Protein 7TJ9 (pdb70)

Organism: Homo sapiens (NCBI:txid9606)

Sequence (1273 aa):
CTLSPFNCIRRTTIKVLVHPFFQLFILISVLIDCVFMSLTNLPKWRPVLENTLLGIYTFEILVKLFARGVWAGSFSFLGDPWNWLDFSVTVFEVIIRYSPLDFIPTLQTARTLRILKIIPLNQGLKSLVGVLIHCLKQLIGVIILTLFFLSIFSLIGMGLFMGNLKHKCFRWPQTGNPYYIRETENFYYLEGERYALLCGNRTDAGQCPEGYVCVKAGINPDQGFTNFDSFGWALFALFRLMAQDYPEVLYHQILYASGKVYMIFFVVVSFLFSFYMASLFLGILAMAYEEEKQRVMAPFTDLFLIICIILNVCFLTLEHYPMSKQTNTLLNIGNLVFIGIFTAEMIFKIIAMHPYGYFQVGWNIFDSMIVFHGLIELCLANVAGMALLRLFRMLRIFKLGKYWPTFQILMWSLSNSWVALKDLVLLLFTFIFFSAAFGMKLFGKNYEEFVCHIDKDCQLPRWHMHDFFHSFLNVFRILCGEWVETLWDCMEVAGQSWCIPFYLMVILIGNLLVLYLFLALVSSFSSQNIRKTCCKIVENNWFKCFIGLVTLLSTGTLAFEDIYMDQRKTIKILLEYADMIFTYIFILEMLLKWMAYGFKAYFSNGWYRLDFVVVIVFCLSLIGKTREELKPLISMKFLRPLRVLSQFERMKVVVRALIKTTLPTLNVFLVCLMIWLIFSIMGVDLFAGRFYECIDPTSGERFPSSEVMNKSRCESLLFNESMLWENAKMNFDNVGNGFLSLLQVATFNGWITIMNSAIDSVAVNIQPHFEVNIYMYCYFINFIIFGVFLPLSMLITVIIDNFNKHKIKLGGSNIFITVKQRKQYRRLKKLMYEDSQRPVPRPLNKLQGFIFDVVTSQAFNVIVMVLICFQAIAMMIDTDVQSLQMSIALYWINSIFVMLYTMECILKLIAFRCFYFTIAWNIFDFMVVIFSITGLCLPMTVGSYLVPPSLVQLILLSRIIHMLRLGKGPKVFHNLMLPLMLSLPALLNIILLIFLVMFIYAVFGMYNFAYVKKEAGINDVSNFETFGNSMLCLFQVAIFAGWDGMLDAIFNSKWSDCDPDKINPGTQVRGDCGNPSVGIFYFVSYILISWLIIVNMYIVVVMEFLNIASKVCVEVPSETEAVQGNPMKLRCISCMKREEVEATTVVEWFYRPEGGKDFLIYEYRNGHQEVESPFQGRLQWNGSKDLQDVSITVLNVTLNDSGLYTCNVSREFEFEAHRPFVKTTRLIPLRVTEEAGEDFTSVVSEIMMYILLVFLTLWLLIEMIYCYRKVSK

Secondary structure (DSSP, 8-state):
----SS-HHHHHHHHHHTSHHHHHHHHHHHHHHHIIIII----S-HHHHHHHHHHHHHHHHHHHHHHH-S-SSSSSTTTSHHHHHHHHHHHHHHHHHTSS---HHHHHHHHHGGGGGGTTTSHHHHHHHHHHHHHHHHTHHHHHHHHHHHHHHHHHHHHHHTTGGGEEEEES-----TTS---TTTB---SS-SSPPP--SSTTS----TTEEEEE-SPPSGGGTS--SBTTHHHHHHHHHHTT-SHHHHHHHHHHHS-GGGHHHHHHHIIIIIIIIHHHHHHHHHHHHHHHHHH---TT-HHHHHHHHHHHHHHHHT--SS--SHHHHHHHHHHHHHHHHHHHHHHHHHHHS-HHHHTTSHHHHHHHHHHHHHHHHHTTSSTT---TTGGGGGGGGGGGGGG-HHHHHHHHHHHHHHHHHHHHHHHHHHHHHHHHHHHHHHHHHHHHHTGGGS-TTS---SS--SSHHHHHHHHHHHHTS--SHHHHHHHHHT-HHHHHHHHHHHHHHHHHHHHHHHHHHHHHHH--HHHHHHHHHHHSHHHHHHHHHHHHHHHHGGGG-STTTTT-HHHHHHHHHHHHHHHHHHHHHHHHHHHHH-HHHHHTSHHHHHHHHHHHHHHHHHHTTS-TTTGGGGGGGGGGGGHHHHH-HHHHHHHHHHHHHHSTTHHHHHHHHHHHHHHHHHHHHHHTT---EEE-TTT-PBPPTTT--BHHHHH--SS----EEE--SS--SSHHHHHHHHHHHHTTSSHHHHHHHHTT--SSSBPP-TTSSGGGHHHHHHHIIIIIIHHHHHHHHHHHHHHHHHHHHHT-S-SSS-HHHHHHHHHHHHHTTS------PPP-SS-SS--HHHHHSHHHHHHHHHHHHHHHHHHTT-BSS--HHHHHHHHHHHHHHHHHHHHHHHHHHHHSTTTTTTSHHHHHHHHHHHHHHHHHHHHHHT--S---TTHHHHHHHGGGGGGGSSSSS-HHHHHHHHHHHHHHHHHHHHHHHHHHHHHHHHHHHHHHHTTPPP-TT--SSSSSSSHHHHHHHHHHHHTTSSHHHHHHHHGGGTTT---TT-B-TTSS-B-----HHHHHHHHHHHHHHHHHHHHHHHHHHHHHHHHHHT-/-----PPP---BTTS-EEE--B---S-SS--EEEEEEEEEE-TT---EEEEEESSSB----STTTTSEEE---TTSSB--EEESS--SS--EEEEEEEEEEE--SS---EEEEEEEEEE--BS---S-HHHHHHHHHHHHHHHHHHHHHHHHHHHHHHHHH-

Structure (mmCIF, N/CA/C/O backbone):
data_7TJ9
#
_entry.id   7TJ9
#
_cell.length_a   1.00
_cell.length_b   1.00
_cell.length_c   1.00
_cell.angle_alpha   90.00
_cell.angle_beta   90.00
_cell.angle_gamma   90.00
#
_symmetry.space_group_name_H-M   'P 1'
#
loop_
_entity.id
_entity.type
_entity.pdbx_description
1 polymer 'Sodium channel protein type 7 subunit alpha'
2 polymer 'Sodium channel subunit beta-3'
3 branched 2-acetamido-2-deoxy-beta-D-glucopyranose-(1-4)-2-acetamido-2-deoxy-beta-D-glucopyranose
4 non-polymer '(1S)-2-{[(2-AMINOETHOXY)(HYDROXY)PHOSPHORYL]OXY}-1-[(PALMITOYLOXY)METHYL]ETHYL STEARATE'
5 non-polymer '(2S)-3-(hexadecanoyloxy)-2-[(9Z)-octadec-9-enoyloxy]propyl 2-(trimethylammonio)ethyl phosphate'
6 non-polymer 'PALMITIC ACID'
7 non-polymer 2-acetamido-2-deoxy-beta-D-glucopyranose
8 non-polymer CHOLESTEROL
9 non-polymer '2-{[(4-O-alpha-D-glucopyranosyl-alpha-D-glucopyranosyl)oxy]methyl}-4-{[(3beta,9beta,14beta,17beta,25R)-spirost-5-en-3-yl]oxy}butyl 4-O-alpha-D-glucopyranosyl-alpha-D-glucopyranoside'
#
loop_
_atom_site.group_PDB
_atom_site.id
_atom_site.type_symbol
_atom_site.label_atom_id
_atom_site.label_alt_id
_atom_site.label_comp_id
_atom_site.label_asym_id
_atom_site.label_entity_id
_atom_site.label_seq_id
_atom_site.pdbx_PDB_ins_code
_atom_site.Cartn_x
_atom_site.Cartn_y
_atom_site.Cartn_z
_atom_site.occupancy
_atom_site.B_iso_or_equiv
_atom_site.auth_seq_id
_atom_site.auth_comp_id
_atom_site.auth_asym_id
_atom_site.auth_atom_id
_atom_site.pdbx_PDB_model_num
ATOM 1 N N . CYS A 1 154 ? 126.860 146.592 200.414 1.00 68.84 99 CYS A N 1
ATOM 2 C CA . CYS A 1 154 ? 125.643 146.886 201.162 1.00 68.84 99 CYS A CA 1
ATOM 3 C C . CYS A 1 154 ? 124.537 147.375 200.231 1.00 68.84 99 CYS A C 1
ATOM 4 O O . CYS A 1 154 ? 124.804 148.026 199.224 1.00 68.84 99 CYS A O 1
ATOM 7 N N . THR A 1 155 ? 123.292 147.054 200.569 1.00 69.95 100 THR A N 1
ATOM 8 C CA . THR A 1 155 ? 122.146 147.453 199.765 1.00 69.95 100 THR A CA 1
ATOM 9 C C . THR A 1 155 ? 120.957 147.659 200.695 1.00 69.95 100 THR A C 1
ATOM 10 O O . THR A 1 155 ? 121.091 147.636 201.922 1.00 69.95 100 THR A O 1
ATOM 14 N N . LEU A 1 156 ? 119.787 147.862 200.098 1.00 72.28 101 LEU A N 1
ATOM 15 C CA . LEU A 1 156 ? 118.524 147.908 200.813 1.00 72.28 101 LEU A CA 1
ATOM 16 C C . LEU A 1 156 ? 117.654 146.750 200.346 1.00 72.28 101 LEU A C 1
ATOM 17 O O . LEU A 1 156 ? 117.876 146.174 199.278 1.00 72.28 101 LEU A O 1
ATOM 22 N N . SER A 1 157 ? 116.663 146.411 201.160 1.00 74.66 102 SER A N 1
ATOM 23 C CA . SER A 1 157 ? 115.912 145.183 200.941 1.00 74.66 102 SER A CA 1
ATOM 24 C C . SER A 1 157 ? 115.206 145.217 199.588 1.00 74.66 102 SER A C 1
ATOM 25 O O . SER A 1 157 ? 114.583 146.231 199.245 1.00 74.66 102 SER A O 1
ATOM 28 N N . PRO A 1 158 ? 115.267 144.140 198.800 1.00 73.59 103 PRO A N 1
ATOM 29 C CA . PRO A 1 158 ? 114.425 144.072 197.596 1.00 73.59 103 PRO A CA 1
ATOM 30 C C . PRO A 1 158 ? 112.950 144.215 197.901 1.00 73.59 103 PRO A C 1
ATOM 31 O O . PRO A 1 158 ? 112.157 144.443 196.979 1.00 73.59 103 PRO A O 1
ATOM 35 N N . PHE A 1 159 ? 112.558 144.064 199.161 1.00 75.77 104 PHE A N 1
ATOM 36 C CA . PHE A 1 159 ? 111.221 144.388 199.640 1.00 75.77 104 PHE A CA 1
ATOM 37 C C . PHE A 1 159 ? 111.372 145.603 200.550 1.00 75.77 104 PHE A C 1
ATOM 38 O O . PHE A 1 159 ? 111.551 145.474 201.762 1.00 75.77 104 PHE A O 1
ATOM 46 N N . ASN A 1 160 ? 111.327 146.787 199.948 1.00 74.03 105 ASN A N 1
ATOM 47 C CA . ASN A 1 160 ? 111.300 148.035 200.694 1.00 74.03 105 ASN A CA 1
ATOM 48 C C . ASN A 1 160 ? 110.654 149.088 199.812 1.00 74.03 105 ASN A C 1
ATOM 49 O O . ASN A 1 160 ? 110.845 149.082 198.595 1.00 74.03 105 ASN A O 1
ATOM 54 N N . CYS A 1 161 ? 109.894 149.990 200.432 1.00 74.97 106 CYS A N 1
ATOM 55 C CA . CYS A 1 161 ? 109.172 150.988 199.654 1.00 74.97 106 CYS A CA 1
ATOM 56 C C . CYS A 1 161 ? 110.134 151.856 198.855 1.00 74.97 106 CYS A C 1
ATOM 57 O O . CYS A 1 161 ? 109.891 152.145 197.677 1.00 74.97 106 CYS A O 1
ATOM 60 N N . ILE A 1 162 ? 111.238 152.272 199.473 1.00 71.55 107 ILE A N 1
ATOM 61 C CA . ILE A 1 162 ? 112.188 153.141 198.787 1.00 71.55 107 ILE A CA 1
ATOM 62 C C . ILE A 1 162 ? 112.856 152.403 197.630 1.00 71.55 107 ILE A C 1
ATOM 63 O O . ILE A 1 162 ? 112.910 152.905 196.501 1.00 71.55 107 ILE A O 1
ATOM 68 N N . ARG A 1 163 ? 113.362 151.196 197.884 1.00 70.24 108 ARG A N 1
ATOM 69 C CA . ARG A 1 163 ? 114.031 150.455 196.822 1.00 70.24 108 ARG A CA 1
ATOM 70 C C . ARG A 1 163 ? 113.052 150.080 195.719 1.00 70.24 108 ARG A C 1
ATOM 71 O O . ARG A 1 163 ? 113.393 150.137 194.534 1.00 70.24 108 ARG A O 1
ATOM 79 N N . ARG A 1 164 ? 111.830 149.697 196.088 1.00 71.21 109 ARG A N 1
ATOM 80 C CA . ARG A 1 164 ? 110.839 149.332 195.083 1.00 71.21 109 ARG A CA 1
ATOM 81 C C . ARG A 1 164 ? 110.540 150.505 194.156 1.00 71.21 109 ARG A C 1
ATOM 82 O O . ARG A 1 164 ? 110.522 150.351 192.931 1.00 71.21 109 ARG A O 1
ATOM 90 N N . THR A 1 165 ? 110.315 151.693 194.722 1.00 68.22 110 THR A N 1
ATOM 91 C CA . THR A 1 165 ? 109.999 152.847 193.885 1.00 68.22 110 THR A CA 1
ATOM 92 C C . THR A 1 165 ? 111.201 153.280 193.056 1.00 68.22 110 THR A C 1
ATOM 93 O O . THR A 1 165 ? 111.049 153.693 191.899 1.00 68.22 110 THR A O 1
ATOM 97 N N . THR A 1 166 ? 112.405 153.201 193.624 1.00 64.85 111 THR A N 1
ATOM 98 C CA . THR A 1 166 ? 113.587 153.541 192.842 1.00 64.85 111 THR A CA 1
ATOM 99 C C . THR A 1 166 ? 113.742 152.593 191.661 1.00 64.85 111 THR A C 1
ATOM 100 O O . THR A 1 166 ? 114.025 153.028 190.539 1.00 64.85 111 THR A O 1
ATOM 104 N N . ILE A 1 167 ? 113.535 151.295 191.886 1.00 65.42 112 ILE A N 1
ATOM 105 C CA . ILE A 1 167 ? 113.593 150.336 190.787 1.00 65.42 112 ILE A CA 1
ATOM 106 C C . ILE A 1 167 ? 112.500 150.633 189.773 1.00 65.42 112 ILE A C 1
ATOM 107 O O . ILE A 1 167 ? 112.700 150.490 188.562 1.00 65.42 112 ILE A O 1
ATOM 112 N N . LYS A 1 168 ? 111.323 151.036 190.249 1.00 64.49 113 LYS A N 1
ATOM 113 C CA . LYS A 1 168 ? 110.240 151.380 189.337 1.00 64.49 113 LYS A CA 1
ATOM 114 C C . LYS A 1 168 ? 110.656 152.513 188.412 1.00 64.49 113 LYS A C 1
ATOM 115 O O . LYS A 1 168 ? 110.446 152.449 187.196 1.00 64.49 113 LYS A O 1
ATOM 121 N N . VAL A 1 169 ? 111.257 153.560 188.973 1.00 61.11 114 VAL A N 1
ATOM 122 C CA . VAL A 1 169 ? 111.680 154.689 188.150 1.00 61.11 114 VAL A CA 1
ATOM 123 C C . VAL A 1 169 ? 112.810 154.281 187.214 1.00 61.11 114 VAL A C 1
ATOM 124 O O . VAL A 1 169 ? 112.884 154.747 186.073 1.00 61.11 114 VAL A O 1
ATOM 128 N N . LEU A 1 170 ? 113.711 153.414 187.674 1.00 59.14 115 LEU A N 1
ATOM 129 C CA . LEU A 1 170 ? 114.873 153.069 186.864 1.00 59.14 115 LEU A CA 1
ATOM 130 C C . LEU A 1 170 ? 114.471 152.372 185.569 1.00 59.14 115 LEU A C 1
ATOM 131 O O . LEU A 1 170 ? 115.043 152.646 184.509 1.00 59.14 115 LEU A O 1
ATOM 136 N N . VAL A 1 171 ? 113.497 151.467 185.628 1.00 60.63 116 VAL A N 1
ATOM 137 C CA . VAL A 1 171 ? 113.181 150.615 184.485 1.00 60.63 116 VAL A CA 1
ATOM 138 C C . VAL A 1 171 ? 112.070 151.212 183.630 1.00 60.63 116 VAL A C 1
ATOM 139 O O . VAL A 1 171 ? 111.542 150.546 182.733 1.00 60.63 116 VAL A O 1
ATOM 143 N N . HIS A 1 172 ? 111.710 152.449 183.890 1.00 57.04 117 HIS A N 1
ATOM 144 C CA . HIS A 1 172 ? 110.691 153.121 183.089 1.00 57.04 117 HIS A CA 1
ATOM 145 C C . HIS A 1 172 ? 111.355 153.820 181.907 1.00 57.04 117 HIS A C 1
ATOM 146 O O . HIS A 1 172 ? 112.210 154.687 182.117 1.00 57.04 117 HIS A O 1
ATOM 153 N N . PRO A 1 173 ? 111.003 153.492 180.661 1.00 54.62 118 PRO A N 1
ATOM 154 C CA . PRO A 1 173 ? 111.774 154.032 179.529 1.00 54.62 118 PRO A CA 1
ATOM 155 C C . PRO A 1 173 ? 111.808 155.547 179.431 1.00 54.62 118 PRO A C 1
ATOM 156 O O . PRO A 1 173 ? 112.702 156.083 178.766 1.00 54.62 118 PRO A O 1
ATOM 160 N N . PHE A 1 174 ? 110.874 156.265 180.051 1.00 55.67 119 PHE A N 1
ATOM 161 C CA . PHE A 1 174 ? 110.987 157.719 180.059 1.00 55.67 119 PHE A CA 1
ATOM 162 C C . PHE A 1 174 ? 112.248 158.174 180.780 1.00 55.67 119 PHE A C 1
ATOM 163 O O . PHE A 1 174 ? 112.798 159.229 180.455 1.00 55.67 119 PHE A O 1
ATOM 171 N N . PHE A 1 175 ? 112.725 157.395 181.751 1.00 53.42 120 PHE A N 1
ATOM 172 C CA . PHE A 1 175 ? 113.933 157.765 182.484 1.00 53.42 120 PHE A CA 1
ATOM 173 C C . PHE A 1 175 ? 115.164 157.689 181.591 1.00 53.42 120 PHE A C 1
ATOM 174 O O . PHE A 1 175 ? 115.978 158.621 181.547 1.00 53.42 120 PHE A O 1
ATOM 182 N N . GLN A 1 176 ? 115.298 156.596 180.860 1.00 50.48 121 GLN A N 1
ATOM 183 C CA . GLN A 1 176 ? 116.439 156.400 179.985 1.00 50.48 121 GLN A CA 1
ATOM 184 C C . GLN A 1 176 ? 116.459 157.414 178.861 1.00 50.48 121 GLN A C 1
ATOM 185 O O . GLN A 1 176 ? 117.519 157.791 178.420 1.00 50.48 121 GLN A O 1
ATOM 191 N N . LEU A 1 177 ? 115.299 157.787 178.335 1.00 49.65 122 LEU A N 1
ATOM 192 C CA . LEU A 1 177 ? 115.200 158.815 177.306 1.00 49.65 122 LEU A CA 1
ATOM 193 C C . LEU A 1 177 ? 115.493 160.197 177.873 1.00 49.65 122 LEU A C 1
ATOM 194 O O . LEU A 1 177 ? 116.149 161.015 177.220 1.00 49.65 122 LEU A O 1
ATOM 199 N N . PHE A 1 178 ? 115.005 160.482 179.079 1.00 48.75 123 PHE A N 1
ATOM 200 C CA . PHE A 1 178 ? 115.275 161.772 179.703 1.00 48.75 123 PHE A CA 1
ATOM 201 C C . PHE A 1 178 ? 116.769 161.973 179.904 1.00 48.75 123 PHE A C 1
ATOM 202 O O . PHE A 1 178 ? 117.320 163.030 179.570 1.00 48.75 123 PHE A O 1
ATOM 210 N N . ILE A 1 179 ? 117.445 160.954 180.438 1.00 48.07 124 ILE A N 1
ATOM 211 C CA . ILE A 1 179 ? 118.884 161.059 180.653 1.00 48.07 124 ILE A CA 1
ATOM 212 C C . ILE A 1 179 ? 119.608 161.226 179.326 1.00 48.07 124 ILE A C 1
ATOM 213 O O . ILE A 1 179 ? 120.552 162.015 179.213 1.00 48.07 124 ILE A O 1
ATOM 218 N N . LEU A 1 180 ? 119.179 160.490 178.299 1.00 44.96 125 LEU A N 1
ATOM 219 C CA . LEU A 1 180 ? 119.814 160.603 176.990 1.00 44.96 125 LEU A CA 1
ATOM 220 C C . LEU A 1 180 ? 119.686 162.015 176.440 1.00 44.96 125 LEU A C 1
ATOM 221 O O . LEU A 1 180 ? 120.655 162.592 175.936 1.00 44.96 125 LEU A O 1
ATOM 226 N N . ILE A 1 181 ? 118.483 162.582 176.511 1.00 46.10 126 ILE A N 1
ATOM 227 C CA . ILE A 1 181 ? 118.266 163.919 175.972 1.00 46.10 126 ILE A CA 1
ATOM 228 C C . ILE A 1 181 ? 119.111 164.932 176.725 1.00 46.10 126 ILE A C 1
ATOM 229 O O . ILE A 1 181 ? 119.721 165.822 176.124 1.00 46.10 126 ILE A O 1
ATOM 234 N N . SER A 1 182 ? 119.159 164.815 178.052 1.00 46.84 127 SER A N 1
ATOM 235 C CA . SER A 1 182 ? 119.987 165.725 178.833 1.00 46.84 127 SER A CA 1
ATOM 236 C C . SER A 1 182 ? 121.454 165.600 178.443 1.00 46.84 127 SER A C 1
ATOM 237 O O . SER A 1 182 ? 122.168 166.606 178.338 1.00 46.84 127 SER A O 1
ATOM 240 N N . VAL A 1 183 ? 121.922 164.374 178.215 1.00 43.93 128 VAL A N 1
ATOM 241 C CA . VAL A 1 183 ? 123.307 164.183 177.798 1.00 43.93 128 VAL A CA 1
ATOM 242 C C . VAL A 1 183 ? 123.566 164.874 176.468 1.00 43.93 128 VAL A C 1
ATOM 243 O O . VAL A 1 183 ? 124.596 165.526 176.289 1.00 43.93 128 VAL A O 1
ATOM 247 N N . LEU A 1 184 ? 122.656 164.727 175.507 1.00 43.26 129 LEU A N 1
ATOM 248 C CA . LEU A 1 184 ? 122.887 165.342 174.201 1.00 43.26 129 LEU A CA 1
ATOM 249 C C . LEU A 1 184 ? 122.853 166.867 174.290 1.00 43.26 129 LEU A C 1
ATOM 250 O O . LEU A 1 184 ? 123.603 167.555 173.583 1.00 43.26 129 LEU A O 1
ATOM 255 N N . ILE A 1 185 ? 121.987 167.415 175.145 1.00 45.69 130 ILE A N 1
ATOM 256 C CA . ILE A 1 185 ? 122.016 168.855 175.393 1.00 45.69 130 ILE A CA 1
ATOM 257 C C . ILE A 1 185 ? 123.372 169.268 175.942 1.00 45.69 130 ILE A C 1
ATOM 258 O O . ILE A 1 185 ? 123.948 170.281 175.524 1.00 45.69 130 ILE A O 1
ATOM 263 N N . ASP A 1 186 ? 123.898 168.502 176.898 1.00 45.08 131 ASP A N 1
ATOM 264 C CA . ASP A 1 186 ? 125.214 168.821 177.437 1.00 45.08 131 ASP A CA 1
ATOM 265 C C . ASP A 1 186 ? 126.269 168.770 176.348 1.00 45.08 131 ASP A C 1
ATOM 266 O O . ASP A 1 186 ? 127.126 169.652 176.267 1.00 45.08 131 ASP A O 1
ATOM 271 N N . CYS A 1 187 ? 126.222 167.743 175.501 1.00 41.76 132 CYS A N 1
ATOM 272 C CA . CYS A 1 187 ? 127.185 167.630 174.411 1.00 41.76 132 CYS A CA 1
ATOM 273 C C . CYS A 1 187 ? 127.167 168.879 173.548 1.00 41.76 132 CYS A C 1
ATOM 274 O O . CYS A 1 187 ? 128.208 169.509 173.322 1.00 41.76 132 CYS A O 1
ATOM 277 N N . VAL A 1 188 ? 125.984 169.267 173.072 1.00 44.12 133 VAL A N 1
ATOM 278 C CA . VAL A 1 188 ? 125.896 170.414 172.173 1.00 44.12 133 VAL A CA 1
ATOM 279 C C . VAL A 1 188 ? 126.406 171.668 172.866 1.00 44.12 133 VAL A C 1
ATOM 280 O O . VAL A 1 188 ? 127.284 172.369 172.349 1.00 44.12 133 VAL A O 1
ATOM 284 N N . PHE A 1 189 ? 125.891 171.951 174.066 1.00 48.41 134 PHE A N 1
ATOM 285 C CA . PHE A 1 189 ? 126.179 173.214 174.731 1.00 48.41 134 PHE A CA 1
ATOM 286 C C . PHE A 1 189 ? 127.561 173.266 175.353 1.00 48.41 134 PHE A C 1
ATOM 287 O O . PHE A 1 189 ? 127.974 174.339 175.803 1.00 48.41 134 PHE A O 1
ATOM 295 N N . MET A 1 190 ? 128.275 172.148 175.404 1.00 41.19 135 MET A N 1
ATOM 296 C CA . MET A 1 190 ? 129.651 172.152 175.865 1.00 41.19 135 MET A CA 1
ATOM 297 C C . MET A 1 190 ? 130.643 172.190 174.725 1.00 41.19 135 MET A C 1
ATOM 298 O O . MET A 1 190 ? 131.719 172.774 174.878 1.00 41.19 135 MET A O 1
ATOM 303 N N . SER A 1 191 ? 130.311 171.593 173.585 1.00 38.79 136 SER A N 1
ATOM 304 C CA . SER A 1 191 ? 131.266 171.470 172.500 1.00 38.79 136 SER A CA 1
ATOM 305 C C . SER A 1 191 ? 130.900 172.326 171.296 1.00 38.79 136 SER A C 1
ATOM 306 O O . SER A 1 191 ? 131.662 173.220 170.924 1.00 38.79 136 SER A O 1
ATOM 309 N N . LEU A 1 192 ? 129.735 172.114 170.702 1.00 43.20 137 LEU A N 1
ATOM 310 C CA . LEU A 1 192 ? 129.447 172.700 169.401 1.00 43.20 137 LEU A CA 1
ATOM 311 C C . LEU A 1 192 ? 128.906 174.121 169.502 1.00 43.20 137 LEU A C 1
ATOM 312 O O . LEU A 1 192 ? 128.646 174.745 168.469 1.00 43.20 137 LEU A O 1
ATOM 317 N N . THR A 1 193 ? 128.749 174.648 170.713 1.00 50.80 138 THR A N 1
ATOM 318 C CA . THR A 1 193 ? 128.235 175.988 170.936 1.00 50.80 138 THR A CA 1
ATOM 319 C C . THR A 1 193 ? 129.289 176.822 171.647 1.00 50.80 138 THR A C 1
ATOM 320 O O . THR A 1 193 ? 130.096 176.300 172.422 1.00 50.80 138 THR A O 1
ATOM 324 N N . ASN A 1 194 ? 129.285 178.125 171.371 1.00 58.51 139 ASN A N 1
ATOM 325 C CA . ASN A 1 194 ? 130.257 179.030 171.963 1.00 58.51 139 ASN A CA 1
ATOM 326 C C . ASN A 1 194 ? 129.600 180.346 172.359 1.00 58.51 139 ASN A C 1
ATOM 327 O O . ASN A 1 194 ? 128.645 180.805 171.728 1.00 58.51 139 ASN A O 1
ATOM 332 N N . LEU A 1 195 ? 130.124 180.934 173.437 1.00 61.33 140 LEU A N 1
ATOM 333 C CA . LEU A 1 195 ? 129.767 182.260 173.928 1.00 61.33 140 LEU A CA 1
ATOM 334 C C . LEU A 1 195 ? 128.314 182.399 174.388 1.00 61.33 140 LEU A C 1
ATOM 335 O O . LEU A 1 195 ? 127.627 183.335 173.958 1.00 61.33 140 LEU A O 1
ATOM 340 N N . PRO A 1 196 ? 127.797 181.527 175.252 1.00 59.66 141 PRO A N 1
ATOM 341 C CA . PRO A 1 196 ? 126.579 181.870 175.988 1.00 59.66 141 PRO A CA 1
ATOM 342 C C . PRO A 1 196 ? 126.896 182.666 177.249 1.00 59.66 141 PRO A C 1
ATOM 343 O O . PRO A 1 196 ? 128.050 182.806 177.661 1.00 59.66 141 PRO A O 1
ATOM 347 N N . LYS A 1 197 ? 125.828 183.190 177.858 1.00 61.29 142 LYS A N 1
ATOM 348 C CA . LYS A 1 197 ? 125.892 183.835 179.162 1.00 61.29 142 LYS A CA 1
ATOM 349 C C . LYS A 1 197 ? 125.226 183.022 180.258 1.00 61.29 142 LYS A C 1
ATOM 350 O O . LYS A 1 197 ? 125.464 183.294 181.438 1.00 61.29 142 LYS A O 1
ATOM 356 N N . TRP A 1 198 ? 124.420 182.030 179.896 1.00 59.72 143 TRP A N 1
ATOM 357 C CA . TRP A 1 198 ? 123.651 181.238 180.844 1.00 59.72 143 TRP A CA 1
ATOM 358 C C . TRP A 1 198 ? 124.433 180.065 181.421 1.00 59.72 143 TRP A C 1
ATOM 359 O O . TRP A 1 198 ? 123.855 179.270 182.170 1.00 59.72 143 TRP A O 1
ATOM 370 N N . ARG A 1 199 ? 125.722 179.937 181.099 1.00 55.06 144 ARG A N 1
ATOM 371 C CA . ARG A 1 199 ? 126.487 178.730 181.422 1.00 55.06 144 ARG A CA 1
ATOM 372 C C . ARG A 1 199 ? 126.268 178.214 182.838 1.00 55.06 144 ARG A C 1
ATOM 373 O O . ARG A 1 199 ? 126.009 177.014 182.991 1.00 55.06 144 ARG A O 1
ATOM 381 N N . PRO A 1 200 ? 126.354 179.026 183.892 1.00 54.98 145 PRO A N 1
ATOM 382 C CA . PRO A 1 200 ? 126.223 178.457 185.244 1.00 54.98 145 PRO A CA 1
ATOM 383 C C . PRO A 1 200 ? 124.894 177.761 185.490 1.00 54.98 145 PRO A C 1
ATOM 384 O O . PRO A 1 200 ? 124.866 176.687 186.106 1.00 54.98 145 PRO A O 1
ATOM 388 N N . VAL A 1 201 ? 123.788 178.333 185.018 1.00 53.04 146 VAL A N 1
ATOM 389 C CA . VAL A 1 201 ? 122.482 177.740 185.285 1.00 53.04 146 VAL A CA 1
ATOM 390 C C . VAL A 1 201 ? 122.350 176.398 184.577 1.00 53.04 146 VAL A C 1
ATOM 391 O O . VAL A 1 201 ? 121.938 175.400 185.177 1.00 53.04 146 VAL A O 1
ATOM 395 N N . LEU A 1 202 ? 122.696 176.357 183.289 1.00 51.65 147 LEU A N 1
ATOM 396 C CA . LEU A 1 202 ? 122.634 175.105 182.544 1.00 51.65 147 LEU A CA 1
ATOM 397 C C . LEU A 1 202 ? 123.559 174.062 183.152 1.00 51.65 147 LEU A C 1
ATOM 398 O O . LEU A 1 202 ? 123.174 172.899 183.327 1.00 51.65 147 LEU A O 1
ATOM 403 N N . GLU A 1 203 ? 124.780 174.467 183.494 1.00 52.83 148 GLU A N 1
ATOM 404 C CA . GLU A 1 203 ? 125.738 173.531 184.064 1.00 52.83 148 GLU A CA 1
ATOM 405 C C . GLU A 1 203 ? 125.224 172.943 185.370 1.00 52.83 148 GLU A C 1
ATOM 406 O O . GLU A 1 203 ? 125.334 171.734 185.599 1.00 52.83 148 GLU A O 1
ATOM 412 N N . ASN A 1 204 ? 124.646 173.778 186.239 1.00 53.14 149 ASN A N 1
ATOM 413 C CA . ASN A 1 204 ? 124.190 173.279 187.533 1.00 53.14 149 ASN A CA 1
ATOM 414 C C . ASN A 1 204 ? 122.922 172.445 187.400 1.00 53.14 149 ASN A C 1
ATOM 415 O O . ASN A 1 204 ? 122.745 171.460 188.124 1.00 53.14 149 ASN A O 1
ATOM 420 N N . THR A 1 205 ? 122.031 172.807 186.478 1.00 51.68 150 THR A N 1
ATOM 421 C CA . THR A 1 205 ? 120.877 171.957 186.219 1.00 51.68 150 THR A CA 1
ATOM 422 C C . THR A 1 205 ? 121.316 170.578 185.748 1.00 51.68 150 THR A C 1
ATOM 423 O O . THR A 1 205 ? 120.789 169.554 186.203 1.00 51.68 150 THR A O 1
ATOM 427 N N . LEU A 1 206 ? 122.289 170.532 184.834 1.00 49.64 151 LEU A N 1
ATOM 428 C CA . LEU A 1 206 ? 122.803 169.249 184.370 1.00 49.64 151 LEU A CA 1
ATOM 429 C C . LEU A 1 206 ? 123.469 168.480 185.504 1.00 49.64 151 LEU A C 1
ATOM 430 O O . LEU A 1 206 ? 123.342 167.254 185.590 1.00 49.64 151 LEU A O 1
ATOM 435 N N . LEU A 1 207 ? 124.203 169.180 186.370 1.00 50.21 152 LEU A N 1
ATOM 436 C CA . LEU A 1 207 ? 124.821 168.521 187.514 1.00 50.21 152 LEU A CA 1
ATOM 437 C C . LEU A 1 207 ? 123.765 167.900 188.416 1.00 50.21 152 LEU A C 1
ATOM 438 O O . LEU A 1 207 ? 123.938 166.782 188.915 1.00 50.21 152 LEU A O 1
ATOM 443 N N . GLY A 1 208 ? 122.659 168.607 188.628 1.00 50.10 153 GLY A N 1
ATOM 444 C CA . GLY A 1 208 ? 121.567 168.035 189.395 1.00 50.10 153 GLY A CA 1
ATOM 445 C C . GLY A 1 208 ? 120.976 166.803 188.740 1.00 50.10 153 GLY A C 1
ATOM 446 O O . GLY A 1 208 ? 120.702 165.806 189.410 1.00 50.10 153 GLY A O 1
ATOM 447 N N . ILE A 1 209 ? 120.764 166.854 187.424 1.00 49.39 154 ILE A N 1
ATOM 448 C CA . ILE A 1 209 ? 120.206 165.695 186.729 1.00 49.39 154 ILE A CA 1
ATOM 449 C C . ILE A 1 209 ? 121.139 164.496 186.856 1.00 49.39 154 ILE A C 1
ATOM 450 O O . ILE A 1 209 ? 120.701 163.370 187.129 1.00 49.39 154 ILE A O 1
ATOM 455 N N . TYR A 1 210 ? 122.436 164.716 186.657 1.00 47.81 155 TYR A N 1
ATOM 456 C CA . TYR A 1 210 ? 123.394 163.625 186.777 1.00 47.81 155 TYR A CA 1
ATOM 457 C C . TYR A 1 210 ? 123.421 163.065 188.192 1.00 47.81 155 TYR A C 1
ATOM 458 O O . TYR A 1 210 ? 123.475 161.845 188.383 1.00 47.81 155 TYR A O 1
ATOM 467 N N . THR A 1 211 ? 123.383 163.939 189.200 1.00 51.91 156 THR A N 1
ATOM 468 C CA . THR A 1 211 ? 123.375 163.467 190.580 1.00 51.91 156 THR A CA 1
ATOM 469 C C . THR A 1 211 ? 122.126 162.648 190.869 1.00 51.91 156 THR A C 1
ATOM 470 O O . THR A 1 211 ? 122.189 161.628 191.564 1.00 51.91 156 THR A O 1
ATOM 474 N N . PHE A 1 212 ? 120.979 163.084 190.350 1.00 53.32 157 PHE A N 1
ATOM 475 C CA . PHE A 1 212 ? 119.757 162.309 190.520 1.00 53.32 157 PHE A CA 1
ATOM 476 C C . PHE A 1 212 ? 119.895 160.933 189.889 1.00 53.32 157 PHE A C 1
ATOM 477 O O . PHE A 1 212 ? 119.471 159.928 190.472 1.00 53.32 157 PHE A O 1
ATOM 485 N N . GLU A 1 213 ? 120.478 160.868 188.690 1.00 52.83 158 GLU A N 1
ATOM 486 C CA . GLU A 1 213 ? 120.689 159.572 188.053 1.00 52.83 158 GLU A CA 1
ATOM 487 C C . GLU A 1 213 ? 121.572 158.683 188.915 1.00 52.83 158 GLU A C 1
ATOM 488 O O . GLU A 1 213 ? 121.292 157.489 189.088 1.00 52.83 158 GLU A O 1
ATOM 494 N N . ILE A 1 214 ? 122.644 159.250 189.469 1.00 53.28 159 ILE A N 1
ATOM 495 C CA . ILE A 1 214 ? 123.537 158.466 190.316 1.00 53.28 159 ILE A CA 1
ATOM 496 C C . ILE A 1 214 ? 122.782 157.932 191.523 1.00 53.28 159 ILE A C 1
ATOM 497 O O . ILE A 1 214 ? 122.877 156.750 191.858 1.00 53.28 159 ILE A O 1
ATOM 502 N N . LEU A 1 215 ? 122.019 158.794 192.195 1.00 55.23 160 LEU A N 1
ATOM 503 C CA . LEU A 1 215 ? 121.314 158.362 193.399 1.00 55.23 160 LEU A CA 1
ATOM 504 C C . LEU A 1 215 ? 120.313 157.261 193.081 1.00 55.23 160 LEU A C 1
ATOM 505 O O . LEU A 1 215 ? 120.235 156.248 193.788 1.00 55.23 160 LEU A O 1
ATOM 510 N N . VAL A 1 216 ? 119.532 157.446 192.018 1.00 57.00 161 VAL A N 1
ATOM 511 C CA . VAL A 1 216 ? 118.519 156.461 191.661 1.00 57.00 161 VAL A CA 1
ATOM 512 C C . VAL A 1 216 ? 119.172 155.123 191.356 1.00 57.00 161 VAL A C 1
ATOM 513 O O . VAL A 1 216 ? 118.790 154.082 191.904 1.00 57.00 161 VAL A O 1
ATOM 517 N N . LYS A 1 217 ? 120.182 155.132 190.486 1.00 56.59 162 LYS A N 1
ATOM 518 C CA . LYS A 1 217 ? 120.813 153.879 190.101 1.00 56.59 162 LYS A CA 1
ATOM 519 C C . LYS A 1 217 ? 121.521 153.234 191.281 1.00 56.59 162 LYS A C 1
ATOM 520 O O . LYS A 1 217 ? 121.577 152.005 191.372 1.00 56.59 162 LYS A O 1
ATOM 526 N N . LEU A 1 218 ? 122.056 154.041 192.196 1.00 58.56 163 LEU A N 1
ATOM 527 C CA . LEU A 1 218 ? 122.704 153.502 193.383 1.00 58.56 163 LEU A CA 1
ATOM 528 C C . LEU A 1 218 ? 121.704 152.771 194.265 1.00 58.56 163 LEU A C 1
ATOM 529 O O . LEU A 1 218 ? 121.916 151.612 194.637 1.00 58.56 163 LEU A O 1
ATOM 534 N N . PHE A 1 219 ? 120.595 153.431 194.604 1.00 61.48 164 PHE A N 1
ATOM 535 C CA . PHE A 1 219 ? 119.622 152.804 195.493 1.00 61.48 164 PHE A CA 1
ATOM 536 C C . PHE A 1 219 ? 118.994 151.575 194.852 1.00 61.48 164 PHE A C 1
ATOM 537 O O . PHE A 1 219 ? 118.810 150.549 195.514 1.00 61.48 164 PHE A O 1
ATOM 545 N N . ALA A 1 220 ? 118.661 151.652 193.565 1.00 62.51 165 ALA A N 1
ATOM 546 C CA . ALA A 1 220 ? 118.011 150.519 192.918 1.00 62.51 165 ALA A CA 1
ATOM 547 C C . ALA A 1 220 ? 118.900 149.283 192.946 1.00 62.51 165 ALA A C 1
ATOM 548 O O . ALA A 1 220 ? 118.480 148.211 193.391 1.00 62.51 165 ALA A O 1
ATOM 550 N N . ARG A 1 221 ? 120.138 149.418 192.481 1.00 59.83 166 ARG A N 1
ATOM 551 C CA . ARG A 1 221 ? 121.021 148.273 192.317 1.00 59.83 166 ARG A CA 1
ATOM 552 C C . ARG A 1 221 ? 121.748 147.883 193.594 1.00 59.83 166 ARG A C 1
ATOM 553 O O . ARG A 1 221 ? 122.304 146.782 193.653 1.00 59.83 166 ARG A O 1
ATOM 561 N N . GLY A 1 222 ? 121.760 148.740 194.609 1.00 62.13 167 GLY A N 1
ATOM 562 C CA . GLY A 1 222 ? 122.585 148.501 195.776 1.00 62.13 167 GLY A CA 1
ATOM 563 C C . GLY A 1 222 ? 123.944 149.150 195.625 1.00 62.13 167 GLY A C 1
ATOM 564 O O . GLY A 1 222 ? 124.052 150.200 194.988 1.00 62.13 167 GLY A O 1
ATOM 565 N N . VAL A 1 223 ? 124.987 148.557 196.206 1.00 62.47 168 VAL A N 1
ATOM 566 C CA . VAL A 1 223 ? 126.332 149.103 196.067 1.00 62.47 168 VAL A CA 1
ATOM 567 C C . VAL A 1 223 ? 127.291 148.050 195.530 1.00 62.47 168 VAL A C 1
ATOM 568 O O . VAL A 1 223 ? 127.863 148.216 194.449 1.00 62.47 168 VAL A O 1
ATOM 572 N N . TRP A 1 224 ? 127.483 146.966 196.275 1.00 63.78 169 TRP A N 1
ATOM 573 C CA . TRP A 1 224 ? 128.494 145.966 195.936 1.00 63.78 169 TRP A CA 1
ATOM 574 C C . TRP A 1 224 ? 127.933 144.559 196.096 1.00 63.78 169 TRP A C 1
ATOM 575 O O . TRP A 1 224 ? 128.518 143.701 196.756 1.00 63.78 169 TRP A O 1
ATOM 586 N N . ALA A 1 225 ? 126.771 144.306 195.494 1.00 64.76 170 ALA A N 1
ATOM 587 C CA . ALA A 1 225 ? 126.233 142.952 195.500 1.00 64.76 170 ALA A CA 1
ATOM 588 C C . ALA A 1 225 ? 127.144 141.980 194.766 1.00 64.76 170 ALA A C 1
ATOM 589 O O . ALA A 1 225 ? 126.981 140.765 194.913 1.00 64.76 170 ALA A O 1
ATOM 591 N N . GLY A 1 226 ? 128.093 142.484 193.974 1.00 64.89 171 GLY A N 1
ATOM 592 C CA . GLY A 1 226 ? 129.068 141.672 193.279 1.00 64.89 171 GLY A CA 1
ATOM 593 C C . GLY A 1 226 ? 128.829 141.582 191.785 1.00 64.89 171 GLY A C 1
ATOM 594 O O . GLY A 1 226 ? 129.779 141.352 191.028 1.00 64.89 171 GLY A O 1
ATOM 595 N N . SER A 1 227 ? 127.586 141.758 191.350 1.00 65.36 172 SER A N 1
ATOM 596 C CA . SER A 1 227 ? 127.259 141.790 189.933 1.00 65.36 172 SER A CA 1
ATOM 597 C C . SER A 1 227 ? 125.821 142.256 189.795 1.00 65.36 172 SER A C 1
ATOM 598 O O . SER A 1 227 ? 124.976 141.950 190.640 1.00 65.36 172 SER A O 1
ATOM 601 N N . PHE A 1 228 ? 125.557 142.999 188.725 1.00 65.18 173 PHE A N 1
ATOM 602 C CA . PHE A 1 228 ? 124.281 143.677 188.534 1.00 65.18 173 PHE A CA 1
ATOM 603 C C . PHE A 1 228 ? 124.012 144.685 189.642 1.00 65.18 173 PHE A C 1
ATOM 604 O O . PHE A 1 228 ? 122.860 145.045 189.895 1.00 65.18 173 PHE A O 1
ATOM 612 N N . SER A 1 229 ? 125.066 145.145 190.304 1.00 62.28 174 SER A N 1
ATOM 613 C CA . SER A 1 229 ? 125.001 146.196 191.304 1.00 62.28 174 SER A CA 1
ATOM 614 C C . SER A 1 229 ? 125.639 147.464 190.746 1.00 62.28 174 SER A C 1
ATOM 615 O O . SER A 1 229 ? 126.168 147.484 189.633 1.00 62.28 174 SER A O 1
ATOM 618 N N . PHE A 1 230 ? 125.595 148.533 191.539 1.00 56.52 175 PHE A N 1
ATOM 619 C CA . PHE A 1 230 ? 126.080 149.819 191.053 1.00 56.52 175 PHE A CA 1
ATOM 620 C C . PHE A 1 230 ? 127.539 149.736 190.636 1.00 56.52 175 PHE A C 1
ATOM 621 O O . PHE A 1 230 ? 127.919 150.255 189.581 1.00 56.52 175 PHE A O 1
ATOM 629 N N . LEU A 1 231 ? 128.372 149.094 191.447 1.00 57.03 176 LEU A N 1
ATOM 630 C CA . LEU A 1 231 ? 129.777 148.938 191.110 1.00 57.03 176 LEU A CA 1
ATOM 631 C C . LEU A 1 231 ? 130.032 147.744 190.206 1.00 57.03 176 LEU A C 1
ATOM 632 O O . LEU A 1 231 ? 131.180 147.526 189.810 1.00 57.03 176 LEU A O 1
ATOM 637 N N . GLY A 1 232 ? 129.003 146.961 189.883 1.00 56.83 177 GLY A N 1
ATOM 638 C CA . GLY A 1 232 ? 129.186 145.881 188.929 1.00 56.83 177 GLY A CA 1
ATOM 639 C C . GLY A 1 232 ? 129.467 146.389 187.528 1.00 56.83 177 GLY A C 1
ATOM 640 O O . GLY A 1 232 ? 130.269 145.805 186.795 1.00 56.83 177 GLY A O 1
ATOM 641 N N . ASP A 1 233 ? 128.818 147.482 187.140 1.00 50.85 178 ASP A N 1
ATOM 642 C CA . ASP A 1 233 ? 128.983 148.041 185.807 1.00 50.85 178 ASP A CA 1
ATOM 643 C C . ASP A 1 233 ? 130.161 149.004 185.794 1.00 50.85 178 ASP A C 1
ATOM 644 O O . ASP A 1 233 ? 130.151 149.980 186.554 1.00 50.85 178 ASP A O 1
ATOM 649 N N . PRO A 1 234 ? 131.185 148.784 184.967 1.00 47.01 179 PRO A N 1
ATOM 650 C CA . PRO A 1 234 ? 132.315 149.725 184.951 1.00 47.01 179 PRO A CA 1
ATOM 651 C C . PRO A 1 234 ? 131.943 151.127 184.505 1.00 47.01 179 PRO A C 1
ATOM 652 O O . PRO A 1 234 ? 132.647 152.081 184.853 1.00 47.01 179 PRO A O 1
ATOM 656 N N . TRP A 1 235 ? 130.875 151.287 183.724 1.00 43.65 180 TRP A N 1
ATOM 657 C CA . TRP A 1 235 ? 130.481 152.626 183.302 1.00 43.65 180 TRP A CA 1
ATOM 658 C C . TRP A 1 235 ? 130.055 153.467 184.496 1.00 43.65 180 TRP A C 1
ATOM 659 O O . TRP A 1 235 ? 130.353 154.668 184.567 1.00 43.65 180 TRP A O 1
ATOM 670 N N . ASN A 1 236 ? 129.351 152.851 185.445 1.00 50.97 181 ASN A N 1
ATOM 671 C CA . ASN A 1 236 ? 128.942 153.569 186.641 1.00 50.97 181 ASN A CA 1
ATOM 672 C C . ASN A 1 236 ? 130.141 154.123 187.391 1.00 50.97 181 ASN A C 1
ATOM 673 O O . ASN A 1 236 ? 130.038 155.177 188.021 1.00 50.97 181 ASN A O 1
ATOM 678 N N . TRP A 1 237 ? 131.284 153.438 187.335 1.00 51.59 182 TRP A N 1
ATOM 679 C CA . TRP A 1 237 ? 132.497 153.989 187.928 1.00 51.59 182 TRP A CA 1
ATOM 680 C C . TRP A 1 237 ? 132.837 155.331 187.300 1.00 51.59 182 TRP A C 1
ATOM 681 O O . TRP A 1 237 ? 133.144 156.301 187.999 1.00 51.59 182 TRP A O 1
ATOM 692 N N . LEU A 1 238 ? 132.787 155.401 185.971 1.00 46.41 183 LEU A N 1
ATOM 693 C CA . LEU A 1 238 ? 133.092 156.646 185.278 1.00 46.41 183 LEU A CA 1
ATOM 694 C C . LEU A 1 238 ? 132.105 157.736 185.664 1.00 46.41 183 LEU A C 1
ATOM 695 O O . LEU A 1 238 ? 132.496 158.864 185.997 1.00 46.41 183 LEU A O 1
ATOM 700 N N . ASP A 1 239 ? 130.813 157.413 185.628 1.00 48.92 184 ASP A N 1
ATOM 701 C CA . ASP A 1 239 ? 129.805 158.412 185.962 1.00 48.92 184 ASP A CA 1
ATOM 702 C C . ASP A 1 239 ? 130.001 158.927 187.381 1.00 48.92 184 ASP A C 1
ATOM 703 O O . ASP A 1 239 ? 129.993 160.140 187.622 1.00 48.92 184 ASP A O 1
ATOM 708 N N . PHE A 1 240 ? 130.186 158.015 188.336 1.00 49.88 185 PHE A N 1
ATOM 709 C CA . PHE A 1 240 ? 130.364 158.411 189.725 1.00 49.88 185 PHE A CA 1
ATOM 710 C C . PHE A 1 240 ? 131.603 159.275 189.893 1.00 49.88 185 PHE A C 1
ATOM 711 O O . PHE A 1 240 ? 131.566 160.308 190.567 1.00 49.88 185 PHE A O 1
ATOM 719 N N . SER A 1 241 ? 132.719 158.862 189.294 1.00 49.00 186 SER A N 1
ATOM 720 C CA . SER A 1 241 ? 133.956 159.612 189.451 1.00 49.00 186 SER A CA 1
ATOM 721 C C . SER A 1 241 ? 133.791 161.036 188.944 1.00 49.00 186 SER A C 1
ATOM 722 O O . SER A 1 241 ? 134.136 162.001 189.637 1.00 49.00 186 SER A O 1
ATOM 725 N N . VAL A 1 242 ? 133.247 161.191 187.737 1.00 46.51 187 VAL A N 1
ATOM 726 C CA . VAL A 1 242 ? 133.122 162.531 187.178 1.00 46.51 187 VAL A CA 1
ATOM 727 C C . VAL A 1 242 ? 132.140 163.358 187.994 1.00 46.51 187 VAL A C 1
ATOM 728 O O . VAL A 1 242 ? 132.376 164.545 188.256 1.00 46.51 187 VAL A O 1
ATOM 732 N N . THR A 1 243 ? 131.025 162.757 188.410 1.00 48.87 188 THR A N 1
ATOM 733 C CA . THR A 1 243 ? 130.033 163.504 189.172 1.00 48.87 188 THR A CA 1
ATOM 734 C C . THR A 1 243 ? 130.619 164.003 190.481 1.00 48.87 188 THR A C 1
ATOM 735 O O . THR A 1 243 ? 130.444 165.169 190.846 1.00 48.87 188 THR A O 1
ATOM 739 N N . VAL A 1 244 ? 131.314 163.129 191.210 1.00 49.61 189 VAL A N 1
ATOM 740 C CA . VAL A 1 244 ? 131.887 163.532 192.488 1.00 49.61 189 VAL A CA 1
ATOM 741 C C . VAL A 1 244 ? 132.945 164.602 192.279 1.00 49.61 189 VAL A C 1
ATOM 742 O O . VAL A 1 244 ? 133.023 165.571 193.041 1.00 49.61 189 VAL A O 1
ATOM 746 N N . PHE A 1 245 ? 133.781 164.448 191.253 1.00 48.71 190 PHE A N 1
ATOM 747 C CA . PHE A 1 245 ? 134.787 165.468 190.985 1.00 48.71 190 PHE A CA 1
ATOM 748 C C . PHE A 1 245 ? 134.133 166.823 190.746 1.00 48.71 190 PHE A C 1
ATOM 749 O O . PHE A 1 245 ? 134.588 167.846 191.274 1.00 48.71 190 PHE A O 1
ATOM 757 N N . GLU A 1 246 ? 133.057 166.852 189.960 1.00 49.84 191 GLU A N 1
ATOM 758 C CA . GLU A 1 246 ? 132.407 168.124 189.670 1.00 49.84 191 GLU A CA 1
ATOM 759 C C . GLU A 1 246 ? 131.736 168.700 190.910 1.00 49.84 191 GLU A C 1
ATOM 760 O O . GLU A 1 246 ? 131.809 169.911 191.154 1.00 49.84 191 GLU A O 1
ATOM 766 N N . VAL A 1 247 ? 131.076 167.855 191.704 1.00 51.17 192 VAL A N 1
ATOM 767 C CA . VAL A 1 247 ? 130.450 168.340 192.931 1.00 51.17 192 VAL A CA 1
ATOM 768 C C . VAL A 1 247 ? 131.497 168.956 193.843 1.00 51.17 192 VAL A C 1
ATOM 769 O O . VAL A 1 247 ? 131.292 170.036 194.409 1.00 51.17 192 VAL A O 1
ATOM 773 N N . ILE A 1 248 ? 132.636 168.283 194.000 1.00 51.27 193 ILE A N 1
ATOM 774 C CA . ILE A 1 248 ? 133.728 168.845 194.786 1.00 51.27 193 ILE A CA 1
ATOM 775 C C . ILE A 1 248 ? 134.106 170.217 194.249 1.00 51.27 193 ILE A C 1
ATOM 776 O O . ILE A 1 248 ? 133.952 171.238 194.927 1.00 51.27 193 ILE A O 1
ATOM 781 N N . ILE A 1 249 ? 134.574 170.264 193.003 1.00 50.80 194 ILE A N 1
ATOM 782 C CA . ILE A 1 249 ? 135.198 171.485 192.500 1.00 50.80 194 ILE A CA 1
ATOM 783 C C . ILE A 1 249 ? 134.217 172.650 192.550 1.00 50.80 194 ILE A C 1
ATOM 784 O O . ILE A 1 249 ? 134.568 173.760 192.961 1.00 50.80 194 ILE A O 1
ATOM 789 N N . ARG A 1 250 ? 132.972 172.420 192.129 1.00 51.95 195 ARG A N 1
ATOM 790 C CA . ARG A 1 250 ? 132.043 173.534 191.966 1.00 51.95 195 ARG A CA 1
ATOM 791 C C . ARG A 1 250 ? 131.731 174.213 193.296 1.00 51.95 195 ARG A C 1
ATOM 792 O O . ARG A 1 250 ? 131.621 175.442 193.361 1.00 51.95 195 ARG A O 1
ATOM 800 N N . TYR A 1 251 ? 131.586 173.437 194.366 1.00 54.65 196 TYR A N 1
ATOM 801 C CA . TYR A 1 251 ? 131.136 173.945 195.659 1.00 54.65 196 TYR A CA 1
ATOM 802 C C . TYR A 1 251 ? 132.206 173.793 196.736 1.00 54.65 196 TYR A C 1
ATOM 803 O O . TYR A 1 251 ? 131.926 173.379 197.861 1.00 54.65 196 TYR A O 1
ATOM 812 N N . SER A 1 252 ? 133.443 174.130 196.398 1.00 57.35 197 SER A N 1
ATOM 813 C CA . SER A 1 252 ? 134.565 174.005 197.314 1.00 57.35 197 SER A CA 1
ATOM 814 C C . SER A 1 252 ? 135.508 175.169 197.062 1.00 57.35 197 SER A C 1
ATOM 815 O O . SER A 1 252 ? 135.415 175.832 196.023 1.00 57.35 197 SER A O 1
ATOM 818 N N . PRO A 1 253 ? 136.412 175.463 197.999 1.00 59.28 198 PRO A N 1
ATOM 819 C CA . PRO A 1 253 ? 137.342 176.581 197.774 1.00 59.28 198 PRO A CA 1
ATOM 820 C C . PRO A 1 253 ? 138.202 176.421 196.533 1.00 59.28 198 PRO A C 1
ATOM 821 O O . PRO A 1 253 ? 138.572 177.429 195.917 1.00 59.28 198 PRO A O 1
ATOM 825 N N . LEU A 1 254 ? 138.535 175.193 196.145 1.00 56.76 199 LEU A N 1
ATOM 826 C CA . LEU A 1 254 ? 139.431 174.984 195.019 1.00 56.76 199 LEU A CA 1
ATOM 827 C C . LEU A 1 254 ? 138.812 175.522 193.733 1.00 56.76 199 LEU A C 1
ATOM 828 O O . LEU A 1 254 ? 137.592 175.652 193.603 1.00 56.76 199 LEU A O 1
ATOM 833 N N . ASP A 1 255 ? 139.678 175.855 192.778 1.00 55.84 200 ASP A N 1
ATOM 834 C CA . ASP A 1 255 ? 139.279 176.383 191.477 1.00 55.84 200 ASP A CA 1
ATOM 835 C C . ASP A 1 255 ? 140.064 175.714 190.360 1.00 55.84 200 ASP A C 1
ATOM 836 O O . ASP A 1 255 ? 140.697 176.367 189.528 1.00 55.84 200 ASP A O 1
ATOM 841 N N . PHE A 1 256 ? 140.045 174.385 190.334 1.00 51.13 201 PHE A N 1
ATOM 842 C CA . PHE A 1 256 ? 140.605 173.654 189.206 1.00 51.13 201 PHE A CA 1
ATOM 843 C C . PHE A 1 256 ? 139.660 173.790 188.019 1.00 51.13 201 PHE A C 1
ATOM 844 O O . PHE A 1 256 ? 139.047 172.808 187.590 1.00 51.13 201 PHE A O 1
ATOM 852 N N . ILE A 1 257 ? 139.532 175.000 187.488 1.00 49.22 202 ILE A N 1
ATOM 853 C CA . ILE A 1 257 ? 138.483 175.309 186.520 1.00 49.22 202 ILE A CA 1
ATOM 854 C C . ILE A 1 257 ? 138.812 174.707 185.158 1.00 49.22 202 ILE A C 1
ATOM 855 O O . ILE A 1 257 ? 138.009 173.920 184.638 1.00 49.22 202 ILE A O 1
ATOM 860 N N . PRO A 1 258 ? 139.949 175.034 184.534 1.00 45.44 203 PRO A N 1
ATOM 861 C CA . PRO A 1 258 ? 140.255 174.400 183.242 1.00 45.44 203 PRO A CA 1
ATOM 862 C C . PRO A 1 258 ? 140.232 172.890 183.317 1.00 45.44 203 PRO A C 1
ATOM 863 O O . PRO A 1 258 ? 139.772 172.233 182.381 1.00 45.44 203 PRO A O 1
ATOM 867 N N . THR A 1 259 ? 140.720 172.317 184.415 1.00 43.44 204 THR A N 1
ATOM 868 C CA . THR A 1 259 ? 140.683 170.869 184.568 1.00 43.44 204 THR A CA 1
ATOM 869 C C . THR A 1 259 ? 139.251 170.362 184.604 1.00 43.44 204 THR A C 1
ATOM 870 O O . THR A 1 259 ? 138.949 169.290 184.069 1.00 43.44 204 THR A O 1
ATOM 874 N N . LEU A 1 260 ? 138.355 171.118 185.239 1.00 46.31 205 LEU A N 1
ATOM 875 C CA . LEU A 1 260 ? 136.989 170.647 185.426 1.00 46.31 205 LEU A CA 1
ATOM 876 C C . LEU A 1 260 ? 136.307 170.403 184.090 1.00 46.31 205 LEU A C 1
ATOM 877 O O . LEU A 1 260 ? 135.778 169.315 183.837 1.00 46.31 205 LEU A O 1
ATOM 882 N N . GLN A 1 261 ? 136.334 171.401 183.209 1.00 41.26 206 GLN A N 1
ATOM 883 C CA . GLN A 1 261 ? 135.628 171.283 181.942 1.00 41.26 206 GLN A CA 1
ATOM 884 C C . GLN A 1 261 ? 136.140 170.100 181.140 1.00 41.26 206 GLN A C 1
ATOM 885 O O . GLN A 1 261 ? 135.351 169.338 180.573 1.00 41.26 206 GLN A O 1
ATOM 891 N N . THR A 1 262 ? 137.457 169.911 181.105 1.00 37.19 207 THR A N 1
ATOM 892 C CA . THR A 1 262 ? 138.009 168.733 180.454 1.00 37.19 207 THR A CA 1
ATOM 893 C C . THR A 1 262 ? 137.328 167.474 180.966 1.00 37.19 207 THR A C 1
ATOM 894 O O . THR A 1 262 ? 136.817 166.664 180.186 1.00 37.19 207 THR A O 1
ATOM 898 N N . ALA A 1 263 ? 137.259 167.322 182.287 1.00 41.32 208 ALA A N 1
ATOM 899 C CA . ALA A 1 263 ? 136.631 166.135 182.850 1.00 41.32 208 ALA A CA 1
ATOM 900 C C . ALA A 1 263 ? 135.203 165.990 182.357 1.00 41.32 208 ALA A C 1
ATOM 901 O O . ALA A 1 263 ? 134.753 164.883 182.045 1.00 41.32 208 ALA A O 1
ATOM 903 N N . ARG A 1 264 ? 134.477 167.103 182.262 1.00 42.91 209 ARG A N 1
ATOM 904 C CA . ARG A 1 264 ? 133.080 167.026 181.863 1.00 42.91 209 ARG A CA 1
ATOM 905 C C . ARG A 1 264 ? 132.927 166.393 180.492 1.00 42.91 209 ARG A C 1
ATOM 906 O O . ARG A 1 264 ? 131.923 165.725 180.230 1.00 42.91 209 ARG A O 1
ATOM 914 N N . THR A 1 265 ? 133.912 166.574 179.608 1.00 36.24 210 THR A N 1
ATOM 915 C CA . THR A 1 265 ? 133.799 166.004 178.270 1.00 36.24 210 THR A CA 1
ATOM 916 C C . THR A 1 265 ? 133.605 164.500 178.328 1.00 36.24 210 THR A C 1
ATOM 917 O O . THR A 1 265 ? 132.999 163.918 177.424 1.00 36.24 210 THR A O 1
ATOM 921 N N . LEU A 1 266 ? 134.078 163.855 179.393 1.00 39.30 211 LEU A N 1
ATOM 922 C CA . LEU A 1 266 ? 133.943 162.408 179.489 1.00 39.30 211 LEU A CA 1
ATOM 923 C C . LEU A 1 266 ? 132.486 161.981 179.453 1.00 39.30 211 LEU A C 1
ATOM 924 O O . LEU A 1 266 ? 132.180 160.853 179.054 1.00 39.30 211 LEU A O 1
ATOM 929 N N . ARG A 1 267 ? 131.572 162.863 179.856 1.00 43.10 212 ARG A N 1
ATOM 930 C CA . ARG A 1 267 ? 130.163 162.501 179.864 1.00 43.10 212 ARG A CA 1
ATOM 931 C C . ARG A 1 267 ? 129.643 162.211 178.469 1.00 43.10 212 ARG A C 1
ATOM 932 O O . ARG A 1 267 ? 128.579 161.604 178.334 1.00 43.10 212 ARG A O 1
ATOM 940 N N . ILE A 1 268 ? 130.362 162.628 177.427 1.00 35.76 213 ILE A N 1
ATOM 941 C CA . ILE A 1 268 ? 129.947 162.277 176.074 1.00 35.76 213 ILE A CA 1
ATOM 942 C C . ILE A 1 268 ? 129.909 160.767 175.925 1.00 35.76 213 ILE A C 1
ATOM 943 O O . ILE A 1 268 ? 129.007 160.212 175.289 1.00 35.76 213 ILE A O 1
ATOM 948 N N . LEU A 1 269 ? 130.852 160.072 176.555 1.00 37.54 214 LEU A N 1
ATOM 949 C CA . LEU A 1 269 ? 130.873 158.621 176.469 1.00 37.54 214 LEU A CA 1
ATOM 950 C C . LEU A 1 269 ? 129.650 157.991 177.112 1.00 37.54 214 LEU A C 1
ATOM 951 O O . LEU A 1 269 ? 129.416 156.795 176.915 1.00 37.54 214 LEU A O 1
ATOM 956 N N . LYS A 1 270 ? 128.868 158.756 177.877 1.00 42.01 215 LYS A N 1
ATOM 957 C CA . LYS A 1 270 ? 127.609 158.237 178.391 1.00 42.01 215 LYS A CA 1
ATOM 958 C C . LYS A 1 270 ? 126.669 157.819 177.277 1.00 42.01 215 LYS A C 1
ATOM 959 O O . LYS A 1 270 ? 125.764 157.019 177.521 1.00 42.01 215 LYS A O 1
ATOM 965 N N . ILE A 1 271 ? 126.861 158.329 176.060 1.00 38.07 216 ILE A N 1
ATOM 966 C CA . ILE A 1 271 ? 125.996 157.929 174.955 1.00 38.07 216 ILE A CA 1
ATOM 967 C C . ILE A 1 271 ? 126.067 156.427 174.728 1.00 38.07 216 ILE A C 1
ATOM 968 O O . ILE A 1 271 ? 125.146 155.834 174.159 1.00 38.07 216 ILE A O 1
ATOM 973 N N . ILE A 1 272 ? 127.143 155.785 175.166 1.00 38.38 217 ILE A N 1
ATOM 974 C CA . ILE A 1 272 ? 127.363 154.366 174.904 1.00 38.38 217 ILE A CA 1
ATOM 975 C C . ILE A 1 272 ? 126.512 153.510 175.838 1.00 38.38 217 ILE A C 1
ATOM 976 O O . ILE A 1 272 ? 125.761 152.659 175.349 1.00 38.38 217 ILE A O 1
ATOM 981 N N . PRO A 1 273 ? 126.590 153.663 177.165 1.00 40.26 218 PRO A N 1
ATOM 982 C CA . PRO A 1 273 ? 125.780 152.794 178.034 1.00 40.26 218 PRO A CA 1
ATOM 983 C C . PRO A 1 273 ? 124.283 153.051 177.955 1.00 40.26 218 PRO A C 1
ATOM 984 O O . PRO A 1 273 ? 123.508 152.186 178.375 1.00 40.26 218 PRO A O 1
ATOM 988 N N . LEU A 1 274 ? 123.846 154.196 177.434 1.00 42.33 219 LEU A N 1
ATOM 989 C CA . LEU A 1 274 ? 122.421 154.452 177.279 1.00 42.33 219 LEU A CA 1
ATOM 990 C C . LEU A 1 274 ? 121.836 153.796 176.038 1.00 42.33 219 LEU A C 1
ATOM 991 O O . LEU A 1 274 ? 120.612 153.753 175.902 1.00 42.33 219 LEU A O 1
ATOM 996 N N . ASN A 1 275 ? 122.673 153.303 175.131 1.00 39.50 220 ASN A N 1
ATOM 997 C CA . ASN A 1 275 ? 122.244 152.543 173.964 1.00 39.50 220 ASN A CA 1
ATOM 998 C C . ASN A 1 275 ? 122.730 151.111 174.126 1.00 39.50 220 ASN A C 1
ATOM 999 O O . ASN A 1 275 ? 123.939 150.869 174.222 1.00 39.50 220 ASN A O 1
ATOM 1004 N N . GLN A 1 276 ? 121.794 150.166 174.156 1.00 40.55 221 GLN A N 1
ATOM 1005 C CA . GLN A 1 276 ? 122.165 148.771 174.359 1.00 40.55 221 GLN A CA 1
ATOM 1006 C C . GLN A 1 276 ? 123.001 148.248 173.201 1.00 40.55 221 GLN A C 1
ATOM 1007 O O . GLN A 1 276 ? 123.912 147.436 173.399 1.00 40.55 221 GLN A O 1
ATOM 1013 N N . GLY A 1 277 ? 122.703 148.694 171.981 1.00 38.21 222 GLY A N 1
ATOM 1014 C CA . GLY A 1 277 ? 123.499 148.269 170.844 1.00 38.21 222 GLY A CA 1
ATOM 1015 C C . GLY A 1 277 ? 124.950 148.684 170.973 1.00 38.21 222 GLY A C 1
ATOM 1016 O O . GLY A 1 277 ? 125.862 147.880 170.769 1.00 38.21 222 GLY A O 1
ATOM 1017 N N . LEU A 1 278 ? 125.183 149.945 171.329 1.00 36.97 223 LEU A N 1
ATOM 1018 C CA . LEU A 1 278 ? 126.550 150.410 171.522 1.00 36.97 223 LEU A CA 1
ATOM 1019 C C . LEU A 1 278 ? 127.218 149.686 172.681 1.00 36.97 223 LEU A C 1
ATOM 1020 O O . LEU A 1 278 ? 128.412 149.375 172.619 1.00 36.97 223 LEU A O 1
ATOM 1025 N N . LYS A 1 279 ? 126.476 149.428 173.757 1.00 39.32 224 LYS A N 1
ATOM 1026 C CA . LYS A 1 279 ? 127.055 148.716 174.892 1.00 39.32 224 LYS A CA 1
ATOM 1027 C C . LYS A 1 279 ? 127.550 147.336 174.471 1.00 39.32 224 LYS A C 1
ATOM 1028 O O . LYS A 1 279 ? 128.693 146.947 174.756 1.00 39.32 224 LYS A O 1
ATOM 1034 N N . SER A 1 280 ? 126.703 146.587 173.769 1.00 38.00 225 SER A N 1
ATOM 1035 C CA . SER A 1 280 ? 127.107 145.264 173.313 1.00 38.00 225 SER A CA 1
ATOM 1036 C C . SER A 1 280 ? 128.285 145.357 172.352 1.00 38.00 225 SER A C 1
ATOM 1037 O O . SER A 1 280 ? 129.207 144.529 172.395 1.00 38.00 225 SER A O 1
ATOM 1040 N N . LEU A 1 281 ? 128.270 146.356 171.472 1.00 36.61 226 LEU A N 1
ATOM 1041 C CA . LEU A 1 281 ? 129.357 146.500 170.515 1.00 36.61 226 LEU A CA 1
ATOM 1042 C C . LEU A 1 281 ? 130.676 146.762 171.225 1.00 36.61 226 LEU A C 1
ATOM 1043 O O . LEU A 1 281 ? 131.714 146.212 170.846 1.00 36.61 226 LEU A O 1
ATOM 1048 N N . VAL A 1 282 ? 130.661 147.598 172.260 1.00 37.04 227 VAL A N 1
ATOM 1049 C CA . VAL A 1 282 ? 131.894 147.861 172.994 1.00 37.04 227 VAL A CA 1
ATOM 1050 C C . VAL A 1 282 ? 132.375 146.595 173.686 1.00 37.04 227 VAL A C 1
ATOM 1051 O O . VAL A 1 282 ? 133.580 146.330 173.761 1.00 37.04 227 VAL A O 1
ATOM 1055 N N . GLY A 1 283 ? 131.447 145.790 174.202 1.00 37.99 228 GLY A N 1
ATOM 1056 C CA . GLY A 1 283 ? 131.854 144.535 174.819 1.00 37.99 228 GLY A CA 1
ATOM 1057 C C . GLY A 1 283 ? 132.565 143.609 173.848 1.00 37.99 228 GLY A C 1
ATOM 1058 O O . GLY A 1 283 ? 133.633 143.056 174.150 1.00 37.99 228 GLY A O 1
ATOM 1059 N N . VAL A 1 284 ? 131.989 143.431 172.658 1.00 37.71 229 VAL A N 1
ATOM 1060 C CA . VAL A 1 284 ? 132.630 142.553 171.681 1.00 37.71 229 VAL A CA 1
ATOM 1061 C C . VAL A 1 284 ? 133.959 143.146 171.226 1.00 37.71 229 VAL A C 1
ATOM 1062 O O . VAL A 1 284 ? 134.920 142.414 170.959 1.00 37.71 229 VAL A O 1
ATOM 1066 N N . LEU A 1 285 ? 134.041 144.471 171.120 1.00 34.90 230 LEU A N 1
ATOM 1067 C CA . LEU A 1 285 ? 135.306 145.084 170.740 1.00 34.90 230 LEU A CA 1
ATOM 1068 C C . LEU A 1 285 ? 136.382 144.798 171.777 1.00 34.90 230 LEU A C 1
ATOM 1069 O O . LEU A 1 285 ? 137.539 144.539 171.429 1.00 34.90 230 LEU A O 1
ATOM 1074 N N . ILE A 1 286 ? 136.023 144.845 173.060 1.00 36.49 231 ILE A N 1
ATOM 1075 C CA . ILE A 1 286 ? 136.983 144.500 174.105 1.00 36.49 231 ILE A CA 1
ATOM 1076 C C . ILE A 1 286 ? 137.437 143.056 173.945 1.00 36.49 231 ILE A C 1
ATOM 1077 O O . ILE A 1 286 ? 138.621 142.740 174.110 1.00 36.49 231 ILE A O 1
ATOM 1082 N N . HIS A 1 287 ? 136.504 142.154 173.644 1.00 38.13 232 HIS A N 1
ATOM 1083 C CA . HIS A 1 287 ? 136.882 140.753 173.459 1.00 38.13 232 HIS A CA 1
ATOM 1084 C C . HIS A 1 287 ? 137.886 140.598 172.316 1.00 38.13 232 HIS A C 1
ATOM 1085 O O . HIS A 1 287 ? 138.899 139.894 172.439 1.00 38.13 232 HIS A O 1
ATOM 1092 N N . CYS A 1 288 ? 137.626 141.265 171.193 1.00 37.64 233 CYS A N 1
ATOM 1093 C CA . CYS A 1 288 ? 138.562 141.221 170.072 1.00 37.64 233 CYS A CA 1
ATOM 1094 C C . CYS A 1 288 ? 139.919 141.796 170.463 1.00 37.64 233 CYS A C 1
ATOM 1095 O O . CYS A 1 288 ? 140.972 141.280 170.061 1.00 37.64 233 CYS A O 1
ATOM 1098 N N . LEU A 1 289 ? 139.916 142.869 171.248 1.00 34.94 234 LEU A N 1
ATOM 1099 C CA . LEU A 1 289 ? 141.173 143.459 171.688 1.00 34.94 234 LEU A CA 1
ATOM 1100 C C . LEU A 1 289 ? 141.968 142.489 172.554 1.00 34.94 234 LEU A C 1
ATOM 1101 O O . LEU A 1 289 ? 143.196 142.419 172.449 1.00 34.94 234 LEU A O 1
ATOM 1106 N N . LYS A 1 290 ? 141.288 141.738 173.421 1.00 36.78 235 LYS A N 1
ATOM 1107 C CA . LYS A 1 290 ? 141.977 140.693 174.173 1.00 36.78 235 LYS A CA 1
ATOM 1108 C C . LYS A 1 290 ? 142.495 139.600 173.256 1.00 36.78 235 LYS A C 1
ATOM 1109 O O . LYS A 1 290 ? 143.471 138.922 173.589 1.00 36.78 235 LYS A O 1
ATOM 1115 N N . GLN A 1 291 ? 141.849 139.392 172.111 1.00 37.64 236 GLN A N 1
ATOM 1116 C CA . GLN A 1 291 ? 142.407 138.454 171.139 1.00 37.64 236 GLN A CA 1
ATOM 1117 C C . GLN A 1 291 ? 143.645 139.005 170.437 1.00 37.64 236 GLN A C 1
ATOM 1118 O O . GLN A 1 291 ? 144.446 138.223 169.922 1.00 37.64 236 GLN A O 1
ATOM 1124 N N . LEU A 1 292 ? 143.810 140.323 170.388 1.00 34.05 237 LEU A N 1
ATOM 1125 C CA . LEU A 1 292 ? 144.938 140.929 169.675 1.00 34.05 237 LEU A CA 1
ATOM 1126 C C . LEU A 1 292 ? 146.230 141.026 170.503 1.00 34.05 237 LEU A C 1
ATOM 1127 O O . LEU A 1 292 ? 147.181 141.692 170.061 1.00 34.05 237 LEU A O 1
ATOM 1132 N N . ILE A 1 293 ? 146.298 140.390 171.675 1.00 35.98 238 ILE A N 1
ATOM 1133 C CA . ILE A 1 293 ? 147.370 140.683 172.628 1.00 35.98 238 ILE A CA 1
ATOM 1134 C C . ILE A 1 293 ? 148.723 140.246 172.083 1.00 35.98 238 ILE A C 1
ATOM 1135 O O . ILE A 1 293 ? 149.703 141.001 172.130 1.00 35.98 238 ILE A O 1
ATOM 1140 N N . GLY A 1 294 ? 148.810 139.011 171.593 1.00 35.48 239 GLY A N 1
ATOM 1141 C CA . GLY A 1 294 ? 150.087 138.511 171.119 1.00 35.48 239 GLY A CA 1
ATOM 1142 C C . GLY A 1 294 ? 150.612 139.296 169.935 1.00 35.48 239 GLY A C 1
ATOM 1143 O O . GLY A 1 294 ? 151.811 139.551 169.832 1.00 35.48 239 GLY A O 1
ATOM 1144 N N . VAL A 1 295 ? 149.721 139.688 169.024 1.00 34.00 240 VAL A N 1
ATOM 1145 C CA . VAL A 1 295 ? 150.154 140.460 167.868 1.00 34.00 240 VAL A CA 1
ATOM 1146 C C . VAL A 1 295 ? 150.657 141.823 168.307 1.00 34.00 240 VAL A C 1
ATOM 1147 O O . VAL A 1 295 ? 151.637 142.338 167.757 1.00 34.00 240 VAL A O 1
ATOM 1151 N N . ILE A 1 296 ? 150.011 142.432 169.300 1.00 33.47 241 ILE A N 1
ATOM 1152 C CA . ILE A 1 296 ? 150.515 143.704 169.808 1.00 33.47 241 ILE A CA 1
ATOM 1153 C C . ILE A 1 296 ? 151.905 143.521 170.401 1.00 33.47 241 ILE A C 1
ATOM 1154 O O . ILE A 1 296 ? 152.814 144.327 170.158 1.00 33.47 241 ILE A O 1
ATOM 1159 N N . ILE A 1 297 ? 152.098 142.456 171.181 1.00 35.66 242 ILE A N 1
ATOM 1160 C CA . ILE A 1 297 ? 153.406 142.220 171.789 1.00 35.66 242 ILE A CA 1
ATOM 1161 C C . ILE A 1 297 ? 154.467 142.021 170.717 1.00 35.66 242 ILE A C 1
ATOM 1162 O O . ILE A 1 297 ? 155.587 142.525 170.833 1.00 35.66 242 ILE A O 1
ATOM 1167 N N . LEU A 1 298 ? 154.147 141.258 169.672 1.00 34.24 243 LEU A N 1
ATOM 1168 C CA . LEU A 1 298 ? 155.130 140.989 168.627 1.00 34.24 243 LEU A CA 1
ATOM 1169 C C . LEU A 1 298 ? 155.478 142.252 167.854 1.00 34.24 243 LEU A C 1
ATOM 1170 O O . LEU A 1 298 ? 156.638 142.463 167.484 1.00 34.24 243 LEU A O 1
ATOM 1175 N N . THR A 1 299 ? 154.488 143.102 167.588 1.00 31.86 244 THR A N 1
ATOM 1176 C CA . THR A 1 299 ? 154.783 144.384 166.960 1.00 31.86 244 THR A CA 1
ATOM 1177 C C . THR A 1 299 ? 155.695 145.225 167.841 1.00 31.86 244 THR A C 1
ATOM 1178 O O . THR A 1 299 ? 156.608 145.886 167.341 1.00 31.86 244 THR A O 1
ATOM 1182 N N . LEU A 1 300 ? 155.454 145.228 169.154 1.00 32.40 245 LEU A N 1
ATOM 1183 C CA . LEU A 1 300 ? 156.332 145.966 170.059 1.00 32.40 245 LEU A CA 1
ATOM 1184 C C . LEU A 1 300 ? 157.751 145.412 170.023 1.00 32.40 245 LEU A C 1
ATOM 1185 O O . LEU A 1 300 ? 158.728 146.170 169.993 1.00 32.40 245 LEU A O 1
ATOM 1190 N N . PHE A 1 301 ? 157.874 144.088 170.029 1.00 34.77 246 PHE A N 1
ATOM 1191 C CA . PHE A 1 301 ? 159.170 143.428 169.923 1.00 34.77 246 PHE A CA 1
ATOM 1192 C C . PHE A 1 301 ? 159.926 143.886 168.680 1.00 34.77 246 PHE A C 1
ATOM 1193 O O . PHE A 1 301 ? 161.075 144.340 168.763 1.00 34.77 246 PHE A O 1
ATOM 1201 N N . PHE A 1 302 ? 159.282 143.802 167.516 1.00 32.81 247 PHE A N 1
ATOM 1202 C CA . PHE A 1 302 ? 159.956 144.153 166.269 1.00 32.81 247 PHE A CA 1
ATOM 1203 C C . PHE A 1 302 ? 160.250 145.645 166.183 1.00 32.81 247 PHE A C 1
ATOM 1204 O O . PHE A 1 302 ? 161.287 146.047 165.646 1.00 32.81 247 PHE A O 1
ATOM 1212 N N . LEU A 1 303 ? 159.343 146.488 166.671 1.00 30.43 248 LEU A N 1
ATOM 1213 C CA . LEU A 1 303 ? 159.599 147.920 166.649 1.00 30.43 248 LEU A CA 1
ATOM 1214 C C . LEU A 1 303 ? 160.800 148.269 167.513 1.00 30.43 248 LEU A C 1
ATOM 1215 O O . LEU A 1 303 ? 161.622 149.105 167.131 1.00 30.43 248 LEU A O 1
ATOM 1220 N N . SER A 1 304 ? 160.925 147.636 168.681 1.00 32.26 249 SER A N 1
ATOM 1221 C CA . SER A 1 304 ? 162.097 147.865 169.522 1.00 32.26 249 SER A CA 1
ATOM 1222 C C . SER A 1 304 ? 163.371 147.387 168.840 1.00 32.26 249 SER A C 1
ATOM 1223 O O . SER A 1 304 ? 164.397 148.082 168.853 1.00 32.26 249 SER A O 1
ATOM 1226 N N . ILE A 1 305 ? 163.326 146.206 168.228 1.00 33.34 250 ILE A N 1
ATOM 1227 C CA . ILE A 1 305 ? 164.514 145.679 167.564 1.00 33.34 250 ILE A CA 1
ATOM 1228 C C . ILE A 1 305 ? 164.964 146.622 166.459 1.00 33.34 250 ILE A C 1
ATOM 1229 O O . ILE A 1 305 ? 166.149 146.953 166.343 1.00 33.34 250 ILE A O 1
ATOM 1234 N N . PHE A 1 306 ? 164.030 147.074 165.629 1.00 30.30 251 PHE A N 1
ATOM 1235 C CA . PHE A 1 306 ? 164.410 147.934 164.521 1.00 30.30 251 PHE A CA 1
ATOM 1236 C C . PHE A 1 306 ? 164.717 149.356 164.955 1.00 30.30 251 PHE A C 1
ATOM 1237 O O . PHE A 1 306 ? 165.422 150.060 164.237 1.00 30.30 251 PHE A O 1
ATOM 1245 N N . SER A 1 307 ? 164.244 149.789 166.122 1.00 30.22 252 SER A N 1
ATOM 1246 C CA . SER A 1 307 ? 164.756 151.028 166.694 1.00 30.22 252 SER A CA 1
ATOM 1247 C C . SER A 1 307 ? 166.221 150.884 167.072 1.00 30.22 252 SER A C 1
ATOM 1248 O O . SER A 1 307 ? 167.016 151.806 166.865 1.00 30.22 252 SER A O 1
ATOM 1251 N N . LEU A 1 308 ? 166.596 149.735 167.637 1.00 32.97 253 LEU A N 1
ATOM 1252 C CA . LEU A 1 308 ? 168.010 149.488 167.901 1.00 32.97 253 LEU A CA 1
ATOM 1253 C C . LEU A 1 308 ? 168.813 149.501 166.606 1.00 32.97 253 LEU A C 1
ATOM 1254 O O . LEU A 1 308 ? 169.869 150.139 166.523 1.00 32.97 253 LEU A O 1
ATOM 1259 N N . ILE A 1 309 ? 168.310 148.815 165.579 1.00 32.48 254 ILE A N 1
ATOM 1260 C CA . ILE A 1 309 ? 168.986 148.794 164.282 1.00 32.48 254 ILE A CA 1
ATOM 1261 C C . ILE A 1 309 ? 169.121 150.205 163.730 1.00 32.48 254 ILE A C 1
ATOM 1262 O O . ILE A 1 309 ? 170.137 150.554 163.123 1.00 32.48 254 ILE A O 1
ATOM 1267 N N . GLY A 1 310 ? 168.087 151.028 163.900 1.00 31.02 255 GLY A N 1
ATOM 1268 C CA . GLY A 1 310 ? 168.143 152.386 163.395 1.00 31.02 255 GLY A CA 1
ATOM 1269 C C . GLY A 1 310 ? 169.138 153.255 164.135 1.00 31.02 255 GLY A C 1
ATOM 1270 O O . GLY A 1 310 ? 169.847 154.052 163.520 1.00 31.02 255 GLY A O 1
ATOM 1271 N N . MET A 1 311 ? 169.203 153.126 165.465 1.00 30.55 256 MET A N 1
ATOM 1272 C CA . MET A 1 311 ? 170.230 153.857 166.202 1.00 30.55 256 MET A CA 1
ATOM 1273 C C . MET A 1 311 ? 171.619 153.418 165.774 1.00 30.55 256 MET A C 1
ATOM 1274 O O . MET A 1 311 ? 172.520 154.247 165.613 1.00 30.55 256 MET A O 1
ATOM 1279 N N . GLY A 1 312 ? 171.815 152.116 165.591 1.00 34.06 257 GLY A N 1
ATOM 1280 C CA . GLY A 1 312 ? 173.103 151.637 165.135 1.00 34.06 257 GLY A CA 1
ATOM 1281 C C . GLY A 1 312 ? 173.501 152.210 163.794 1.00 34.06 257 GLY A C 1
ATOM 1282 O O . GLY A 1 312 ? 174.686 152.428 163.538 1.00 34.06 257 GLY A O 1
ATOM 1283 N N . LEU A 1 313 ? 172.528 152.471 162.924 1.00 32.01 258 LEU A N 1
ATOM 1284 C CA . LEU A 1 313 ? 172.833 152.927 161.576 1.00 32.01 258 LEU A CA 1
ATOM 1285 C C . LEU A 1 313 ? 172.788 154.438 161.420 1.00 32.01 258 LEU A C 1
ATOM 1286 O O . LEU A 1 313 ? 173.562 154.982 160.629 1.00 32.01 258 LEU A O 1
ATOM 1291 N N . PHE A 1 314 ? 171.909 155.137 162.138 1.00 30.04 259 PHE A N 1
ATOM 1292 C CA . PHE A 1 314 ? 171.649 156.543 161.861 1.00 30.04 259 PHE A CA 1
ATOM 1293 C C . PHE A 1 314 ? 171.875 157.480 163.035 1.00 30.04 259 PHE A C 1
ATOM 1294 O O . PHE A 1 314 ? 171.632 158.681 162.890 1.00 30.04 259 PHE A O 1
ATOM 1302 N N . MET A 1 315 ? 172.333 156.992 164.182 1.00 30.32 260 MET A N 1
ATOM 1303 C CA . MET A 1 315 ? 172.438 157.853 165.350 1.00 30.32 260 MET A CA 1
ATOM 1304 C C . MET A 1 315 ? 173.323 159.053 165.048 1.00 30.32 260 MET A C 1
ATOM 1305 O O . MET A 1 315 ? 174.440 158.907 164.552 1.00 30.32 260 MET A O 1
ATOM 1310 N N . GLY A 1 316 ? 172.812 160.244 165.337 1.00 28.47 261 GLY A N 1
ATOM 1311 C CA . GLY A 1 316 ? 173.555 161.463 165.145 1.00 28.47 261 GLY A CA 1
ATOM 1312 C C . GLY A 1 316 ? 173.555 162.006 163.737 1.00 28.47 261 GLY A C 1
ATOM 1313 O O . GLY A 1 316 ? 173.945 163.160 163.541 1.00 28.47 261 GLY A O 1
ATOM 1314 N N . ASN A 1 317 ? 173.113 161.228 162.749 1.00 29.09 262 ASN A N 1
ATOM 1315 C CA . ASN A 1 317 ? 173.230 161.659 161.360 1.00 29.09 262 ASN A CA 1
ATOM 1316 C C . ASN A 1 317 ? 172.417 162.913 161.083 1.00 29.09 262 ASN A C 1
ATOM 1317 O O . ASN A 1 317 ? 172.875 163.810 160.370 1.00 29.09 262 ASN A O 1
ATOM 1322 N N . LEU A 1 318 ? 171.212 163.000 161.629 1.00 28.84 263 LEU A N 1
ATOM 1323 C CA . LEU A 1 318 ? 170.381 164.150 161.316 1.00 28.84 263 LEU A CA 1
ATOM 1324 C C . LEU A 1 318 ? 170.917 165.436 161.908 1.00 28.84 263 LEU A C 1
ATOM 1325 O O . LEU A 1 318 ? 170.280 166.479 161.744 1.00 28.84 263 LEU A O 1
ATOM 1330 N N . LYS A 1 319 ? 172.062 165.391 162.586 1.00 30.90 264 LYS A N 1
ATOM 1331 C CA . LYS A 1 319 ? 172.784 166.590 162.983 1.00 30.90 264 LYS A CA 1
ATOM 1332 C C . LYS A 1 319 ? 173.791 167.047 161.941 1.00 30.90 264 LYS A C 1
ATOM 1333 O O . LYS A 1 319 ? 174.380 168.116 162.103 1.00 30.90 264 LYS A O 1
ATOM 1339 N N . HIS A 1 320 ? 174.006 166.272 160.882 1.00 31.21 265 HIS A N 1
ATOM 1340 C CA . HIS A 1 320 ? 174.905 166.701 159.823 1.00 31.21 265 HIS A CA 1
ATOM 1341 C C . HIS A 1 320 ? 174.409 167.997 159.203 1.00 31.21 265 HIS A C 1
ATOM 1342 O O . HIS A 1 320 ? 173.221 168.156 158.920 1.00 31.21 265 HIS A O 1
ATOM 1349 N N . LYS A 1 321 ? 175.330 168.928 158.992 1.00 33.76 266 LYS A N 1
ATOM 1350 C CA . LYS A 1 321 ? 175.036 170.182 158.323 1.00 33.76 266 LYS A CA 1
ATOM 1351 C C . LYS A 1 321 ? 176.188 170.489 157.386 1.00 33.76 266 LYS A C 1
ATOM 1352 O O . LYS A 1 321 ? 177.134 169.712 157.266 1.00 33.76 266 LYS A O 1
ATOM 1358 N N . CYS A 1 322 ? 176.111 171.622 156.710 1.00 38.53 267 CYS A N 1
ATOM 1359 C CA . CYS A 1 322 ? 177.169 172.060 155.811 1.00 38.53 267 CYS A CA 1
ATOM 1360 C C . CYS A 1 322 ? 177.710 173.375 156.369 1.00 38.53 267 CYS A C 1
ATOM 1361 O O . CYS A 1 322 ? 177.193 174.453 156.084 1.00 38.53 267 CYS A O 1
ATOM 1364 N N . PHE A 1 323 ? 178.763 173.263 157.175 1.00 40.30 268 PHE A N 1
ATOM 1365 C CA . PHE A 1 323 ? 179.343 174.384 157.901 1.00 40.30 268 PHE A CA 1
ATOM 1366 C C . PHE A 1 323 ? 180.141 175.278 156.964 1.00 40.30 268 PHE A C 1
ATOM 1367 O O . PHE A 1 323 ? 180.740 174.805 155.997 1.00 40.30 268 PHE A O 1
ATOM 1375 N N . ARG A 1 324 ? 180.149 176.577 157.252 1.00 45.74 269 ARG A N 1
ATOM 1376 C CA . ARG A 1 324 ? 180.890 177.541 156.444 1.00 45.74 269 ARG A CA 1
ATOM 1377 C C . ARG A 1 324 ? 182.362 177.491 156.833 1.00 45.74 269 ARG A C 1
ATOM 1378 O O . ARG A 1 324 ? 182.730 177.868 157.950 1.00 45.74 269 ARG A O 1
ATOM 1386 N N . TRP A 1 325 ? 183.209 177.042 155.906 1.00 46.00 270 TRP A N 1
ATOM 1387 C CA . TRP A 1 325 ? 184.628 176.857 156.150 1.00 46.00 270 TRP A CA 1
ATOM 1388 C C . TRP A 1 325 ? 185.420 177.350 154.948 1.00 46.00 270 TRP A C 1
ATOM 1389 O O . TRP A 1 325 ? 185.046 177.056 153.804 1.00 46.00 270 TRP A O 1
ATOM 1400 N N . PRO A 1 326 ? 186.527 178.083 155.162 1.00 48.32 271 PRO A N 1
ATOM 1401 C CA . PRO A 1 326 ? 187.116 178.494 156.442 1.00 48.32 271 PRO A CA 1
ATOM 1402 C C . PRO A 1 326 ? 186.351 179.622 157.117 1.00 48.32 271 PRO A C 1
ATOM 1403 O O . PRO A 1 326 ? 185.711 180.425 156.440 1.00 48.32 271 PRO A O 1
ATOM 1407 N N . GLN A 1 327 ? 186.428 179.676 158.442 1.00 48.39 272 GLN A N 1
ATOM 1408 C CA . GLN A 1 327 ? 185.709 180.677 159.221 1.00 48.39 272 GLN A CA 1
ATOM 1409 C C . GLN A 1 327 ? 186.012 182.096 158.759 1.00 48.39 272 GLN A C 1
ATOM 1410 O O . GLN A 1 327 ? 185.460 183.059 159.291 1.00 48.39 272 GLN A O 1
ATOM 1416 N N . THR A 1 338 ? 166.136 190.488 163.616 1.00 55.10 283 THR A N 1
ATOM 1417 C CA . THR A 1 338 ? 164.809 190.561 164.217 1.00 55.10 283 THR A CA 1
ATOM 1418 C C . THR A 1 338 ? 163.806 189.710 163.446 1.00 55.10 283 THR A C 1
ATOM 1419 O O . THR A 1 338 ? 164.140 189.099 162.433 1.00 55.10 283 THR A O 1
ATOM 1423 N N . GLY A 1 339 ? 162.570 189.686 163.938 1.00 50.33 284 GLY A N 1
ATOM 1424 C CA . GLY A 1 339 ? 161.529 188.856 163.370 1.00 50.33 284 GLY A CA 1
ATOM 1425 C C . GLY A 1 339 ? 160.869 188.013 164.439 1.00 50.33 284 GLY A C 1
ATOM 1426 O O . GLY A 1 339 ? 160.743 188.448 165.587 1.00 50.33 284 GLY A O 1
ATOM 1427 N N . ASN A 1 340 ? 160.440 186.813 164.080 1.00 43.66 285 ASN A N 1
ATOM 1428 C CA . ASN A 1 340 ? 159.900 185.889 165.063 1.00 43.66 285 ASN A CA 1
ATOM 1429 C C . ASN A 1 340 ? 161.046 185.137 165.727 1.00 43.66 285 ASN A C 1
ATOM 1430 O O . ASN A 1 340 ? 161.845 184.510 165.027 1.00 43.66 285 ASN A O 1
ATOM 1435 N N . PRO A 1 341 ? 161.165 185.163 167.055 1.00 43.30 286 PRO A N 1
ATOM 1436 C CA . PRO A 1 341 ? 162.303 184.487 167.693 1.00 43.30 286 PRO A CA 1
ATOM 1437 C C . PRO A 1 341 ? 162.308 182.981 167.512 1.00 43.30 286 PRO A C 1
ATOM 1438 O O . PRO A 1 341 ? 163.351 182.356 167.731 1.00 43.30 286 PRO A O 1
ATOM 1442 N N . TYR A 1 342 ? 161.186 182.374 167.131 1.00 41.01 287 TYR A N 1
ATOM 1443 C CA . TYR A 1 342 ? 161.091 180.929 166.980 1.00 41.01 287 TYR A CA 1
ATOM 1444 C C . TYR A 1 342 ? 161.229 180.475 165.536 1.00 41.01 287 TYR A C 1
ATOM 1445 O O . TYR A 1 342 ? 160.995 179.300 165.245 1.00 41.01 287 TYR A O 1
ATOM 1454 N N . TYR A 1 343 ? 161.605 181.375 164.626 1.00 41.65 288 TYR A N 1
ATOM 1455 C CA . TYR A 1 343 ? 161.684 181.047 163.210 1.00 41.65 288 TYR A CA 1
ATOM 1456 C C . TYR A 1 343 ? 162.937 181.633 162.570 1.00 41.65 288 TYR A C 1
ATOM 1457 O O . TYR A 1 343 ? 162.927 181.985 161.386 1.00 41.65 288 TYR A O 1
ATOM 1466 N N . ILE A 1 344 ? 164.025 181.741 163.328 1.00 41.49 289 ILE A N 1
ATOM 1467 C CA . ILE A 1 344 ? 165.262 182.268 162.772 1.00 41.49 289 ILE A CA 1
ATOM 1468 C C . ILE A 1 344 ? 166.015 181.160 162.047 1.00 41.49 289 ILE A C 1
ATOM 1469 O O . ILE A 1 344 ? 165.815 179.969 162.286 1.00 41.49 289 ILE A O 1
ATOM 1474 N N . ARG A 1 345 ? 166.897 181.571 161.141 1.00 40.81 290 ARG A N 1
ATOM 1475 C CA . ARG A 1 345 ? 167.757 180.662 160.400 1.00 40.81 290 ARG A CA 1
ATOM 1476 C C . ARG A 1 345 ? 169.179 181.191 160.472 1.00 40.81 290 ARG A C 1
ATOM 1477 O O . ARG A 1 345 ? 169.426 182.348 160.127 1.00 40.81 290 ARG A O 1
ATOM 1485 N N . GLU A 1 346 ? 170.111 180.347 160.913 1.00 42.26 291 GLU A N 1
ATOM 1486 C CA . GLU A 1 346 ? 171.507 180.752 161.066 1.00 42.26 291 GLU A CA 1
ATOM 1487 C C . GLU A 1 346 ? 172.232 180.701 159.721 1.00 42.26 291 GLU A C 1
ATOM 1488 O O . GLU A 1 346 ? 173.238 180.017 159.545 1.00 42.26 291 GLU A O 1
ATOM 1494 N N . THR A 1 347 ? 171.710 181.469 158.766 1.00 42.79 292 THR A N 1
ATOM 1495 C CA . THR A 1 347 ? 172.272 181.444 157.422 1.00 42.79 292 THR A CA 1
ATOM 1496 C C . THR A 1 347 ? 173.737 181.848 157.409 1.00 42.79 292 THR A C 1
ATOM 1497 O O . THR A 1 347 ? 174.465 181.462 156.489 1.00 42.79 292 THR A O 1
ATOM 1501 N N . GLU A 1 348 ? 174.190 182.609 158.405 1.00 44.59 293 GLU A N 1
ATOM 1502 C CA . GLU A 1 348 ? 175.571 183.069 158.415 1.00 44.59 293 GLU A CA 1
ATOM 1503 C C . GLU A 1 348 ? 176.562 181.942 158.655 1.00 44.59 293 GLU A C 1
ATOM 1504 O O . GLU A 1 348 ? 177.751 182.123 158.388 1.00 44.59 293 GLU A O 1
ATOM 1510 N N . ASN A 1 349 ? 176.113 180.798 159.160 1.00 43.54 294 ASN A N 1
ATOM 1511 C CA . ASN A 1 349 ? 177.014 179.700 159.485 1.00 43.54 294 ASN A CA 1
ATOM 1512 C C . ASN A 1 349 ? 176.731 178.421 158.722 1.00 43.54 294 ASN A C 1
ATOM 1513 O O . ASN A 1 349 ? 177.674 177.695 158.413 1.00 43.54 294 ASN A O 1
ATOM 1518 N N . PHE A 1 350 ? 175.476 178.124 158.413 1.00 39.11 295 PHE A N 1
ATOM 1519 C CA . PHE A 1 350 ? 175.116 176.927 157.675 1.00 39.11 295 PHE A CA 1
ATOM 1520 C C . PHE A 1 350 ? 174.333 177.308 156.427 1.00 39.11 295 PHE A C 1
ATOM 1521 O O . PHE A 1 350 ? 173.729 178.378 156.349 1.00 39.11 295 PHE A O 1
ATOM 1529 N N . TYR A 1 351 ? 174.355 176.416 155.445 1.00 39.46 296 TYR A N 1
ATOM 1530 C CA . TYR A 1 351 ? 173.681 176.665 154.181 1.00 39.46 296 TYR A CA 1
ATOM 1531 C C . TYR A 1 351 ? 172.206 176.309 154.290 1.00 39.46 296 TYR A C 1
ATOM 1532 O O . TYR A 1 351 ? 171.848 175.260 154.830 1.00 39.46 296 TYR A O 1
ATOM 1541 N N . TYR A 1 352 ? 171.354 177.189 153.775 1.00 39.03 297 TYR A N 1
ATOM 1542 C CA . TYR A 1 352 ? 169.915 176.985 153.756 1.00 39.03 297 TYR A CA 1
ATOM 1543 C C . TYR A 1 352 ? 169.421 177.155 152.330 1.00 39.03 297 TYR A C 1
ATOM 1544 O O . TYR A 1 352 ? 169.749 178.149 151.678 1.00 39.03 297 TYR A O 1
ATOM 1553 N N . LEU A 1 353 ? 168.629 176.202 151.850 1.00 41.01 298 LEU A N 1
ATOM 1554 C CA . LEU A 1 353 ? 167.956 176.392 150.577 1.00 41.01 298 LEU A CA 1
ATOM 1555 C C . LEU A 1 353 ? 167.037 177.608 150.661 1.00 41.01 298 LEU A C 1
ATOM 1556 O O . LEU A 1 353 ? 166.709 178.095 151.743 1.00 41.01 298 LEU A O 1
ATOM 1561 N N . GLU A 1 354 ? 166.619 178.101 149.495 1.00 45.15 299 GLU A N 1
ATOM 1562 C CA . GLU A 1 354 ? 165.911 179.377 149.441 1.00 45.15 299 GLU A CA 1
ATOM 1563 C C . GLU A 1 354 ? 164.712 179.403 150.379 1.00 45.15 299 GLU A C 1
ATOM 1564 O O . GLU A 1 354 ? 164.550 180.338 151.170 1.00 45.15 299 GLU A O 1
ATOM 1570 N N . GLY A 1 355 ? 163.856 178.390 150.305 1.00 41.88 300 GLY A N 1
ATOM 1571 C CA . GLY A 1 355 ? 162.603 178.433 151.035 1.00 41.88 300 GLY A CA 1
ATOM 1572 C C . GLY A 1 355 ? 162.585 177.630 152.317 1.00 41.88 300 GLY A C 1
ATOM 1573 O O . GLY A 1 355 ? 161.823 177.936 153.237 1.00 41.88 300 GLY A O 1
ATOM 1574 N N . GLU A 1 356 ? 163.435 176.613 152.398 1.00 42.40 301 GLU A N 1
ATOM 1575 C CA . GLU A 1 356 ? 163.361 175.651 153.482 1.00 42.40 301 GLU A CA 1
ATOM 1576 C C . GLU A 1 356 ? 163.674 176.304 154.825 1.00 42.40 301 GLU A C 1
ATOM 1577 O O . GLU A 1 356 ? 164.343 177.336 154.912 1.00 42.40 301 GLU A O 1
ATOM 1583 N N . ARG A 1 357 ? 163.168 175.678 155.885 1.00 37.69 302 ARG A N 1
ATOM 1584 C CA . ARG A 1 357 ? 163.289 176.197 157.240 1.00 37.69 302 ARG A CA 1
ATOM 1585 C C . ARG A 1 357 ? 164.525 175.681 157.958 1.00 37.69 302 ARG A C 1
ATOM 1586 O O . ARG A 1 357 ? 165.129 176.412 158.746 1.00 37.69 302 ARG A O 1
ATOM 1594 N N . TYR A 1 358 ? 164.911 174.436 157.706 1.00 34.91 303 TYR A N 1
ATOM 1595 C CA . TYR A 1 358 ? 166.001 173.786 158.413 1.00 34.91 303 TYR A CA 1
ATOM 1596 C C . TYR A 1 358 ? 167.239 173.707 157.534 1.00 34.91 303 TYR A C 1
ATOM 1597 O O . TYR A 1 358 ? 167.161 173.740 156.307 1.00 34.91 303 TYR A O 1
ATOM 1606 N N . ALA A 1 359 ? 168.392 173.600 158.182 1.00 35.94 304 ALA A N 1
ATOM 1607 C CA . ALA A 1 359 ? 169.644 173.555 157.448 1.00 35.94 304 ALA A CA 1
ATOM 1608 C C . ALA A 1 359 ? 169.687 172.323 156.558 1.00 35.94 304 ALA A C 1
ATOM 1609 O O . ALA A 1 359 ? 169.157 171.263 156.898 1.00 35.94 304 ALA A O 1
ATOM 1611 N N . LEU A 1 360 ? 170.316 172.478 155.398 1.00 35.47 305 LEU A N 1
ATOM 1612 C CA . LEU A 1 360 ? 170.402 171.396 154.429 1.00 35.47 305 LEU A CA 1
ATOM 1613 C C . LEU A 1 360 ? 171.272 170.273 154.966 1.00 35.47 305 LEU A C 1
ATOM 1614 O O . LEU A 1 360 ? 172.393 170.510 155.420 1.00 35.47 305 LEU A O 1
ATOM 1619 N N . LEU A 1 361 ? 170.760 169.050 154.919 1.00 30.57 306 LEU A N 1
ATOM 1620 C CA . LEU A 1 361 ? 171.521 167.899 155.380 1.00 30.57 306 LEU A CA 1
ATOM 1621 C C . LEU A 1 361 ? 172.534 167.497 154.320 1.00 30.57 306 LEU A C 1
ATOM 1622 O O . LEU A 1 361 ? 172.272 167.610 153.122 1.00 30.57 306 LEU A O 1
ATOM 1627 N N . CYS A 1 362 ? 173.700 167.035 154.762 1.00 33.09 307 CYS A N 1
ATOM 1628 C CA . CYS A 1 362 ? 174.747 166.645 153.831 1.00 33.09 307 CYS A CA 1
ATOM 1629 C C . CYS A 1 362 ? 175.675 165.637 154.490 1.00 33.09 307 CYS A C 1
ATOM 1630 O O . CYS A 1 362 ? 175.826 165.609 155.711 1.00 33.09 307 CYS A O 1
ATOM 1633 N N . GLY A 1 363 ? 176.284 164.786 153.654 1.00 33.34 308 GLY A N 1
ATOM 1634 C CA . GLY A 1 363 ? 177.103 163.694 154.137 1.00 33.34 308 GLY A CA 1
ATOM 1635 C C . GLY A 1 363 ? 178.410 163.602 153.375 1.00 33.34 308 GLY A C 1
ATOM 1636 O O . GLY A 1 363 ? 178.603 164.258 152.352 1.00 33.34 308 GLY A O 1
ATOM 1637 N N . ASN A 1 364 ? 179.329 162.794 153.905 1.00 34.32 309 ASN A N 1
ATOM 1638 C CA . ASN A 1 364 ? 180.681 162.629 153.312 1.00 34.32 309 ASN A CA 1
ATOM 1639 C C . ASN A 1 364 ? 180.710 161.545 152.220 1.00 34.32 309 ASN A C 1
ATOM 1640 O O . ASN A 1 364 ? 181.594 161.650 151.357 1.00 34.32 309 ASN A O 1
ATOM 1645 N N . ARG A 1 365 ? 179.805 160.557 152.223 1.00 34.97 310 ARG A N 1
ATOM 1646 C CA . ARG A 1 365 ? 179.742 159.577 151.153 1.00 34.97 310 ARG A CA 1
ATOM 1647 C C . ARG A 1 365 ? 179.393 160.253 149.833 1.00 34.97 310 ARG A C 1
ATOM 1648 O O . ARG A 1 365 ? 178.867 161.365 149.792 1.00 34.97 310 ARG A O 1
ATOM 1656 N N . THR A 1 366 ? 179.717 159.569 148.738 1.00 35.45 311 THR A N 1
ATOM 1657 C CA . THR A 1 366 ? 179.429 160.114 147.418 1.00 35.45 311 THR A CA 1
ATOM 1658 C C . THR A 1 366 ? 177.957 159.992 147.068 1.00 35.45 311 THR A C 1
ATOM 1659 O O . THR A 1 366 ? 177.447 160.789 146.274 1.00 35.45 311 THR A O 1
ATOM 1663 N N . ASP A 1 367 ? 177.259 159.014 147.646 1.00 33.64 312 ASP A N 1
ATOM 1664 C CA . ASP A 1 367 ? 175.820 158.874 147.466 1.00 33.64 312 ASP A CA 1
ATOM 1665 C C . ASP A 1 367 ? 175.033 159.587 148.553 1.00 33.64 312 ASP A C 1
ATOM 1666 O O . ASP A 1 367 ? 173.925 159.162 148.894 1.00 33.64 312 ASP A O 1
ATOM 1671 N N . ALA A 1 368 ? 175.586 160.654 149.114 1.00 33.02 313 ALA A N 1
ATOM 1672 C CA . ALA A 1 368 ? 174.942 161.448 150.143 1.00 33.02 313 ALA A CA 1
ATOM 1673 C C . ALA A 1 368 ? 174.918 162.903 149.705 1.00 33.02 313 ALA A C 1
ATOM 1674 O O . ALA A 1 368 ? 175.588 163.300 148.750 1.00 33.02 313 ALA A O 1
ATOM 1676 N N . GLY A 1 369 ? 174.138 163.704 150.416 1.00 33.70 314 GLY A N 1
ATOM 1677 C CA . GLY A 1 369 ? 174.001 165.103 150.080 1.00 33.70 314 GLY A CA 1
ATOM 1678 C C . GLY A 1 369 ? 175.336 165.798 149.974 1.00 33.70 314 GLY A C 1
ATOM 1679 O O . GLY A 1 369 ? 176.231 165.562 150.785 1.00 33.70 314 GLY A O 1
ATOM 1680 N N . GLN A 1 370 ? 175.482 166.655 148.974 1.00 37.72 315 GLN A N 1
ATOM 1681 C CA . GLN A 1 370 ? 176.727 167.355 148.711 1.00 37.72 315 GLN A CA 1
ATOM 1682 C C . GLN A 1 370 ? 176.614 168.801 149.166 1.00 37.72 315 GLN A C 1
ATOM 1683 O O . GLN A 1 370 ? 175.554 169.416 149.053 1.00 37.72 315 GLN A O 1
ATOM 1689 N N . CYS A 1 371 ? 177.702 169.330 149.694 1.00 41.37 316 CYS A N 1
ATOM 1690 C CA . CYS A 1 371 ? 177.716 170.703 150.156 1.00 41.37 316 CYS A CA 1
ATOM 1691 C C . CYS A 1 371 ? 177.922 171.656 148.990 1.00 41.37 316 CYS A C 1
ATOM 1692 O O . CYS A 1 371 ? 178.453 171.271 147.950 1.00 41.37 316 CYS A O 1
ATOM 1695 N N . PRO A 1 372 ? 177.509 172.907 149.132 1.00 42.17 317 PRO A N 1
ATOM 1696 C CA . PRO A 1 372 ? 177.948 173.921 148.172 1.00 42.17 317 PRO A CA 1
ATOM 1697 C C . PRO A 1 372 ? 179.442 174.151 148.286 1.00 42.17 317 PRO A C 1
ATOM 1698 O O . PRO A 1 372 ? 180.111 173.505 149.095 1.00 42.17 317 PRO A O 1
ATOM 1702 N N . GLU A 1 373 ? 179.982 175.057 147.485 1.00 47.29 318 GLU A N 1
ATOM 1703 C CA . GLU A 1 373 ? 181.398 175.363 147.561 1.00 47.29 318 GLU A CA 1
ATOM 1704 C C . GLU A 1 373 ? 181.659 176.389 148.654 1.00 47.29 318 GLU A C 1
ATOM 1705 O O . GLU A 1 373 ? 180.861 177.297 148.887 1.00 47.29 318 GLU A O 1
ATOM 1711 N N . GLY A 1 374 ? 182.797 176.246 149.319 1.00 45.36 319 GLY A N 1
ATOM 1712 C CA . GLY A 1 374 ? 183.059 177.055 150.486 1.00 45.36 319 GLY A CA 1
ATOM 1713 C C . GLY A 1 374 ? 182.288 176.619 151.702 1.00 45.36 319 GLY A C 1
ATOM 1714 O O . GLY A 1 374 ? 182.101 177.414 152.625 1.00 45.36 319 GLY A O 1
ATOM 1715 N N . TYR A 1 375 ? 181.818 175.378 151.717 1.00 43.06 320 TYR A N 1
ATOM 1716 C CA . TYR A 1 375 ? 181.120 174.792 152.845 1.00 43.06 320 TYR A CA 1
ATOM 1717 C C . TYR A 1 375 ? 181.678 173.397 153.065 1.00 43.06 320 TYR A C 1
ATOM 1718 O O . TYR A 1 375 ? 182.076 172.725 152.113 1.00 43.06 320 TYR A O 1
ATOM 1727 N N . VAL A 1 376 ? 181.709 172.961 154.321 1.00 40.18 321 VAL A N 1
ATOM 1728 C CA . VAL A 1 376 ? 182.160 171.617 154.657 1.00 40.18 321 VAL A CA 1
ATOM 1729 C C . VAL A 1 376 ? 181.116 170.957 155.541 1.00 40.18 321 VAL A C 1
ATOM 1730 O O . VAL A 1 376 ? 180.388 171.623 156.280 1.00 40.18 321 VAL A O 1
ATOM 1734 N N . CYS A 1 377 ? 181.051 169.635 155.464 1.00 36.82 322 CYS A N 1
ATOM 1735 C CA . CYS A 1 377 ? 180.052 168.862 156.185 1.00 36.82 322 CYS A CA 1
ATOM 1736 C C . CYS A 1 377 ? 180.595 168.462 157.549 1.00 36.82 322 CYS A C 1
ATOM 1737 O O . CYS A 1 377 ? 181.578 167.723 157.635 1.00 36.82 322 CYS A O 1
ATOM 1740 N N . VAL A 1 378 ? 179.954 168.945 158.611 1.00 35.64 323 VAL A N 1
ATOM 1741 C CA . VAL A 1 378 ? 180.351 168.630 159.978 1.00 35.64 323 VAL A CA 1
ATOM 1742 C C . VAL A 1 378 ? 179.098 168.400 160.804 1.00 35.64 323 VAL A C 1
ATOM 1743 O O . VAL A 1 378 ? 178.158 169.196 160.743 1.00 35.64 323 VAL A O 1
ATOM 1747 N N . LYS A 1 379 ? 179.092 167.333 161.591 1.00 31.57 324 LYS A N 1
ATOM 1748 C CA . LYS A 1 379 ? 177.996 167.091 162.516 1.00 31.57 324 LYS A CA 1
ATOM 1749 C C . LYS A 1 379 ? 177.964 168.189 163.568 1.00 31.57 324 LYS A C 1
ATOM 1750 O O . LYS A 1 379 ? 178.927 168.364 164.319 1.00 31.57 324 LYS A O 1
ATOM 1756 N N . ALA A 1 380 ? 176.859 168.922 163.632 1.00 32.91 325 ALA A N 1
ATOM 1757 C CA . ALA A 1 380 ? 176.739 170.033 164.563 1.00 32.91 325 ALA A CA 1
ATOM 1758 C C . ALA A 1 380 ? 175.319 170.569 164.511 1.00 32.91 325 ALA A C 1
ATOM 1759 O O . ALA A 1 380 ? 174.621 170.421 163.507 1.00 32.91 325 ALA A O 1
ATOM 1761 N N . GLY A 1 381 ? 174.903 171.194 165.608 1.00 33.11 326 GLY A N 1
ATOM 1762 C CA . GLY A 1 381 ? 173.617 171.859 165.659 1.00 33.11 326 GLY A CA 1
ATOM 1763 C C . GLY A 1 381 ? 172.480 170.989 166.148 1.00 33.11 326 GLY A C 1
ATOM 1764 O O . GLY A 1 381 ? 172.690 170.015 166.871 1.00 33.11 326 GLY A O 1
ATOM 1765 N N . ILE A 1 382 ? 171.267 171.337 165.738 1.00 32.65 327 ILE A N 1
ATOM 1766 C CA . ILE A 1 382 ? 170.053 170.670 166.177 1.00 32.65 327 ILE A CA 1
ATOM 1767 C C . ILE A 1 382 ? 169.546 169.745 165.079 1.00 32.65 327 ILE A C 1
ATOM 1768 O O . ILE A 1 382 ? 169.908 169.865 163.908 1.00 32.65 327 ILE A O 1
ATOM 1773 N N . ASN A 1 383 ? 168.691 168.806 165.468 1.00 30.42 328 ASN A N 1
ATOM 1774 C CA . ASN A 1 383 ? 168.015 167.959 164.509 1.00 30.42 328 ASN A CA 1
ATOM 1775 C C . ASN A 1 383 ? 166.918 168.748 163.799 1.00 30.42 328 ASN A C 1
ATOM 1776 O O . ASN A 1 383 ? 166.540 169.834 164.237 1.00 30.42 328 ASN A O 1
ATOM 1781 N N . PRO A 1 384 ? 166.400 168.230 162.690 1.00 30.27 329 PRO A N 1
ATOM 1782 C CA . PRO A 1 384 ? 165.275 168.885 162.021 1.00 30.27 329 PRO A CA 1
ATOM 1783 C C . PRO A 1 384 ? 163.964 168.614 162.745 1.00 30.27 329 PRO A C 1
ATOM 1784 O O . PRO A 1 384 ? 163.887 167.811 163.671 1.00 30.27 329 PRO A O 1
ATOM 1788 N N . ASP A 1 385 ? 162.917 169.296 162.282 1.00 30.97 330 ASP A N 1
ATOM 1789 C CA . ASP A 1 385 ? 161.557 169.124 162.801 1.00 30.97 330 ASP A CA 1
ATOM 1790 C C . ASP A 1 385 ? 161.485 169.391 164.301 1.00 30.97 330 ASP A C 1
ATOM 1791 O O . ASP A 1 385 ? 160.831 168.663 165.048 1.00 30.97 330 ASP A O 1
ATOM 1796 N N . GLN A 1 386 ? 162.153 170.454 164.740 1.00 32.33 331 GLN A N 1
ATOM 1797 C CA . GLN A 1 386 ? 162.127 170.903 166.128 1.00 32.33 331 GLN A CA 1
ATOM 1798 C C . GLN A 1 386 ? 162.746 169.889 167.077 1.00 32.33 331 GLN A C 1
ATOM 1799 O O . GLN A 1 386 ? 162.476 169.919 168.278 1.00 32.33 331 GLN A O 1
ATOM 1805 N N . GLY A 1 387 ? 163.583 168.993 166.567 1.00 29.62 332 GLY A N 1
ATOM 1806 C CA . GLY A 1 387 ? 164.202 167.976 167.383 1.00 29.62 332 GLY A CA 1
ATOM 1807 C C . GLY A 1 387 ? 163.436 166.679 167.479 1.00 29.62 332 GLY A C 1
ATOM 1808 O O . GLY A 1 387 ? 163.925 165.739 168.114 1.00 29.62 332 GLY A O 1
ATOM 1809 N N . PHE A 1 388 ? 162.261 166.588 166.864 1.00 28.65 333 PHE A N 1
ATOM 1810 C CA . PHE A 1 388 ? 161.440 165.395 166.995 1.00 28.65 333 PHE A CA 1
ATOM 1811 C C . PHE A 1 388 ? 161.851 164.280 166.047 1.00 28.65 333 PHE A C 1
ATOM 1812 O O . PHE A 1 388 ? 161.553 163.115 166.322 1.00 28.65 333 PHE A O 1
ATOM 1820 N N . THR A 1 389 ? 162.522 164.598 164.949 1.00 29.82 334 THR A N 1
ATOM 1821 C CA . THR A 1 389 ? 162.971 163.599 163.988 1.00 29.82 334 THR A CA 1
ATOM 1822 C C . THR A 1 389 ? 164.449 163.337 164.225 1.00 29.82 334 THR A C 1
ATOM 1823 O O . THR A 1 389 ? 165.288 164.202 163.962 1.00 29.82 334 THR A O 1
ATOM 1827 N N . ASN A 1 390 ? 164.767 162.147 164.721 1.00 29.28 335 ASN A N 1
ATOM 1828 C CA . ASN A 1 390 ? 166.147 161.777 164.978 1.00 29.28 335 ASN A CA 1
ATOM 1829 C C . ASN A 1 390 ? 166.171 160.338 165.462 1.00 29.28 335 ASN A C 1
ATOM 1830 O O . ASN A 1 390 ? 165.144 159.778 165.848 1.00 29.28 335 ASN A O 1
ATOM 1835 N N . PHE A 1 391 ? 167.358 159.740 165.412 1.00 28.29 336 PHE A N 1
ATOM 1836 C CA . PHE A 1 391 ? 167.590 158.399 165.934 1.00 28.29 336 PHE A CA 1
ATOM 1837 C C . PHE A 1 391 ? 168.594 158.416 167.081 1.00 28.29 336 PHE A C 1
ATOM 1838 O O . PHE A 1 391 ? 169.216 157.395 167.370 1.00 28.29 336 PHE A O 1
ATOM 1846 N N . ASP A 1 392 ? 168.750 159.561 167.750 1.00 30.81 337 ASP A N 1
ATOM 1847 C CA . ASP A 1 392 ? 169.781 159.736 168.762 1.00 30.81 337 ASP A CA 1
ATOM 1848 C C . ASP A 1 392 ? 169.510 158.964 170.041 1.00 30.81 337 ASP A C 1
ATOM 1849 O O . ASP A 1 392 ? 170.400 158.892 170.891 1.00 30.81 337 ASP A O 1
ATOM 1854 N N . SER A 1 393 ? 168.318 158.412 170.224 1.00 29.52 338 SER A N 1
ATOM 1855 C CA . SER A 1 393 ? 168.037 157.704 171.460 1.00 29.52 338 SER A CA 1
ATOM 1856 C C . SER A 1 393 ? 166.840 156.799 171.264 1.00 29.52 338 SER A C 1
ATOM 1857 O O . SER A 1 393 ? 165.998 157.046 170.404 1.00 29.52 338 SER A O 1
ATOM 1860 N N . PHE A 1 394 ? 166.775 155.747 172.069 1.00 30.00 339 PHE A N 1
ATOM 1861 C CA . PHE A 1 394 ? 165.541 154.993 172.160 1.00 30.00 339 PHE A CA 1
ATOM 1862 C C . PHE A 1 394 ? 164.436 155.944 172.576 1.00 30.00 339 PHE A C 1
ATOM 1863 O O . PHE A 1 394 ? 164.681 156.971 173.210 1.00 30.00 339 PHE A O 1
ATOM 1871 N N . GLY A 1 395 ? 163.214 155.605 172.214 1.00 29.27 340 GLY A N 1
ATOM 1872 C CA . GLY A 1 395 ? 162.130 156.534 172.419 1.00 29.27 340 GLY A CA 1
ATOM 1873 C C . GLY A 1 395 ? 161.898 157.373 171.188 1.00 29.27 340 GLY A C 1
ATOM 1874 O O . GLY A 1 395 ? 160.848 157.248 170.564 1.00 29.27 340 GLY A O 1
ATOM 1875 N N . TRP A 1 396 ? 162.849 158.220 170.802 1.00 28.06 341 TRP A N 1
ATOM 1876 C CA . TRP A 1 396 ? 162.666 158.943 169.551 1.00 28.06 341 TRP A CA 1
ATOM 1877 C C . TRP A 1 396 ? 162.868 158.024 168.354 1.00 28.06 341 TRP A C 1
ATOM 1878 O O . TRP A 1 396 ? 162.198 158.182 167.327 1.00 28.06 341 TRP A O 1
ATOM 1889 N N . ALA A 1 397 ? 163.754 157.040 168.473 1.00 28.11 342 ALA A N 1
ATOM 1890 C CA . ALA A 1 397 ? 163.837 156.011 167.447 1.00 28.11 342 ALA A CA 1
ATOM 1891 C C . ALA A 1 397 ? 162.537 155.225 167.366 1.00 28.11 342 ALA A C 1
ATOM 1892 O O . ALA A 1 397 ? 162.084 154.870 166.274 1.00 28.11 342 ALA A O 1
ATOM 1894 N N . LEU A 1 398 ? 161.924 154.938 168.513 1.00 28.65 343 LEU A N 1
ATOM 1895 C CA . LEU A 1 398 ? 160.634 154.261 168.514 1.00 28.65 343 LEU A CA 1
ATOM 1896 C C . LEU A 1 398 ? 159.566 155.132 167.867 1.00 28.65 343 LEU A C 1
ATOM 1897 O O . LEU A 1 398 ? 158.679 154.629 167.172 1.00 28.65 343 LEU A O 1
ATOM 1902 N N . PHE A 1 399 ? 159.636 156.444 168.090 1.00 27.16 344 PHE A N 1
ATOM 1903 C CA . PHE A 1 399 ? 158.728 157.373 167.429 1.00 27.16 344 PHE A CA 1
ATOM 1904 C C . PHE A 1 399 ? 158.868 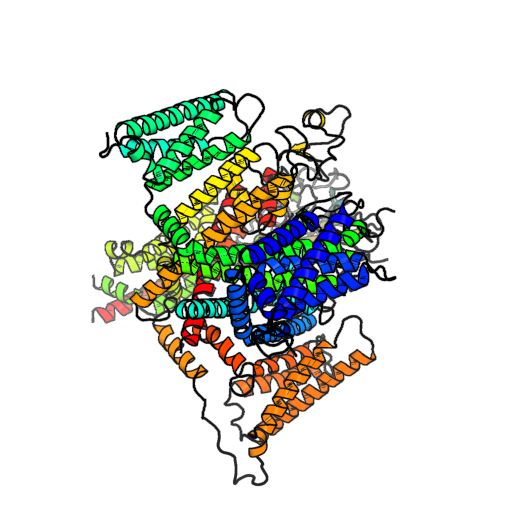157.278 165.919 1.00 27.16 344 PHE A C 1
ATOM 1905 O O . PHE A 1 399 ? 157.874 157.190 165.192 1.00 27.16 344 PHE A O 1
ATOM 1913 N N . ALA A 1 400 ? 160.109 157.294 165.432 1.00 26.68 345 ALA A N 1
ATOM 1914 C CA . ALA A 1 400 ? 160.345 157.224 163.993 1.00 26.68 345 ALA A CA 1
ATOM 1915 C C . ALA A 1 400 ? 159.882 155.896 163.416 1.00 26.68 345 ALA A C 1
ATOM 1916 O O . ALA A 1 400 ? 159.281 155.854 162.341 1.00 26.68 345 ALA A O 1
ATOM 1918 N N . LEU A 1 401 ? 160.149 154.795 164.111 1.00 27.24 346 LEU A N 1
ATOM 1919 C CA . LEU A 1 401 ? 159.738 153.499 163.587 1.00 27.24 346 LEU A CA 1
ATOM 1920 C C . LEU A 1 401 ? 158.229 153.324 163.620 1.00 27.24 346 LEU A C 1
ATOM 1921 O O . LEU A 1 401 ? 157.675 152.629 162.765 1.00 27.24 346 LEU A O 1
ATOM 1926 N N . PHE A 1 402 ? 157.542 153.929 164.589 1.00 27.17 347 PHE A N 1
ATOM 1927 C CA . PHE A 1 402 ? 156.083 153.884 164.580 1.00 27.17 347 PHE A CA 1
ATOM 1928 C C . PHE A 1 402 ? 155.517 154.745 163.461 1.00 27.17 347 PHE A C 1
ATOM 1929 O O . PHE A 1 402 ? 154.543 154.361 162.810 1.00 27.17 347 PHE A O 1
ATOM 1937 N N . ARG A 1 403 ? 156.111 155.912 163.225 1.00 26.50 348 ARG A N 1
ATOM 1938 C CA . ARG A 1 403 ? 155.737 156.703 162.062 1.00 26.50 348 ARG A CA 1
ATOM 1939 C C . ARG A 1 403 ? 155.960 155.930 160.773 1.00 26.50 348 ARG A C 1
ATOM 1940 O O . ARG A 1 403 ? 155.214 156.105 159.808 1.00 26.50 348 ARG A O 1
ATOM 1948 N N . LEU A 1 404 ? 156.977 155.078 160.731 1.00 27.19 349 LEU A N 1
ATOM 1949 C CA . LEU A 1 404 ? 157.228 154.289 159.533 1.00 27.19 349 LEU A CA 1
ATOM 1950 C C . LEU A 1 404 ? 156.266 153.118 159.396 1.00 27.19 349 LEU A C 1
ATOM 1951 O O . LEU A 1 404 ? 155.926 152.740 158.273 1.00 27.19 349 LEU A O 1
ATOM 1956 N N . MET A 1 405 ? 155.842 152.511 160.503 1.00 28.93 350 MET A N 1
ATOM 1957 C CA . MET A 1 405 ? 154.799 151.494 160.418 1.00 28.93 350 MET A CA 1
ATOM 1958 C C . MET A 1 405 ? 153.562 152.045 159.731 1.00 28.93 350 MET A C 1
ATOM 1959 O O . MET A 1 405 ? 152.982 151.403 158.850 1.00 28.93 350 MET A O 1
ATOM 1964 N N . ALA A 1 406 ? 153.136 153.229 160.139 1.00 28.77 351 ALA A N 1
ATOM 1965 C CA . ALA A 1 406 ? 151.960 153.870 159.585 1.00 28.77 351 ALA A CA 1
ATOM 1966 C C . ALA A 1 406 ? 152.225 154.504 158.229 1.00 28.77 351 ALA A C 1
ATOM 1967 O O . ALA A 1 406 ? 151.276 154.918 157.562 1.00 28.77 351 ALA A O 1
ATOM 1969 N N . GLN A 1 407 ? 153.475 154.573 157.792 1.00 28.15 352 GLN A N 1
ATOM 1970 C CA . GLN A 1 407 ? 153.815 155.214 156.531 1.00 28.15 352 GLN A CA 1
ATOM 1971 C C . GLN A 1 407 ? 153.219 156.611 156.484 1.00 28.15 352 GLN A C 1
ATOM 1972 O O . GLN A 1 407 ? 152.528 156.994 155.542 1.00 28.15 352 GLN A O 1
ATOM 1978 N N . ASP A 1 408 ? 153.485 157.375 157.528 1.00 27.11 353 ASP A N 1
ATOM 1979 C CA . ASP A 1 408 ? 152.921 158.705 157.682 1.00 27.11 353 ASP A CA 1
ATOM 1980 C C . ASP A 1 408 ? 153.995 159.715 157.316 1.00 27.11 353 ASP A C 1
ATOM 1981 O O . ASP A 1 408 ? 155.020 159.809 157.992 1.00 27.11 353 ASP A O 1
ATOM 1986 N N . TYR A 1 409 ? 153.764 160.465 156.250 1.00 28.64 354 TYR A N 1
ATOM 1987 C CA . TYR A 1 409 ? 154.671 161.516 155.818 1.00 28.64 354 TYR A CA 1
ATOM 1988 C C . TYR A 1 409 ? 156.102 160.980 155.737 1.00 28.64 354 TYR A C 1
ATOM 1989 O O . TYR A 1 409 ? 157.035 161.611 156.239 1.00 28.64 354 TYR A O 1
ATOM 1998 N N . PRO A 1 410 ? 156.309 159.815 155.103 1.00 28.43 355 PRO A N 1
ATOM 1999 C CA . PRO A 1 410 ? 157.600 159.139 155.226 1.00 28.43 355 PRO A CA 1
ATOM 2000 C C . PRO A 1 410 ? 158.636 159.672 154.264 1.00 28.43 355 PRO A C 1
ATOM 2001 O O . PRO A 1 410 ? 159.834 159.577 154.530 1.00 28.43 355 PRO A O 1
ATOM 2005 N N . GLU A 1 411 ? 158.190 160.242 153.145 1.00 29.30 356 GLU A N 1
ATOM 2006 C CA . GLU A 1 411 ? 159.127 160.645 152.106 1.00 29.30 356 GLU A CA 1
ATOM 2007 C C . GLU A 1 411 ? 160.100 161.697 152.603 1.00 29.30 356 GLU A C 1
ATOM 2008 O O . GLU A 1 411 ? 161.259 161.715 152.180 1.00 29.30 356 GLU A O 1
ATOM 2014 N N . VAL A 1 412 ? 159.663 162.577 153.500 1.00 28.63 357 VAL A N 1
ATOM 2015 C CA . VAL A 1 412 ? 160.577 163.580 154.030 1.00 28.63 357 VAL A CA 1
ATOM 2016 C C . VAL A 1 412 ? 161.626 162.924 154.919 1.00 28.63 357 VAL A C 1
ATOM 2017 O O . VAL A 1 412 ? 162.795 163.317 154.910 1.00 28.63 357 VAL A O 1
ATOM 2021 N N . LEU A 1 413 ? 161.232 161.910 155.691 1.00 27.49 358 LEU A N 1
ATOM 2022 C CA . LEU A 1 413 ? 162.202 161.174 156.492 1.00 27.49 358 LEU A CA 1
ATOM 2023 C C . LEU A 1 413 ? 163.190 160.432 155.604 1.00 27.49 358 LEU A C 1
ATOM 2024 O O . LEU A 1 413 ? 164.390 160.387 155.898 1.00 27.49 358 LEU A O 1
ATOM 2029 N N . TYR A 1 414 ? 162.703 159.836 154.514 1.00 28.29 359 TYR A N 1
ATOM 2030 C CA . TYR A 1 414 ? 163.591 159.192 153.553 1.00 28.29 359 TYR A CA 1
ATOM 2031 C C . TYR A 1 414 ? 164.598 160.184 153.001 1.00 28.29 359 TYR A C 1
ATOM 2032 O O . TYR A 1 414 ? 165.793 159.893 152.924 1.00 28.29 359 TYR A O 1
ATOM 2041 N N . HIS A 1 415 ? 164.129 161.359 152.590 1.00 28.62 360 HIS A N 1
ATOM 2042 C CA . HIS A 1 415 ? 165.033 162.349 152.022 1.00 28.62 360 HIS A CA 1
ATOM 2043 C C . HIS A 1 415 ? 166.056 162.809 153.045 1.00 28.62 360 HIS A C 1
ATOM 2044 O O . HIS A 1 415 ? 167.236 162.962 152.722 1.00 28.62 360 HIS A O 1
ATOM 2051 N N . GLN A 1 416 ? 165.626 163.027 154.288 1.00 28.34 361 GLN A N 1
ATOM 2052 C CA . GLN A 1 416 ? 166.547 163.462 155.333 1.00 28.34 361 GLN A CA 1
ATOM 2053 C C . GLN A 1 416 ? 167.620 162.415 155.602 1.00 28.34 361 GLN A C 1
ATOM 2054 O O . GLN A 1 416 ? 168.808 162.737 155.686 1.00 28.34 361 GLN A O 1
ATOM 2060 N N . ILE A 1 417 ? 167.221 161.153 155.743 1.00 28.94 362 ILE A N 1
ATOM 2061 C CA . ILE A 1 417 ? 168.184 160.103 156.055 1.00 28.94 362 ILE A CA 1
ATOM 2062 C C . ILE A 1 417 ? 169.112 159.830 154.880 1.00 28.94 362 ILE A C 1
ATOM 2063 O O . ILE A 1 417 ? 170.305 159.578 155.071 1.00 28.94 362 ILE A O 1
ATOM 2068 N N . LEU A 1 418 ? 168.598 159.857 153.654 1.00 29.11 363 LEU A N 1
ATOM 2069 C CA . LEU A 1 418 ? 169.450 159.582 152.510 1.00 29.11 363 LEU A CA 1
ATOM 2070 C C . LEU A 1 418 ? 170.280 160.783 152.095 1.00 29.11 363 LEU A C 1
ATOM 2071 O O . LEU A 1 418 ? 171.208 160.623 151.303 1.00 29.11 363 LEU A O 1
ATOM 2076 N N . TYR A 1 419 ? 169.970 161.977 152.589 1.00 30.77 364 TYR A N 1
ATOM 2077 C CA . TYR A 1 419 ? 170.880 163.100 152.412 1.00 30.77 364 TYR A CA 1
ATOM 2078 C C . TYR A 1 419 ? 172.035 163.013 153.394 1.00 30.77 364 TYR A C 1
ATOM 2079 O O . TYR A 1 419 ? 173.201 163.072 153.001 1.00 30.77 364 TYR A O 1
ATOM 2088 N N . ALA A 1 420 ? 171.720 162.874 154.680 1.00 30.42 365 ALA A N 1
ATOM 2089 C CA . ALA A 1 420 ? 172.755 162.807 155.701 1.00 30.42 365 ALA A CA 1
ATOM 2090 C C . ALA A 1 420 ? 173.694 161.640 155.448 1.00 30.42 365 ALA A C 1
ATOM 2091 O O . ALA A 1 420 ? 174.916 161.810 155.408 1.00 30.42 365 ALA A O 1
ATOM 2093 N N . SER A 1 421 ? 173.142 160.450 155.284 1.00 31.52 366 SER A N 1
ATOM 2094 C CA . SER A 1 421 ? 173.889 159.255 154.932 1.00 31.52 366 SER A CA 1
ATOM 2095 C C . SER A 1 421 ? 173.670 158.943 153.455 1.00 31.52 366 SER A C 1
ATOM 2096 O O . SER A 1 421 ? 173.091 159.734 152.712 1.00 31.52 366 SER A O 1
ATOM 2099 N N . GLY A 1 422 ? 174.158 157.793 153.016 1.00 31.65 367 GLY A N 1
ATOM 2100 C CA . GLY A 1 422 ? 174.099 157.471 151.607 1.00 31.65 367 GLY A CA 1
ATOM 2101 C C . GLY A 1 422 ? 172.775 156.868 151.177 1.00 31.65 367 GLY A C 1
ATOM 2102 O O . GLY A 1 422 ? 171.990 156.376 151.980 1.00 31.65 367 GLY A O 1
ATOM 2103 N N . LYS A 1 423 ? 172.548 156.884 149.863 1.00 31.04 368 LYS A N 1
ATOM 2104 C CA . LYS A 1 423 ? 171.351 156.287 149.287 1.00 31.04 368 LYS A CA 1
ATOM 2105 C C . LYS A 1 423 ? 171.324 154.776 149.419 1.00 31.04 368 LYS A C 1
ATOM 2106 O O . LYS A 1 423 ? 170.295 154.166 149.121 1.00 31.04 368 LYS A O 1
ATOM 2112 N N . VAL A 1 424 ? 172.430 154.155 149.827 1.00 32.71 369 VAL A N 1
ATOM 2113 C CA . VAL A 1 424 ? 172.461 152.708 149.996 1.00 32.71 369 VAL A CA 1
ATOM 2114 C C . VAL A 1 424 ? 171.697 152.247 151.224 1.00 32.71 369 VAL A C 1
ATOM 2115 O O . VAL A 1 424 ? 171.538 151.044 151.424 1.00 32.71 369 VAL A O 1
ATOM 2119 N N . TYR A 1 425 ? 171.225 153.167 152.053 1.00 32.22 370 TYR A N 1
ATOM 2120 C CA . TYR A 1 425 ? 170.500 152.816 153.263 1.00 32.22 370 TYR A CA 1
ATOM 2121 C C . TYR A 1 425 ? 169.006 152.648 153.032 1.00 32.22 370 TYR A C 1
ATOM 2122 O O . TYR A 1 425 ? 168.273 152.383 153.987 1.00 32.22 370 TYR A O 1
ATOM 2131 N N . MET A 1 426 ? 168.541 152.799 151.795 1.00 31.19 371 MET A N 1
ATOM 2132 C CA . MET A 1 426 ? 167.141 152.586 151.468 1.00 31.19 371 MET A CA 1
ATOM 2133 C C . MET A 1 426 ? 166.712 151.135 151.648 1.00 31.19 371 MET A C 1
ATOM 2134 O O . MET A 1 426 ? 165.510 150.855 151.653 1.00 31.19 371 MET A O 1
ATOM 2139 N N . ILE A 1 427 ? 167.657 150.207 151.799 1.00 32.11 372 ILE A N 1
ATOM 2140 C CA . ILE A 1 427 ? 167.292 148.834 152.128 1.00 32.11 372 ILE A CA 1
ATOM 2141 C C . ILE A 1 427 ? 166.623 148.783 153.488 1.00 32.11 372 ILE A C 1
ATOM 2142 O O . ILE A 1 427 ? 165.689 148.005 153.705 1.00 32.11 372 ILE A O 1
ATOM 2147 N N . PHE A 1 428 ? 167.098 149.595 154.430 1.00 31.00 373 PHE A N 1
ATOM 2148 C CA . PHE A 1 428 ? 166.473 149.642 155.746 1.00 31.00 373 PHE A CA 1
ATOM 2149 C C . PHE A 1 428 ? 164.993 149.972 155.619 1.00 31.00 373 PHE A C 1
ATOM 2150 O O . PHE A 1 428 ? 164.141 149.297 156.201 1.00 31.00 373 PHE A O 1
ATOM 2158 N N . PHE A 1 429 ? 164.670 150.982 154.814 1.00 29.72 374 PHE A N 1
ATOM 2159 C CA . PHE A 1 429 ? 163.289 151.424 154.682 1.00 29.72 374 PHE A CA 1
ATOM 2160 C C . PHE A 1 429 ? 162.449 150.431 153.890 1.00 29.72 374 PHE A C 1
ATOM 2161 O O . PHE A 1 429 ? 161.273 150.229 154.199 1.00 29.72 374 PHE A O 1
ATOM 2169 N N . VAL A 1 430 ? 163.021 149.802 152.867 1.00 29.39 375 VAL A N 1
ATOM 2170 C CA . VAL A 1 430 ? 162.261 148.792 152.136 1.00 29.39 375 VAL A CA 1
ATOM 2171 C C . VAL A 1 430 ? 161.939 147.609 153.044 1.00 29.39 375 VAL A C 1
ATOM 2172 O O . VAL A 1 430 ? 160.814 147.089 153.045 1.00 29.39 375 VAL A O 1
ATOM 2176 N N . VAL A 1 431 ? 162.917 147.166 153.834 1.00 31.40 376 VAL A N 1
ATOM 2177 C CA . VAL A 1 431 ? 162.691 146.049 154.744 1.00 31.40 376 VAL A CA 1
ATOM 2178 C C . VAL A 1 431 ? 161.664 146.431 155.796 1.00 31.40 376 VAL A C 1
ATOM 2179 O O . VAL A 1 431 ? 160.797 145.628 156.159 1.00 31.40 376 VAL A O 1
ATOM 2183 N N . VAL A 1 432 ? 161.748 147.657 156.310 1.00 29.60 377 VAL A N 1
ATOM 2184 C CA . VAL A 1 432 ? 160.785 148.109 157.307 1.00 29.60 377 VAL A CA 1
ATOM 2185 C C . VAL A 1 432 ? 159.385 148.129 156.718 1.00 29.60 377 VAL A C 1
ATOM 2186 O O . VAL A 1 432 ? 158.424 147.696 157.357 1.00 29.60 377 VAL A O 1
ATOM 2190 N N . SER A 1 433 ? 159.243 148.632 155.494 1.00 28.92 378 SER A N 1
ATOM 2191 C CA . SER A 1 433 ? 157.941 148.615 154.843 1.00 28.92 378 SER A CA 1
ATOM 2192 C C . SER A 1 433 ? 157.398 147.200 154.761 1.00 28.92 378 SER A C 1
ATOM 2193 O O . SER A 1 433 ? 156.304 146.921 155.253 1.00 28.92 378 SER A O 1
ATOM 2196 N N . PHE A 1 434 ? 158.187 146.277 154.214 1.00 31.34 379 PHE A N 1
ATOM 2197 C CA . PHE A 1 434 ? 157.698 144.912 154.048 1.00 31.34 379 PHE A CA 1
ATOM 2198 C C . PHE A 1 434 ? 157.304 144.291 155.381 1.00 31.34 379 PHE A C 1
ATOM 2199 O O . PHE A 1 434 ? 156.272 143.623 155.479 1.00 31.34 379 PHE A O 1
ATOM 2207 N N . LEU A 1 435 ? 158.122 144.474 156.416 1.00 31.20 380 LEU A N 1
ATOM 2208 C CA . LEU A 1 435 ? 157.866 143.780 157.670 1.00 31.20 380 LEU A CA 1
ATOM 2209 C C . LEU A 1 435 ? 156.737 144.413 158.467 1.00 31.20 380 LEU A C 1
ATOM 2210 O O . LEU A 1 435 ? 155.999 143.698 159.148 1.00 31.20 380 LEU A O 1
ATOM 2215 N N . PHE A 1 436 ? 156.584 145.732 158.413 1.00 29.39 381 PHE A N 1
ATOM 2216 C CA . PHE A 1 436 ? 155.661 146.439 159.284 1.00 29.39 381 PHE A CA 1
ATOM 2217 C C . PHE A 1 436 ? 154.403 146.903 158.572 1.00 29.39 381 PHE A C 1
ATOM 2218 O O . PHE A 1 436 ? 153.297 146.615 159.028 1.00 29.39 381 PHE A O 1
ATOM 2226 N N . SER A 1 437 ? 154.539 147.634 157.468 1.00 28.86 382 SER A N 1
ATOM 2227 C CA . SER A 1 437 ? 153.357 148.158 156.807 1.00 28.86 382 SER A CA 1
ATOM 2228 C C . SER A 1 437 ? 152.595 147.055 156.099 1.00 28.86 382 SER A C 1
ATOM 2229 O O . SER A 1 437 ? 151.378 147.161 155.923 1.00 28.86 382 SER A O 1
ATOM 2232 N N . PHE A 1 438 ? 153.284 145.995 155.691 1.00 29.74 383 PHE A N 1
ATOM 2233 C CA . PHE A 1 438 ? 152.644 144.884 155.004 1.00 29.74 383 PHE A CA 1
ATOM 2234 C C . PHE A 1 438 ? 152.287 143.752 155.959 1.00 29.74 383 PHE A C 1
ATOM 2235 O O . PHE A 1 438 ? 151.111 143.429 156.130 1.00 29.74 383 PHE A O 1
ATOM 2243 N N . TYR A 1 439 ? 153.280 143.168 156.619 1.00 32.26 384 TYR A N 1
ATOM 2244 C CA . TYR A 1 439 ? 153.064 141.887 157.277 1.00 32.26 384 TYR A CA 1
ATOM 2245 C C . TYR A 1 439 ? 152.381 142.035 158.634 1.00 32.26 384 TYR A C 1
ATOM 2246 O O . TYR A 1 439 ? 151.452 141.282 158.947 1.00 32.26 384 TYR A O 1
ATOM 2255 N N . MET A 1 440 ? 152.816 142.979 159.462 1.00 31.76 385 MET A N 1
ATOM 2256 C CA . MET A 1 440 ? 152.146 143.166 160.743 1.00 31.76 385 MET A CA 1
ATOM 2257 C C . MET A 1 440 ? 150.720 143.654 160.543 1.00 31.76 385 MET A C 1
ATOM 2258 O O . MET A 1 440 ? 149.802 143.230 161.255 1.00 31.76 385 MET A O 1
ATOM 2263 N N . ALA A 1 441 ? 150.514 144.546 159.577 1.00 29.81 386 ALA A N 1
ATOM 2264 C CA . ALA A 1 441 ? 149.162 144.968 159.238 1.00 29.81 386 ALA A CA 1
ATOM 2265 C C . ALA A 1 441 ? 148.326 143.793 158.759 1.00 29.81 386 ALA A C 1
ATOM 2266 O O . ALA A 1 441 ? 147.148 143.683 159.105 1.00 29.81 386 ALA A O 1
ATOM 2268 N N . SER A 1 442 ? 148.911 142.902 157.963 1.00 30.64 387 SER A N 1
ATOM 2269 C CA . SER A 1 442 ? 148.182 141.716 157.539 1.00 30.64 387 SER A CA 1
ATOM 2270 C C . SER A 1 442 ? 147.781 140.863 158.731 1.00 30.64 387 SER A C 1
ATOM 2271 O O . SER A 1 442 ? 146.687 140.293 158.753 1.00 30.64 387 SER A O 1
ATOM 2274 N N . LEU A 1 443 ? 148.663 140.745 159.723 1.00 32.88 388 LEU A N 1
ATOM 2275 C CA . LEU A 1 443 ? 148.341 139.947 160.905 1.00 32.88 388 LEU A CA 1
ATOM 2276 C C . LEU A 1 443 ? 147.208 140.575 161.707 1.00 32.88 388 LEU A C 1
ATOM 2277 O O . LEU A 1 443 ? 146.303 139.871 162.169 1.00 32.88 388 LEU A O 1
ATOM 2282 N N . PHE A 1 444 ? 147.246 141.894 161.887 1.00 30.98 389 PHE A N 1
ATOM 2283 C CA . PHE A 1 444 ? 146.148 142.580 162.563 1.00 30.98 389 PHE A CA 1
ATOM 2284 C C . PHE A 1 444 ? 144.838 142.364 161.820 1.00 30.98 389 PHE A C 1
ATOM 2285 O O . PHE A 1 444 ? 143.803 142.065 162.427 1.00 30.98 389 PHE A O 1
ATOM 2293 N N . LEU A 1 445 ? 144.868 142.513 160.494 1.00 31.23 390 LEU A N 1
ATOM 2294 C CA . LEU A 1 445 ? 143.666 142.337 159.690 1.00 31.23 390 LEU A CA 1
ATOM 2295 C C . LEU A 1 445 ? 143.126 140.924 159.806 1.00 31.23 390 LEU A C 1
ATOM 2296 O O . LEU A 1 445 ? 141.914 140.725 159.910 1.00 31.23 390 LEU A O 1
ATOM 2301 N N . GLY A 1 446 ? 144.004 139.928 159.769 1.00 33.41 391 GLY A N 1
ATOM 2302 C CA . GLY A 1 446 ? 143.545 138.558 159.896 1.00 33.41 391 GLY A CA 1
ATOM 2303 C C . GLY A 1 446 ? 142.922 138.276 161.247 1.00 33.41 391 GLY A C 1
ATOM 2304 O O . GLY A 1 446 ? 141.849 137.672 161.332 1.00 33.41 391 GLY A O 1
ATOM 2305 N N . ILE A 1 447 ? 143.581 138.708 162.324 1.00 35.44 392 ILE A N 1
ATOM 2306 C CA . ILE A 1 447 ? 143.010 138.512 163.652 1.00 35.44 392 ILE A CA 1
ATOM 2307 C C . ILE A 1 447 ? 141.630 139.145 163.727 1.00 35.44 392 ILE A C 1
ATOM 2308 O O . ILE A 1 447 ? 140.669 138.523 164.196 1.00 35.44 392 ILE A O 1
ATOM 2313 N N . LEU A 1 448 ? 141.507 140.392 163.270 1.00 32.99 393 LEU A N 1
ATOM 2314 C CA . LEU A 1 448 ? 140.237 141.094 163.405 1.00 32.99 393 LEU A CA 1
ATOM 2315 C C . LEU A 1 448 ? 139.152 140.457 162.547 1.00 32.99 393 LEU A C 1
ATOM 2316 O O . LEU A 1 448 ? 137.998 140.353 162.977 1.00 32.99 393 LEU A O 1
ATOM 2321 N N . ALA A 1 449 ? 139.489 140.041 161.327 1.00 34.24 394 ALA A N 1
ATOM 2322 C CA . ALA A 1 449 ? 138.490 139.418 160.471 1.00 34.24 394 ALA A CA 1
ATOM 2323 C C . ALA A 1 449 ? 138.008 138.108 161.067 1.00 34.24 394 ALA A C 1
ATOM 2324 O O . ALA A 1 449 ? 136.812 137.795 161.022 1.00 34.24 394 ALA A O 1
ATOM 2326 N N . MET A 1 450 ? 138.922 137.326 161.636 1.00 38.90 395 MET A N 1
ATOM 2327 C CA . MET A 1 450 ? 138.506 136.078 162.255 1.00 38.90 395 MET A CA 1
ATOM 2328 C C . MET A 1 450 ? 137.633 136.337 163.474 1.00 38.90 395 MET A C 1
ATOM 2329 O O . MET A 1 450 ? 136.659 135.617 163.712 1.00 38.90 395 MET A O 1
ATOM 2334 N N . ALA A 1 451 ? 137.958 137.367 164.256 1.00 37.42 396 ALA A N 1
ATOM 2335 C CA . ALA A 1 451 ? 137.120 137.707 165.400 1.00 37.42 396 ALA A CA 1
ATOM 2336 C C . ALA A 1 451 ? 135.722 138.113 164.958 1.00 37.42 396 ALA A C 1
ATOM 2337 O O . ALA A 1 451 ? 134.727 137.709 165.570 1.00 37.42 396 ALA A O 1
ATOM 2339 N N . TYR A 1 452 ? 135.626 138.923 163.904 1.00 36.52 397 TYR A N 1
ATOM 2340 C CA . TYR A 1 452 ? 134.315 139.315 163.401 1.00 36.52 397 TYR A CA 1
ATOM 2341 C C . TYR A 1 452 ? 133.528 138.100 162.938 1.00 36.52 397 TYR A C 1
ATOM 2342 O O . TYR A 1 452 ? 132.327 137.994 163.201 1.00 36.52 397 TYR A O 1
ATOM 2351 N N . GLU A 1 453 ? 134.183 137.177 162.236 1.00 41.27 398 GLU A N 1
ATOM 2352 C CA . GLU A 1 453 ? 133.493 135.968 161.801 1.00 41.27 398 GLU A CA 1
ATOM 2353 C C . GLU A 1 453 ? 132.985 135.168 162.991 1.00 41.27 398 GLU A C 1
ATOM 2354 O O . GLU A 1 453 ? 131.850 134.680 162.982 1.00 41.27 398 GLU A O 1
ATOM 2360 N N . GLU A 1 454 ? 133.817 135.012 164.021 1.00 42.60 399 GLU A N 1
ATOM 2361 C CA . GLU A 1 454 ? 133.401 134.263 165.202 1.00 42.60 399 GLU A CA 1
ATOM 2362 C C . GLU A 1 454 ? 132.201 134.918 165.869 1.00 42.60 399 GLU A C 1
ATOM 2363 O O . GLU A 1 454 ? 131.255 134.235 166.276 1.00 42.60 399 GLU A O 1
ATOM 2369 N N . GLU A 1 455 ? 132.216 136.243 165.988 1.00 42.97 400 GLU A N 1
ATOM 2370 C CA . GLU A 1 455 ? 131.072 136.933 166.571 1.00 42.97 400 GLU A CA 1
ATOM 2371 C C . GLU A 1 455 ? 129.819 136.730 165.732 1.00 42.97 400 GLU A C 1
ATOM 2372 O O . GLU A 1 455 ? 128.738 136.470 166.269 1.00 42.97 400 GLU A O 1
ATOM 2378 N N . LYS A 1 456 ? 129.944 136.841 164.411 1.00 42.49 401 LYS A N 1
ATOM 2379 C CA . LYS A 1 456 ? 128.781 136.677 163.546 1.00 42.49 401 LYS A CA 1
ATOM 2380 C C . LYS A 1 456 ? 128.208 135.272 163.662 1.00 42.49 401 LYS A C 1
ATOM 2381 O O . LYS A 1 456 ? 126.987 135.088 163.634 1.00 42.49 401 LYS A O 1
ATOM 2387 N N . GLN A 1 457 ? 129.073 134.266 163.778 1.00 44.90 402 GLN A N 1
ATOM 2388 C CA . GLN A 1 457 ? 128.585 132.903 163.953 1.00 44.90 402 GLN A CA 1
ATOM 2389 C C . GLN A 1 457 ? 127.961 132.707 165.328 1.00 44.90 402 GLN A C 1
ATOM 2390 O O . GLN A 1 457 ? 127.034 131.905 165.477 1.00 44.90 402 GLN A O 1
ATOM 2396 N N . ARG A 1 458 ? 128.454 133.417 166.341 1.00 46.42 403 ARG A N 1
ATOM 2397 C CA . ARG A 1 458 ? 127.786 133.405 167.638 1.00 46.42 403 ARG A CA 1
ATOM 2398 C C . ARG A 1 458 ? 126.385 133.994 167.531 1.00 46.42 403 ARG A C 1
ATOM 2399 O O . ARG A 1 458 ? 125.435 133.475 168.127 1.00 46.42 403 ARG A O 1
ATOM 2407 N N . VAL A 1 459 ? 126.240 135.075 166.774 1.00 46.03 404 VAL A N 1
ATOM 2408 C CA . VAL A 1 459 ? 124.941 135.698 166.558 1.00 46.03 404 VAL A CA 1
ATOM 2409 C C . VAL A 1 459 ? 124.287 135.116 165.312 1.00 46.03 404 VAL A C 1
ATOM 2410 O O . VAL A 1 459 ? 123.371 134.300 165.402 1.00 46.03 404 VAL A O 1
ATOM 2414 N N . MET A 1 558 ? 102.567 151.673 126.043 1.00 62.38 503 MET A N 1
ATOM 2415 C CA . MET A 1 558 ? 102.956 152.588 127.106 1.00 62.38 503 MET A CA 1
ATOM 2416 C C . MET A 1 558 ? 103.960 151.945 128.069 1.00 62.38 503 MET A C 1
ATOM 2417 O O . MET A 1 558 ? 104.929 152.580 128.472 1.00 62.38 503 MET A O 1
ATOM 2422 N N . ALA A 1 559 ? 103.706 150.698 128.458 1.00 64.47 504 ALA A N 1
ATOM 2423 C CA . ALA A 1 559 ? 104.603 149.946 129.330 1.00 64.47 504 ALA A CA 1
ATOM 2424 C C . ALA A 1 559 ? 105.736 149.232 128.592 1.00 64.47 504 ALA A C 1
ATOM 2425 O O . ALA A 1 559 ? 106.897 149.333 129.008 1.00 64.47 504 ALA A O 1
ATOM 2427 N N . PRO A 1 560 ? 105.453 148.492 127.506 1.00 65.92 505 PRO A N 1
ATOM 2428 C CA . PRO A 1 560 ? 106.422 147.490 127.030 1.00 65.92 505 PRO A CA 1
ATOM 2429 C C . PRO A 1 560 ? 107.508 148.008 126.100 1.00 65.92 505 PRO A C 1
ATOM 2430 O O . PRO A 1 560 ? 107.219 148.642 125.081 1.00 65.92 505 PRO A O 1
ATOM 2434 N N . PHE A 1 561 ? 108.765 147.722 126.442 1.00 65.57 506 PHE A N 1
ATOM 2435 C CA . PHE A 1 561 ? 109.911 147.927 125.552 1.00 65.57 506 PHE A CA 1
ATOM 2436 C C . PHE A 1 561 ? 110.010 149.361 125.039 1.00 65.57 506 PHE A C 1
ATOM 2437 O O . PHE A 1 561 ? 110.621 149.612 123.996 1.00 65.57 506 PHE A O 1
ATOM 2445 N N . THR A 1 562 ? 109.424 150.315 125.756 1.00 60.25 507 THR A N 1
ATOM 2446 C CA . THR A 1 562 ? 109.622 151.729 125.475 1.00 60.25 507 THR A CA 1
ATOM 2447 C C . THR A 1 562 ? 110.658 152.360 126.386 1.00 60.25 507 THR A C 1
ATOM 2448 O O . THR A 1 562 ? 111.123 153.467 126.099 1.00 60.25 507 THR A O 1
ATOM 2452 N N . ASP A 1 563 ? 111.023 151.683 127.474 1.00 56.90 508 ASP A N 1
ATOM 2453 C CA . ASP A 1 563 ? 111.953 152.225 128.453 1.00 56.90 508 ASP A CA 1
ATOM 2454 C C . ASP A 1 563 ? 113.353 152.416 127.895 1.00 56.90 508 ASP A C 1
ATOM 2455 O O . ASP A 1 563 ? 114.173 153.075 128.542 1.00 56.90 508 ASP A O 1
ATOM 2460 N N . LEU A 1 564 ? 113.658 151.843 126.732 1.00 52.57 509 LEU A N 1
ATOM 2461 C CA . LEU A 1 564 ? 114.915 152.171 126.076 1.00 52.57 509 LEU A CA 1
ATOM 2462 C C . LEU A 1 564 ? 114.992 153.664 125.798 1.00 52.57 509 LEU A C 1
ATOM 2463 O O . LEU A 1 564 ? 116.058 154.277 125.916 1.00 52.57 509 LEU A O 1
ATOM 2468 N N . PHE A 1 565 ? 113.861 154.276 125.452 1.00 52.48 510 PHE A N 1
ATOM 2469 C CA . PHE A 1 565 ? 113.841 155.720 125.255 1.00 52.48 510 PHE A CA 1
ATOM 2470 C C . PHE A 1 565 ? 114.236 156.444 126.535 1.00 52.48 510 PHE A C 1
ATOM 2471 O O . PHE A 1 565 ? 115.061 157.365 126.517 1.00 52.48 510 PHE A O 1
ATOM 2479 N N . LEU A 1 566 ? 113.668 156.026 127.664 1.00 52.03 511 LEU A N 1
ATOM 2480 C CA . LEU A 1 566 ? 113.970 156.691 128.924 1.00 52.03 511 LEU A CA 1
ATOM 2481 C C . LEU A 1 566 ? 115.428 156.500 129.315 1.00 52.03 511 LEU A C 1
ATOM 2482 O O . LEU A 1 566 ? 116.064 157.432 129.813 1.00 52.03 511 LEU A O 1
ATOM 2487 N N . ILE A 1 567 ? 115.973 155.301 129.117 1.00 49.68 512 ILE A N 1
ATOM 2488 C CA . ILE A 1 567 ? 117.357 155.075 129.519 1.00 49.68 512 ILE A CA 1
ATOM 2489 C C . ILE A 1 567 ? 118.303 155.888 128.645 1.00 49.68 512 ILE A C 1
ATOM 2490 O O . ILE A 1 567 ? 119.290 156.450 129.136 1.00 49.68 512 ILE A O 1
ATOM 2495 N N . ILE A 1 568 ? 118.021 155.982 127.343 1.00 50.23 513 ILE A N 1
ATOM 2496 C CA . ILE A 1 568 ? 118.821 156.860 126.492 1.00 50.23 513 ILE A CA 1
ATOM 2497 C C . ILE A 1 568 ? 118.707 158.303 126.959 1.00 50.23 513 ILE A C 1
ATOM 2498 O O . ILE A 1 568 ? 119.692 159.048 126.963 1.00 50.23 513 ILE A O 1
ATOM 2503 N N . CYS A 1 569 ? 117.504 158.728 127.347 1.00 51.39 514 CYS A N 1
ATOM 2504 C CA . CYS A 1 569 ? 117.332 160.100 127.813 1.00 51.39 514 CYS A CA 1
ATOM 2505 C C . CYS A 1 569 ? 118.140 160.355 129.077 1.00 51.39 514 CYS A C 1
ATOM 2506 O O . CYS A 1 569 ? 118.769 161.408 129.220 1.00 51.39 514 CYS A O 1
ATOM 2509 N N . ILE A 1 570 ? 118.140 159.397 130.002 1.00 48.19 515 ILE A N 1
ATOM 2510 C CA . ILE A 1 570 ? 118.921 159.542 131.227 1.00 48.19 515 ILE A CA 1
ATOM 2511 C C . ILE A 1 570 ? 120.406 159.625 130.904 1.00 48.19 515 ILE A C 1
ATOM 2512 O O . ILE A 1 570 ? 121.132 160.457 131.459 1.00 48.19 515 ILE A O 1
ATOM 2517 N N . ILE A 1 571 ? 120.887 158.758 130.013 1.00 47.51 516 ILE A N 1
ATOM 2518 C CA . ILE A 1 571 ? 122.304 158.776 129.669 1.00 47.51 516 ILE A CA 1
ATOM 2519 C C . ILE A 1 571 ? 122.681 160.105 129.028 1.00 47.51 516 ILE A C 1
ATOM 2520 O O . ILE A 1 571 ? 123.735 160.679 129.327 1.00 47.51 516 ILE A O 1
ATOM 2525 N N . LEU A 1 572 ? 121.838 160.614 128.131 1.00 47.96 517 LEU A N 1
ATOM 2526 C CA . LEU A 1 572 ? 122.119 161.907 127.519 1.00 47.96 517 LEU A CA 1
ATOM 2527 C C . LEU A 1 572 ? 122.076 163.033 128.542 1.00 47.96 517 LEU A C 1
ATOM 2528 O O . LEU A 1 572 ? 122.821 164.009 128.416 1.00 47.96 517 LEU A O 1
ATOM 2533 N N . ASN A 1 573 ? 121.203 162.934 129.544 1.00 46.67 518 ASN A N 1
ATOM 2534 C CA . ASN A 1 573 ? 121.197 163.942 130.598 1.00 46.67 518 ASN A CA 1
ATOM 2535 C C . ASN A 1 573 ? 122.489 163.901 131.399 1.00 46.67 518 ASN A C 1
ATOM 2536 O O . ASN A 1 573 ? 123.034 164.948 131.764 1.00 46.67 518 ASN A O 1
ATOM 2541 N N . VAL A 1 574 ? 122.988 162.698 131.688 1.00 43.88 519 VAL A N 1
ATOM 2542 C CA . VAL A 1 574 ? 124.279 162.577 132.358 1.00 43.88 519 VAL A CA 1
ATOM 2543 C C . VAL A 1 574 ? 125.369 163.208 131.505 1.00 43.88 519 VAL A C 1
ATOM 2544 O O . VAL A 1 574 ? 126.260 163.898 132.015 1.00 43.88 519 VAL A O 1
ATOM 2548 N N . CYS A 1 575 ? 125.313 162.986 130.193 1.00 44.85 520 CYS A N 1
ATOM 2549 C CA . CYS A 1 575 ? 126.291 163.589 129.293 1.00 44.85 520 CYS A CA 1
ATOM 2550 C C . CYS A 1 575 ? 126.213 165.109 129.329 1.00 44.85 520 CYS A C 1
ATOM 2551 O O . CYS A 1 575 ? 127.242 165.790 129.293 1.00 44.85 520 CYS A O 1
ATOM 2554 N N . PHE A 1 576 ? 125.001 165.660 129.375 1.00 45.78 521 PHE A N 1
ATOM 2555 C CA . PHE A 1 576 ? 124.850 167.110 129.463 1.00 45.78 521 PHE A CA 1
ATOM 2556 C C . PHE A 1 576 ? 125.403 167.645 130.776 1.00 45.78 521 PHE A C 1
ATOM 2557 O O . PHE A 1 576 ? 126.053 168.694 130.799 1.00 45.78 521 PHE A O 1
ATOM 2565 N N . LEU A 1 577 ? 125.142 166.946 131.881 1.00 41.22 522 LEU A N 1
ATOM 2566 C CA . LEU A 1 577 ? 125.695 167.362 133.168 1.00 41.22 522 LEU A CA 1
ATOM 2567 C C . LEU A 1 577 ? 127.216 167.359 133.136 1.00 41.22 522 LEU A C 1
ATOM 2568 O O . LEU A 1 577 ? 127.858 168.281 133.650 1.00 41.22 522 LEU A O 1
ATOM 2573 N N . THR A 1 578 ? 127.807 166.324 132.538 1.00 37.64 523 THR A N 1
ATOM 2574 C CA . THR A 1 578 ? 129.258 166.216 132.456 1.00 37.64 523 THR A CA 1
ATOM 2575 C C . THR A 1 578 ? 129.879 167.313 131.609 1.00 37.64 523 THR A C 1
ATOM 2576 O O . THR A 1 578 ? 131.094 167.513 131.670 1.00 37.64 523 THR A O 1
ATOM 2580 N N . LEU A 1 579 ? 129.085 168.026 130.822 1.00 42.06 524 LEU A N 1
ATOM 2581 C CA . LEU A 1 579 ? 129.616 168.969 129.850 1.00 42.06 524 LEU A CA 1
ATOM 2582 C C . LEU A 1 579 ? 129.814 170.372 130.409 1.00 42.06 524 LEU A C 1
ATOM 2583 O O . LEU A 1 579 ? 130.459 171.192 129.751 1.00 42.06 524 LEU A O 1
ATOM 2588 N N . GLU A 1 580 ? 129.292 170.670 131.595 1.00 41.21 525 GLU A N 1
ATOM 2589 C CA . GLU A 1 580 ? 129.425 172.001 132.168 1.00 41.21 525 GLU A CA 1
ATOM 2590 C C . GLU A 1 580 ? 130.825 172.186 132.737 1.00 41.21 525 GLU A C 1
ATOM 2591 O O . GLU A 1 580 ? 131.310 171.346 133.498 1.00 41.21 525 GLU A O 1
ATOM 2597 N N . HIS A 1 581 ? 131.468 173.289 132.374 1.00 38.50 526 HIS A N 1
ATOM 2598 C CA . HIS A 1 581 ? 132.878 173.490 132.663 1.00 38.50 526 HIS A CA 1
ATOM 2599 C C . HIS A 1 581 ? 133.138 174.981 132.806 1.00 38.50 526 HIS A C 1
ATOM 2600 O O . HIS A 1 581 ? 132.209 175.781 132.936 1.00 38.50 526 HIS A O 1
ATOM 2607 N N . TYR A 1 582 ? 134.417 175.355 132.788 1.00 36.11 527 TYR A N 1
ATOM 2608 C CA . TYR A 1 582 ? 134.820 176.740 132.899 1.00 36.11 527 TYR A CA 1
ATOM 2609 C C . TYR A 1 582 ? 136.058 176.967 132.042 1.00 36.11 527 TYR A C 1
ATOM 2610 O O . TYR A 1 582 ? 136.974 176.135 132.072 1.00 36.11 527 TYR A O 1
ATOM 2619 N N . PRO A 1 583 ? 136.122 178.064 131.271 1.00 39.44 528 PRO A N 1
ATOM 2620 C CA . PRO A 1 583 ? 135.092 179.090 131.113 1.00 39.44 528 PRO A CA 1
ATOM 2621 C C . PRO A 1 583 ? 133.965 178.596 130.230 1.00 39.44 528 PRO A C 1
ATOM 2622 O O . PRO A 1 583 ? 133.952 177.427 129.859 1.00 39.44 528 PRO A O 1
ATOM 2626 N N . MET A 1 584 ? 133.030 179.474 129.889 1.00 46.25 529 MET A N 1
ATOM 2627 C CA . MET A 1 584 ? 131.877 179.065 129.106 1.00 46.25 529 MET A CA 1
ATOM 2628 C C . MET A 1 584 ? 131.223 180.297 128.500 1.00 46.25 529 MET A C 1
ATOM 2629 O O . MET A 1 584 ? 131.049 181.310 129.179 1.00 46.25 529 MET A O 1
ATOM 2634 N N . SER A 1 585 ? 130.870 180.197 127.223 1.00 53.14 530 SER A N 1
ATOM 2635 C CA . SER A 1 585 ? 130.234 181.293 126.510 1.00 53.14 530 SER A CA 1
ATOM 2636 C C . SER A 1 585 ? 128.733 181.297 126.778 1.00 53.14 530 SER A C 1
ATOM 2637 O O . SER A 1 585 ? 128.207 180.492 127.549 1.00 53.14 530 SER A O 1
ATOM 2640 N N . LYS A 1 586 ? 128.028 182.223 126.129 1.00 54.84 531 LYS A N 1
ATOM 2641 C CA . LYS A 1 586 ? 126.580 182.288 126.282 1.00 54.84 531 LYS A CA 1
ATOM 2642 C C . LYS A 1 586 ? 125.881 181.212 125.463 1.00 54.84 531 LYS A C 1
ATOM 2643 O O . LYS A 1 586 ? 124.871 180.655 125.904 1.00 54.84 531 LYS A O 1
ATOM 2649 N N . GLN A 1 587 ? 126.399 180.908 124.272 1.00 55.12 532 GLN A N 1
ATOM 2650 C CA . GLN A 1 587 ? 125.749 179.917 123.422 1.00 55.12 532 GLN A CA 1
ATOM 2651 C C . GLN A 1 587 ? 125.798 178.537 124.062 1.00 55.12 532 GLN A C 1
ATOM 2652 O O . GLN A 1 587 ? 124.770 177.861 124.188 1.00 55.12 532 GLN A O 1
ATOM 2658 N N . THR A 1 588 ? 126.986 178.108 124.487 1.00 52.13 533 THR A N 1
ATOM 2659 C CA . THR A 1 588 ? 127.117 176.811 125.138 1.00 52.13 533 THR A CA 1
ATOM 2660 C C . THR A 1 588 ? 126.467 176.784 126.514 1.00 52.13 533 THR A C 1
ATOM 2661 O O . THR A 1 588 ? 126.325 175.702 127.089 1.00 52.13 533 THR A O 1
ATOM 2665 N N . ASN A 1 589 ? 126.064 177.938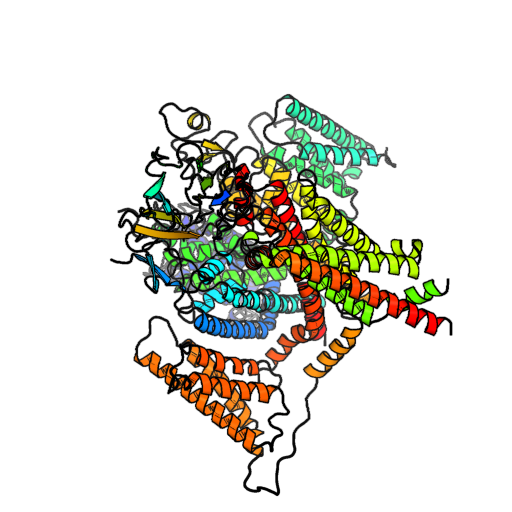 127.045 1.00 53.03 534 ASN A N 1
ATOM 2666 C CA . ASN A 1 589 ? 125.328 177.971 128.303 1.00 53.03 534 ASN A CA 1
ATOM 2667 C C . ASN A 1 589 ? 123.828 177.821 128.067 1.00 53.03 534 ASN A C 1
ATOM 2668 O O . ASN A 1 589 ? 123.157 177.026 128.739 1.00 53.03 534 ASN A O 1
ATOM 2673 N N . THR A 1 590 ? 123.282 178.577 127.111 1.00 53.60 535 THR A N 1
ATOM 2674 C CA . THR A 1 590 ? 121.868 178.431 126.786 1.00 53.60 535 THR A CA 1
ATOM 2675 C C . THR A 1 590 ? 121.580 177.062 126.196 1.00 53.60 535 THR A C 1
ATOM 2676 O O . THR A 1 590 ? 120.476 176.537 126.361 1.00 53.60 535 THR A O 1
ATOM 2680 N N . LEU A 1 591 ? 122.555 176.463 125.513 1.00 50.79 536 LEU A N 1
ATOM 2681 C CA . LEU A 1 591 ? 122.382 175.094 125.045 1.00 50.79 536 LEU A CA 1
ATOM 2682 C C . LEU A 1 591 ? 122.080 174.162 126.212 1.00 50.79 536 LEU A C 1
ATOM 2683 O O . LEU A 1 591 ? 121.132 173.368 126.164 1.00 50.79 536 LEU A O 1
ATOM 2688 N N . LEU A 1 592 ? 122.870 174.261 127.284 1.00 48.88 537 LEU A N 1
ATOM 2689 C CA . LEU A 1 592 ? 122.651 173.412 128.448 1.00 48.88 537 LEU A CA 1
ATOM 2690 C C . LEU A 1 592 ? 121.355 173.766 129.161 1.00 48.88 537 LEU A C 1
ATOM 2691 O O . LEU A 1 592 ? 120.674 172.878 129.687 1.00 48.88 537 LEU A O 1
ATOM 2696 N N . ASN A 1 593 ? 120.997 175.048 129.193 1.00 51.56 538 ASN A N 1
ATOM 2697 C CA . ASN A 1 593 ? 119.711 175.431 129.770 1.00 51.56 538 ASN A CA 1
ATOM 2698 C C . ASN A 1 593 ? 118.561 174.756 129.030 1.00 51.56 538 ASN A C 1
ATOM 2699 O O . ASN A 1 593 ? 117.649 174.186 129.647 1.00 51.56 538 ASN A O 1
ATOM 2704 N N . ILE A 1 594 ? 118.592 174.805 127.699 1.00 51.61 539 ILE A N 1
ATOM 2705 C CA . ILE A 1 594 ? 117.524 174.198 126.913 1.00 51.61 539 ILE A CA 1
ATOM 2706 C C . ILE A 1 594 ? 117.522 172.691 127.100 1.00 51.61 539 ILE A C 1
ATOM 2707 O O . ILE A 1 594 ? 116.460 172.060 127.130 1.00 51.61 539 ILE A O 1
ATOM 2712 N N . GLY A 1 595 ? 118.703 172.085 127.200 1.00 51.05 540 GLY A N 1
ATOM 2713 C CA . GLY A 1 595 ? 118.756 170.662 127.485 1.00 51.05 540 GLY A CA 1
ATOM 2714 C C . GLY A 1 595 ? 118.086 170.319 128.800 1.00 51.05 540 GLY A C 1
ATOM 2715 O O . GLY A 1 595 ? 117.336 169.343 128.895 1.00 51.05 540 GLY A O 1
ATOM 2716 N N . ASN A 1 596 ? 118.346 171.119 129.835 1.00 50.57 541 ASN A N 1
ATOM 2717 C CA . ASN A 1 596 ? 117.680 170.895 131.111 1.00 50.57 541 ASN A CA 1
ATOM 2718 C C . ASN A 1 596 ? 116.173 170.986 130.951 1.00 50.57 541 ASN A C 1
ATOM 2719 O O . ASN A 1 596 ? 115.432 170.150 131.483 1.00 50.57 541 ASN A O 1
ATOM 2724 N N . LEU A 1 597 ? 115.703 171.997 130.221 1.00 51.70 542 LEU A N 1
ATOM 2725 C CA . LEU A 1 597 ? 114.270 172.133 129.978 1.00 51.70 542 LEU A CA 1
ATOM 2726 C C . LEU A 1 597 ? 113.704 170.880 129.322 1.00 51.70 542 LEU A C 1
ATOM 2727 O O . LEU A 1 597 ? 112.687 170.335 129.765 1.00 51.70 542 LEU A O 1
ATOM 2732 N N . VAL A 1 598 ? 114.356 170.406 128.262 1.00 50.78 543 VAL A N 1
ATOM 2733 C CA . VAL A 1 598 ? 113.847 169.248 127.532 1.00 50.78 543 VAL A CA 1
ATOM 2734 C C . VAL A 1 598 ? 113.781 168.028 128.438 1.00 50.78 543 VAL A C 1
ATOM 2735 O O . VAL A 1 598 ? 112.774 167.309 128.471 1.00 50.78 543 VAL A O 1
ATOM 2739 N N . PHE A 1 599 ? 114.855 167.769 129.181 1.00 49.41 544 PHE A N 1
ATOM 2740 C CA . PHE A 1 599 ? 114.894 166.556 129.990 1.00 49.41 544 PHE A CA 1
ATOM 2741 C C . PHE A 1 599 ? 113.885 166.613 131.130 1.00 49.41 544 PHE A C 1
ATOM 2742 O O . PHE A 1 599 ? 113.202 165.618 131.415 1.00 49.41 544 PHE A O 1
ATOM 2750 N N . ILE A 1 600 ? 113.761 167.767 131.787 1.00 51.51 545 ILE A N 1
ATOM 2751 C CA . ILE A 1 600 ? 112.793 167.870 132.870 1.00 51.51 545 ILE A CA 1
ATOM 2752 C C . ILE A 1 600 ? 111.372 167.767 132.337 1.00 51.51 545 ILE A C 1
ATOM 2753 O O . ILE A 1 600 ? 110.500 167.197 132.999 1.00 51.51 545 ILE A O 1
ATOM 2758 N N . GLY A 1 601 ? 111.105 168.292 131.140 1.00 52.10 546 GLY A N 1
ATOM 2759 C CA . GLY A 1 601 ? 109.798 168.077 130.540 1.00 52.10 546 GLY A CA 1
ATOM 2760 C C . GLY A 1 601 ? 109.523 166.612 130.263 1.00 52.10 546 GLY A C 1
ATOM 2761 O O . GLY A 1 601 ? 108.432 166.106 130.548 1.00 52.10 546 GLY A O 1
ATOM 2762 N N . ILE A 1 602 ? 110.509 165.906 129.705 1.00 50.84 547 ILE A N 1
ATOM 2763 C CA . ILE A 1 602 ? 110.326 164.486 129.425 1.00 50.84 547 ILE A CA 1
ATOM 2764 C C . ILE A 1 602 ? 110.001 163.736 130.708 1.00 50.84 547 ILE A C 1
ATOM 2765 O O . ILE A 1 602 ? 109.109 162.881 130.736 1.00 50.84 547 ILE A O 1
ATOM 2770 N N . PHE A 1 603 ? 110.711 164.044 131.792 1.00 51.04 548 PHE A N 1
ATOM 2771 C CA . PHE A 1 603 ? 110.488 163.298 133.027 1.00 51.04 548 PHE A CA 1
ATOM 2772 C C . PHE A 1 603 ? 109.183 163.701 133.705 1.00 51.04 548 PHE A C 1
ATOM 2773 O O . PHE A 1 603 ? 108.539 162.865 134.352 1.00 51.04 548 PHE A O 1
ATOM 2781 N N . THR A 1 604 ? 108.764 164.960 133.560 1.00 53.55 549 THR A N 1
ATOM 2782 C CA . THR A 1 604 ? 107.440 165.346 134.037 1.00 53.55 549 THR A CA 1
ATOM 2783 C C . THR A 1 604 ? 106.364 164.550 133.323 1.00 53.55 549 THR A C 1
ATOM 2784 O O . THR A 1 604 ? 105.420 164.059 133.952 1.00 53.55 549 THR A O 1
ATOM 2788 N N . ALA A 1 605 ? 106.492 164.414 132.004 1.00 54.29 550 ALA A N 1
ATOM 2789 C CA . ALA A 1 605 ? 105.546 163.603 131.252 1.00 54.29 550 ALA A CA 1
ATOM 2790 C C . ALA A 1 605 ? 105.579 162.154 131.720 1.00 54.29 550 ALA A C 1
ATOM 2791 O O . ALA A 1 605 ? 104.534 161.508 131.847 1.00 54.29 550 ALA A O 1
ATOM 2793 N N . GLU A 1 606 ? 106.776 161.623 131.964 1.00 55.36 551 GLU A N 1
ATOM 2794 C CA . GLU A 1 606 ? 106.905 160.272 132.499 1.00 55.36 551 GLU A CA 1
ATOM 2795 C C . GLU A 1 606 ? 106.084 160.114 133.772 1.00 55.36 551 GLU A C 1
ATOM 2796 O O . GLU A 1 606 ? 105.277 159.185 133.901 1.00 55.36 551 GLU A O 1
ATOM 2802 N N . MET A 1 607 ? 106.270 161.034 134.720 1.00 55.15 552 MET A N 1
ATOM 2803 C CA . MET A 1 607 ? 105.555 160.944 135.989 1.00 55.15 552 MET A CA 1
ATOM 2804 C C . MET A 1 607 ? 104.049 161.064 135.787 1.00 55.15 552 MET A C 1
ATOM 2805 O O . MET A 1 607 ? 103.274 160.313 136.391 1.00 55.15 552 MET A O 1
ATOM 2810 N N . ILE A 1 608 ? 103.614 162.000 134.941 1.00 55.41 553 ILE A N 1
ATOM 2811 C CA . ILE A 1 608 ? 102.181 162.205 134.732 1.00 55.41 553 ILE A CA 1
ATOM 2812 C C . ILE A 1 608 ? 101.544 160.955 134.137 1.00 55.41 553 ILE A C 1
ATOM 2813 O O . ILE A 1 608 ? 100.513 160.471 134.618 1.00 55.41 553 ILE A O 1
ATOM 2818 N N . PHE A 1 609 ? 102.146 160.412 133.079 1.00 54.21 554 PHE A N 1
ATOM 2819 C CA . PHE A 1 609 ? 101.570 159.235 132.442 1.00 54.21 554 PHE A CA 1
ATOM 2820 C C . PHE A 1 609 ? 101.564 158.043 133.390 1.00 54.21 554 PHE A C 1
ATOM 2821 O O . PHE A 1 609 ? 100.589 157.285 133.437 1.00 54.21 554 PHE A O 1
ATOM 2829 N N . LYS A 1 610 ? 102.640 157.850 134.153 1.00 55.28 555 LYS A N 1
ATOM 2830 C CA . LYS A 1 610 ? 102.640 156.730 135.083 1.00 55.28 555 LYS A CA 1
ATOM 2831 C C . LYS A 1 610 ? 101.601 156.916 136.175 1.00 55.28 555 LYS A C 1
ATOM 2832 O O . LYS A 1 610 ? 101.034 155.931 136.658 1.00 55.28 555 LYS A O 1
ATOM 2838 N N . ILE A 1 611 ? 101.337 158.156 136.584 1.00 56.08 556 ILE A N 1
ATOM 2839 C CA . ILE A 1 611 ? 100.266 158.391 137.544 1.00 56.08 556 ILE A CA 1
ATOM 2840 C C . ILE A 1 611 ? 98.919 158.040 136.927 1.00 56.08 556 ILE A C 1
ATOM 2841 O O . ILE A 1 611 ? 98.048 157.464 137.588 1.00 56.08 556 ILE A O 1
ATOM 2846 N N . ILE A 1 612 ? 98.718 158.393 135.659 1.00 55.24 557 ILE A N 1
ATOM 2847 C CA . ILE A 1 612 ? 97.455 158.069 135.006 1.00 55.24 557 ILE A CA 1
ATOM 2848 C C . ILE A 1 612 ? 97.268 156.562 134.935 1.00 55.24 557 ILE A C 1
ATOM 2849 O O . ILE A 1 612 ? 96.228 156.030 135.334 1.00 55.24 557 ILE A O 1
ATOM 2854 N N . ALA A 1 613 ? 98.278 155.847 134.438 1.00 57.20 558 ALA A N 1
ATOM 2855 C CA . ALA A 1 613 ? 98.109 154.423 134.153 1.00 57.20 558 ALA A CA 1
ATOM 2856 C C . ALA A 1 613 ? 97.843 153.622 135.423 1.00 57.20 558 ALA A C 1
ATOM 2857 O O . ALA A 1 613 ? 96.876 152.856 135.496 1.00 57.20 558 ALA A O 1
ATOM 2859 N N . MET A 1 614 ? 98.696 153.772 136.426 1.00 56.46 559 MET A N 1
ATOM 2860 C CA . MET A 1 614 ? 98.489 153.167 137.734 1.00 56.46 559 MET A CA 1
ATOM 2861 C C . MET A 1 614 ? 97.868 154.242 138.612 1.00 56.46 559 MET A C 1
ATOM 2862 O O . MET A 1 614 ? 98.515 155.244 138.928 1.00 56.46 559 MET A O 1
ATOM 2867 N N . HIS A 1 615 ? 96.623 154.041 138.998 1.00 58.25 560 HIS A N 1
ATOM 2868 C CA . HIS A 1 615 ? 95.876 155.076 139.697 1.00 58.25 560 HIS A CA 1
ATOM 2869 C C . HIS A 1 615 ? 96.676 155.505 140.922 1.00 58.25 560 HIS A C 1
ATOM 2870 O O . HIS A 1 615 ? 97.623 154.810 141.311 1.00 58.25 560 HIS A O 1
ATOM 2877 N N . PRO A 1 616 ? 96.336 156.623 141.564 1.00 58.75 561 PRO A N 1
ATOM 2878 C CA . PRO A 1 616 ? 97.380 157.367 142.282 1.00 58.75 561 PRO A CA 1
ATOM 2879 C C . PRO A 1 616 ? 98.039 156.597 143.408 1.00 58.75 561 PRO A C 1
ATOM 2880 O O . PRO A 1 616 ? 99.273 156.566 143.482 1.00 58.75 561 PRO A O 1
ATOM 2884 N N . TYR A 1 617 ? 97.266 155.961 144.286 1.00 61.40 562 TYR A N 1
ATOM 2885 C CA . TYR A 1 617 ? 97.878 155.120 145.304 1.00 61.40 562 TYR A CA 1
ATOM 2886 C C . TYR A 1 617 ? 98.814 154.108 144.663 1.00 61.40 562 TYR A C 1
ATOM 2887 O O . TYR A 1 617 ? 99.843 153.752 145.247 1.00 61.40 562 TYR A O 1
ATOM 2896 N N . GLY A 1 618 ? 98.492 153.655 143.453 1.00 58.72 563 GLY A N 1
ATOM 2897 C CA . GLY A 1 618 ? 99.337 152.674 142.796 1.00 58.72 563 GLY A CA 1
ATOM 2898 C C . GLY A 1 618 ? 100.747 153.179 142.566 1.00 58.72 563 GLY A C 1
ATOM 2899 O O . GLY A 1 618 ? 101.720 152.443 142.751 1.00 58.72 563 GLY A O 1
ATOM 2900 N N . TYR A 1 619 ? 100.878 154.440 142.160 1.00 55.81 564 TYR A N 1
ATOM 2901 C CA . TYR A 1 619 ? 102.192 154.991 141.862 1.00 55.81 564 TYR A CA 1
ATOM 2902 C C . TYR A 1 619 ? 103.116 154.880 143.068 1.00 55.81 564 TYR A C 1
ATOM 2903 O O . TYR A 1 619 ? 104.122 154.164 143.035 1.00 55.81 564 TYR A O 1
ATOM 2912 N N . PHE A 1 620 ? 102.774 155.551 144.149 1.00 56.70 565 PHE A N 1
ATOM 2913 C CA . PHE A 1 620 ? 103.667 155.620 145.300 1.00 56.70 565 PHE A CA 1
ATOM 2914 C C . PHE A 1 620 ? 103.755 154.317 146.079 1.00 56.70 565 PHE A C 1
ATOM 2915 O O . PHE A 1 620 ? 104.321 154.341 147.175 1.00 56.70 565 PHE A O 1
ATOM 2923 N N . GLN A 1 621 ? 103.238 153.182 145.614 1.00 58.84 566 GLN A N 1
ATOM 2924 C CA . GLN A 1 621 ? 103.462 151.935 146.332 1.00 58.84 566 GLN A CA 1
ATOM 2925 C C . GLN A 1 621 ? 104.893 151.436 146.175 1.00 58.84 566 GLN A C 1
ATOM 2926 O O . GLN A 1 621 ? 105.368 150.679 147.026 1.00 58.84 566 GLN A O 1
ATOM 2932 N N . VAL A 1 622 ? 105.592 151.846 145.122 1.00 54.51 567 VAL A N 1
ATOM 2933 C CA . VAL A 1 622 ? 106.931 151.359 144.848 1.00 54.51 567 VAL A CA 1
ATOM 2934 C C . VAL A 1 622 ? 107.942 152.439 145.212 1.00 54.51 567 VAL A C 1
ATOM 2935 O O . VAL A 1 622 ? 107.627 153.628 145.292 1.00 54.51 567 VAL A O 1
ATOM 2939 N N . GLY A 1 623 ? 109.185 152.011 145.438 1.00 52.84 568 GLY A N 1
ATOM 2940 C CA . GLY A 1 623 ? 110.200 152.922 145.934 1.00 52.84 568 GLY A CA 1
ATOM 2941 C C . GLY A 1 623 ? 110.873 153.758 144.870 1.00 52.84 568 GLY A C 1
ATOM 2942 O O . GLY A 1 623 ? 111.322 154.871 145.154 1.00 52.84 568 GLY A O 1
ATOM 2943 N N . TRP A 1 624 ? 110.965 153.249 143.643 1.00 48.31 569 TRP A N 1
ATOM 2944 C CA . TRP A 1 624 ? 111.640 154.010 142.598 1.00 48.31 569 TRP A CA 1
ATOM 2945 C C . TRP A 1 624 ? 110.777 155.164 142.106 1.00 48.31 569 TRP A C 1
ATOM 2946 O O . TRP A 1 624 ? 111.304 156.209 141.701 1.00 48.31 569 TRP A O 1
ATOM 2957 N N . ASN A 1 625 ? 109.454 155.003 142.146 1.00 52.87 570 ASN A N 1
ATOM 2958 C CA . ASN A 1 625 ? 108.574 156.084 141.728 1.00 52.87 570 ASN A CA 1
ATOM 2959 C C . ASN A 1 625 ? 108.703 157.283 142.654 1.00 52.87 570 ASN A C 1
ATOM 2960 O O . ASN A 1 625 ? 108.613 158.430 142.206 1.00 52.87 570 ASN A O 1
ATOM 2965 N N . ILE A 1 626 ? 108.916 157.044 143.947 1.00 52.44 571 ILE A N 1
ATOM 2966 C CA . ILE A 1 626 ? 109.126 158.156 144.867 1.00 52.44 571 ILE A CA 1
ATOM 2967 C C . ILE A 1 626 ? 110.380 158.926 144.483 1.00 52.44 571 ILE A C 1
ATOM 2968 O O . ILE A 1 626 ? 110.394 160.161 144.488 1.00 52.44 571 ILE A O 1
ATOM 2973 N N . PHE A 1 627 ? 111.456 158.211 144.155 1.00 49.20 572 PHE A N 1
ATOM 2974 C CA . PHE A 1 627 ? 112.694 158.879 143.770 1.00 49.20 572 PHE A CA 1
ATOM 2975 C C . PHE A 1 627 ? 112.509 159.690 142.497 1.00 49.20 572 PHE A C 1
ATOM 2976 O O . PHE A 1 627 ? 112.982 160.829 142.400 1.00 49.20 572 PHE A O 1
ATOM 2984 N N . ASP A 1 628 ? 111.821 159.125 141.506 1.00 52.11 573 ASP A N 1
ATOM 2985 C CA . ASP A 1 628 ? 111.592 159.860 140.266 1.00 52.11 573 ASP A CA 1
ATOM 2986 C C . ASP A 1 628 ? 110.716 161.086 140.501 1.00 52.11 573 ASP A C 1
ATOM 2987 O O . ASP A 1 628 ? 110.953 162.152 139.917 1.00 52.11 573 ASP A O 1
ATOM 2992 N N . SER A 1 629 ? 109.695 160.955 141.349 1.00 52.83 574 SER A N 1
ATOM 2993 C CA . SER A 1 629 ? 108.861 162.102 141.685 1.00 52.83 574 SER A CA 1
ATOM 2994 C C . SER A 1 629 ? 109.668 163.181 142.386 1.00 52.83 574 SER A C 1
ATOM 2995 O O . SER A 1 629 ? 109.480 164.371 142.126 1.00 52.83 574 SER A O 1
ATOM 2998 N N . MET A 1 630 ? 110.563 162.786 143.293 1.00 52.27 575 MET A N 1
ATOM 2999 C CA . MET A 1 630 ? 111.451 163.753 143.930 1.00 52.27 575 MET A CA 1
ATOM 3000 C C . MET A 1 630 ? 112.314 164.458 142.894 1.00 52.27 575 MET A C 1
ATOM 3001 O O . MET A 1 630 ? 112.549 165.669 142.984 1.00 52.27 575 MET A O 1
ATOM 3006 N N . ILE A 1 631 ? 112.793 163.713 141.899 1.00 49.69 576 ILE A N 1
ATOM 3007 C CA . ILE A 1 631 ? 113.579 164.318 140.829 1.00 49.69 576 ILE A CA 1
ATOM 3008 C C . ILE A 1 631 ? 112.766 165.391 140.114 1.00 49.69 576 ILE A C 1
ATOM 3009 O O . ILE A 1 631 ? 113.229 166.521 139.925 1.00 49.69 576 ILE A O 1
ATOM 3014 N N . VAL A 1 632 ? 111.544 165.052 139.697 1.00 52.54 577 VAL A N 1
ATOM 3015 C CA . VAL A 1 632 ? 110.732 166.024 138.961 1.00 52.54 577 VAL A CA 1
ATOM 3016 C C . VAL A 1 632 ? 110.414 167.223 139.840 1.00 52.54 577 VAL A C 1
ATOM 3017 O O . VAL A 1 632 ? 110.469 168.380 139.398 1.00 52.54 577 VAL A O 1
ATOM 3021 N N . PHE A 1 633 ? 110.049 166.960 141.089 1.00 52.83 578 PHE A N 1
ATOM 3022 C CA . PHE A 1 633 ? 109.674 168.015 142.017 1.00 52.83 578 PHE A CA 1
ATOM 3023 C C . PHE A 1 633 ? 110.822 169.005 142.188 1.00 52.83 578 PHE A C 1
ATOM 3024 O O . PHE A 1 633 ? 110.637 170.224 142.063 1.00 52.83 578 PHE A O 1
ATOM 3032 N N . HIS A 1 634 ? 112.034 168.489 142.428 1.00 50.31 579 HIS A N 1
ATOM 3033 C CA . HIS A 1 634 ? 113.203 169.350 142.568 1.00 50.31 579 HIS A CA 1
ATOM 3034 C C . HIS A 1 634 ? 113.495 170.103 141.280 1.00 50.31 579 HIS A C 1
ATOM 3035 O O . HIS A 1 634 ? 113.808 171.299 141.308 1.00 50.31 579 HIS A O 1
ATOM 3042 N N . GLY A 1 635 ? 113.408 169.421 140.140 1.00 51.59 580 GLY A N 1
ATOM 3043 C CA . GLY A 1 635 ? 113.721 170.078 138.886 1.00 51.59 580 GLY A CA 1
ATOM 3044 C C . GLY A 1 635 ? 112.807 171.253 138.608 1.00 51.59 580 GLY A C 1
ATOM 3045 O O . GLY A 1 635 ? 113.261 172.316 138.183 1.00 51.59 580 GLY A O 1
ATOM 3046 N N . LEU A 1 636 ? 111.507 171.079 138.848 1.00 52.90 581 LEU A N 1
ATOM 3047 C CA . LEU A 1 636 ? 110.565 172.171 138.625 1.00 52.90 581 LEU A CA 1
ATOM 3048 C C . LEU A 1 636 ? 110.776 173.300 139.629 1.00 52.90 581 LEU A C 1
ATOM 3049 O O . LEU A 1 636 ? 110.796 174.482 139.256 1.00 52.90 581 LEU A O 1
ATOM 3054 N N . ILE A 1 637 ? 110.930 172.961 140.913 1.00 53.64 582 ILE A N 1
ATOM 3055 C CA . ILE A 1 637 ? 111.143 173.990 141.925 1.00 53.64 582 ILE A CA 1
ATOM 3056 C C . ILE A 1 637 ? 112.475 174.696 141.761 1.00 53.64 582 ILE A C 1
ATOM 3057 O O . ILE A 1 637 ? 112.707 175.723 142.406 1.00 53.64 582 ILE A O 1
ATOM 3062 N N . GLU A 1 638 ? 113.371 174.158 140.939 1.00 53.59 583 GLU A N 1
ATOM 3063 C CA . GLU A 1 638 ? 114.575 174.889 140.567 1.00 53.59 583 GLU A CA 1
ATOM 3064 C C . GLU A 1 638 ? 114.325 175.761 139.342 1.00 53.59 583 GLU A C 1
ATOM 3065 O O . GLU A 1 638 ? 114.572 176.970 139.383 1.00 53.59 583 GLU A O 1
ATOM 3071 N N . LEU A 1 639 ? 113.824 175.161 138.258 1.00 53.96 584 LEU A N 1
ATOM 3072 C CA . LEU A 1 639 ? 113.471 175.919 137.063 1.00 53.96 584 LEU A CA 1
ATOM 3073 C C . LEU A 1 639 ? 112.798 177.223 137.442 1.00 53.96 584 LEU A C 1
ATOM 3074 O O . LEU A 1 639 ? 113.189 178.300 136.980 1.00 53.96 584 LEU A O 1
ATOM 3079 N N . CYS A 1 640 ? 111.774 177.143 138.283 1.00 57.18 585 CYS A N 1
ATOM 3080 C CA . CYS A 1 640 ? 111.287 178.326 138.970 1.00 57.18 585 CYS A CA 1
ATOM 3081 C C . CYS A 1 640 ? 112.055 178.466 140.273 1.00 57.18 585 CYS A C 1
ATOM 3082 O O . CYS A 1 640 ? 112.550 177.483 140.822 1.00 57.18 585 CYS A O 1
ATOM 3085 N N . LEU A 1 641 ? 112.180 179.697 140.752 1.00 58.76 586 LEU A N 1
ATOM 3086 C CA . LEU A 1 641 ? 112.856 180.055 141.992 1.00 58.76 586 LEU A CA 1
ATOM 3087 C C . LEU A 1 641 ? 114.378 180.041 141.856 1.00 58.76 586 LEU A C 1
ATOM 3088 O O . LEU A 1 641 ? 115.055 180.546 142.747 1.00 58.76 586 LEU A O 1
ATOM 3093 N N . ALA A 1 642 ? 114.946 179.545 140.755 1.00 60.99 587 ALA A N 1
ATOM 3094 C CA . ALA A 1 642 ? 116.400 179.544 140.635 1.00 60.99 587 ALA A CA 1
ATOM 3095 C C . ALA A 1 642 ? 116.946 180.958 140.492 1.00 60.99 587 ALA A C 1
ATOM 3096 O O . ALA A 1 642 ? 117.892 181.341 141.189 1.00 60.99 587 ALA A O 1
ATOM 3098 N N . ASN A 1 643 ? 116.359 181.750 139.592 1.00 63.81 588 ASN A N 1
ATOM 3099 C CA . ASN A 1 643 ? 116.946 183.043 139.254 1.00 63.81 588 ASN A CA 1
ATOM 3100 C C . ASN A 1 643 ? 116.982 183.974 140.459 1.00 63.81 588 ASN A C 1
ATOM 3101 O O . ASN A 1 643 ? 117.990 184.648 140.699 1.00 63.81 588 ASN A O 1
ATOM 3106 N N . VAL A 1 644 ? 115.903 184.018 141.231 1.00 64.00 589 VAL A N 1
ATOM 3107 C CA . VAL A 1 644 ? 115.779 184.999 142.301 1.00 64.00 589 VAL A CA 1
ATOM 3108 C C . VAL A 1 644 ? 116.407 184.464 143.580 1.00 64.00 589 VAL A C 1
ATOM 3109 O O . VAL A 1 644 ? 116.393 183.260 143.858 1.00 64.00 589 VAL A O 1
ATOM 3113 N N . ALA A 1 645 ? 116.974 185.379 144.365 1.00 63.38 590 ALA A N 1
ATOM 3114 C CA . ALA A 1 645 ? 117.491 185.150 145.711 1.00 63.38 590 ALA A CA 1
ATOM 3115 C C . ALA A 1 645 ? 118.790 184.360 145.728 1.00 63.38 590 ALA A C 1
ATOM 3116 O O . ALA A 1 645 ? 119.306 184.071 146.814 1.00 63.38 590 ALA A O 1
ATOM 3118 N N . GLY A 1 646 ? 119.344 184.005 144.574 1.00 61.68 591 GLY A N 1
ATOM 3119 C CA . GLY A 1 646 ? 120.532 183.180 144.548 1.00 61.68 591 GLY A CA 1
ATOM 3120 C C . GLY A 1 646 ? 120.182 181.708 144.569 1.00 61.68 591 GLY A C 1
ATOM 3121 O O . GLY A 1 646 ? 119.862 181.128 143.528 1.00 61.68 591 GLY A O 1
ATOM 3122 N N . MET A 1 647 ? 120.239 181.098 145.750 1.00 58.61 592 MET A N 1
ATOM 3123 C CA . MET A 1 647 ? 119.900 179.689 145.929 1.00 58.61 592 MET A CA 1
ATOM 3124 C C . MET A 1 647 ? 120.608 178.832 144.881 1.00 58.61 592 MET A C 1
ATOM 3125 O O . MET A 1 647 ? 119.990 178.169 144.048 1.00 58.61 592 MET A O 1
ATOM 3130 N N . ALA A 1 648 ? 121.936 178.872 144.931 1.00 49.96 593 ALA A N 1
ATOM 3131 C CA . ALA A 1 648 ? 122.749 178.133 143.979 1.00 49.96 593 ALA A CA 1
ATOM 3132 C C . ALA A 1 648 ? 122.937 176.676 144.366 1.00 49.96 593 ALA A C 1
ATOM 3133 O O . ALA A 1 648 ? 123.413 175.893 143.538 1.00 49.96 593 ALA A O 1
ATOM 3135 N N . LEU A 1 649 ? 122.585 176.291 145.591 1.00 44.30 594 LEU A N 1
ATOM 3136 C CA . LEU A 1 649 ? 122.766 174.909 146.010 1.00 44.30 594 LEU A CA 1
ATOM 3137 C C . LEU A 1 649 ? 121.673 173.989 145.491 1.00 44.30 594 LEU A C 1
ATOM 3138 O O . LEU A 1 649 ? 121.898 172.780 145.397 1.00 44.30 594 LEU A O 1
ATOM 3143 N N . LEU A 1 650 ? 120.505 174.525 145.138 1.00 48.42 595 LEU A N 1
ATOM 3144 C CA . LEU A 1 650 ? 119.498 173.709 144.470 1.00 48.42 595 LEU A CA 1
ATOM 3145 C C . LEU A 1 650 ? 120.076 173.051 143.228 1.00 48.42 595 LEU A C 1
ATOM 3146 O O . LEU A 1 650 ? 119.946 171.837 143.035 1.00 48.42 595 LEU A O 1
ATOM 3151 N N . ARG A 1 651 ? 120.754 173.835 142.388 1.00 44.73 596 ARG A N 1
ATOM 3152 C CA . ARG A 1 651 ? 121.375 173.265 141.199 1.00 44.73 596 ARG A CA 1
ATOM 3153 C C . ARG A 1 651 ? 122.256 172.083 141.568 1.00 44.73 596 ARG A C 1
ATOM 3154 O O . ARG A 1 651 ? 122.299 171.078 140.850 1.00 44.73 596 ARG A O 1
ATOM 3162 N N . LEU A 1 652 ? 122.923 172.160 142.716 1.00 40.46 597 LEU A N 1
ATOM 3163 C CA . LEU A 1 652 ? 123.891 171.138 143.070 1.00 40.46 597 LEU A CA 1
ATOM 3164 C C . LEU A 1 652 ? 123.248 169.771 143.263 1.00 40.46 597 LEU A C 1
ATOM 3165 O O . LEU A 1 652 ? 123.969 168.774 143.327 1.00 40.46 597 LEU A O 1
ATOM 3170 N N . PHE A 1 653 ? 121.923 169.686 143.323 1.00 44.09 598 PHE A N 1
ATOM 3171 C CA . PHE A 1 653 ? 121.251 168.406 143.490 1.00 44.09 598 PHE A CA 1
ATOM 3172 C C . PHE A 1 653 ? 120.815 167.781 142.172 1.00 44.09 598 PHE A C 1
ATOM 3173 O O . PHE A 1 653 ? 120.297 166.662 142.181 1.00 44.09 598 PHE A O 1
ATOM 3181 N N . ARG A 1 654 ? 121.021 168.458 141.040 1.00 45.75 599 ARG A N 1
ATOM 3182 C CA . ARG A 1 654 ? 120.633 167.867 139.763 1.00 45.75 599 ARG A CA 1
ATOM 3183 C C . ARG A 1 654 ? 121.351 166.552 139.514 1.00 45.75 599 ARG A C 1
ATOM 3184 O O . ARG A 1 654 ? 120.810 165.667 138.844 1.00 45.75 599 ARG A O 1
ATOM 3192 N N . MET A 1 655 ? 122.554 166.393 140.061 1.00 40.56 600 MET A N 1
ATOM 3193 C CA . MET A 1 655 ? 123.299 165.155 139.887 1.00 40.56 600 MET A CA 1
ATOM 3194 C C . MET A 1 655 ? 122.573 163.959 140.474 1.00 40.56 600 MET A C 1
ATOM 3195 O O . MET A 1 655 ? 122.893 162.821 140.118 1.00 40.56 600 MET A O 1
ATOM 3200 N N . LEU A 1 656 ? 121.589 164.183 141.344 1.00 44.39 601 LEU A N 1
ATOM 3201 C CA . LEU A 1 656 ? 120.779 163.068 141.811 1.00 44.39 601 LEU A CA 1
ATOM 3202 C C . LEU A 1 656 ? 120.176 162.307 140.643 1.00 44.39 601 LEU A C 1
ATOM 3203 O O . LEU A 1 656 ? 119.949 161.099 140.741 1.00 44.39 601 LEU A O 1
ATOM 3208 N N . ARG A 1 657 ? 119.926 162.988 139.525 1.00 46.02 602 ARG A N 1
ATOM 3209 C CA . ARG A 1 657 ? 119.310 162.315 138.392 1.00 46.02 602 ARG A CA 1
ATOM 3210 C C . ARG A 1 657 ? 120.203 161.234 137.808 1.00 46.02 602 ARG A C 1
ATOM 3211 O O . ARG A 1 657 ? 119.691 160.312 137.168 1.00 46.02 602 ARG A O 1
ATOM 3219 N N . ILE A 1 658 ? 121.518 161.300 138.029 1.00 40.92 603 ILE A N 1
ATOM 3220 C CA . ILE A 1 658 ? 122.380 160.209 137.586 1.00 40.92 603 ILE A CA 1
ATOM 3221 C C . ILE A 1 658 ? 121.970 158.913 138.269 1.00 40.92 603 ILE A C 1
ATOM 3222 O O . ILE A 1 658 ? 122.019 157.833 137.671 1.00 40.92 603 ILE A O 1
ATOM 3227 N N . PHE A 1 659 ? 121.544 159.001 139.528 1.00 42.53 604 PHE A N 1
ATOM 3228 C CA . PHE A 1 659 ? 121.079 157.817 140.236 1.00 42.53 604 PHE A CA 1
ATOM 3229 C C . PHE A 1 659 ? 119.869 157.188 139.567 1.00 42.53 604 PHE A C 1
ATOM 3230 O O . PHE A 1 659 ? 119.616 155.999 139.776 1.00 42.53 604 PHE A O 1
ATOM 3238 N N . LYS A 1 660 ? 119.122 157.878 138.724 1.00 47.09 605 LYS A N 1
ATOM 3239 C CA . LYS A 1 660 ? 118.015 157.246 138.022 1.00 47.09 605 LYS A CA 1
ATOM 3240 C C . LYS A 1 660 ? 118.553 156.131 137.183 1.00 47.09 605 LYS A C 1
ATOM 3241 O O . LYS A 1 660 ? 117.934 155.096 137.096 1.00 47.09 605 LYS A O 1
ATOM 3247 N N . LEU A 1 661 ? 119.733 156.328 136.609 1.00 45.87 606 LEU A N 1
ATOM 3248 C CA . LEU A 1 661 ? 120.325 155.296 135.777 1.00 45.87 606 LEU A CA 1
ATOM 3249 C C . LEU A 1 661 ? 120.452 153.966 136.500 1.00 45.87 606 LEU A C 1
ATOM 3250 O O . LEU A 1 661 ? 120.687 152.948 135.844 1.00 45.87 606 LEU A O 1
ATOM 3255 N N . GLY A 1 662 ? 120.301 153.947 137.826 1.00 43.12 607 GLY A N 1
ATOM 3256 C CA . GLY A 1 662 ? 120.461 152.721 138.582 1.00 43.12 607 GLY A CA 1
ATOM 3257 C C . GLY A 1 662 ? 119.255 151.815 138.583 1.00 43.12 607 GLY A C 1
ATOM 3258 O O . GLY A 1 662 ? 119.378 150.648 138.961 1.00 43.12 607 GLY A O 1
ATOM 3259 N N . LYS A 1 663 ? 118.090 152.315 138.167 1.00 46.28 608 LYS A N 1
ATOM 3260 C CA . LYS A 1 663 ? 116.900 151.471 138.181 1.00 46.28 608 LYS A CA 1
ATOM 3261 C C . LYS A 1 663 ? 117.033 150.302 137.218 1.00 46.28 608 LYS A C 1
ATOM 3262 O O . LYS A 1 663 ? 116.449 149.240 137.449 1.00 46.28 608 LYS A O 1
ATOM 3268 N N . TYR A 1 664 ? 117.788 150.476 136.137 1.00 46.16 609 TYR A N 1
ATOM 3269 C CA . TYR A 1 664 ? 118.001 149.435 135.146 1.00 46.16 609 TYR A CA 1
ATOM 3270 C C . TYR A 1 664 ? 119.324 148.713 135.336 1.00 46.16 609 TYR A C 1
ATOM 3271 O O . TYR A 1 664 ? 119.705 147.907 134.486 1.00 46.16 609 TYR A O 1
ATOM 3280 N N . TRP A 1 665 ? 120.023 148.972 136.439 1.00 40.15 610 TRP A N 1
ATOM 3281 C CA . TRP A 1 665 ? 121.343 148.415 136.684 1.00 40.15 610 TRP A CA 1
ATOM 3282 C C . TRP A 1 665 ? 121.223 147.265 137.668 1.00 40.15 610 TRP A C 1
ATOM 3283 O O . TRP A 1 665 ? 121.000 147.511 138.860 1.00 40.15 610 TRP A O 1
ATOM 3294 N N . PRO A 1 666 ? 121.364 146.011 137.244 1.00 40.25 611 PRO A N 1
ATOM 3295 C CA . PRO A 1 666 ? 121.268 144.915 138.215 1.00 40.25 611 PRO A CA 1
ATOM 3296 C C . PRO A 1 666 ? 122.293 144.999 139.326 1.00 40.25 611 PRO A C 1
ATOM 3297 O O . PRO A 1 666 ? 122.012 144.547 140.441 1.00 40.25 611 PRO A O 1
ATOM 3301 N N . THR A 1 667 ? 123.483 145.541 139.059 1.00 39.27 612 THR A N 1
ATOM 3302 C CA . THR A 1 667 ? 124.534 145.552 140.071 1.00 39.27 612 THR A CA 1
ATOM 3303 C C . THR A 1 667 ? 124.274 146.604 141.144 1.00 39.27 612 THR A C 1
ATOM 3304 O O . THR A 1 667 ? 124.436 146.334 142.340 1.00 39.27 612 THR A O 1
ATOM 3308 N N . PHE A 1 668 ? 123.860 147.802 140.734 1.00 40.27 613 PHE A N 1
ATOM 3309 C CA . PHE A 1 668 ? 123.539 148.848 141.696 1.00 40.27 613 PHE A CA 1
ATOM 3310 C C . PHE A 1 668 ? 122.432 148.397 142.638 1.00 40.27 613 PHE A C 1
ATOM 3311 O O . PHE A 1 668 ? 122.479 148.667 143.845 1.00 40.27 613 PHE A O 1
ATOM 3319 N N . GLN A 1 669 ? 121.434 147.696 142.106 1.00 41.99 614 GLN A N 1
ATOM 3320 C CA . GLN A 1 669 ? 120.334 147.230 142.939 1.00 41.99 614 GLN A CA 1
ATOM 3321 C C . GLN A 1 669 ? 120.822 146.255 143.998 1.00 41.99 614 GLN A C 1
ATOM 3322 O O . GLN A 1 669 ? 120.467 146.375 145.172 1.00 41.99 614 GLN A O 1
ATOM 3328 N N . ILE A 1 670 ? 121.629 145.272 143.604 1.00 40.53 615 ILE A N 1
ATOM 3329 C CA . ILE A 1 670 ? 122.081 144.284 144.577 1.00 40.53 615 ILE A CA 1
ATOM 3330 C C . ILE A 1 670 ? 122.992 144.931 145.609 1.00 40.53 615 ILE A C 1
ATOM 3331 O O . ILE A 1 670 ? 122.985 144.548 146.787 1.00 40.53 615 ILE A O 1
ATOM 3336 N N . LEU A 1 671 ? 123.785 145.916 145.198 1.00 37.99 616 LEU A N 1
ATOM 3337 C CA . LEU A 1 671 ? 124.636 146.618 146.151 1.00 37.99 616 LEU A CA 1
ATOM 3338 C C . LEU A 1 671 ? 123.802 147.351 147.195 1.00 37.99 616 LEU A C 1
ATOM 3339 O O . LEU A 1 671 ? 124.050 147.233 148.404 1.00 37.99 616 LEU A O 1
ATOM 3344 N N . MET A 1 672 ? 122.793 148.102 146.745 1.00 40.21 617 MET A N 1
ATOM 3345 C CA . MET A 1 672 ? 121.915 148.787 147.689 1.00 40.21 617 MET A CA 1
ATOM 3346 C C . MET A 1 672 ? 121.174 147.788 148.566 1.00 40.21 617 MET A C 1
ATOM 3347 O O . MET A 1 672 ? 120.930 148.049 149.747 1.00 40.21 617 MET A O 1
ATOM 3352 N N . TRP A 1 673 ? 120.805 146.641 148.004 1.00 41.13 618 TRP A N 1
ATOM 3353 C CA . TRP A 1 673 ? 120.126 145.623 148.790 1.00 41.13 618 TRP A CA 1
ATOM 3354 C C . TRP A 1 673 ? 121.010 145.123 149.918 1.00 41.13 618 TRP A C 1
ATOM 3355 O O . TRP A 1 673 ? 120.548 144.965 151.051 1.00 41.13 618 TRP A O 1
ATOM 3366 N N . SER A 1 674 ? 122.281 144.855 149.627 1.00 38.55 619 SER A N 1
ATOM 3367 C CA . SER A 1 674 ? 123.200 144.422 150.676 1.00 38.55 619 SER A CA 1
ATOM 3368 C C . SER A 1 674 ? 123.333 145.492 151.750 1.00 38.55 619 SER A C 1
ATOM 3369 O O . SER A 1 674 ? 123.295 145.198 152.955 1.00 38.55 619 SER A O 1
ATOM 3372 N N . LEU A 1 675 ? 123.484 146.748 151.328 1.00 36.58 620 LEU A N 1
ATOM 3373 C CA . LEU A 1 675 ? 123.592 147.834 152.296 1.00 36.58 620 LEU A CA 1
ATOM 3374 C C . LEU A 1 675 ? 122.379 147.865 153.216 1.00 36.58 620 LEU A C 1
ATOM 3375 O O . LEU A 1 675 ? 122.517 147.899 154.442 1.00 36.58 620 LEU A O 1
ATOM 3380 N N . SER A 1 676 ? 121.178 147.849 152.641 1.00 39.81 621 SER A N 1
ATOM 3381 C CA . SER A 1 676 ? 119.975 147.921 153.462 1.00 39.81 621 SER A CA 1
ATOM 3382 C C . SER A 1 676 ? 119.857 146.711 154.374 1.00 39.81 621 SER A C 1
ATOM 3383 O O . SER A 1 676 ? 119.468 146.836 155.539 1.00 39.81 621 SER A O 1
ATOM 3386 N N . ASN A 1 677 ? 120.172 145.525 153.862 1.00 40.64 622 ASN A N 1
ATOM 3387 C CA . ASN A 1 677 ? 120.025 144.325 154.670 1.00 40.64 622 ASN A CA 1
ATOM 3388 C C . ASN A 1 677 ? 120.956 144.347 155.874 1.00 40.64 622 ASN A C 1
ATOM 3389 O O . ASN A 1 677 ? 120.594 143.840 156.939 1.00 40.64 622 ASN A O 1
ATOM 3394 N N . SER A 1 678 ? 122.152 144.920 155.737 1.00 38.69 623 SER A N 1
ATOM 3395 C CA . SER A 1 678 ? 123.073 145.005 156.869 1.00 38.69 623 SER A CA 1
ATOM 3396 C C . SER A 1 678 ? 122.985 146.327 157.623 1.00 38.69 623 SER A C 1
ATOM 3397 O O . SER A 1 678 ? 123.748 146.536 158.575 1.00 38.69 623 SER A O 1
ATOM 3400 N N . TRP A 1 679 ? 122.063 147.208 157.233 1.00 40.46 624 TRP A N 1
ATOM 3401 C CA . TRP A 1 679 ? 121.941 148.510 157.877 1.00 40.46 624 TRP A CA 1
ATOM 3402 C C . TRP A 1 679 ? 121.871 148.398 159.393 1.00 40.46 624 TRP A C 1
ATOM 3403 O O . TRP A 1 679 ? 122.398 149.254 160.108 1.00 40.46 624 TRP A O 1
ATOM 3414 N N . VAL A 1 680 ? 121.205 147.367 159.908 1.00 38.55 625 VAL A N 1
ATOM 3415 C CA . VAL A 1 680 ? 121.003 147.279 161.352 1.00 38.55 625 VAL A CA 1
ATOM 3416 C C . VAL A 1 680 ? 122.342 147.191 162.073 1.00 38.55 625 VAL A C 1
ATOM 3417 O O . VAL A 1 680 ? 122.576 147.882 163.070 1.00 38.55 625 VAL A O 1
ATOM 3421 N N . ALA A 1 681 ? 123.241 146.339 161.579 1.00 36.26 626 ALA A N 1
ATOM 3422 C CA . ALA A 1 681 ? 124.551 146.192 162.202 1.00 36.26 626 ALA A CA 1
ATOM 3423 C C . ALA A 1 681 ? 125.459 147.367 161.875 1.00 36.26 626 ALA A C 1
ATOM 3424 O O . ALA A 1 681 ? 126.255 147.794 162.714 1.00 36.26 626 ALA A O 1
ATOM 3426 N N . LEU A 1 682 ? 125.360 147.901 160.662 1.00 35.18 627 LEU A N 1
ATOM 3427 C CA . LEU A 1 682 ? 126.192 149.042 160.313 1.00 35.18 627 LEU A CA 1
ATOM 3428 C C . LEU A 1 682 ? 125.848 150.261 161.154 1.00 35.18 627 LEU A C 1
ATOM 3429 O O . LEU A 1 682 ? 126.706 151.123 161.374 1.00 35.18 627 LEU A O 1
ATOM 3434 N N . LYS A 1 683 ? 124.604 150.354 161.626 1.00 35.83 628 LYS A N 1
ATOM 3435 C CA . LYS A 1 683 ? 124.181 151.520 162.391 1.00 35.83 628 LYS A CA 1
ATOM 3436 C C . LYS A 1 683 ? 124.933 151.625 163.708 1.00 35.83 628 LYS A C 1
ATOM 3437 O O . LYS A 1 683 ? 125.383 152.710 164.088 1.00 35.83 628 LYS A O 1
ATOM 3443 N N . ASP A 1 684 ? 125.070 150.513 164.427 1.00 36.19 629 ASP A N 1
ATOM 3444 C CA . ASP A 1 684 ? 125.791 150.552 165.691 1.00 36.19 629 ASP A CA 1
ATOM 3445 C C . ASP A 1 684 ? 127.235 150.975 165.484 1.00 36.19 629 ASP A C 1
ATOM 3446 O O . ASP A 1 684 ? 127.762 151.794 166.242 1.00 36.19 629 ASP A O 1
ATOM 3451 N N . LEU A 1 685 ? 127.898 150.420 164.472 1.00 33.23 630 LEU A N 1
ATOM 3452 C CA . LEU A 1 685 ? 129.292 150.764 164.237 1.00 33.23 630 LEU A CA 1
ATOM 3453 C C . LEU A 1 685 ? 129.442 152.228 163.856 1.00 33.23 630 LEU A C 1
ATOM 3454 O O . LEU A 1 685 ? 130.357 152.909 164.331 1.00 33.23 630 LEU A O 1
ATOM 3459 N N . VAL A 1 686 ? 128.560 152.735 162.999 1.00 32.67 631 VAL A N 1
ATOM 3460 C CA . VAL A 1 686 ? 128.651 154.137 162.607 1.00 32.67 631 VAL A CA 1
ATOM 3461 C C . VAL A 1 686 ? 128.399 155.043 163.806 1.00 32.67 631 VAL A C 1
ATOM 3462 O O . VAL A 1 686 ? 129.088 156.053 163.995 1.00 32.67 631 VAL A O 1
ATOM 3466 N N . LEU A 1 687 ? 127.416 154.700 164.638 1.00 34.10 632 LEU A N 1
ATOM 3467 C CA . LEU A 1 687 ? 127.137 155.508 165.819 1.00 34.10 632 LEU A CA 1
ATOM 3468 C C . LEU A 1 687 ? 128.299 155.482 166.798 1.00 34.10 632 LEU A C 1
ATOM 3469 O O . LEU A 1 687 ? 128.630 156.505 167.403 1.00 34.10 632 LEU A O 1
ATOM 3474 N N . LEU A 1 688 ? 128.920 154.320 166.983 1.00 33.52 633 LEU A N 1
ATOM 3475 C CA . LEU A 1 688 ? 130.061 154.225 167.884 1.00 33.52 633 LEU A CA 1
ATOM 3476 C C . LEU A 1 688 ? 131.239 155.043 167.374 1.00 33.52 633 LEU A C 1
ATOM 3477 O O . LEU A 1 688 ? 131.887 155.765 168.141 1.00 33.52 633 LEU A O 1
ATOM 3482 N N . LEU A 1 689 ? 131.529 154.949 166.079 1.00 30.81 634 LEU A N 1
ATOM 3483 C CA . LEU A 1 689 ? 132.616 155.733 165.511 1.00 30.81 634 LEU A CA 1
ATOM 3484 C C . LEU A 1 689 ? 132.338 157.227 165.633 1.00 30.81 634 LEU A C 1
ATOM 3485 O O . LEU A 1 689 ? 133.242 158.008 165.946 1.00 30.81 634 LEU A O 1
ATOM 3490 N N . PHE A 1 690 ? 131.093 157.646 165.396 1.00 32.24 635 PHE A N 1
ATOM 3491 C CA . PHE A 1 690 ? 130.760 159.062 165.519 1.00 32.24 635 PHE A CA 1
ATOM 3492 C C . PHE A 1 690 ? 130.856 159.530 166.964 1.00 32.24 635 PHE A C 1
ATOM 3493 O O . PHE A 1 690 ? 131.327 160.640 167.233 1.00 32.24 635 PHE A O 1
ATOM 3501 N N . THR A 1 691 ? 130.421 158.699 167.910 1.00 33.45 636 THR A N 1
ATOM 3502 C CA . THR A 1 691 ? 130.555 159.050 169.317 1.00 33.45 636 THR A CA 1
ATOM 3503 C C . THR A 1 691 ? 132.017 159.232 169.688 1.00 33.45 636 THR A C 1
ATOM 3504 O O . THR A 1 691 ? 132.383 160.194 170.372 1.00 33.45 636 THR A O 1
ATOM 3508 N N . PHE A 1 692 ? 132.871 158.306 169.249 1.00 30.12 637 PHE A N 1
ATOM 3509 C CA . PHE A 1 692 ? 134.286 158.397 169.575 1.00 30.12 637 PHE A CA 1
ATOM 3510 C C . PHE A 1 692 ? 134.912 159.636 168.956 1.00 30.12 637 PHE A C 1
ATOM 3511 O O . PHE A 1 692 ? 135.697 160.332 169.605 1.00 30.12 637 PHE A O 1
ATOM 3519 N N . ILE A 1 693 ? 134.560 159.946 167.711 1.00 29.91 638 ILE A N 1
ATOM 3520 C CA . ILE A 1 693 ? 135.125 161.122 167.059 1.00 29.91 638 ILE A CA 1
ATOM 3521 C C . ILE A 1 693 ? 134.683 162.398 167.764 1.00 29.91 638 ILE A C 1
ATOM 3522 O O . ILE A 1 693 ? 135.485 163.315 167.970 1.00 29.91 638 ILE A O 1
ATOM 3527 N N . PHE A 1 694 ? 133.406 162.483 168.143 1.00 33.14 639 PHE A N 1
ATOM 3528 C CA . PHE A 1 694 ? 132.902 163.674 168.823 1.00 33.14 639 PHE A CA 1
ATOM 3529 C C . PHE A 1 694 ? 133.551 163.843 170.192 1.00 33.14 639 PHE A C 1
ATOM 3530 O O . PHE A 1 694 ? 134.003 164.941 170.551 1.00 33.14 639 PHE A O 1
ATOM 3538 N N . PHE A 1 695 ? 133.614 162.762 170.970 1.00 32.58 640 PHE A N 1
ATOM 3539 C CA . PHE A 1 695 ? 134.253 162.831 172.275 1.00 32.58 640 PHE A CA 1
ATOM 3540 C C . PHE A 1 695 ? 135.705 163.247 172.145 1.00 32.58 640 PHE A C 1
ATOM 3541 O O . PHE A 1 695 ? 136.190 164.083 172.908 1.00 32.58 640 PHE A O 1
ATOM 3549 N N . SER A 1 696 ? 136.423 162.654 171.189 1.00 29.80 641 SER A N 1
ATOM 3550 C CA . SER A 1 696 ? 137.836 162.957 171.023 1.00 29.80 641 SER A CA 1
ATOM 3551 C C . SER A 1 696 ? 138.045 164.405 170.617 1.00 29.80 641 SER A C 1
ATOM 3552 O O . SER A 1 696 ? 138.955 165.071 171.117 1.00 29.80 641 SER A O 1
ATOM 3555 N N . ALA A 1 697 ? 137.221 164.910 169.704 1.00 28.71 642 ALA A N 1
ATOM 3556 C CA . ALA A 1 697 ? 137.344 166.299 169.289 1.00 28.71 642 ALA A CA 1
ATOM 3557 C C . ALA A 1 697 ? 137.141 167.235 170.467 1.00 28.71 642 ALA A C 1
ATOM 3558 O O . ALA A 1 697 ? 137.921 168.172 170.672 1.00 28.71 642 ALA A O 1
ATOM 3560 N N . ALA A 1 698 ? 136.100 166.989 171.267 1.00 31.47 643 ALA A N 1
ATOM 3561 C CA . ALA A 1 698 ? 135.842 167.850 172.418 1.00 31.47 643 ALA A CA 1
ATOM 3562 C C . ALA A 1 698 ? 136.963 167.752 173.442 1.00 31.47 643 ALA A C 1
ATOM 3563 O O . ALA A 1 698 ? 137.431 168.769 173.967 1.00 31.47 643 ALA A O 1
ATOM 3565 N N . PHE A 1 699 ? 137.398 166.530 173.742 1.00 32.20 644 PHE A N 1
ATOM 3566 C CA . PHE A 1 699 ? 138.454 166.313 174.720 1.00 32.20 644 PHE A CA 1
ATOM 3567 C C . PHE A 1 699 ? 139.729 167.026 174.304 1.00 32.20 644 PHE A C 1
ATOM 3568 O O . PHE A 1 699 ? 140.362 167.717 175.109 1.00 32.20 644 PHE A O 1
ATOM 3576 N N . GLY A 1 700 ? 140.114 166.879 173.039 1.00 29.41 645 GLY A N 1
ATOM 3577 C CA . GLY A 1 700 ? 141.293 167.564 172.550 1.00 29.41 645 GLY A CA 1
ATOM 3578 C C . GLY A 1 700 ? 141.152 169.070 172.596 1.00 29.41 645 GLY A C 1
ATOM 3579 O O . GLY A 1 700 ? 142.112 169.780 172.897 1.00 29.41 645 GLY A O 1
ATOM 3580 N N . MET A 1 701 ? 139.963 169.583 172.288 1.00 31.26 646 MET A N 1
ATOM 3581 C CA . MET A 1 701 ? 139.770 171.024 172.366 1.00 31.26 646 MET A CA 1
ATOM 3582 C C . MET A 1 701 ? 139.982 171.512 173.787 1.00 31.26 646 MET A C 1
ATOM 3583 O O . MET A 1 701 ? 140.764 172.434 174.025 1.00 31.26 646 MET A O 1
ATOM 3588 N N . LYS A 1 702 ? 139.342 170.861 174.754 1.00 33.24 647 LYS A N 1
ATOM 3589 C CA . LYS A 1 702 ? 139.480 171.296 176.138 1.00 33.24 647 LYS A CA 1
ATOM 3590 C C . LYS A 1 702 ? 140.909 171.140 176.641 1.00 33.24 647 LYS A C 1
ATOM 3591 O O . LYS A 1 702 ? 141.357 171.922 177.484 1.00 33.24 647 LYS A O 1
ATOM 3597 N N . LEU A 1 703 ? 141.637 170.140 176.146 1.00 31.25 648 LEU A N 1
ATOM 3598 C CA . LEU A 1 703 ? 143.017 169.939 176.575 1.00 31.25 648 LEU A CA 1
ATOM 3599 C C . LEU A 1 703 ? 143.984 170.941 175.960 1.00 31.25 648 LEU A C 1
ATOM 3600 O O . LEU A 1 703 ? 144.914 171.384 176.637 1.00 31.25 648 LEU A O 1
ATOM 3605 N N . PHE A 1 704 ? 143.809 171.303 174.688 1.00 29.69 649 PHE A N 1
ATOM 3606 C CA . PHE A 1 704 ? 144.866 171.997 173.970 1.00 29.69 649 PHE A CA 1
ATOM 3607 C C . PHE A 1 704 ? 144.474 173.304 173.288 1.00 29.69 649 PHE A C 1
ATOM 3608 O O . PHE A 1 704 ? 145.334 173.908 172.645 1.00 29.69 649 PHE A O 1
ATOM 3616 N N . GLY A 1 705 ? 143.231 173.772 173.396 1.00 30.15 650 GLY A N 1
ATOM 3617 C CA . GLY A 1 705 ? 142.870 174.993 172.693 1.00 30.15 650 GLY A CA 1
ATOM 3618 C C . GLY A 1 705 ? 143.548 176.217 173.275 1.00 30.15 650 GLY A C 1
ATOM 3619 O O . GLY A 1 705 ? 144.105 177.049 172.549 1.00 30.15 650 GLY A O 1
ATOM 3620 N N . LYS A 1 706 ? 143.510 176.341 174.600 1.00 33.39 651 LYS A N 1
ATOM 3621 C CA . LYS A 1 706 ? 144.199 177.441 175.256 1.00 33.39 651 LYS A CA 1
ATOM 3622 C C . LYS A 1 706 ? 145.679 177.417 174.922 1.00 33.39 651 LYS A C 1
ATOM 3623 O O . LYS A 1 706 ? 146.297 178.466 174.720 1.00 33.39 651 LYS A O 1
ATOM 3629 N N . ASN A 1 707 ? 146.266 176.222 174.861 1.00 31.23 652 ASN A N 1
ATOM 3630 C CA . ASN A 1 707 ? 147.675 176.100 174.513 1.00 31.23 652 ASN A CA 1
ATOM 3631 C C . ASN A 1 707 ? 147.934 176.550 173.084 1.00 31.23 652 ASN A C 1
ATOM 3632 O O . ASN A 1 707 ? 148.934 177.220 172.812 1.00 31.23 652 ASN A O 1
ATOM 3637 N N . TYR A 1 708 ? 147.053 176.183 172.151 1.00 29.87 653 TYR A N 1
ATOM 3638 C CA . TYR A 1 708 ? 147.220 176.627 170.771 1.00 29.87 653 TYR A CA 1
ATOM 3639 C C . TYR A 1 708 ? 147.157 178.142 170.663 1.00 29.87 653 TYR A C 1
ATOM 3640 O O . TYR A 1 708 ? 147.938 178.747 169.924 1.00 29.87 653 TYR A O 1
ATOM 3649 N N . GLU A 1 709 ? 146.224 178.775 171.371 1.00 34.45 654 GLU A N 1
ATOM 3650 C CA . GLU A 1 709 ? 146.159 180.231 171.323 1.00 34.45 654 GLU A CA 1
ATOM 3651 C C . GLU A 1 709 ? 147.279 180.886 172.122 1.00 34.45 654 GLU A C 1
ATOM 3652 O O . GLU A 1 709 ? 147.833 181.900 171.686 1.00 34.45 654 GLU A O 1
ATOM 3658 N N . GLU A 1 710 ? 147.612 180.340 173.290 1.00 35.72 655 GLU A N 1
ATOM 3659 C CA . GLU A 1 710 ? 148.619 180.958 174.145 1.00 35.72 655 GLU A CA 1
ATOM 3660 C C . GLU A 1 710 ? 149.974 180.985 173.454 1.00 35.72 655 GLU A C 1
ATOM 3661 O O . GLU A 1 710 ? 150.555 182.052 173.235 1.00 35.72 655 GLU A O 1
ATOM 3667 N N . PHE A 1 711 ? 150.500 179.813 173.117 1.00 34.45 656 PHE A N 1
ATOM 3668 C CA . PHE A 1 711 ? 151.782 179.702 172.427 1.00 34.45 656 PHE A CA 1
ATOM 3669 C C . PHE A 1 711 ? 151.596 179.619 170.918 1.00 34.45 656 PHE A C 1
ATOM 3670 O O . PHE A 1 711 ? 152.106 178.723 170.256 1.00 34.45 656 PHE A O 1
ATOM 3678 N N . VAL A 1 712 ? 150.858 180.573 170.356 1.00 36.51 657 VAL A N 1
ATOM 3679 C CA . VAL A 1 712 ? 150.596 180.543 168.923 1.00 36.51 657 VAL A CA 1
ATOM 3680 C C . VAL A 1 712 ? 151.886 180.741 168.144 1.00 36.51 657 VAL A C 1
ATOM 3681 O O . VAL A 1 712 ? 152.134 180.054 167.149 1.00 36.51 657 VAL A O 1
ATOM 3685 N N . CYS A 1 713 ? 152.740 181.658 168.593 1.00 39.04 658 CYS A N 1
ATOM 3686 C CA . CYS A 1 713 ? 153.924 182.000 167.819 1.00 39.04 658 CYS A CA 1
ATOM 3687 C C . CYS A 1 713 ? 154.844 180.809 167.625 1.00 39.04 658 CYS A C 1
ATOM 3688 O O . CYS A 1 713 ? 155.701 180.840 166.738 1.00 39.04 658 CYS A O 1
ATOM 3691 N N . HIS A 1 714 ? 154.689 179.761 168.428 1.00 35.47 659 HIS A N 1
ATOM 3692 C CA . HIS A 1 714 ? 155.553 178.599 168.291 1.00 35.47 659 HIS A CA 1
ATOM 3693 C C . HIS A 1 714 ? 155.287 177.843 167.001 1.00 35.47 659 HIS A C 1
ATOM 3694 O O . HIS A 1 714 ? 156.188 177.171 166.491 1.00 35.47 659 HIS A O 1
ATOM 3701 N N . ILE A 1 715 ? 154.072 177.928 166.462 1.00 32.68 660 ILE A N 1
ATOM 3702 C CA . ILE A 1 715 ? 153.662 177.090 165.346 1.00 32.68 660 ILE A CA 1
ATOM 3703 C C . ILE A 1 715 ? 153.194 177.902 164.148 1.00 32.68 660 ILE A C 1
ATOM 3704 O O . ILE A 1 715 ? 152.589 177.347 163.237 1.00 32.68 660 ILE A O 1
ATOM 3709 N N . ASP A 1 716 ? 153.451 179.203 164.123 1.00 37.26 661 ASP A N 1
ATOM 3710 C CA . ASP A 1 716 ? 153.073 179.997 162.957 1.00 37.26 661 ASP A CA 1
ATOM 3711 C C . ASP A 1 716 ? 153.820 181.315 162.984 1.00 37.26 661 ASP A C 1
ATOM 3712 O O . ASP A 1 716 ? 153.602 182.124 163.887 1.00 37.26 661 ASP A O 1
ATOM 3717 N N . LYS A 1 717 ? 154.683 181.539 161.999 1.00 42.29 662 LYS A N 1
ATOM 3718 C CA . LYS A 1 717 ? 155.265 182.860 161.824 1.00 42.29 662 LYS A CA 1
ATOM 3719 C C . LYS A 1 717 ? 154.163 183.845 161.464 1.00 42.29 662 LYS A C 1
ATOM 3720 O O . LYS A 1 717 ? 153.213 183.502 160.758 1.00 42.29 662 LYS A O 1
ATOM 3726 N N . ASP A 1 718 ? 154.294 185.073 161.951 1.00 43.58 663 ASP A N 1
ATOM 3727 C CA . ASP A 1 718 ? 153.262 186.107 161.969 1.00 43.58 663 ASP A CA 1
ATOM 3728 C C . ASP A 1 718 ? 152.289 185.868 163.119 1.00 43.58 663 ASP A C 1
ATOM 3729 O O . ASP A 1 718 ? 151.386 186.681 163.315 1.00 43.58 663 ASP A O 1
ATOM 3734 N N . CYS A 1 719 ? 152.444 184.786 163.881 1.00 40.96 664 CYS A N 1
ATOM 3735 C CA . CYS A 1 719 ? 151.708 184.573 165.126 1.00 40.96 664 CYS A CA 1
ATOM 3736 C C . CYS A 1 719 ? 150.198 184.611 164.911 1.00 40.96 664 CYS A C 1
ATOM 3737 O O . CYS A 1 719 ? 149.456 185.203 165.696 1.00 40.96 664 CYS A O 1
ATOM 3740 N N . GLN A 1 720 ? 149.740 183.967 163.845 1.00 37.89 665 GLN A N 1
ATOM 3741 C CA . GLN A 1 720 ? 148.324 183.775 163.578 1.00 37.89 665 GLN A CA 1
ATOM 3742 C C . GLN A 1 720 ? 148.018 182.285 163.607 1.00 37.89 665 GLN A C 1
ATOM 3743 O O . GLN A 1 720 ? 148.882 181.457 163.315 1.00 37.89 665 GLN A O 1
ATOM 3749 N N . LEU A 1 721 ? 146.793 181.940 163.968 1.00 31.74 666 LEU A N 1
ATOM 3750 C CA . LEU A 1 721 ? 146.456 180.534 164.101 1.00 31.74 666 LEU A CA 1
ATOM 3751 C C . LEU A 1 721 ? 146.681 179.825 162.769 1.00 31.74 666 LEU A C 1
ATOM 3752 O O . LEU A 1 721 ? 146.432 180.406 161.709 1.00 31.74 666 LEU A O 1
ATOM 3757 N N . PRO A 1 722 ? 147.160 178.589 162.777 1.00 30.88 667 PRO A N 1
ATOM 3758 C CA . PRO A 1 722 ? 147.454 177.887 161.526 1.00 30.88 667 PRO A CA 1
ATOM 3759 C C . PRO A 1 722 ? 146.193 177.263 160.943 1.00 30.88 667 PRO A C 1
ATOM 3760 O O . PRO A 1 722 ? 145.093 177.438 161.450 1.00 30.88 667 PRO A O 1
ATOM 3764 N N . ARG A 1 723 ? 146.374 176.525 159.851 1.00 31.79 668 ARG A N 1
ATOM 3765 C CA . ARG A 1 723 ? 145.238 175.911 159.182 1.00 31.79 668 ARG A CA 1
ATOM 3766 C C . ARG A 1 723 ? 144.733 174.662 159.886 1.00 31.79 668 ARG A C 1
ATOM 3767 O O . ARG A 1 723 ? 143.599 174.252 159.636 1.00 31.79 668 ARG A O 1
ATOM 3775 N N . TRP A 1 724 ? 145.539 174.043 160.743 1.00 26.39 669 TRP A N 1
ATOM 3776 C CA . TRP A 1 724 ? 145.129 172.856 161.483 1.00 26.39 669 TRP A CA 1
ATOM 3777 C C . TRP A 1 724 ? 145.507 173.055 162.941 1.00 26.39 669 TRP A C 1
ATOM 3778 O O . TRP A 1 724 ? 146.666 173.345 163.249 1.00 26.39 669 TRP A O 1
ATOM 3789 N N . HIS A 1 725 ? 144.532 172.922 163.829 1.00 27.49 670 HIS A N 1
ATOM 3790 C CA . HIS A 1 725 ? 144.718 173.182 165.254 1.00 27.49 670 HIS A CA 1
ATOM 3791 C C . HIS A 1 725 ? 143.508 172.624 165.990 1.00 27.49 670 HIS A C 1
ATOM 3792 O O . HIS A 1 725 ? 142.708 171.878 165.417 1.00 27.49 670 HIS A O 1
ATOM 3799 N N . MET A 1 726 ? 143.387 172.960 167.270 1.00 27.50 671 MET A N 1
ATOM 3800 C CA . MET A 1 726 ? 142.270 172.514 168.094 1.00 27.50 671 MET A CA 1
ATOM 3801 C C . MET A 1 726 ? 141.745 173.642 168.968 1.00 27.50 671 MET A C 1
ATOM 3802 O O . MET A 1 726 ? 141.233 173.395 170.061 1.00 27.50 671 MET A O 1
ATOM 3807 N N . HIS A 1 727 ? 141.865 174.885 168.508 1.00 28.69 672 HIS A N 1
ATOM 3808 C CA . HIS A 1 727 ? 141.399 176.010 169.305 1.00 28.69 672 HIS A CA 1
ATOM 3809 C C . HIS A 1 727 ? 139.889 175.982 169.489 1.00 28.69 672 HIS A C 1
ATOM 3810 O O . HIS A 1 727 ? 139.391 176.297 170.573 1.00 28.69 672 HIS A O 1
ATOM 3817 N N . ASP A 1 728 ? 139.144 175.635 168.449 1.00 29.50 673 ASP A N 1
ATOM 3818 C CA . ASP A 1 728 ? 137.693 175.525 168.525 1.00 29.50 673 ASP A CA 1
ATOM 3819 C C . ASP A 1 728 ? 137.261 174.141 168.052 1.00 29.50 673 ASP A C 1
ATOM 3820 O O . ASP A 1 728 ? 138.078 173.307 167.676 1.00 29.50 673 ASP A O 1
ATOM 3825 N N . PHE A 1 729 ? 135.956 173.889 168.095 1.00 30.55 674 PHE A N 1
ATOM 3826 C CA . PHE A 1 729 ? 135.483 172.516 167.977 1.00 30.55 674 PHE A CA 1
ATOM 3827 C C . PHE A 1 729 ? 135.508 172.008 166.547 1.00 30.55 674 PHE A C 1
ATOM 3828 O O . PHE A 1 729 ? 135.770 170.825 166.323 1.00 30.55 674 PHE A O 1
ATOM 3836 N N . PHE A 1 730 ? 135.206 172.854 165.565 1.00 26.89 675 PHE A N 1
ATOM 3837 C CA . PHE A 1 730 ? 135.215 172.363 164.193 1.00 26.89 675 PHE A CA 1
ATOM 3838 C C . PHE A 1 730 ? 136.605 171.893 163.798 1.00 26.89 675 PHE A C 1
ATOM 3839 O O . PHE A 1 730 ? 136.767 170.820 163.205 1.00 26.89 675 PHE A O 1
ATOM 3847 N N . HIS A 1 731 ? 137.623 172.673 164.132 1.00 26.43 676 HIS A N 1
ATOM 3848 C CA . HIS A 1 731 ? 138.976 172.275 163.793 1.00 26.43 676 HIS A CA 1
ATOM 3849 C C . HIS A 1 731 ? 139.419 171.066 164.600 1.00 26.43 676 HIS A C 1
ATOM 3850 O O . HIS A 1 731 ? 140.196 170.251 164.106 1.00 26.43 676 HIS A O 1
ATOM 3857 N N . SER A 1 732 ? 138.928 170.918 165.826 1.00 27.17 677 SER A N 1
ATOM 3858 C CA . SER A 1 732 ? 139.196 169.705 166.588 1.00 27.17 677 SER A CA 1
ATOM 3859 C C . SER A 1 732 ? 138.614 168.484 165.886 1.00 27.17 677 SER A C 1
ATOM 3860 O O . SER A 1 732 ? 139.283 167.452 165.741 1.00 27.17 677 SER A O 1
ATOM 3863 N N . PHE A 1 733 ? 137.362 168.590 165.439 1.00 27.40 678 PHE A N 1
ATOM 3864 C CA . PHE A 1 733 ? 136.725 167.494 164.722 1.00 27.40 678 PHE A CA 1
ATOM 3865 C C . PHE A 1 733 ? 137.511 167.144 163.472 1.00 27.40 678 PHE A C 1
ATOM 3866 O O . PHE A 1 733 ? 137.748 165.966 163.181 1.00 27.40 678 PHE A O 1
ATOM 3874 N N . LEU A 1 734 ? 137.931 168.162 162.726 1.00 26.13 679 LEU A N 1
ATOM 3875 C CA . LEU A 1 734 ? 138.687 167.923 161.504 1.00 26.13 679 LEU A CA 1
ATOM 3876 C C . LEU A 1 734 ? 140.037 167.292 161.801 1.00 26.13 679 LEU A C 1
ATOM 3877 O O . LEU A 1 734 ? 140.491 166.419 161.060 1.00 26.13 679 LEU A O 1
ATOM 3882 N N . ASN A 1 735 ? 140.708 167.737 162.860 1.00 25.80 680 ASN A N 1
ATOM 3883 C CA . ASN A 1 735 ? 142.001 167.167 163.215 1.00 25.80 680 ASN A CA 1
ATOM 3884 C C . ASN A 1 735 ? 141.870 165.690 163.539 1.00 25.80 680 ASN A C 1
ATOM 3885 O O . ASN A 1 735 ? 142.657 164.864 163.073 1.00 25.80 680 ASN A O 1
ATOM 3890 N N . VAL A 1 736 ? 140.870 165.333 164.336 1.00 26.23 681 VAL A N 1
ATOM 3891 C CA . VAL A 1 736 ? 140.676 163.924 164.655 1.00 26.23 681 VAL A CA 1
ATOM 3892 C C . VAL A 1 736 ? 140.365 163.137 163.392 1.00 26.23 681 VAL A C 1
ATOM 3893 O O . VAL A 1 736 ? 140.889 162.036 163.183 1.00 26.23 681 VAL A O 1
ATOM 3897 N N . PHE A 1 737 ? 139.509 163.685 162.525 1.00 26.65 682 PHE A N 1
ATOM 3898 C CA . PHE A 1 737 ? 139.157 162.972 161.302 1.00 26.65 682 PHE A CA 1
ATOM 3899 C C . PHE A 1 737 ? 140.383 162.748 160.432 1.00 26.65 682 PHE A C 1
ATOM 3900 O O . PHE A 1 737 ? 140.562 161.665 159.867 1.00 26.65 682 PHE A O 1
ATOM 3908 N N . ARG A 1 738 ? 141.246 163.755 160.318 1.00 24.61 683 ARG A N 1
ATOM 3909 C CA . ARG A 1 738 ? 142.500 163.574 159.598 1.00 24.61 683 ARG A CA 1
ATOM 3910 C C . ARG A 1 738 ? 143.333 162.474 160.235 1.00 24.61 683 ARG A C 1
ATOM 3911 O O . ARG A 1 738 ? 143.894 161.629 159.536 1.00 24.61 683 ARG A O 1
ATOM 3919 N N . ILE A 1 739 ? 143.416 162.458 161.564 1.00 26.17 684 ILE A N 1
ATOM 3920 C CA . ILE A 1 739 ? 144.178 161.417 162.248 1.00 26.17 684 ILE A CA 1
ATOM 3921 C C . ILE A 1 739 ? 143.651 160.039 161.875 1.00 26.17 684 ILE A C 1
ATOM 3922 O O . ILE A 1 739 ? 144.410 159.068 161.811 1.00 26.17 684 ILE A O 1
ATOM 3927 N N . LEU A 1 740 ? 142.343 159.918 161.660 1.00 27.28 685 LEU A N 1
ATOM 3928 C CA . LEU A 1 740 ? 141.795 158.610 161.315 1.00 27.28 685 LEU A CA 1
ATOM 3929 C C . LEU A 1 740 ? 142.132 158.181 159.897 1.00 27.28 685 LEU A C 1
ATOM 3930 O O . LEU A 1 740 ? 141.974 157.001 159.578 1.00 27.28 685 LEU A O 1
ATOM 3935 N N . CYS A 1 741 ? 142.591 159.096 159.050 1.00 25.71 686 CYS A N 1
ATOM 3936 C CA . CYS A 1 741 ? 142.989 158.793 157.683 1.00 25.71 686 CYS A CA 1
ATOM 3937 C C . CYS A 1 741 ? 144.480 158.526 157.561 1.00 25.71 686 CYS A C 1
ATOM 3938 O O . CYS A 1 741 ? 144.986 158.412 156.443 1.00 25.71 686 CYS A O 1
ATOM 3941 N N . GLY A 1 742 ? 145.188 158.413 158.681 1.00 25.55 687 GLY A N 1
ATOM 3942 C CA . GLY A 1 742 ? 146.624 158.588 158.699 1.00 25.55 687 GLY A CA 1
ATOM 3943 C C . GLY A 1 742 ? 146.917 160.041 158.993 1.00 25.55 687 GLY A C 1
ATOM 3944 O O . GLY A 1 742 ? 146.167 160.686 159.721 1.00 25.55 687 GLY A O 1
ATOM 3945 N N . GLU A 1 743 ? 147.997 160.576 158.450 1.00 24.81 688 GLU A N 1
ATOM 3946 C CA . GLU A 1 743 ? 148.240 162.016 158.478 1.00 24.81 688 GLU A CA 1
ATOM 3947 C C . GLU A 1 743 ? 148.250 162.591 159.895 1.00 24.81 688 GLU A C 1
ATOM 3948 O O . GLU A 1 743 ? 147.750 163.686 160.133 1.00 24.81 688 GLU A O 1
ATOM 3954 N N . TRP A 1 744 ? 148.870 161.886 160.839 1.00 25.76 689 TRP A N 1
ATOM 3955 C CA . TRP A 1 744 ? 148.887 162.328 162.227 1.00 25.76 689 TRP A CA 1
ATOM 3956 C C . TRP A 1 744 ? 150.245 162.830 162.700 1.00 25.76 689 TRP A C 1
ATOM 3957 O O . TRP A 1 744 ? 150.409 163.076 163.894 1.00 25.76 689 TRP A O 1
ATOM 3968 N N . VAL A 1 745 ? 151.213 163.011 161.810 1.00 26.40 690 VAL A N 1
ATOM 3969 C CA . VAL A 1 745 ? 152.560 163.378 162.241 1.00 26.40 690 VAL A CA 1
ATOM 3970 C C . VAL A 1 745 ? 152.765 164.887 162.238 1.00 26.40 690 VAL A C 1
ATOM 3971 O O . VAL A 1 745 ? 153.334 165.434 163.180 1.00 26.40 690 VAL A O 1
ATOM 3975 N N . GLU A 1 746 ? 152.338 165.596 161.196 1.00 27.15 691 GLU A N 1
ATOM 3976 C CA . GLU A 1 746 ? 152.627 167.025 161.132 1.00 27.15 691 GLU A CA 1
ATOM 3977 C C . GLU A 1 746 ? 151.927 167.786 162.243 1.00 27.15 691 GLU A C 1
ATOM 3978 O O . GLU A 1 746 ? 152.486 168.736 162.801 1.00 27.15 691 GLU A O 1
ATOM 3984 N N . THR A 1 747 ? 150.690 167.411 162.556 1.00 26.89 692 THR A N 1
ATOM 3985 C CA . THR A 1 747 ? 149.942 168.114 163.587 1.00 26.89 692 THR A CA 1
ATOM 3986 C C . THR A 1 747 ? 150.396 167.724 164.984 1.00 26.89 692 THR A C 1
ATOM 3987 O O . THR A 1 747 ? 150.259 168.519 165.918 1.00 26.89 692 THR A O 1
ATOM 3991 N N . LEU A 1 748 ? 150.948 166.521 165.148 1.00 26.41 693 LEU A N 1
ATOM 3992 C CA . LEU A 1 748 ? 151.514 166.139 166.437 1.00 26.41 693 LEU A CA 1
ATOM 3993 C C . LEU A 1 748 ? 152.703 167.012 166.790 1.00 26.41 693 LEU A C 1
ATOM 3994 O O . LEU A 1 748 ? 152.910 167.343 167.958 1.00 26.41 693 LEU A O 1
ATOM 3999 N N . TRP A 1 749 ? 153.505 167.386 165.796 1.00 27.11 694 TRP A N 1
ATOM 4000 C CA . TRP A 1 749 ? 154.616 168.290 166.056 1.00 27.11 694 TRP A CA 1
ATOM 4001 C C . TRP A 1 749 ? 154.121 169.60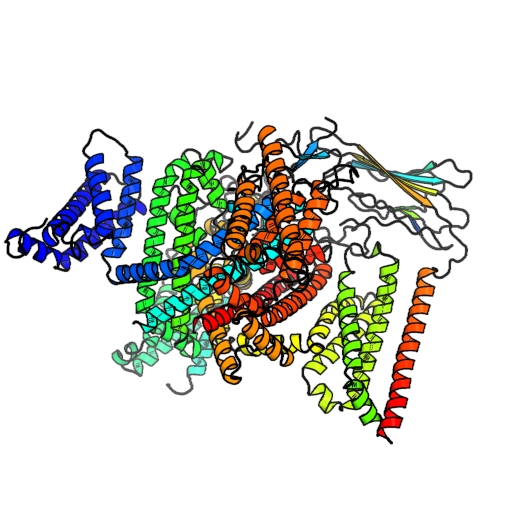4 166.630 1.00 27.11 694 TRP A C 1
ATOM 4002 O O . TRP A 1 749 ? 154.695 170.121 167.592 1.00 27.11 694 TRP A O 1
ATOM 4013 N N . ASP A 1 750 ? 153.054 170.163 166.054 1.00 28.88 695 ASP A N 1
ATOM 4014 C CA . ASP A 1 750 ? 152.487 171.406 166.570 1.00 28.88 695 ASP A CA 1
ATOM 4015 C C . ASP A 1 750 ? 151.907 171.219 167.964 1.00 28.88 695 ASP A C 1
ATOM 4016 O O . ASP A 1 750 ? 152.105 172.064 168.846 1.00 28.88 695 ASP A O 1
ATOM 4021 N N . CYS A 1 751 ? 151.187 170.121 168.183 1.00 28.34 696 CYS A N 1
ATOM 4022 C CA . CYS A 1 751 ? 150.675 169.828 169.515 1.00 28.34 696 CYS A CA 1
ATOM 4023 C C . CYS A 1 751 ? 151.801 169.844 170.535 1.00 28.34 696 CYS A C 1
ATOM 4024 O O . CYS A 1 751 ? 151.728 170.538 171.553 1.00 28.34 696 CYS A O 1
ATOM 4027 N N . MET A 1 752 ? 152.865 169.090 170.268 1.00 27.34 697 MET A N 1
ATOM 4028 C CA . MET A 1 752 ? 153.964 169.009 171.216 1.00 27.34 697 MET A CA 1
ATOM 4029 C C . MET A 1 752 ? 154.668 170.346 171.364 1.00 27.34 697 MET A C 1
ATOM 4030 O O . MET A 1 752 ? 155.138 170.676 172.456 1.00 27.34 697 MET A O 1
ATOM 4035 N N . GLU A 1 753 ? 154.745 171.133 170.294 1.00 29.92 698 GLU A N 1
ATOM 4036 C CA . GLU A 1 753 ? 155.371 172.443 170.403 1.00 29.92 698 GLU A CA 1
ATOM 4037 C C . GLU A 1 753 ? 154.593 173.348 171.344 1.00 29.92 698 GLU A C 1
ATOM 4038 O O . GLU A 1 753 ? 155.187 174.086 172.135 1.00 29.92 698 GLU A O 1
ATOM 4044 N N . VAL A 1 754 ? 153.265 173.310 171.277 1.00 29.74 699 VAL A N 1
ATOM 4045 C CA . VAL A 1 754 ? 152.457 174.185 172.125 1.00 29.74 699 VAL A CA 1
ATOM 4046 C C . VAL A 1 754 ? 152.194 173.560 173.490 1.00 29.74 699 VAL A C 1
ATOM 4047 O O . VAL A 1 754 ? 152.316 174.234 174.512 1.00 29.74 699 VAL A O 1
ATOM 4051 N N . ALA A 1 755 ? 151.838 172.277 173.546 1.00 28.89 700 ALA A N 1
ATOM 4052 C CA . ALA A 1 755 ? 151.501 171.620 174.805 1.00 28.89 700 ALA A CA 1
ATOM 4053 C C . ALA A 1 755 ? 152.695 170.905 175.432 1.00 28.89 700 ALA A C 1
ATOM 4054 O O . ALA A 1 755 ? 153.064 171.200 176.570 1.00 28.89 700 ALA A O 1
ATOM 4056 N N . GLY A 1 756 ? 153.296 169.963 174.721 1.00 29.00 701 GLY A N 1
ATOM 4057 C CA . GLY A 1 756 ? 154.461 169.239 175.203 1.00 29.00 701 GLY A CA 1
ATOM 4058 C C . GLY A 1 756 ? 154.362 167.746 174.954 1.00 29.00 701 GLY A C 1
ATOM 4059 O O . GLY A 1 756 ? 153.279 167.176 174.845 1.00 29.00 701 GLY A O 1
ATOM 4060 N N . GLN A 1 757 ? 155.521 167.091 174.881 1.00 28.22 702 GLN A N 1
ATOM 4061 C CA . GLN A 1 757 ? 155.555 165.659 174.602 1.00 28.22 702 GLN A CA 1
ATOM 4062 C C . GLN A 1 757 ? 154.679 164.886 175.574 1.00 28.22 702 GLN A C 1
ATOM 4063 O O . GLN A 1 757 ? 153.892 164.023 175.177 1.00 28.22 702 GLN A O 1
ATOM 4069 N N . SER A 1 758 ? 154.816 165.183 176.863 1.00 30.23 703 SER A N 1
ATOM 4070 C CA . SER A 1 758 ? 154.232 164.350 177.905 1.00 30.23 703 SER A CA 1
ATOM 4071 C C . SER A 1 758 ? 152.713 164.331 177.871 1.00 30.23 703 SER A C 1
ATOM 4072 O O . SER A 1 758 ? 152.111 163.404 178.417 1.00 30.23 703 SER A O 1
ATOM 4075 N N . TRP A 1 759 ? 152.084 165.319 177.249 1.00 30.49 704 TRP A N 1
ATOM 4076 C CA . TRP A 1 759 ? 150.632 165.415 177.203 1.00 30.49 704 TRP A CA 1
ATOM 4077 C C . TRP A 1 759 ? 150.045 165.027 175.861 1.00 30.49 704 TRP A C 1
ATOM 4078 O O . TRP A 1 759 ? 149.011 164.364 175.819 1.00 30.49 704 TRP A O 1
ATOM 4089 N N . CYS A 1 760 ? 150.689 165.415 174.761 1.00 28.66 705 CYS A N 1
ATOM 4090 C CA . CYS A 1 760 ? 150.133 165.145 173.441 1.00 28.66 705 CYS A CA 1
ATOM 4091 C C . CYS A 1 760 ? 150.259 163.678 173.063 1.00 28.66 705 CYS A C 1
ATOM 4092 O O . CYS A 1 760 ? 149.328 163.101 172.496 1.00 28.66 705 CYS A O 1
ATOM 4095 N N . ILE A 1 761 ? 151.404 163.058 173.344 1.00 27.74 706 ILE A N 1
ATOM 4096 C CA . ILE A 1 761 ? 151.640 161.699 172.854 1.00 27.74 706 ILE A CA 1
ATOM 4097 C C . ILE A 1 761 ? 150.555 160.738 173.325 1.00 27.74 706 ILE A C 1
ATOM 4098 O O . ILE A 1 761 ? 150.073 159.940 172.507 1.00 27.74 706 ILE A O 1
ATOM 4103 N N . PRO A 1 762 ? 150.137 160.742 174.594 1.00 27.95 707 PRO A N 1
ATOM 4104 C CA . PRO A 1 762 ? 149.081 159.803 175.005 1.00 27.95 707 PRO A CA 1
ATOM 4105 C C . PRO A 1 762 ? 147.745 160.050 174.327 1.00 27.95 707 PRO A C 1
ATOM 4106 O O . PRO A 1 762 ? 147.071 159.092 173.933 1.00 27.95 707 PRO A O 1
ATOM 4110 N N . PHE A 1 763 ? 147.336 161.310 174.179 1.00 28.21 708 PHE A N 1
ATOM 4111 C CA . PHE A 1 763 ? 146.058 161.599 173.539 1.00 28.21 708 PHE A CA 1
ATOM 4112 C C . PHE A 1 763 ? 146.061 161.139 172.089 1.00 28.21 708 PHE A C 1
ATOM 4113 O O . PHE A 1 763 ? 145.113 160.493 171.622 1.00 28.21 708 PHE A O 1
ATOM 4121 N N . TYR A 1 764 ? 147.127 161.468 171.359 1.00 26.76 709 TYR A N 1
ATOM 4122 C CA . TYR A 1 764 ? 147.234 161.062 169.964 1.00 26.76 709 TYR A CA 1
ATOM 4123 C C . TYR A 1 764 ? 147.314 159.552 169.828 1.00 26.76 709 TYR A C 1
ATOM 4124 O O . TYR A 1 764 ? 146.764 158.989 168.884 1.00 26.76 709 TYR A O 1
ATOM 4133 N N . LEU A 1 765 ? 148.024 158.879 170.731 1.00 27.62 710 LEU A N 1
ATOM 4134 C CA . LEU A 1 765 ? 148.049 157.422 170.688 1.00 27.62 710 LEU A CA 1
ATOM 4135 C C . LEU A 1 765 ? 146.665 156.843 170.921 1.00 27.62 710 LEU A C 1
ATOM 4136 O O . LEU A 1 765 ? 146.275 155.876 170.263 1.00 27.62 710 LEU A O 1
ATOM 4141 N N . MET A 1 766 ? 145.915 157.404 171.869 1.00 29.37 711 MET A N 1
ATOM 4142 C CA . MET A 1 766 ? 144.547 156.954 172.102 1.00 29.37 711 MET A CA 1
ATOM 4143 C C . MET A 1 766 ? 143.714 157.091 170.838 1.00 29.37 711 MET A C 1
ATOM 4144 O O . MET A 1 766 ? 143.061 156.136 170.397 1.00 29.37 711 MET A O 1
ATOM 4149 N N . VAL A 1 767 ? 143.754 158.270 170.221 1.00 27.39 712 VAL A N 1
ATOM 4150 C CA . VAL A 1 767 ? 143.007 158.481 168.987 1.00 27.39 712 VAL A CA 1
ATOM 4151 C C . VAL A 1 767 ? 143.447 157.481 167.926 1.00 27.39 712 VAL A C 1
ATOM 4152 O O . VAL A 1 767 ? 142.622 156.786 167.335 1.00 27.39 712 VAL A O 1
ATOM 4156 N N . ILE A 1 768 ? 144.757 157.361 167.702 1.00 26.26 713 ILE A N 1
ATOM 4157 C CA . ILE A 1 768 ? 145.269 156.508 166.631 1.00 26.26 713 ILE A CA 1
ATOM 4158 C C . ILE A 1 768 ? 144.826 155.070 166.836 1.00 26.26 713 ILE A C 1
ATOM 4159 O O . ILE A 1 768 ? 144.220 154.458 165.954 1.00 26.26 713 ILE A O 1
ATOM 4164 N N . LEU A 1 769 ? 145.090 154.517 168.016 1.00 28.02 714 LEU A N 1
ATOM 4165 C CA . LEU A 1 769 ? 144.837 153.100 168.241 1.00 28.02 714 LEU A CA 1
ATOM 4166 C C . LEU A 1 769 ? 143.347 152.790 168.237 1.00 28.02 714 LEU A C 1
ATOM 4167 O O . LEU A 1 769 ? 142.900 151.864 167.548 1.00 28.02 714 LEU A O 1
ATOM 4172 N N . ILE A 1 770 ? 142.552 153.550 168.996 1.00 29.45 715 ILE A N 1
ATOM 4173 C CA . ILE A 1 770 ? 141.135 153.221 169.087 1.00 29.45 715 ILE A CA 1
ATOM 4174 C C . ILE A 1 770 ? 140.431 153.523 167.771 1.00 29.45 715 ILE A C 1
ATOM 4175 O O . ILE A 1 770 ? 139.553 152.768 167.337 1.00 29.45 715 ILE A O 1
ATOM 4180 N N . GLY A 1 771 ? 140.795 154.618 167.110 1.00 28.12 716 GLY A N 1
ATOM 4181 C CA . GLY A 1 771 ? 140.221 154.901 165.815 1.00 28.12 716 GLY A CA 1
ATOM 4182 C C . GLY A 1 771 ? 140.557 153.843 164.788 1.00 28.12 716 GLY A C 1
ATOM 4183 O O . GLY A 1 771 ? 139.711 153.470 163.980 1.00 28.12 716 GLY A O 1
ATOM 4184 N N . ASN A 1 772 ? 141.799 153.356 164.791 1.00 27.79 717 ASN A N 1
ATOM 4185 C CA . ASN A 1 772 ? 142.161 152.281 163.878 1.00 27.79 717 ASN A CA 1
ATOM 4186 C C . ASN A 1 772 ? 141.335 151.037 164.150 1.00 27.79 717 ASN A C 1
ATOM 4187 O O . ASN A 1 772 ? 140.841 150.398 163.218 1.00 27.79 717 ASN A O 1
ATOM 4192 N N . LEU A 1 773 ? 141.177 150.672 165.419 1.00 30.32 718 LEU A N 1
ATOM 4193 C CA . LEU A 1 773 ? 140.369 149.502 165.735 1.00 30.32 718 LEU A CA 1
ATOM 4194 C C . LEU A 1 773 ? 138.946 149.670 165.213 1.00 30.32 718 LEU A C 1
ATOM 4195 O O . LEU A 1 773 ? 138.406 148.781 164.544 1.00 30.32 718 LEU A O 1
ATOM 4200 N N . LEU A 1 774 ? 138.330 150.822 165.482 1.00 30.12 719 LEU A N 1
ATOM 4201 C CA . LEU A 1 774 ? 136.943 151.023 165.071 1.00 30.12 719 LEU A CA 1
ATOM 4202 C C . LEU A 1 774 ? 136.806 151.074 163.553 1.00 30.12 719 LEU A C 1
ATOM 4203 O O . LEU A 1 774 ? 135.872 150.493 162.992 1.00 30.12 719 LEU A O 1
ATOM 4208 N N . VAL A 1 775 ? 137.720 151.759 162.868 1.00 28.47 720 VAL A N 1
ATOM 4209 C CA . VAL A 1 775 ? 137.634 151.873 161.416 1.00 28.47 720 VAL A CA 1
ATOM 4210 C C . VAL A 1 775 ? 137.849 150.520 160.753 1.00 28.47 720 VAL A C 1
ATOM 4211 O O . VAL A 1 775 ? 137.142 150.167 159.807 1.00 28.47 720 VAL A O 1
ATOM 4215 N N . LEU A 1 776 ? 138.830 149.747 161.218 1.00 29.40 721 LEU A N 1
ATOM 4216 C CA . LEU A 1 776 ? 139.044 148.425 160.644 1.00 29.40 721 LEU A CA 1
ATOM 4217 C C . LEU A 1 776 ? 137.863 147.508 160.911 1.00 29.40 721 LEU A C 1
ATOM 4218 O O . LEU A 1 776 ? 137.487 146.709 160.049 1.00 29.40 721 LEU A O 1
ATOM 4223 N N . TYR A 1 777 ? 137.265 147.594 162.100 1.00 32.84 722 TYR A N 1
ATOM 4224 C CA . TYR A 1 777 ? 136.090 146.775 162.370 1.00 32.84 722 TYR A CA 1
ATOM 4225 C C . TYR A 1 777 ? 134.932 147.161 161.457 1.00 32.84 722 TYR A C 1
ATOM 4226 O O . TYR A 1 777 ? 134.225 146.292 160.937 1.00 32.84 722 TYR A O 1
ATOM 4235 N N . LEU A 1 778 ? 134.729 148.459 161.237 1.00 30.75 723 LEU A N 1
ATOM 4236 C CA . LEU A 1 778 ? 133.675 148.888 160.325 1.00 30.75 723 LEU A CA 1
ATOM 4237 C C . LEU A 1 778 ? 133.952 148.415 158.907 1.00 30.75 723 LEU A C 1
ATOM 4238 O O . LEU A 1 778 ? 133.031 148.025 158.183 1.00 30.75 723 LEU A O 1
ATOM 4243 N N . PHE A 1 779 ? 135.216 148.458 158.486 1.00 30.49 724 PHE A N 1
ATOM 4244 C CA . PHE A 1 779 ? 135.576 147.998 157.150 1.00 30.49 724 PHE A CA 1
ATOM 4245 C C . PHE A 1 779 ? 135.307 146.512 156.986 1.00 30.49 724 PHE A C 1
ATOM 4246 O O . PHE A 1 779 ? 134.790 146.077 155.951 1.00 30.49 724 PHE A O 1
ATOM 4254 N N . LEU A 1 780 ? 135.660 145.713 157.988 1.00 31.50 725 LEU A N 1
ATOM 4255 C CA . LEU A 1 780 ? 135.368 144.287 157.911 1.00 31.50 725 LEU A CA 1
ATOM 4256 C C . LEU A 1 780 ? 133.870 144.040 157.902 1.00 31.50 725 LEU A C 1
ATOM 4257 O O . LEU A 1 780 ? 133.389 143.129 157.223 1.00 31.50 725 LEU A O 1
ATOM 4262 N N . ALA A 1 781 ? 133.115 144.830 158.664 1.00 32.71 726 ALA A N 1
ATOM 4263 C CA . ALA A 1 781 ? 131.665 144.687 158.656 1.00 32.71 726 ALA A CA 1
ATOM 4264 C C . ALA A 1 781 ? 131.091 144.996 157.283 1.00 32.71 726 ALA A C 1
ATOM 4265 O O . ALA A 1 781 ? 130.196 144.296 156.804 1.00 32.71 726 ALA A O 1
ATOM 4267 N N . LEU A 1 782 ? 131.583 146.050 156.638 1.00 31.94 727 LEU A N 1
ATOM 4268 C CA . LEU A 1 782 ? 131.108 146.375 155.299 1.00 31.94 727 LEU A CA 1
ATOM 4269 C C . LEU A 1 782 ? 131.450 145.266 154.316 1.00 31.94 727 LEU A C 1
ATOM 4270 O O . LEU A 1 782 ? 130.620 144.885 153.481 1.00 31.94 727 LEU A O 1
ATOM 4275 N N . VAL A 1 783 ? 132.667 144.733 154.400 1.00 31.94 728 VAL A N 1
ATOM 4276 C CA . VAL A 1 783 ? 133.055 143.640 153.517 1.00 31.94 728 VAL A CA 1
ATOM 4277 C C . VAL A 1 783 ? 132.146 142.438 153.730 1.00 31.94 728 VAL A C 1
ATOM 4278 O O . VAL A 1 783 ? 131.687 141.809 152.771 1.00 31.94 728 VAL A O 1
ATOM 4282 N N . SER A 1 784 ? 131.867 142.102 154.986 1.00 35.02 729 SER A N 1
ATOM 4283 C CA . SER A 1 784 ? 131.048 140.931 155.258 1.00 35.02 729 SER A CA 1
ATOM 4284 C C . SER A 1 784 ? 129.591 141.161 154.893 1.00 35.02 729 SER A C 1
ATOM 4285 O O . SER A 1 784 ? 128.862 140.200 154.635 1.00 35.02 729 SER A O 1
ATOM 4288 N N . SER A 1 785 ? 129.136 142.413 154.890 1.00 35.60 730 SER A N 1
ATOM 4289 C CA . SER A 1 785 ? 127.789 142.697 154.412 1.00 35.60 730 SER A CA 1
ATOM 4290 C C . SER A 1 785 ? 127.704 142.511 152.908 1.00 35.60 730 SER A C 1
ATOM 4291 O O . SER A 1 785 ? 126.777 141.874 152.401 1.00 35.60 730 SER A O 1
ATOM 4294 N N . PHE A 1 786 ? 128.666 143.068 152.176 1.00 34.30 731 PHE A N 1
ATOM 4295 C CA . PHE A 1 786 ? 128.644 142.947 150.726 1.00 34.30 731 PHE A CA 1
ATOM 4296 C C . PHE A 1 786 ? 128.892 141.523 150.260 1.00 34.30 731 PHE A C 1
ATOM 4297 O O . PHE A 1 786 ? 128.465 141.167 149.160 1.00 34.30 731 PHE A O 1
ATOM 4305 N N . SER A 1 787 ? 129.573 140.701 151.059 1.00 36.18 732 SER A N 1
ATOM 4306 C CA . SER A 1 787 ? 129.792 139.315 150.657 1.00 36.18 732 SER A CA 1
ATOM 4307 C C . SER A 1 787 ? 128.475 138.568 150.522 1.00 36.18 732 SER A C 1
ATOM 4308 O O . SER A 1 787 ? 128.280 137.803 149.571 1.00 36.18 732 SER A O 1
ATOM 4311 N N . SER A 1 788 ? 127.562 138.772 151.463 1.00 39.87 733 SER A N 1
ATOM 4312 C CA . SER A 1 788 ? 126.256 138.126 151.425 1.00 39.87 733 SER A CA 1
ATOM 4313 C C . SER A 1 788 ? 125.412 138.657 150.275 1.00 39.87 733 SER A C 1
ATOM 4314 O O . SER A 1 788 ? 124.633 139.593 150.447 1.00 39.87 733 SER A O 1
ATOM 4317 N N . GLN A 1 976 ? 158.502 116.743 105.411 1.00 61.51 921 GLN A N 1
ATOM 4318 C CA . GLN A 1 976 ? 159.582 117.514 106.006 1.00 61.51 921 GLN A CA 1
ATOM 4319 C C . GLN A 1 976 ? 159.872 117.047 107.425 1.00 61.51 921 GLN A C 1
ATOM 4320 O O . GLN A 1 976 ? 159.395 117.638 108.386 1.00 61.51 921 GLN A O 1
ATOM 4326 N N . ASN A 1 977 ? 160.663 115.983 107.559 1.00 64.78 922 ASN A N 1
ATOM 4327 C CA . ASN A 1 977 ? 161.104 115.571 108.886 1.00 64.78 922 ASN A CA 1
ATOM 4328 C C . ASN A 1 977 ? 161.885 116.677 109.579 1.00 64.78 922 ASN A C 1
ATOM 4329 O O . ASN A 1 977 ? 161.952 116.703 110.812 1.00 64.78 922 ASN A O 1
ATOM 4334 N N . ILE A 1 978 ? 162.477 117.588 108.808 1.00 62.82 923 ILE A N 1
ATOM 4335 C CA . ILE A 1 978 ? 163.108 118.763 109.393 1.00 62.82 923 ILE A CA 1
ATOM 4336 C C . ILE A 1 978 ? 162.116 119.534 110.249 1.00 62.82 923 ILE A C 1
ATOM 4337 O O . ILE A 1 978 ? 162.498 120.175 111.233 1.00 62.82 923 ILE A O 1
ATOM 4342 N N . ARG A 1 979 ? 160.833 119.490 109.900 1.00 59.86 924 ARG A N 1
ATOM 4343 C CA . ARG A 1 979 ? 159.831 120.179 110.702 1.00 59.86 924 ARG A CA 1
ATOM 4344 C C . ARG A 1 979 ? 159.774 119.594 112.108 1.00 59.86 924 ARG A C 1
ATOM 4345 O O . ARG A 1 979 ? 159.851 120.322 113.107 1.00 59.86 924 ARG A O 1
ATOM 4353 N N . LYS A 1 980 ? 159.646 118.272 112.207 1.00 62.34 925 LYS A N 1
ATOM 4354 C CA . LYS A 1 980 ? 159.656 117.643 113.520 1.00 62.34 925 LYS A CA 1
ATOM 4355 C C . LYS A 1 980 ? 160.995 117.848 114.205 1.00 62.34 925 LYS A C 1
ATOM 4356 O O . LYS A 1 980 ? 161.064 117.902 115.435 1.00 62.34 925 LYS A O 1
ATOM 4362 N N . THR A 1 981 ? 162.067 117.972 113.429 1.00 62.45 926 THR A N 1
ATOM 4363 C CA . THR A 1 981 ? 163.359 118.286 114.023 1.00 62.45 926 THR A CA 1
ATOM 4364 C C . THR A 1 981 ? 163.315 119.634 114.723 1.00 62.45 926 THR A C 1
ATOM 4365 O O . THR A 1 981 ? 163.804 119.782 115.849 1.00 62.45 926 THR A O 1
ATOM 4369 N N . CYS A 1 982 ? 162.732 120.632 114.064 1.00 59.70 927 CYS A N 1
ATOM 4370 C CA . CYS A 1 982 ? 162.584 121.941 114.684 1.00 59.70 927 CYS A CA 1
ATOM 4371 C C . CYS A 1 982 ? 161.727 121.846 115.935 1.00 59.70 927 CYS A C 1
ATOM 4372 O O . CYS A 1 982 ? 162.043 122.451 116.965 1.00 59.70 927 CYS A O 1
ATOM 4375 N N . CYS A 1 983 ? 160.636 121.086 115.864 1.00 59.17 928 CYS A N 1
ATOM 4376 C CA . CYS A 1 983 ? 159.799 120.903 117.045 1.00 59.17 928 CYS A CA 1
ATOM 4377 C C . CYS A 1 983 ? 160.600 120.292 118.186 1.00 59.17 928 CYS A C 1
ATOM 4378 O O . CYS A 1 983 ? 160.393 120.636 119.353 1.00 59.17 928 CYS A O 1
ATOM 4381 N N . LYS A 1 984 ? 161.513 119.375 117.870 1.00 60.21 929 LYS A N 1
ATOM 4382 C CA . LYS A 1 984 ? 162.385 118.823 118.902 1.00 60.21 929 LYS A CA 1
ATOM 4383 C C . LYS A 1 984 ? 163.296 119.894 119.483 1.00 60.21 929 LYS A C 1
ATOM 4384 O O . LYS A 1 984 ? 163.475 119.974 120.702 1.00 60.21 929 LYS A O 1
ATOM 4390 N N . ILE A 1 985 ? 163.892 120.719 118.623 1.00 59.36 930 ILE A N 1
ATOM 4391 C CA . ILE A 1 985 ? 164.821 121.738 119.107 1.00 59.36 930 ILE A CA 1
ATOM 4392 C C . ILE A 1 985 ? 164.112 122.708 120.038 1.00 59.36 930 ILE A C 1
ATOM 4393 O O . ILE A 1 985 ? 164.606 123.026 121.125 1.00 59.36 930 ILE A O 1
ATOM 4398 N N . VAL A 1 986 ? 162.943 123.192 119.629 1.00 56.35 931 VAL A N 1
ATOM 4399 C CA . VAL A 1 986 ? 162.320 124.292 120.354 1.00 56.35 931 VAL A CA 1
ATOM 4400 C C . VAL A 1 986 ? 161.853 123.833 121.730 1.00 56.35 931 VAL A C 1
ATOM 4401 O O . VAL A 1 986 ? 161.935 124.584 122.706 1.00 56.35 931 VAL A O 1
ATOM 4405 N N . GLU A 1 987 ? 161.355 122.604 121.835 1.00 57.36 932 GLU A N 1
ATOM 4406 C CA . GLU A 1 987 ? 160.828 122.106 123.099 1.00 57.36 932 GLU A CA 1
ATOM 4407 C C . GLU A 1 987 ? 161.910 121.692 124.087 1.00 57.36 932 GLU A C 1
ATOM 4408 O O . GLU A 1 987 ? 161.588 121.414 125.245 1.00 57.36 932 GLU A O 1
ATOM 4414 N N . ASN A 1 988 ? 163.168 121.629 123.669 1.00 55.27 933 ASN A N 1
ATOM 4415 C CA . ASN A 1 988 ? 164.221 121.139 124.545 1.00 55.27 933 ASN A CA 1
ATOM 4416 C C . ASN A 1 988 ? 164.409 122.076 125.730 1.00 55.27 933 ASN A C 1
ATOM 4417 O O . ASN A 1 988 ? 164.197 123.285 125.633 1.00 55.27 933 ASN A O 1
ATOM 4422 N N . ASN A 1 989 ? 164.817 121.506 126.862 1.00 54.68 934 ASN A N 1
ATOM 4423 C CA . ASN A 1 989 ? 164.922 122.307 128.076 1.00 54.68 934 ASN A CA 1
ATOM 4424 C C . ASN A 1 989 ? 166.099 123.271 128.025 1.00 54.68 934 ASN A C 1
ATOM 4425 O O . ASN A 1 989 ? 166.046 124.333 128.650 1.00 54.68 934 ASN A O 1
ATOM 4430 N N . TRP A 1 990 ? 167.163 122.931 127.300 1.00 54.11 935 TRP A N 1
ATOM 4431 C CA . TRP A 1 990 ? 168.309 123.829 127.226 1.00 54.11 935 TRP A CA 1
ATOM 4432 C C . TRP A 1 990 ? 168.050 125.005 126.300 1.00 54.11 935 TRP A C 1
ATOM 4433 O O . TRP A 1 990 ? 168.560 126.102 126.546 1.00 54.11 935 TRP A O 1
ATOM 4444 N N . PHE A 1 991 ? 167.279 124.803 125.234 1.00 52.71 936 PHE A N 1
ATOM 4445 C CA . PHE A 1 991 ? 166.885 125.926 124.391 1.00 52.71 936 PHE A CA 1
ATOM 4446 C C . PHE A 1 991 ? 166.088 126.943 125.191 1.00 52.71 936 PHE A C 1
ATOM 4447 O O . PHE A 1 991 ? 166.315 128.154 125.083 1.00 52.71 936 PHE A O 1
ATOM 4455 N N . LYS A 1 992 ? 165.157 126.463 126.013 1.00 51.87 937 LYS A N 1
ATOM 4456 C CA . LYS A 1 992 ? 164.401 127.360 126.873 1.00 51.87 937 LYS A CA 1
ATOM 4457 C C . LYS A 1 992 ? 165.324 128.131 127.802 1.00 51.87 937 LYS A C 1
ATOM 4458 O O . LYS A 1 992 ? 165.163 129.341 127.979 1.00 51.87 937 LYS A O 1
ATOM 4464 N N . CYS A 1 993 ? 166.296 127.450 128.408 1.00 51.94 938 CYS A N 1
ATOM 4465 C CA . CYS A 1 993 ? 167.187 128.128 129.343 1.00 51.94 938 CYS A CA 1
ATOM 4466 C C . CYS A 1 993 ? 168.040 129.178 128.639 1.00 51.94 938 CYS A C 1
ATOM 4467 O O . CYS A 1 993 ? 168.246 130.276 129.168 1.00 51.94 938 CYS A O 1
ATOM 4470 N N . PHE A 1 994 ? 168.547 128.864 127.448 1.00 49.98 939 PHE A N 1
ATOM 4471 C CA . PHE A 1 994 ? 169.329 129.845 126.706 1.00 49.98 939 PHE A CA 1
ATOM 4472 C C . PHE A 1 994 ? 168.484 131.060 126.341 1.00 49.98 939 PHE A C 1
ATOM 4473 O O . PHE A 1 994 ? 168.931 132.205 126.483 1.00 49.98 939 PHE A O 1
ATOM 4481 N N . ILE A 1 995 ? 167.251 130.836 125.884 1.00 49.26 940 ILE A N 1
ATOM 4482 C CA . ILE A 1 995 ? 166.403 131.964 125.513 1.00 49.26 940 ILE A CA 1
ATOM 4483 C C . ILE A 1 995 ? 166.038 132.784 126.742 1.00 49.26 940 ILE A C 1
ATOM 4484 O O . ILE A 1 995 ? 165.922 134.010 126.671 1.00 49.26 940 ILE A O 1
ATOM 4489 N N . GLY A 1 996 ? 165.844 132.128 127.884 1.00 46.48 941 GLY A N 1
ATOM 4490 C CA . GLY A 1 996 ? 165.577 132.866 129.107 1.00 46.48 941 GLY A CA 1
ATOM 4491 C C . GLY A 1 996 ? 166.754 133.717 129.535 1.00 46.48 941 GLY A C 1
ATOM 4492 O O . GLY A 1 996 ? 166.585 134.860 129.965 1.00 46.48 941 GLY A O 1
ATOM 4493 N N . LEU A 1 997 ? 167.964 133.171 129.428 1.00 46.86 942 LEU A N 1
ATOM 4494 C CA . LEU A 1 997 ? 169.153 133.965 129.705 1.00 46.86 942 LEU A CA 1
ATOM 4495 C C . LEU A 1 997 ? 169.215 135.176 128.792 1.00 46.86 942 LEU A C 1
ATOM 4496 O O . LEU A 1 997 ? 169.538 136.285 129.234 1.00 46.86 942 LEU A O 1
ATOM 4501 N N . VAL A 1 998 ? 168.922 134.978 127.508 1.00 48.00 943 VAL A N 1
ATOM 4502 C CA . VAL A 1 998 ? 168.974 136.087 126.562 1.00 48.00 943 VAL A CA 1
ATOM 4503 C C . VAL A 1 998 ? 167.927 137.133 126.917 1.00 48.00 943 VAL A C 1
ATOM 4504 O O . VAL A 1 998 ? 168.186 138.337 126.846 1.00 48.00 943 VAL A O 1
ATOM 4508 N N . THR A 1 999 ? 166.729 136.694 127.299 1.00 44.19 944 THR A N 1
ATOM 4509 C CA . THR A 1 999 ? 165.687 137.635 127.696 1.00 44.19 944 THR A CA 1
ATOM 4510 C C . THR A 1 999 ? 166.122 138.454 128.900 1.00 44.19 944 THR A C 1
ATOM 4511 O O . THR A 1 999 ? 165.958 139.679 128.927 1.00 44.19 944 THR A O 1
ATOM 4515 N N . LEU A 1 1000 ? 166.679 137.792 129.912 1.00 41.27 945 LEU A N 1
ATOM 4516 C CA . LEU A 1 1000 ? 167.118 138.509 131.102 1.00 41.27 945 LEU A CA 1
ATOM 4517 C C . LEU A 1 1000 ? 168.216 139.508 130.770 1.00 41.27 945 LEU A C 1
ATOM 4518 O O . LEU A 1 1000 ? 168.197 140.642 131.256 1.00 41.27 945 LEU A O 1
ATOM 4523 N N . LEU A 1 1001 ? 169.189 139.108 129.949 1.00 44.47 946 LEU A N 1
ATOM 4524 C CA . LEU A 1 1001 ? 170.260 140.031 129.587 1.00 44.47 946 LEU A CA 1
ATOM 4525 C C . LEU A 1 1001 ? 169.722 141.215 128.798 1.00 44.47 946 LEU A C 1
ATOM 4526 O O . LEU A 1 1001 ? 170.102 142.365 129.048 1.00 44.47 946 LEU A O 1
ATOM 4531 N N . SER A 1 1002 ? 168.836 140.954 127.838 1.00 44.88 947 SER A N 1
ATOM 4532 C CA . SER A 1 1002 ? 168.292 142.033 127.026 1.00 44.88 947 SER A CA 1
ATOM 4533 C C . SER A 1 1002 ? 167.507 143.010 127.883 1.00 44.88 947 SER A C 1
ATOM 4534 O O . SER A 1 1002 ? 167.592 144.227 127.687 1.00 44.88 947 SER A O 1
ATOM 4537 N N . THR A 1 1003 ? 166.734 142.495 128.839 1.00 40.95 948 THR A N 1
ATOM 4538 C CA . THR A 1 1003 ? 166.023 143.365 129.767 1.00 40.95 948 THR A CA 1
ATOM 4539 C C . THR A 1 1003 ? 166.998 144.190 130.593 1.00 40.95 948 THR A C 1
ATOM 4540 O O . THR A 1 1003 ? 166.914 145.421 130.628 1.00 40.95 948 THR A O 1
ATOM 4544 N N . GLY A 1 1004 ? 167.954 143.527 131.245 1.00 40.66 949 GLY A N 1
ATOM 4545 C CA . GLY A 1 1004 ? 168.847 144.225 132.149 1.00 40.66 949 GLY A CA 1
ATOM 4546 C C . GLY A 1 1004 ? 169.682 145.282 131.463 1.00 40.66 949 GLY A C 1
ATOM 4547 O O . GLY A 1 1004 ? 170.061 146.277 132.081 1.00 40.66 949 GLY A O 1
ATOM 4548 N N . THR A 1 1005 ? 169.989 145.086 130.184 1.00 44.11 950 THR A N 1
ATOM 4549 C CA . THR A 1 1005 ? 170.783 146.073 129.470 1.00 44.11 950 THR A CA 1
ATOM 4550 C C . THR A 1 1005 ? 170.063 147.402 129.309 1.00 44.11 950 THR A C 1
ATOM 4551 O O . THR A 1 1005 ? 170.706 148.391 128.948 1.00 44.11 950 THR A O 1
ATOM 4555 N N . LEU A 1 1006 ? 168.755 147.451 129.560 1.00 39.94 951 LEU A N 1
ATOM 4556 C CA . LEU A 1 1006 ? 168.026 148.705 129.445 1.00 39.94 951 LEU A CA 1
ATOM 4557 C C . LEU A 1 1006 ? 168.326 149.653 130.593 1.00 39.94 951 LEU A C 1
ATOM 4558 O O . LEU A 1 1006 ? 168.152 150.865 130.440 1.00 39.94 951 LEU A O 1
ATOM 4563 N N . ALA A 1 1007 ? 168.780 149.133 131.732 1.00 37.31 952 ALA A N 1
ATOM 4564 C CA . ALA A 1 1007 ? 169.025 149.955 132.906 1.00 37.31 952 ALA A CA 1
ATOM 4565 C C . ALA A 1 1007 ? 170.237 150.861 132.757 1.00 37.31 952 ALA A C 1
ATOM 4566 O O . ALA A 1 1007 ? 170.456 151.711 133.624 1.00 37.31 952 ALA A O 1
ATOM 4568 N N . PHE A 1 1008 ? 171.026 150.701 131.700 1.00 42.82 953 PHE A N 1
ATOM 4569 C CA . PHE A 1 1008 ? 172.231 151.490 131.491 1.00 42.82 953 PHE A CA 1
ATOM 4570 C C . PHE A 1 1008 ? 171.977 152.772 130.716 1.00 42.82 953 PHE A C 1
ATOM 4571 O O . PHE A 1 1008 ? 172.926 153.514 130.452 1.00 42.82 953 PHE A O 1
ATOM 4579 N N . GLU A 1 1009 ? 170.730 153.055 130.355 1.00 42.80 954 GLU A N 1
ATOM 4580 C CA . GLU A 1 1009 ? 170.406 154.175 129.474 1.00 42.80 954 GLU A CA 1
ATOM 4581 C C . GLU A 1 1009 ? 170.021 155.414 130.285 1.00 42.80 954 GLU A C 1
ATOM 4582 O O . GLU A 1 1009 ? 168.919 155.944 130.180 1.00 42.80 954 GLU A O 1
ATOM 4588 N N . ASP A 1 1010 ? 170.960 155.887 131.091 1.00 39.24 955 ASP A N 1
ATOM 4589 C CA . ASP A 1 1010 ? 170.718 157.004 131.990 1.00 39.24 955 ASP A CA 1
ATOM 4590 C C . ASP A 1 1010 ? 171.636 158.172 131.633 1.00 39.24 955 ASP A C 1
ATOM 4591 O O . ASP A 1 1010 ? 172.377 158.129 130.654 1.00 39.24 955 ASP A O 1
ATOM 4596 N N . ILE A 1 1011 ? 171.582 159.229 132.444 1.00 38.03 956 ILE A N 1
ATOM 4597 C CA . ILE A 1 1011 ? 172.219 160.484 132.073 1.00 38.03 956 ILE A CA 1
ATOM 4598 C C . ILE A 1 1011 ? 173.712 160.326 131.863 1.00 38.03 956 ILE A C 1
ATOM 4599 O O . ILE A 1 1011 ? 174.328 161.145 131.177 1.00 38.03 956 ILE A O 1
ATOM 4604 N N . TYR A 1 1012 ? 174.317 159.291 132.438 1.00 41.55 957 TYR A N 1
ATOM 4605 C CA . TYR A 1 1012 ? 175.747 159.052 132.303 1.00 41.55 957 TYR A CA 1
ATOM 4606 C C . TYR A 1 1012 ? 176.082 158.257 131.056 1.00 41.55 957 TYR A C 1
ATOM 4607 O O . TYR A 1 1012 ? 177.142 157.625 130.995 1.00 41.55 957 TYR A O 1
ATOM 4616 N N . MET A 1 1013 ? 175.206 158.266 130.054 1.00 47.87 958 MET A N 1
ATOM 4617 C CA . MET A 1 1013 ? 175.367 157.354 128.931 1.00 47.87 958 MET A CA 1
ATOM 4618 C C . MET A 1 1013 ? 176.525 157.769 128.036 1.00 47.87 958 MET A C 1
ATOM 4619 O O . MET A 1 1013 ? 177.326 156.924 127.629 1.00 47.87 958 MET A O 1
ATOM 4624 N N . ASP A 1 1014 ? 176.634 159.059 127.717 1.00 47.48 959 ASP A N 1
ATOM 4625 C CA . ASP A 1 1014 ? 177.739 159.523 126.889 1.00 47.48 959 ASP A CA 1
ATOM 4626 C C . ASP A 1 1014 ? 179.062 159.487 127.633 1.00 47.48 959 ASP A C 1
ATOM 4627 O O . ASP A 1 1014 ? 180.119 159.577 127.004 1.00 47.48 959 ASP A O 1
ATOM 4632 N N . GLN A 1 1015 ? 179.022 159.364 128.956 1.00 45.39 960 GLN A N 1
ATOM 4633 C CA . GLN A 1 1015 ? 180.239 159.219 129.738 1.00 45.39 960 GLN A CA 1
ATOM 4634 C C . GLN A 1 1015 ? 180.817 157.815 129.621 1.00 45.39 960 GLN A C 1
ATOM 4635 O O . GLN A 1 1015 ? 182.034 157.638 129.737 1.00 45.39 960 GLN A O 1
ATOM 4641 N N . ARG A 1 1016 ? 179.970 156.813 129.395 1.00 46.67 961 ARG A N 1
ATOM 4642 C CA . ARG A 1 1016 ? 180.392 155.418 129.274 1.00 46.67 961 ARG A CA 1
ATOM 4643 C C . ARG A 1 1016 ? 180.544 155.106 127.790 1.00 46.67 961 ARG A C 1
ATOM 4644 O O . ARG A 1 1016 ? 179.622 154.613 127.143 1.00 46.67 961 ARG A O 1
ATOM 4652 N N . LYS A 1 1017 ? 181.730 155.386 127.249 1.00 51.74 962 LYS A N 1
ATOM 4653 C CA . LYS A 1 1017 ? 181.901 155.376 125.799 1.00 51.74 962 LYS A CA 1
ATOM 4654 C C . LYS A 1 1017 ? 181.878 153.962 125.233 1.00 51.74 962 LYS A C 1
ATOM 4655 O O . LYS A 1 1017 ? 181.249 153.713 124.200 1.00 51.74 962 LYS A O 1
ATOM 4661 N N . THR A 1 1018 ? 182.570 153.026 125.881 1.00 52.76 963 THR A N 1
ATOM 4662 C CA . THR A 1 1018 ? 182.647 151.670 125.349 1.00 52.76 963 THR A CA 1
ATOM 4663 C C . THR A 1 1018 ? 181.361 150.891 125.606 1.00 52.76 963 THR A C 1
ATOM 4664 O O . THR A 1 1018 ? 180.938 150.085 124.765 1.00 52.76 963 THR A O 1
ATOM 4668 N N . ILE A 1 1019 ? 180.721 151.131 126.750 1.00 51.19 964 ILE A N 1
ATOM 4669 C CA . ILE A 1 1019 ? 179.466 150.453 127.057 1.00 51.19 964 ILE A CA 1
ATOM 4670 C C . ILE A 1 1019 ? 178.413 150.800 126.014 1.00 51.19 964 ILE A C 1
ATOM 4671 O O . ILE A 1 1019 ? 177.592 149.960 125.632 1.00 51.19 964 ILE A O 1
ATOM 4676 N N . LYS A 1 1020 ? 178.416 152.043 125.544 1.00 52.92 965 LYS A N 1
ATOM 4677 C CA . LYS A 1 1020 ? 177.459 152.452 124.526 1.00 52.92 965 LYS A CA 1
ATOM 4678 C C . LYS A 1 1020 ? 177.589 151.594 123.273 1.00 52.92 965 LYS A C 1
ATOM 4679 O O . LYS A 1 1020 ? 176.587 151.099 122.741 1.00 52.92 965 LYS A O 1
ATOM 4685 N N . ILE A 1 1021 ? 178.819 151.380 122.804 1.00 57.22 966 ILE A N 1
ATOM 4686 C CA . ILE A 1 1021 ? 179.035 150.582 121.600 1.00 57.22 966 ILE A CA 1
ATOM 4687 C C . ILE A 1 1021 ? 178.664 149.124 121.849 1.00 57.22 966 ILE A C 1
ATOM 4688 O O . ILE A 1 1021 ? 177.996 148.481 121.020 1.00 57.22 966 ILE A O 1
ATOM 4693 N N . LEU A 1 1022 ? 179.095 148.571 122.986 1.00 55.32 967 LEU A N 1
ATOM 4694 C CA . LEU A 1 1022 ? 178.735 147.191 123.285 1.00 55.32 967 LEU A CA 1
ATOM 4695 C C . LEU A 1 1022 ? 177.228 147.005 123.266 1.00 55.32 967 LEU A C 1
ATOM 4696 O O . LEU A 1 1022 ? 176.727 146.022 122.711 1.00 55.32 967 LEU A O 1
ATOM 4701 N N . LEU A 1 1023 ? 176.487 147.931 123.874 1.00 52.49 968 LEU A N 1
ATOM 4702 C CA . LEU A 1 1023 ? 175.035 147.803 123.908 1.00 52.49 968 LEU A CA 1
ATOM 4703 C C . LEU A 1 1023 ? 174.435 147.939 122.517 1.00 52.49 968 LEU A C 1
ATOM 4704 O O . LEU A 1 1023 ? 173.507 147.199 122.161 1.00 52.49 968 LEU A O 1
ATOM 4709 N N . GLU A 1 1024 ? 174.941 148.877 121.712 1.00 56.84 969 GLU A N 1
ATOM 4710 C CA . GLU A 1 1024 ? 174.392 149.024 120.370 1.00 56.84 969 GLU A CA 1
ATOM 4711 C C . GLU A 1 1024 ? 174.542 147.745 119.564 1.00 56.84 969 GLU A C 1
ATOM 4712 O O . GLU A 1 1024 ? 173.649 147.405 118.781 1.00 56.84 969 GLU A O 1
ATOM 4718 N N . TYR A 1 1025 ? 175.641 147.015 119.739 1.00 60.12 970 TYR A N 1
ATOM 4719 C CA . TYR A 1 1025 ? 175.775 145.760 119.000 1.00 60.12 970 TYR A CA 1
ATOM 4720 C C . TYR A 1 1025 ? 175.007 144.605 119.640 1.00 60.12 970 TYR A C 1
ATOM 4721 O O . TYR A 1 1025 ? 174.450 143.751 118.924 1.00 60.12 970 TYR A O 1
ATOM 4730 N N . ALA A 1 1026 ? 174.953 144.558 120.971 1.00 56.13 971 ALA A N 1
ATOM 4731 C CA . ALA A 1 1026 ? 174.180 143.517 121.631 1.00 56.13 971 ALA A CA 1
ATOM 4732 C C . ALA A 1 1026 ? 172.708 143.613 121.267 1.00 56.13 971 ALA A C 1
ATOM 4733 O O . ALA A 1 1026 ? 172.002 142.601 121.269 1.00 56.13 971 ALA A O 1
ATOM 4735 N N . ASP A 1 1027 ? 172.222 144.813 120.955 1.00 56.13 972 ASP A N 1
ATOM 4736 C CA . ASP A 1 1027 ? 170.838 144.926 120.509 1.00 56.13 972 ASP A CA 1
ATOM 4737 C C . ASP A 1 1027 ? 170.610 144.130 119.230 1.00 56.13 972 ASP A C 1
ATOM 4738 O O . ASP A 1 1027 ? 169.618 143.399 119.111 1.00 56.13 972 ASP A O 1
ATOM 4743 N N . MET A 1 1028 ? 171.524 144.251 118.265 1.00 57.46 973 MET A N 1
ATOM 4744 C CA . MET A 1 1028 ? 171.407 143.477 117.034 1.00 57.46 973 MET A CA 1
ATOM 4745 C C . MET A 1 1028 ? 171.501 141.985 117.315 1.00 57.46 973 MET A C 1
ATOM 4746 O O . MET A 1 1028 ? 170.770 141.184 116.721 1.00 57.46 973 MET A O 1
ATOM 4751 N N . ILE A 1 1029 ? 172.405 141.591 118.213 1.00 57.01 974 ILE A N 1
ATOM 4752 C CA . ILE A 1 1029 ? 172.526 140.170 118.541 1.00 57.01 974 ILE A CA 1
ATOM 4753 C C . ILE A 1 1029 ? 171.221 139.639 119.125 1.00 57.01 974 ILE A C 1
ATOM 4754 O O . ILE A 1 1029 ? 170.755 138.551 118.758 1.00 57.01 974 ILE A O 1
ATOM 4759 N N . PHE A 1 1030 ? 170.620 140.385 120.054 1.00 51.19 975 PHE A N 1
ATOM 4760 C CA . PHE A 1 1030 ? 169.361 139.954 120.655 1.00 51.19 975 PHE A CA 1
ATOM 4761 C C . PHE A 1 1030 ? 168.259 139.866 119.610 1.00 51.19 975 PHE A C 1
ATOM 4762 O O . PHE A 1 1030 ? 167.465 138.915 119.604 1.00 51.19 975 PHE A O 1
ATOM 4770 N N . THR A 1 1031 ? 168.188 140.860 118.724 1.00 53.33 976 THR A N 1
ATOM 4771 C CA . THR A 1 1031 ? 167.212 140.815 117.644 1.00 53.33 976 THR A CA 1
ATOM 4772 C C . THR A 1 1031 ? 167.384 139.556 116.810 1.00 53.33 976 THR A C 1
ATOM 4773 O O . THR A 1 1031 ? 166.401 138.892 116.461 1.00 53.33 976 THR A O 1
ATOM 4777 N N . TYR A 1 1032 ? 168.629 139.215 116.475 1.00 55.98 977 TYR A N 1
ATOM 4778 C CA . TYR A 1 1032 ? 168.876 138.029 115.663 1.00 55.98 977 TYR A CA 1
ATOM 4779 C C . TYR A 1 1032 ? 168.415 136.769 116.381 1.00 55.98 977 TYR A C 1
ATOM 4780 O O . TYR A 1 1032 ? 167.759 135.905 115.787 1.00 55.98 977 TYR A O 1
ATOM 4789 N N . ILE A 1 1033 ? 168.747 136.647 117.666 1.00 52.75 978 ILE A N 1
ATOM 4790 C CA . ILE A 1 1033 ? 168.356 135.451 118.408 1.00 52.75 978 ILE A CA 1
ATOM 4791 C C . ILE A 1 1033 ? 166.839 135.319 118.443 1.00 52.75 978 ILE A C 1
ATOM 4792 O O . ILE A 1 1033 ? 166.288 134.229 118.241 1.00 52.75 978 ILE A O 1
ATOM 4797 N N . PHE A 1 1034 ? 166.134 136.425 118.686 1.00 49.82 979 PHE A N 1
ATOM 4798 C CA . PHE A 1 1034 ? 164.684 136.327 118.810 1.00 49.82 979 PHE A CA 1
ATOM 4799 C C . PHE A 1 1034 ? 164.012 136.090 117.464 1.00 49.82 979 PHE A C 1
ATOM 4800 O O . PHE A 1 1034 ? 162.990 135.398 117.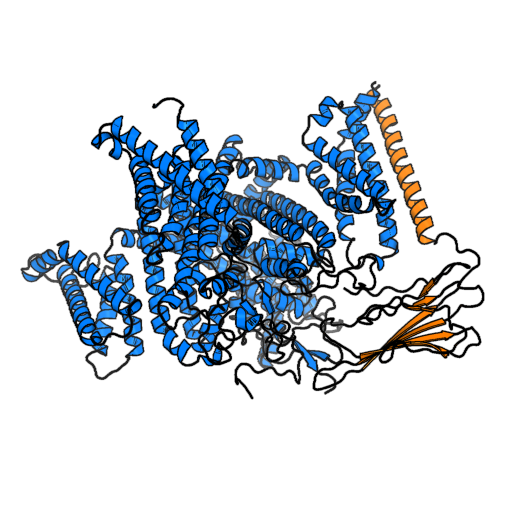402 1.00 49.82 979 PHE A O 1
ATOM 4808 N N . ILE A 1 1035 ? 164.567 136.623 116.375 1.00 52.86 980 ILE A N 1
ATOM 4809 C CA . ILE A 1 1035 ? 164.016 136.311 115.059 1.00 52.86 980 ILE A CA 1
ATOM 4810 C C . ILE A 1 1035 ? 164.235 134.840 114.728 1.00 52.86 980 ILE A C 1
ATOM 4811 O O . ILE A 1 1035 ? 163.362 134.180 114.151 1.00 52.86 980 ILE A O 1
ATOM 4816 N N . LEU A 1 1036 ? 165.401 134.300 115.080 1.00 54.63 981 LEU A N 1
ATOM 4817 C CA . LEU A 1 1036 ? 165.618 132.875 114.881 1.00 54.63 981 LEU A CA 1
ATOM 4818 C C . LEU A 1 1036 ? 164.609 132.061 115.677 1.00 54.63 981 LEU A C 1
ATOM 4819 O O . LEU A 1 1036 ? 164.092 131.051 115.187 1.00 54.63 981 LEU A O 1
ATOM 4824 N N . GLU A 1 1037 ? 164.317 132.480 116.912 1.00 52.82 982 GLU A N 1
ATOM 4825 C CA . GLU A 1 1037 ? 163.314 131.768 117.701 1.00 52.82 982 GLU A CA 1
ATOM 4826 C C . GLU A 1 1037 ? 161.947 131.828 117.037 1.00 52.82 982 GLU A C 1
ATOM 4827 O O . GLU A 1 1037 ? 161.220 130.830 117.009 1.00 52.82 982 GLU A O 1
ATOM 4833 N N . MET A 1 1038 ? 161.567 132.995 116.519 1.00 54.21 983 MET A N 1
ATOM 4834 C CA . MET A 1 1038 ? 160.270 133.110 115.862 1.00 54.21 983 MET A CA 1
ATOM 4835 C C . MET A 1 1038 ? 160.184 132.182 114.665 1.00 54.21 983 MET A C 1
ATOM 4836 O O . MET A 1 1038 ? 159.187 131.478 114.482 1.00 54.21 983 MET A O 1
ATOM 4841 N N . LEU A 1 1039 ? 161.220 132.179 113.825 1.00 54.31 984 LEU A N 1
ATOM 4842 C CA . LEU A 1 1039 ? 161.208 131.315 112.649 1.00 54.31 984 LEU A CA 1
ATOM 4843 C C . LEU A 1 1039 ? 161.153 129.848 113.047 1.00 54.31 984 LEU A C 1
ATOM 4844 O O . LEU A 1 1039 ? 160.429 129.055 112.434 1.00 54.31 984 LEU A O 1
ATOM 4849 N N . LEU A 1 1040 ? 161.923 129.462 114.060 1.00 55.61 985 LEU A N 1
ATOM 4850 C CA . LEU A 1 1040 ? 161.945 128.066 114.465 1.00 55.61 985 LEU A CA 1
ATOM 4851 C C . LEU A 1 1040 ? 160.594 127.643 115.021 1.00 55.61 985 LEU A C 1
ATOM 4852 O O . LEU A 1 1040 ? 160.128 126.529 114.759 1.00 55.61 985 LEU A O 1
ATOM 4857 N N . LYS A 1 1041 ? 159.946 128.518 115.789 1.00 53.61 986 LYS A N 1
ATOM 4858 C CA . LYS A 1 1041 ? 158.609 128.208 116.276 1.00 53.61 986 LYS A CA 1
ATOM 4859 C C . LYS A 1 1041 ? 157.623 128.106 115.124 1.00 53.61 986 LYS A C 1
ATOM 4860 O O . LYS A 1 1041 ? 156.772 127.210 115.102 1.00 53.61 986 LYS A O 1
ATOM 4866 N N . TRP A 1 1042 ? 157.724 129.010 114.152 1.00 54.08 987 TRP A N 1
ATOM 4867 C CA . TRP A 1 1042 ? 156.876 128.921 112.972 1.00 54.08 987 TRP A CA 1
ATOM 4868 C C . TRP A 1 1042 ? 157.016 127.560 112.317 1.00 54.08 987 TRP A C 1
ATOM 4869 O O . TRP A 1 1042 ? 156.022 126.880 112.041 1.00 54.08 987 TRP A O 1
ATOM 4880 N N . MET A 1 1043 ? 158.253 127.140 112.069 1.00 56.86 988 MET A N 1
ATOM 4881 C CA . MET A 1 1043 ? 158.463 125.850 111.426 1.00 56.86 988 MET A CA 1
ATOM 4882 C C . MET A 1 1043 ? 157.891 124.723 112.272 1.00 56.86 988 MET A C 1
ATOM 4883 O O . MET A 1 1043 ? 157.223 123.823 111.753 1.00 56.86 988 MET A O 1
ATOM 4888 N N . ALA A 1 1044 ? 158.116 124.770 113.584 1.00 56.88 989 ALA A N 1
ATOM 4889 C CA . ALA A 1 1044 ? 157.716 123.661 114.441 1.00 56.88 989 ALA A CA 1
ATOM 4890 C C . ALA A 1 1044 ? 156.204 123.484 114.469 1.00 56.88 989 ALA A C 1
ATOM 4891 O O . ALA A 1 1044 ? 155.692 122.388 114.224 1.00 56.88 989 ALA A O 1
ATOM 4893 N N . TYR A 1 1045 ? 155.469 124.553 114.761 1.00 54.71 990 TYR A N 1
ATOM 4894 C CA . TYR A 1 1045 ? 154.068 124.422 115.135 1.00 54.71 990 TYR A CA 1
ATOM 4895 C C . TYR A 1 1045 ? 153.098 124.707 114.004 1.00 54.71 990 TYR A C 1
ATOM 4896 O O . TYR A 1 1045 ? 152.042 124.074 113.944 1.00 54.71 990 TYR A O 1
ATOM 4905 N N . GLY A 1 1046 ? 153.415 125.638 113.113 1.00 53.92 991 GLY A N 1
ATOM 4906 C CA . GLY A 1 1046 ? 152.503 125.992 112.045 1.00 53.92 991 GLY A CA 1
ATOM 4907 C C . GLY A 1 1046 ? 151.724 127.250 112.355 1.00 53.92 991 GLY A C 1
ATOM 4908 O O . GLY A 1 1046 ? 151.021 127.314 113.365 1.00 53.92 991 GLY A O 1
ATOM 4909 N N . PHE A 1 1047 ? 151.824 128.241 111.466 1.00 54.60 992 PHE A N 1
ATOM 4910 C CA . PHE A 1 1047 ? 151.315 129.583 111.735 1.00 54.60 992 PHE A CA 1
ATOM 4911 C C . PHE A 1 1047 ? 150.012 129.564 112.522 1.00 54.60 992 PHE A C 1
ATOM 4912 O O . PHE A 1 1047 ? 149.844 130.315 113.488 1.00 54.60 992 PHE A O 1
ATOM 4920 N N . LYS A 1 1048 ? 149.072 128.707 112.126 1.00 54.97 993 LYS A N 1
ATOM 4921 C CA . LYS A 1 1048 ? 147.789 128.679 112.816 1.00 54.97 993 LYS A CA 1
ATOM 4922 C C . LYS A 1 1048 ? 147.969 128.336 114.286 1.00 54.97 993 LYS A C 1
ATOM 4923 O O . LYS A 1 1048 ? 147.339 128.947 115.155 1.00 54.97 993 LYS A O 1
ATOM 4929 N N . ALA A 1 1049 ? 148.822 127.358 114.587 1.00 53.93 994 ALA A N 1
ATOM 4930 C CA . ALA A 1 1049 ? 149.084 127.025 115.981 1.00 53.93 994 ALA A CA 1
ATOM 4931 C C . ALA A 1 1049 ? 149.859 128.138 116.672 1.00 53.93 994 ALA A C 1
ATOM 4932 O O . ALA A 1 1049 ? 149.646 128.405 117.859 1.00 53.93 994 ALA A O 1
ATOM 4934 N N . TYR A 1 1050 ? 150.760 128.798 115.947 1.00 51.45 995 TYR A N 1
ATOM 4935 C CA . TYR A 1 1050 ? 151.544 129.872 116.541 1.00 51.45 995 TYR A CA 1
ATOM 4936 C C . TYR A 1 1050 ? 150.652 131.023 116.973 1.00 51.45 995 TYR A C 1
ATOM 4937 O O . TYR A 1 1050 ? 150.576 131.357 118.158 1.00 51.45 995 TYR A O 1
ATOM 4946 N N . PHE A 1 1051 ? 149.961 131.645 116.020 1.00 50.95 996 PHE A N 1
ATOM 4947 C CA . PHE A 1 1051 ? 149.172 132.827 116.336 1.00 50.95 996 PHE A CA 1
ATOM 4948 C C . PHE A 1 1051 ? 147.930 132.506 117.150 1.00 50.95 996 PHE A C 1
ATOM 4949 O O . PHE A 1 1051 ? 147.273 133.431 117.635 1.00 50.95 996 PHE A O 1
ATOM 4957 N N . SER A 1 1052 ? 147.597 131.234 117.322 1.00 51.27 997 SER A N 1
ATOM 4958 C CA . SER A 1 1052 ? 146.453 130.852 118.135 1.00 51.27 997 SER A CA 1
ATOM 4959 C C . SER A 1 1052 ? 146.765 130.845 119.623 1.00 51.27 997 SER A C 1
ATOM 4960 O O . SER A 1 1052 ? 145.864 130.581 120.424 1.00 51.27 997 SER A O 1
ATOM 4963 N N . ASN A 1 1053 ? 148.007 131.119 120.005 1.00 48.26 998 ASN A N 1
ATOM 4964 C CA . ASN A 1 1053 ? 148.434 131.131 121.396 1.00 48.26 998 ASN A CA 1
ATOM 4965 C C . ASN A 1 1053 ? 148.613 132.570 121.852 1.00 48.26 998 ASN A C 1
ATOM 4966 O O . ASN A 1 1053 ? 149.210 133.381 121.139 1.00 48.26 998 ASN A O 1
ATOM 4971 N N . GLY A 1 1054 ? 148.096 132.884 123.039 1.00 46.73 999 GLY A N 1
ATOM 4972 C CA . GLY A 1 1054 ? 148.209 134.245 123.538 1.00 46.73 999 GLY A CA 1
ATOM 4973 C C . GLY A 1 1054 ? 149.647 134.667 123.767 1.00 46.73 999 GLY A C 1
ATOM 4974 O O . GLY A 1 1054 ? 150.060 135.756 123.365 1.00 46.73 999 GLY A O 1
ATOM 4975 N N . TRP A 1 1055 ? 150.434 133.804 124.411 1.00 42.65 1000 TRP A N 1
ATOM 4976 C CA . TRP A 1 1055 ? 151.799 134.172 124.768 1.00 42.65 1000 TRP A CA 1
ATOM 4977 C C . TRP A 1 1055 ? 152.662 134.398 123.532 1.00 42.65 1000 TRP A C 1
ATOM 4978 O O . TRP A 1 1055 ? 153.467 135.338 123.486 1.00 42.65 1000 TRP A O 1
ATOM 4989 N N . TYR A 1 1056 ? 152.513 133.547 122.517 1.00 47.96 1001 TYR A N 1
ATOM 4990 C CA . TYR A 1 1056 ? 153.335 133.694 121.324 1.00 47.96 1001 TYR A CA 1
ATOM 4991 C C . TYR A 1 1056 ? 153.008 134.976 120.574 1.00 47.96 1001 TYR A C 1
ATOM 4992 O O . TYR A 1 1056 ? 153.883 135.540 119.914 1.00 47.96 1001 TYR A O 1
ATOM 5001 N N . ARG A 1 1057 ? 151.772 135.466 120.672 1.00 47.32 1002 ARG A N 1
ATOM 5002 C CA . ARG A 1 1057 ? 151.471 136.786 120.125 1.00 47.32 1002 ARG A CA 1
ATOM 5003 C C . ARG A 1 1057 ? 152.263 137.868 120.842 1.00 47.32 1002 ARG A C 1
ATOM 5004 O O . ARG A 1 1057 ? 152.750 138.816 120.213 1.00 47.32 1002 ARG A O 1
ATOM 5012 N N . LEU A 1 1058 ? 152.390 137.752 122.164 1.00 45.28 1003 LEU A N 1
ATOM 5013 C CA . LEU A 1 1058 ? 153.224 138.686 122.908 1.00 45.28 1003 LEU A CA 1
ATOM 5014 C C . LEU A 1 1058 ? 154.671 138.606 122.439 1.00 45.28 1003 LEU A C 1
ATOM 5015 O O . LEU A 1 1058 ? 155.336 139.633 122.261 1.00 45.28 1003 LEU A O 1
ATOM 5020 N N . ASP A 1 1059 ? 155.172 137.390 122.220 1.00 47.61 1004 ASP A N 1
ATOM 5021 C CA . ASP A 1 1059 ? 156.511 137.240 121.659 1.00 47.61 1004 ASP A CA 1
ATOM 5022 C C . ASP A 1 1059 ? 156.628 137.947 120.315 1.00 47.61 1004 ASP A C 1
ATOM 5023 O O . ASP A 1 1059 ? 157.622 138.630 120.042 1.00 47.61 1004 ASP A O 1
ATOM 5028 N N . PHE A 1 1060 ? 155.626 137.776 119.455 1.00 49.80 1005 PHE A N 1
ATOM 5029 C CA . PHE A 1 1060 ? 155.674 138.349 118.115 1.00 49.80 1005 PHE A CA 1
ATOM 5030 C C . PHE A 1 1060 ? 155.708 139.871 118.172 1.00 49.80 1005 PHE A C 1
ATOM 5031 O O . PHE A 1 1060 ? 156.475 140.520 117.449 1.00 49.80 1005 PHE A O 1
ATOM 5039 N N . VAL A 1 1061 ? 154.879 140.462 119.032 1.00 48.05 1006 VAL A N 1
ATOM 5040 C CA . VAL A 1 1061 ? 154.894 141.914 119.157 1.00 48.05 1006 VAL A CA 1
ATOM 5041 C C . VAL A 1 1061 ? 156.213 142.385 119.754 1.00 48.05 1006 VAL A C 1
ATOM 5042 O O . VAL A 1 1061 ? 156.699 143.469 119.419 1.00 48.05 1006 VAL A O 1
ATOM 5046 N N . VAL A 1 1062 ? 156.825 141.588 120.630 1.00 47.51 1007 VAL A N 1
ATOM 5047 C CA . VAL A 1 1062 ? 158.151 141.945 121.130 1.00 47.51 1007 VAL A CA 1
ATOM 5048 C C . VAL A 1 1062 ? 159.166 141.943 119.993 1.00 47.51 1007 VAL A C 1
ATOM 5049 O O . VAL A 1 1062 ? 160.067 142.789 119.940 1.00 47.51 1007 VAL A O 1
ATOM 5053 N N . VAL A 1 1063 ? 159.048 140.983 119.076 1.00 50.21 1008 VAL A N 1
ATOM 5054 C CA . VAL A 1 1063 ? 159.938 140.962 117.915 1.00 50.21 1008 VAL A CA 1
ATOM 5055 C C . VAL A 1 1063 ? 159.741 142.219 117.078 1.00 50.21 1008 VAL A C 1
ATOM 5056 O O . VAL A 1 1063 ? 160.709 142.837 116.612 1.00 50.21 1008 VAL A O 1
ATOM 5060 N N . ILE A 1 1064 ? 158.486 142.605 116.856 1.00 50.00 1009 ILE A N 1
ATOM 5061 C CA . ILE A 1 1064 ? 158.216 143.830 116.110 1.00 50.00 1009 ILE A CA 1
ATOM 5062 C C . ILE A 1 1064 ? 158.845 145.022 116.815 1.00 50.00 1009 ILE A C 1
ATOM 5063 O O . ILE A 1 1064 ? 159.367 145.938 116.174 1.00 50.00 1009 ILE A O 1
ATOM 5068 N N . VAL A 1 1065 ? 158.774 145.039 118.138 1.00 49.40 1010 VAL A N 1
ATOM 5069 C CA . VAL A 1 1065 ? 159.339 146.123 118.926 1.00 49.40 1010 VAL A CA 1
ATOM 5070 C C . VAL A 1 1065 ? 160.840 146.181 118.733 1.00 49.40 1010 VAL A C 1
ATOM 5071 O O . VAL A 1 1065 ? 161.378 147.258 118.589 1.00 49.40 1010 VAL A O 1
ATOM 5075 N N . PHE A 1 1066 ? 161.529 145.046 118.785 1.00 49.94 1011 PHE A N 1
ATOM 5076 C CA . PHE A 1 1066 ? 162.962 145.014 118.496 1.00 49.94 1011 PHE A CA 1
ATOM 5077 C C . PHE A 1 1066 ? 163.262 145.570 117.109 1.00 49.94 1011 PHE A C 1
ATOM 5078 O O . PHE A 1 1066 ? 164.156 146.413 116.949 1.00 49.94 1011 PHE A O 1
ATOM 5086 N N . CYS A 1 1067 ? 162.539 145.096 116.093 1.00 53.83 1012 CYS A N 1
ATOM 5087 C CA . CYS A 1 1067 ? 162.814 145.529 114.726 1.00 53.83 1012 CYS A CA 1
ATOM 5088 C C . CYS A 1 1067 ? 162.583 147.026 114.567 1.00 53.83 1012 CYS A C 1
ATOM 5089 O O . CYS A 1 1067 ? 163.395 147.730 113.955 1.00 53.83 1012 CYS A O 1
ATOM 5092 N N . LEU A 1 1068 ? 161.481 147.532 115.119 1.00 52.97 1013 LEU A N 1
ATOM 5093 C CA . LEU A 1 1068 ? 161.192 148.956 115.023 1.00 52.97 1013 LEU A CA 1
ATOM 5094 C C . LEU A 1 1068 ? 162.252 149.774 115.739 1.00 52.97 1013 LEU A C 1
ATOM 5095 O O . LEU A 1 1068 ? 162.627 150.858 115.278 1.00 52.97 1013 LEU A O 1
ATOM 5100 N N . SER A 1 1069 ? 162.753 149.272 116.868 1.00 53.67 1014 SER A N 1
ATOM 5101 C CA . SER A 1 1069 ? 163.838 149.962 117.552 1.00 53.67 1014 SER A CA 1
ATOM 5102 C C . SER A 1 1069 ? 165.077 150.027 116.674 1.00 53.67 1014 SER A C 1
ATOM 5103 O O . SER A 1 1069 ? 165.736 151.069 116.595 1.00 53.67 1014 SER A O 1
ATOM 5106 N N . LEU A 1 1070 ? 165.410 148.926 116.000 1.00 54.84 1015 LEU A N 1
ATOM 5107 C CA . LEU A 1 1070 ? 166.569 148.944 115.110 1.00 54.84 1015 LEU A CA 1
ATOM 5108 C C . LEU A 1 1070 ? 166.389 149.950 113.978 1.00 54.84 1015 LEU A C 1
ATOM 5109 O O . LEU A 1 1070 ? 167.259 150.797 113.746 1.00 54.84 1015 LEU A O 1
ATOM 5114 N N . ILE A 1 1071 ? 165.264 149.883 113.263 1.00 56.38 1016 ILE A N 1
ATOM 5115 C CA . ILE A 1 1071 ? 165.095 150.761 112.109 1.00 56.38 1016 ILE A CA 1
ATOM 5116 C C . ILE A 1 1071 ? 165.046 152.221 112.521 1.00 56.38 1016 ILE A C 1
ATOM 5117 O O . ILE A 1 1071 ? 165.245 153.106 111.682 1.00 56.38 1016 ILE A O 1
ATOM 5122 N N . GLY A 1 1072 ? 164.783 152.502 113.797 1.00 57.30 1017 GLY A N 1
ATOM 5123 C CA . GLY A 1 1072 ? 164.644 153.879 114.234 1.00 57.30 1017 GLY A CA 1
ATOM 5124 C C . GLY A 1 1072 ? 165.942 154.657 114.284 1.00 57.30 1017 GLY A C 1
ATOM 5125 O O . GLY A 1 1072 ? 165.910 155.890 114.274 1.00 57.30 1017 GLY A O 1
ATOM 5126 N N . LYS A 1 1073 ? 167.084 153.971 114.330 1.00 57.08 1018 LYS A N 1
ATOM 5127 C CA . LYS A 1 1073 ? 168.376 154.625 114.495 1.00 57.08 1018 LYS A CA 1
ATOM 5128 C C . LYS A 1 1073 ? 169.064 154.918 113.169 1.00 57.08 1018 LYS A C 1
ATOM 5129 O O . LYS A 1 1073 ? 170.300 154.931 113.106 1.00 57.08 1018 LYS A O 1
ATOM 5135 N N . THR A 1 1074 ? 168.298 155.143 112.106 1.00 61.32 1019 THR A N 1
ATOM 5136 C CA . THR A 1 1074 ? 168.842 155.510 110.804 1.00 61.32 1019 THR A CA 1
ATOM 5137 C C . THR A 1 1074 ? 168.519 156.939 110.401 1.00 61.32 1019 THR A C 1
ATOM 5138 O O . THR A 1 1074 ? 169.393 157.641 109.891 1.00 61.32 1019 THR A O 1
ATOM 5142 N N . ARG A 1 1075 ? 167.285 157.392 110.616 1.00 62.16 1020 ARG A N 1
ATOM 5143 C CA . ARG A 1 1075 ? 166.859 158.728 110.223 1.00 62.16 1020 ARG A CA 1
ATOM 5144 C C . ARG A 1 1075 ? 166.250 159.435 111.424 1.00 62.16 1020 ARG A C 1
ATOM 5145 O O . ARG A 1 1075 ? 165.388 158.874 112.111 1.00 62.16 1020 ARG A O 1
ATOM 5153 N N . GLU A 1 1076 ? 166.686 160.672 111.668 1.00 62.90 1021 GLU A N 1
ATOM 5154 C CA . GLU A 1 1076 ? 166.148 161.429 112.790 1.00 62.90 1021 GLU A CA 1
ATOM 5155 C C . GLU A 1 1076 ? 164.642 161.612 112.671 1.00 62.90 1021 GLU A C 1
ATOM 5156 O O . GLU A 1 1076 ? 163.976 161.863 113.681 1.00 62.90 1021 GLU A O 1
ATOM 5162 N N . GLU A 1 1077 ? 164.092 161.500 111.462 1.00 62.60 1022 GLU A N 1
ATOM 5163 C CA . GLU A 1 1077 ? 162.642 161.451 111.317 1.00 62.60 1022 GLU A CA 1
ATOM 5164 C C . GLU A 1 1077 ? 162.072 160.207 111.988 1.00 62.60 1022 GLU A C 1
ATOM 5165 O O . GLU A 1 1077 ? 161.026 160.270 112.645 1.00 62.60 1022 GLU A O 1
ATOM 5171 N N . LEU A 1 1078 ? 162.749 159.070 111.837 1.00 59.65 1023 LEU A N 1
ATOM 5172 C CA . LEU A 1 1078 ? 162.320 157.809 112.429 1.00 59.65 1023 LEU A CA 1
ATOM 5173 C C . LEU A 1 1078 ? 162.831 157.614 113.850 1.00 59.65 1023 LEU A C 1
ATOM 5174 O O . LEU A 1 1078 ? 162.559 156.572 114.454 1.00 59.65 1023 LEU A O 1
ATOM 5179 N N . LYS A 1 1079 ? 163.560 158.583 114.390 1.00 57.97 1024 LYS A N 1
ATOM 5180 C CA . LYS A 1 1079 ? 164.056 158.473 115.759 1.00 57.97 1024 LYS A CA 1
ATOM 5181 C C . LYS A 1 1079 ? 162.983 158.128 116.788 1.00 57.97 1024 LYS A C 1
ATOM 5182 O O . LYS A 1 1079 ? 163.263 157.296 117.668 1.00 57.97 1024 LYS A O 1
ATOM 5188 N N . PRO A 1 1080 ? 161.774 158.699 116.762 1.00 57.07 1025 PRO A N 1
ATOM 5189 C CA . PRO A 1 1080 ? 160.817 158.408 117.842 1.00 57.07 1025 PRO A CA 1
ATOM 5190 C C . PRO A 1 1080 ? 160.475 156.937 117.996 1.00 57.07 1025 PRO A C 1
ATOM 5191 O O . PRO A 1 1080 ? 159.966 156.553 119.055 1.00 57.07 1025 PRO A O 1
ATOM 5195 N N . LEU A 1 1081 ? 160.719 156.099 116.986 1.00 55.51 1026 LEU A N 1
ATOM 5196 C CA . LEU A 1 1081 ? 160.457 154.673 117.152 1.00 55.51 1026 LEU A CA 1
ATOM 5197 C C . LEU A 1 1081 ? 161.323 154.069 118.246 1.00 55.51 1026 LEU A C 1
ATOM 5198 O O . LEU A 1 1081 ? 160.939 153.066 118.858 1.00 55.51 1026 LEU A O 1
ATOM 5203 N N . ILE A 1 1082 ? 162.478 154.674 118.522 1.00 53.49 1027 ILE A N 1
ATOM 5204 C CA . ILE A 1 1082 ? 163.455 154.051 119.409 1.00 53.49 1027 ILE A CA 1
ATOM 5205 C C . ILE A 1 1082 ? 162.808 153.698 120.739 1.00 53.49 1027 ILE A C 1
ATOM 5206 O O . ILE A 1 1082 ? 162.963 152.585 121.256 1.00 53.49 1027 ILE A O 1
ATOM 5211 N N . SER A 1 1083 ? 162.034 154.630 121.291 1.00 48.03 1028 SER A N 1
ATOM 5212 C CA . SER A 1 1083 ? 161.498 154.446 122.632 1.00 48.03 1028 SER A CA 1
ATOM 5213 C C . SER A 1 1083 ? 160.725 153.145 122.753 1.00 48.03 1028 SER A C 1
ATOM 5214 O O . SER A 1 1083 ? 160.640 152.576 123.846 1.00 48.03 1028 SER A O 1
ATOM 5217 N N . MET A 1 1084 ? 160.166 152.651 121.648 1.00 50.14 1029 MET A N 1
ATOM 5218 C CA . MET A 1 1084 ? 159.394 151.415 121.699 1.00 50.14 1029 MET A CA 1
ATOM 5219 C C . MET A 1 1084 ? 160.143 150.289 122.398 1.00 50.14 1029 MET A C 1
ATOM 5220 O O . MET A 1 1084 ? 159.508 149.389 122.958 1.00 50.14 1029 MET A O 1
ATOM 5225 N N . LYS A 1 1085 ? 161.475 150.339 122.423 1.00 46.33 1030 LYS A N 1
ATOM 5226 C CA . LYS A 1 1085 ? 162.239 149.243 123.005 1.00 46.33 1030 LYS A CA 1
ATOM 5227 C C . LYS A 1 1085 ? 161.937 149.056 124.481 1.00 46.33 1030 LYS A C 1
ATOM 5228 O O . LYS A 1 1085 ? 162.287 148.018 125.048 1.00 46.33 1030 LYS A O 1
ATOM 5234 N N . PHE A 1 1086 ? 161.305 150.037 125.116 1.00 41.02 1031 PHE A N 1
ATOM 5235 C CA . PHE A 1 1086 ? 160.975 149.935 126.528 1.00 41.02 1031 PHE A CA 1
ATOM 5236 C C . PHE A 1 1086 ? 159.826 148.976 126.784 1.00 41.02 1031 PHE A C 1
ATOM 5237 O O . PHE A 1 1086 ? 159.582 148.626 127.942 1.00 41.02 1031 PHE A O 1
ATOM 5245 N N . LEU A 1 1087 ? 159.119 148.548 125.738 1.00 43.52 1032 LEU A N 1
ATOM 5246 C CA . LEU A 1 1087 ? 158.190 147.436 125.858 1.00 43.52 1032 LEU A CA 1
ATOM 5247 C C . LEU A 1 1087 ? 158.906 146.098 125.927 1.00 43.52 1032 LEU A C 1
ATOM 5248 O O . LEU A 1 1087 ? 158.260 145.077 126.175 1.00 43.52 1032 LEU A O 1
ATOM 5253 N N . ARG A 1 1088 ? 160.217 146.085 125.717 1.00 43.26 1033 ARG A N 1
ATOM 5254 C CA . ARG A 1 1088 ? 160.961 144.833 125.637 1.00 43.26 1033 ARG A CA 1
ATOM 5255 C C . ARG A 1 1088 ? 160.776 143.936 126.852 1.00 43.26 1033 ARG A C 1
ATOM 5256 O O . ARG A 1 1088 ? 160.592 142.722 126.662 1.00 43.26 1033 ARG A O 1
ATOM 5264 N N . PRO A 1 1089 ? 160.816 144.431 128.093 1.00 39.36 1034 PRO A N 1
ATOM 5265 C CA . PRO A 1 1089 ? 160.742 143.523 129.244 1.00 39.36 1034 PRO A CA 1
ATOM 5266 C C . PRO A 1 1089 ? 159.478 142.697 129.293 1.00 39.36 1034 PRO A C 1
ATOM 5267 O O . PRO A 1 1089 ? 159.425 141.740 130.074 1.00 39.36 1034 PRO A O 1
ATOM 5271 N N . LEU A 1 1090 ? 158.458 143.023 128.501 1.00 41.21 1035 LEU A N 1
ATOM 5272 C CA . LEU A 1 1090 ? 157.287 142.160 128.442 1.00 41.21 1035 LEU A CA 1
ATOM 5273 C C . LEU A 1 1090 ? 157.652 140.759 127.982 1.00 41.21 1035 LEU A C 1
ATOM 5274 O O . LEU A 1 1090 ? 156.909 139.815 128.256 1.00 41.21 1035 LEU A O 1
ATOM 5279 N N . ARG A 1 1091 ? 158.781 140.601 127.290 1.00 44.42 1036 ARG A N 1
ATOM 5280 C CA . ARG A 1 1091 ? 159.255 139.269 126.938 1.00 44.42 1036 ARG A CA 1
ATOM 5281 C C . ARG A 1 1091 ? 159.399 138.399 128.175 1.00 44.42 1036 ARG A C 1
ATOM 5282 O O . ARG A 1 1091 ? 159.070 137.209 128.153 1.00 44.42 1036 ARG A O 1
ATOM 5290 N N . VAL A 1 1092 ? 159.870 138.987 129.273 1.00 40.03 1037 VAL A N 1
ATOM 5291 C CA . VAL A 1 1092 ? 160.034 138.238 130.511 1.00 40.03 1037 VAL A CA 1
ATOM 5292 C C . VAL A 1 1092 ? 158.732 137.564 130.909 1.00 40.03 1037 VAL A C 1
ATOM 5293 O O . VAL A 1 1092 ? 158.741 136.499 131.534 1.00 40.03 1037 VAL A O 1
ATOM 5297 N N . LEU A 1 1093 ? 157.595 138.166 130.564 1.00 39.68 1038 LEU A N 1
ATOM 5298 C CA . LEU A 1 1093 ? 156.313 137.581 130.940 1.00 39.68 1038 LEU A CA 1
ATOM 5299 C C . LEU A 1 1093 ? 156.094 136.244 130.255 1.00 39.68 1038 LEU A C 1
ATOM 5300 O O . LEU A 1 1093 ? 155.604 135.295 130.874 1.00 39.68 1038 LEU A O 1
ATOM 5305 N N . SER A 1 1094 ? 156.453 136.150 128.980 1.00 42.86 1039 SER A N 1
ATOM 5306 C CA . SER A 1 1094 ? 156.097 134.996 128.170 1.00 42.86 1039 SER A CA 1
ATOM 5307 C C . SER A 1 1094 ? 157.043 133.819 128.338 1.00 42.86 1039 SER A C 1
ATOM 5308 O O . SER A 1 1094 ? 156.691 132.708 127.934 1.00 42.86 1039 SER A O 1
ATOM 5311 N N . GLN A 1 1095 ? 158.216 134.020 128.937 1.00 44.09 1040 GLN A N 1
ATOM 5312 C CA . GLN A 1 1095 ? 159.257 133.005 128.933 1.00 44.09 1040 GLN A CA 1
ATOM 5313 C C . GLN A 1 1095 ? 159.357 132.211 130.224 1.00 44.09 1040 GLN A C 1
ATOM 5314 O O . GLN A 1 1095 ? 159.912 131.109 130.204 1.00 44.09 1040 GLN A O 1
ATOM 5320 N N . PHE A 1 1096 ? 158.840 132.719 131.338 1.00 39.64 1041 PHE A N 1
ATOM 5321 C CA . PHE A 1 1096 ? 159.008 132.076 132.634 1.00 39.64 1041 PHE A CA 1
ATOM 5322 C C . PHE A 1 1096 ? 157.663 131.622 133.170 1.00 39.64 1041 PHE A C 1
ATOM 5323 O O . PHE A 1 1096 ? 156.719 132.410 133.236 1.00 39.64 1041 PHE A O 1
ATOM 5331 N N . GLU A 1 1097 ? 157.591 130.353 133.568 1.00 40.41 1042 GLU A N 1
ATOM 5332 C CA . GLU A 1 1097 ? 156.326 129.776 134.002 1.00 40.41 1042 GLU A CA 1
ATOM 5333 C C . GLU A 1 1097 ? 155.763 130.494 135.218 1.00 40.41 1042 GLU A C 1
ATOM 5334 O O . GLU A 1 1097 ? 154.546 130.499 135.421 1.00 40.41 1042 GLU A O 1
ATOM 5340 N N . ARG A 1 1098 ? 156.622 131.092 136.042 1.00 39.38 1043 ARG A N 1
ATOM 5341 C CA . ARG A 1 1098 ? 156.145 131.772 137.241 1.00 39.38 1043 ARG A CA 1
ATOM 5342 C C . ARG A 1 1098 ? 155.360 133.024 136.889 1.00 39.38 1043 ARG A C 1
ATOM 5343 O O . ARG A 1 1098 ? 154.254 133.246 137.398 1.00 39.38 1043 ARG A O 1
ATOM 5351 N N . MET A 1 1099 ? 155.923 133.865 136.026 1.00 38.35 1044 MET A N 1
ATOM 5352 C CA . MET A 1 1099 ? 155.210 135.064 135.621 1.00 38.35 1044 MET A CA 1
ATOM 5353 C C . MET A 1 1099 ? 153.879 134.708 134.984 1.00 38.35 1044 MET A C 1
ATOM 5354 O O . MET A 1 1099 ? 152.893 135.432 135.150 1.00 38.35 1044 MET A O 1
ATOM 5359 N N . LYS A 1 1100 ? 153.825 133.583 134.278 1.00 39.68 1045 LYS A N 1
ATOM 5360 C CA . LYS A 1 1100 ? 152.589 133.184 133.624 1.00 39.68 1045 LYS A CA 1
ATOM 5361 C C . LYS A 1 1100 ? 151.525 132.791 134.639 1.00 39.68 1045 LYS A C 1
ATOM 5362 O O . LYS A 1 1100 ? 150.360 133.168 134.490 1.00 39.68 1045 LYS A O 1
ATOM 5368 N N . VAL A 1 1101 ? 151.896 132.057 135.688 1.00 38.59 1046 VAL A N 1
ATOM 5369 C CA . VAL A 1 1101 ? 150.902 131.723 136.702 1.00 38.59 1046 VAL A CA 1
ATOM 5370 C C . VAL A 1 1101 ? 150.454 132.976 137.437 1.00 38.59 1046 VAL A C 1
ATOM 5371 O O . VAL A 1 1101 ? 149.279 133.112 137.791 1.00 38.59 1046 VAL A O 1
ATOM 5375 N N . VAL A 1 1102 ? 151.366 133.917 137.680 1.00 36.53 1047 VAL A N 1
ATOM 5376 C CA . VAL A 1 1102 ? 150.954 135.116 138.402 1.00 36.53 1047 VAL A CA 1
ATOM 5377 C C . VAL A 1 1102 ? 149.992 135.943 137.558 1.00 36.53 1047 VAL A C 1
ATOM 5378 O O . VAL A 1 1102 ? 148.993 136.459 138.070 1.00 36.53 1047 VAL A O 1
ATOM 5382 N N . VAL A 1 1103 ? 150.268 136.091 136.262 1.00 36.92 1048 VAL A N 1
ATOM 5383 C CA . VAL A 1 1103 ? 149.360 136.850 135.406 1.00 36.92 1048 VAL A CA 1
ATOM 5384 C C . VAL A 1 1103 ? 148.024 136.130 135.274 1.00 36.92 1048 VAL A C 1
ATOM 5385 O O . VAL A 1 1103 ? 146.958 136.759 135.286 1.00 36.92 1048 VAL A O 1
ATOM 5389 N N . ARG A 1 1104 ? 148.051 134.804 135.155 1.00 38.15 1049 ARG A N 1
ATOM 5390 C CA . ARG A 1 1104 ? 146.812 134.041 135.135 1.00 38.15 1049 ARG A CA 1
ATOM 5391 C C . ARG A 1 1104 ? 145.991 134.308 136.387 1.00 38.15 1049 ARG A C 1
ATOM 5392 O O . ARG A 1 1104 ? 144.781 134.535 136.313 1.00 38.15 1049 ARG A O 1
ATOM 5400 N N . ALA A 1 1105 ? 146.636 134.275 137.553 1.00 37.17 1050 ALA A N 1
ATOM 5401 C CA . ALA A 1 1105 ? 145.915 134.463 138.807 1.00 37.17 1050 ALA A CA 1
ATOM 5402 C C . ALA A 1 1105 ? 145.371 135.877 138.933 1.00 37.17 1050 ALA A C 1
ATOM 5403 O O . ALA A 1 1105 ? 144.252 136.074 139.416 1.00 37.17 1050 ALA A O 1
ATOM 5405 N N . LEU A 1 1106 ? 146.151 136.877 138.533 1.00 34.69 1051 LEU A N 1
ATOM 5406 C CA . LEU A 1 1106 ? 145.647 138.243 138.569 1.00 34.69 1051 LEU A CA 1
ATOM 5407 C C . LEU A 1 1106 ? 144.427 138.390 137.673 1.00 34.69 1051 LEU A C 1
ATOM 5408 O O . LEU A 1 1106 ? 143.467 139.078 138.030 1.00 34.69 1051 LEU A O 1
ATOM 5413 N N . ILE A 1 1107 ? 144.442 137.751 136.502 1.00 35.89 1052 ILE A N 1
ATOM 5414 C CA . ILE A 1 1107 ? 143.270 137.790 135.630 1.00 35.89 1052 ILE A CA 1
ATOM 5415 C C . ILE A 1 1107 ? 142.084 137.113 136.306 1.00 35.89 1052 ILE A C 1
ATOM 5416 O O . ILE A 1 1107 ? 140.966 137.635 136.299 1.00 35.89 1052 ILE A O 1
ATOM 5421 N N . LYS A 1 1108 ? 142.308 135.942 136.904 1.00 37.59 1053 LYS A N 1
ATOM 5422 C CA . LYS A 1 1108 ? 141.206 135.209 137.523 1.00 37.59 1053 LYS A CA 1
ATOM 5423 C C . LYS A 1 1108 ? 140.608 135.946 138.710 1.00 37.59 1053 LYS A C 1
ATOM 5424 O O . LYS A 1 1108 ? 139.414 135.801 138.980 1.00 37.59 1053 LYS A O 1
ATOM 5430 N N . THR A 1 1109 ? 141.407 136.718 139.442 1.00 34.76 1054 THR A N 1
ATOM 5431 C CA . THR A 1 1109 ? 140.898 137.363 140.647 1.00 34.76 1054 THR A CA 1
ATOM 5432 C C . THR A 1 1109 ? 140.362 138.764 140.393 1.00 34.76 1054 THR A C 1
ATOM 5433 O O . THR A 1 1109 ? 139.316 139.126 140.939 1.00 34.76 1054 THR A O 1
ATOM 5437 N N . THR A 1 1110 ? 141.045 139.563 139.577 1.00 33.63 1055 THR A N 1
ATOM 5438 C CA . THR A 1 1110 ? 140.774 140.989 139.487 1.00 33.63 1055 THR A CA 1
ATOM 5439 C C . THR A 1 1110 ? 140.029 141.398 138.222 1.00 33.63 1055 THR A C 1
ATOM 5440 O O . THR A 1 1110 ? 139.727 142.582 138.061 1.00 33.63 1055 THR A O 1
ATOM 5444 N N . LEU A 1 1111 ? 139.727 140.472 137.322 1.00 33.71 1056 LEU A N 1
ATOM 5445 C CA . LEU A 1 1111 ? 138.988 140.839 136.120 1.00 33.71 1056 LEU A CA 1
ATOM 5446 C C . LEU A 1 1111 ? 137.493 140.940 136.397 1.00 33.71 1056 LEU A C 1
ATOM 5447 O O . LEU A 1 1111 ? 136.842 141.873 135.916 1.00 33.71 1056 LEU A O 1
ATOM 5452 N N . PRO A 1 1112 ? 136.906 140.018 137.162 1.00 34.19 1057 PRO A N 1
ATOM 5453 C CA . PRO A 1 1112 ? 135.461 140.090 137.420 1.00 34.19 1057 PRO A CA 1
ATOM 5454 C C . PRO A 1 1112 ? 135.018 141.306 138.221 1.00 34.19 1057 PRO A C 1
ATOM 5455 O O . PRO A 1 1112 ? 133.851 141.391 138.612 1.00 34.19 1057 PRO A O 1
ATOM 5459 N N . THR A 1 1113 ? 135.924 142.245 138.489 1.00 34.30 1058 THR A N 1
ATOM 5460 C CA . THR A 1 1113 ? 135.593 143.465 139.211 1.00 34.30 1058 THR A CA 1
ATOM 5461 C C . THR A 1 1113 ? 135.218 144.615 138.282 1.00 34.30 1058 THR A C 1
ATOM 5462 O O . THR A 1 1113 ? 135.474 145.778 138.611 1.00 34.30 1058 THR A O 1
ATOM 5466 N N . LEU A 1 1114 ? 134.626 144.324 137.124 1.00 36.16 1059 LEU A N 1
ATOM 5467 C CA . LEU A 1 1114 ? 134.307 145.379 136.167 1.00 36.16 1059 LEU A CA 1
ATOM 5468 C C . LEU A 1 1114 ? 132.992 146.076 136.502 1.00 36.16 1059 LEU A C 1
ATOM 5469 O O . LEU A 1 1114 ? 132.885 147.300 136.370 1.00 36.16 1059 LEU A O 1
ATOM 5474 N N . ASN A 1 1115 ? 131.985 145.321 136.940 1.00 36.92 1060 ASN A N 1
ATOM 5475 C CA . ASN A 1 1115 ? 130.702 145.926 137.279 1.00 36.92 1060 ASN A CA 1
ATOM 5476 C C . ASN A 1 1115 ? 130.816 146.812 138.514 1.00 36.92 1060 ASN A C 1
ATOM 5477 O O . ASN A 1 1115 ? 130.330 147.953 138.529 1.00 36.92 1060 ASN A O 1
ATOM 5482 N N . VAL A 1 1116 ? 131.447 146.301 139.570 1.00 34.31 1061 VAL A N 1
ATOM 5483 C CA . VAL A 1 1116 ? 131.625 147.110 140.767 1.00 34.31 1061 VAL A CA 1
ATOM 5484 C C . VAL A 1 1116 ? 132.473 148.329 140.448 1.00 34.31 1061 VAL A C 1
ATOM 5485 O O . VAL A 1 1116 ? 132.237 149.427 140.967 1.00 34.31 1061 VAL A O 1
ATOM 5489 N N . PHE A 1 1117 ? 133.472 148.162 139.588 1.00 33.68 1062 PHE A N 1
ATOM 5490 C CA . PHE A 1 1117 ? 134.293 149.304 139.221 1.00 33.68 1062 PHE A CA 1
ATOM 5491 C C . PHE A 1 1117 ? 133.472 150.343 138.477 1.00 33.68 1062 PHE A C 1
ATOM 5492 O O . PHE A 1 1117 ? 133.706 151.545 138.624 1.00 33.68 1062 PHE A O 1
ATOM 5500 N N . LEU A 1 1118 ? 132.497 149.905 137.677 1.00 35.19 1063 LEU A N 1
ATOM 5501 C CA . LEU A 1 1118 ? 131.623 150.863 137.004 1.00 35.19 1063 LEU A CA 1
ATOM 5502 C C . LEU A 1 1118 ? 130.759 151.621 138.003 1.00 35.19 1063 LEU A C 1
ATOM 5503 O O . LEU A 1 1118 ? 130.548 152.831 137.862 1.00 35.19 1063 LEU A O 1
ATOM 5508 N N . VAL A 1 1119 ? 130.246 150.926 139.016 1.00 34.83 1064 VAL A N 1
ATOM 5509 C CA . VAL A 1 1119 ? 129.483 151.607 140.061 1.00 34.83 1064 VAL A CA 1
ATOM 5510 C C . VAL A 1 1119 ? 130.346 152.671 140.728 1.00 34.83 1064 VAL A C 1
ATOM 5511 O O . VAL A 1 1119 ? 129.920 153.816 140.941 1.00 34.83 1064 VAL A O 1
ATOM 5515 N N . CYS A 1 1120 ? 131.581 152.304 141.064 1.00 32.53 1065 CYS A N 1
ATOM 5516 C CA . CYS A 1 1120 ? 132.490 153.242 141.714 1.00 32.53 1065 CYS A CA 1
ATOM 5517 C C . CYS A 1 1120 ? 132.794 154.429 140.810 1.00 32.53 1065 CYS A C 1
ATOM 5518 O O . CYS A 1 1120 ? 132.902 155.567 141.277 1.00 32.53 1065 CYS A O 1
ATOM 5521 N N . LEU A 1 1121 ? 132.952 154.178 139.512 1.00 33.79 1066 LEU A N 1
ATOM 5522 C CA . LEU A 1 1121 ? 133.188 155.267 138.574 1.00 33.79 1066 LEU A CA 1
ATOM 5523 C C . LEU A 1 1121 ? 132.003 156.216 138.535 1.00 33.79 1066 LEU A C 1
ATOM 5524 O O . LEU A 1 1121 ? 132.178 157.434 138.438 1.00 33.79 1066 LEU A O 1
ATOM 5529 N N . MET A 1 1122 ? 130.787 155.679 138.593 1.00 35.22 1067 MET A N 1
ATOM 5530 C CA . MET A 1 1122 ? 129.616 156.544 138.643 1.00 35.22 1067 MET A CA 1
ATOM 5531 C C . MET A 1 1122 ? 129.644 157.420 139.886 1.00 35.22 1067 MET A C 1
ATOM 5532 O O . MET A 1 1122 ? 129.338 158.617 139.821 1.00 35.22 1067 MET A O 1
ATOM 5537 N N . ILE A 1 1123 ? 130.003 156.838 141.032 1.00 31.17 1068 ILE A N 1
ATOM 5538 C CA . ILE A 1 1123 ? 130.090 157.623 142.265 1.00 31.17 1068 ILE A CA 1
ATOM 5539 C C . ILE A 1 1123 ? 131.103 158.753 142.107 1.00 31.17 1068 ILE A C 1
ATOM 5540 O O . ILE A 1 1123 ? 130.843 159.912 142.463 1.00 31.17 1068 ILE A O 1
ATOM 5545 N N . TRP A 1 1124 ? 132.282 158.424 141.584 1.00 28.68 1069 TRP A N 1
ATOM 5546 C CA . TRP A 1 1124 ? 133.320 159.434 141.420 1.00 28.68 1069 TRP A CA 1
ATOM 5547 C C . TRP A 1 1124 ? 132.883 160.516 140.447 1.00 28.68 1069 TRP A C 1
ATOM 5548 O O . TRP A 1 1124 ? 133.247 161.683 140.606 1.00 28.68 1069 TRP A O 1
ATOM 5559 N N . LEU A 1 1125 ? 132.125 160.146 139.415 1.00 31.95 1070 LEU A N 1
ATOM 5560 C CA . LEU A 1 1125 ? 131.622 161.133 138.464 1.00 31.95 1070 LEU A CA 1
ATOM 5561 C C . LEU A 1 1125 ? 130.614 162.063 139.122 1.00 31.95 1070 LEU A C 1
ATOM 5562 O O . LEU A 1 1125 ? 130.611 163.271 138.860 1.00 31.95 1070 LEU A O 1
ATOM 5567 N N . ILE A 1 1126 ? 129.746 161.516 139.972 1.00 33.62 1071 ILE A N 1
ATOM 5568 C CA . ILE A 1 1126 ? 128.834 162.354 140.746 1.00 33.62 1071 ILE A CA 1
ATOM 5569 C C . ILE A 1 1126 ? 129.619 163.382 141.546 1.00 33.62 1071 ILE A C 1
ATOM 5570 O O . ILE A 1 1126 ? 129.313 164.580 141.528 1.00 33.62 1071 ILE A O 1
ATOM 5575 N N . PHE A 1 1127 ? 130.654 162.926 142.256 1.00 28.36 1072 PHE A N 1
ATOM 5576 C CA . PHE A 1 1127 ? 131.429 163.848 143.083 1.00 28.36 1072 PHE A CA 1
ATOM 5577 C C . PHE A 1 1127 ? 132.208 164.849 142.240 1.00 28.36 1072 PHE A C 1
ATOM 5578 O O . PHE A 1 1127 ? 132.370 166.002 142.645 1.00 28.36 1072 PHE A O 1
ATOM 5586 N N . SER A 1 1128 ? 132.687 164.440 141.068 1.00 29.48 1073 SER A N 1
ATOM 5587 C CA . SER A 1 1128 ? 133.407 165.362 140.195 1.00 29.48 1073 SER A CA 1
ATOM 5588 C C . SER A 1 1128 ? 132.491 166.450 139.655 1.00 29.48 1073 SER A C 1
ATOM 5589 O O . SER A 1 1128 ? 132.886 167.615 139.575 1.00 29.48 1073 SER A O 1
ATOM 5592 N N . ILE A 1 1129 ? 131.269 166.091 139.259 1.00 33.46 1074 ILE A N 1
ATOM 5593 C CA . ILE A 1 1129 ? 130.330 167.104 138.790 1.00 33.46 1074 ILE A CA 1
ATOM 5594 C C . ILE A 1 1129 ? 129.958 168.045 139.926 1.00 33.46 1074 ILE A C 1
ATOM 5595 O O . ILE A 1 1129 ? 129.905 169.268 139.744 1.00 33.46 1074 ILE A O 1
ATOM 5600 N N . MET A 1 1130 ? 129.692 167.497 141.114 1.00 32.71 1075 MET A N 1
ATOM 5601 C CA . MET A 1 1130 ? 129.449 168.341 142.278 1.00 32.71 1075 MET A CA 1
ATOM 5602 C C . MET A 1 1130 ? 130.588 169.329 142.478 1.00 32.71 1075 MET A C 1
ATOM 5603 O O . MET A 1 1130 ? 130.362 170.526 142.686 1.00 32.71 1075 MET A O 1
ATOM 5608 N N . GLY A 1 1131 ? 131.827 168.838 142.433 1.00 29.20 1076 GLY A N 1
ATOM 5609 C CA . GLY A 1 1131 ? 132.970 169.695 142.685 1.00 29.20 1076 GLY A CA 1
ATOM 5610 C C . GLY A 1 1131 ? 133.184 170.743 141.619 1.00 29.20 1076 GLY A C 1
ATOM 5611 O O . GLY A 1 1131 ? 133.646 171.845 141.917 1.00 29.20 1076 GLY A O 1
ATOM 5612 N N . VAL A 1 1132 ? 132.897 170.410 140.363 1.00 30.96 1077 VAL A N 1
ATOM 5613 C CA . VAL A 1 1132 ? 132.959 171.415 139.309 1.00 30.96 1077 VAL A CA 1
ATOM 5614 C C . VAL A 1 1132 ? 131.938 172.502 139.589 1.00 30.96 1077 VAL A C 1
ATOM 5615 O O . VAL A 1 1132 ? 132.227 173.698 139.491 1.00 30.96 1077 VAL A O 1
ATOM 5619 N N . ASP A 1 1133 ? 130.729 172.097 139.963 1.00 35.19 1078 ASP A N 1
ATOM 5620 C CA . ASP A 1 1133 ? 129.698 173.065 140.305 1.00 35.19 1078 ASP A CA 1
ATOM 5621 C C . ASP A 1 1133 ? 130.162 173.992 141.419 1.00 35.19 1078 ASP A C 1
ATOM 5622 O O . ASP A 1 1133 ? 130.014 175.214 141.329 1.00 35.19 1078 ASP A O 1
ATOM 5627 N N . LEU A 1 1134 ? 130.737 173.423 142.479 1.00 31.38 1079 LEU A N 1
ATOM 5628 C CA . LEU A 1 1134 ? 131.092 174.213 143.652 1.00 31.38 1079 LEU A CA 1
ATOM 5629 C C . LEU A 1 1134 ? 132.313 175.088 143.423 1.00 31.38 1079 LEU A C 1
ATOM 5630 O O . LEU A 1 1134 ? 132.385 176.191 143.968 1.00 31.38 1079 LEU A O 1
ATOM 5635 N N . PHE A 1 1135 ? 133.283 174.619 142.641 1.00 29.40 1080 PHE A N 1
ATOM 5636 C CA . PHE A 1 1135 ? 134.618 175.197 142.643 1.00 29.40 1080 PHE A CA 1
ATOM 5637 C C . PHE A 1 1135 ? 135.112 175.680 141.290 1.00 29.40 1080 PHE A C 1
ATOM 5638 O O . PHE A 1 1135 ? 136.162 176.325 141.239 1.00 29.40 1080 PHE A O 1
ATOM 5646 N N . ALA A 1 1136 ? 134.406 175.392 140.201 1.00 30.54 1081 ALA A N 1
ATOM 5647 C CA . ALA A 1 1136 ? 134.949 175.654 138.875 1.00 30.54 1081 ALA A CA 1
ATOM 5648 C C . ALA A 1 1136 ? 135.202 177.137 138.674 1.00 30.54 1081 ALA A C 1
ATOM 5649 O O . ALA A 1 1136 ? 134.326 177.969 138.913 1.00 30.54 1081 ALA A O 1
ATOM 5651 N N . GLY A 1 1137 ? 136.408 177.464 138.231 1.00 33.28 1082 GLY A N 1
ATOM 5652 C CA . GLY A 1 1137 ? 136.774 178.829 137.943 1.00 33.28 1082 GLY A CA 1
ATOM 5653 C C . GLY A 1 1137 ? 137.125 179.666 139.147 1.00 33.28 1082 GLY A C 1
ATOM 5654 O O . GLY A 1 1137 ? 137.446 180.848 138.983 1.00 33.28 1082 GLY A O 1
ATOM 5655 N N . ARG A 1 1138 ? 137.104 179.093 140.346 1.00 33.54 1083 ARG A N 1
ATOM 5656 C CA . ARG A 1 1138 ? 137.238 179.862 141.570 1.00 33.54 1083 ARG A CA 1
ATOM 5657 C C . ARG A 1 1138 ? 138.603 179.727 142.225 1.00 33.54 1083 ARG A C 1
ATOM 5658 O O . ARG A 1 1138 ? 138.876 180.443 143.189 1.00 33.54 1083 ARG A O 1
ATOM 5666 N N . PHE A 1 1139 ? 139.465 178.848 141.732 1.00 29.27 1084 PHE A N 1
ATOM 5667 C CA . PHE A 1 1139 ? 140.776 178.648 142.326 1.00 29.27 1084 PHE A CA 1
ATOM 5668 C C . PHE A 1 1139 ? 141.819 179.610 141.785 1.00 29.27 1084 PHE A C 1
ATOM 5669 O O . PHE A 1 1139 ? 142.994 179.483 142.135 1.00 29.27 1084 PHE A O 1
ATOM 5677 N N . TYR A 1 1140 ? 141.428 180.557 140.941 1.00 37.23 1085 TYR A N 1
ATOM 5678 C CA . TYR A 1 1140 ? 142.361 181.566 140.464 1.00 37.23 1085 TYR A CA 1
ATOM 5679 C C . TYR A 1 1140 ? 142.753 182.501 141.598 1.00 37.23 1085 TYR A C 1
ATOM 5680 O O . TYR A 1 1140 ? 141.938 182.830 142.461 1.00 37.23 1085 TYR A O 1
ATOM 5689 N N . GLU A 1 1141 ? 144.004 182.945 141.579 1.00 43.92 1086 GLU A N 1
ATOM 5690 C CA . GLU A 1 1141 ? 144.548 183.759 142.653 1.00 43.92 1086 GLU A CA 1
ATOM 5691 C C . GLU A 1 1141 ? 145.601 184.696 142.085 1.00 43.92 1086 GLU A C 1
ATOM 5692 O O . GLU A 1 1141 ? 146.185 184.434 141.033 1.00 43.92 1086 GLU A O 1
ATOM 5698 N N . CYS A 1 1142 ? 145.842 185.791 142.795 1.00 48.51 1087 CYS A N 1
ATOM 5699 C CA . CYS A 1 1142 ? 146.896 186.734 142.448 1.00 48.51 1087 CYS A CA 1
ATOM 5700 C C . CYS A 1 1142 ? 148.093 186.475 143.348 1.00 48.51 1087 CYS A C 1
ATOM 5701 O O . CYS A 1 1142 ? 147.990 186.605 144.572 1.00 48.51 1087 CYS A O 1
ATOM 5704 N N . ILE A 1 1143 ? 149.226 186.128 142.744 1.00 49.31 1088 ILE A N 1
ATOM 5705 C CA . ILE A 1 1143 ? 150.418 185.741 143.481 1.00 49.31 1088 ILE A CA 1
ATOM 5706 C C . ILE A 1 1143 ? 151.579 186.635 143.062 1.00 49.31 1088 ILE A C 1
ATOM 5707 O O . ILE A 1 1143 ? 151.486 187.419 142.118 1.00 49.31 1088 ILE A O 1
ATOM 5712 N N . ASP A 1 1144 ? 152.681 186.504 143.790 1.00 53.44 1089 ASP A N 1
ATOM 5713 C CA . ASP A 1 1144 ? 153.936 187.123 143.390 1.00 53.44 1089 ASP A CA 1
ATOM 5714 C C . ASP A 1 1144 ? 154.628 186.228 142.370 1.00 53.44 1089 ASP A C 1
ATOM 5715 O O . ASP A 1 1144 ? 154.917 185.068 142.682 1.00 53.44 1089 ASP A O 1
ATOM 5720 N N . PRO A 1 1145 ? 154.912 186.709 141.156 1.00 54.31 1090 PRO A N 1
ATOM 5721 C CA . PRO A 1 1145 ? 155.442 185.790 140.136 1.00 54.31 1090 PRO A CA 1
ATOM 5722 C C . PRO A 1 1145 ? 156.706 185.076 140.571 1.00 54.31 1090 PRO A C 1
ATOM 5723 O O . PRO A 1 1145 ? 156.882 183.894 140.253 1.00 54.31 1090 PRO A O 1
ATOM 5727 N N . THR A 1 1146 ? 157.596 185.756 141.293 1.00 55.82 1091 THR A N 1
ATOM 5728 C CA . THR A 1 1146 ? 158.825 185.111 141.743 1.00 55.82 1091 THR A CA 1
ATOM 5729 C C . THR A 1 1146 ? 158.599 184.317 143.027 1.00 55.82 1091 THR A C 1
ATOM 5730 O O . THR A 1 1146 ? 158.740 183.090 143.043 1.00 55.82 1091 THR A O 1
ATOM 5734 N N . SER A 1 1147 ? 158.219 184.996 144.108 1.00 55.40 1092 SER A N 1
ATOM 5735 C CA . SER A 1 1147 ? 158.114 184.323 145.397 1.00 55.40 1092 SER A CA 1
ATOM 5736 C C . SER A 1 1147 ? 156.994 183.291 145.387 1.00 55.40 1092 SER A C 1
ATOM 5737 O O . SER A 1 1147 ? 157.110 182.234 146.017 1.00 55.40 1092 SER A O 1
ATOM 5740 N N . GLY A 1 1148 ? 155.903 183.579 144.684 1.00 54.06 1093 GLY A N 1
ATOM 5741 C CA . GLY A 1 1148 ? 154.860 182.606 144.448 1.00 54.06 1093 GLY A CA 1
ATOM 5742 C C . GLY A 1 1148 ? 153.793 182.503 145.511 1.00 54.06 1093 GLY A C 1
ATOM 5743 O O . GLY A 1 1148 ? 152.925 181.631 145.403 1.00 54.06 1093 GLY A O 1
ATOM 5744 N N . GLU A 1 1149 ? 153.817 183.354 146.530 1.00 51.63 1094 GLU A N 1
ATOM 5745 C CA . GLU A 1 1149 ? 152.815 183.300 147.583 1.00 51.63 1094 GLU A CA 1
ATOM 5746 C C . GLU A 1 1149 ? 151.674 184.261 147.290 1.00 51.63 1094 GLU A C 1
ATOM 5747 O O . GLU A 1 1149 ? 151.876 185.344 146.735 1.00 51.63 1094 GLU A O 1
ATOM 5753 N N . ARG A 1 1150 ? 150.473 183.851 147.678 1.00 45.99 1095 ARG A N 1
ATOM 5754 C CA . ARG A 1 1150 ? 149.279 184.642 147.434 1.00 45.99 1095 ARG A CA 1
ATOM 5755 C C . ARG A 1 1150 ? 149.414 186.024 148.055 1.00 45.99 1095 ARG A C 1
ATOM 5756 O O . ARG A 1 1150 ? 149.860 186.163 149.197 1.00 45.99 1095 ARG A O 1
ATOM 5764 N N . PHE A 1 1151 ? 149.040 187.048 147.296 1.00 51.01 1096 PHE A N 1
ATOM 5765 C CA . PHE A 1 1151 ? 148.999 188.392 147.848 1.00 51.01 1096 PHE A CA 1
ATOM 5766 C C . PHE A 1 1151 ? 147.948 188.455 148.953 1.00 51.01 1096 PHE A C 1
ATOM 5767 O O . PHE A 1 1151 ? 146.892 187.824 148.838 1.00 51.01 1096 PHE A O 1
ATOM 5775 N N . PRO A 1 1152 ? 148.193 189.197 150.030 1.00 51.39 1097 PRO A N 1
ATOM 5776 C CA . PRO A 1 1152 ? 147.154 189.343 151.054 1.00 51.39 1097 PRO A CA 1
ATOM 5777 C C . PRO A 1 1152 ? 145.882 189.912 150.447 1.00 51.39 1097 PRO A C 1
ATOM 5778 O O . PRO A 1 1152 ? 145.912 190.890 149.700 1.00 51.39 1097 PRO A O 1
ATOM 5782 N N . SER A 1 1153 ? 144.754 189.295 150.787 1.00 49.97 1098 SER A N 1
ATOM 5783 C CA . SER A 1 1153 ? 143.489 189.654 150.165 1.00 49.97 1098 SER A CA 1
ATOM 5784 C C . SER A 1 1153 ? 143.042 191.066 150.509 1.00 49.97 1098 SER A C 1
ATOM 5785 O O . SER A 1 1153 ? 142.122 191.578 149.865 1.00 49.97 1098 SER A O 1
ATOM 5788 N N . SER A 1 1154 ? 143.656 191.701 151.503 1.00 52.14 1099 SER A N 1
ATOM 5789 C CA . SER A 1 1154 ? 143.269 193.052 151.878 1.00 52.14 1099 SER A CA 1
ATOM 5790 C C . SER A 1 1154 ? 143.754 194.103 150.887 1.00 52.14 1099 SER A C 1
ATOM 5791 O O . SER A 1 1154 ? 143.314 195.254 150.972 1.00 52.14 1099 SER A O 1
ATOM 5794 N N . GLU A 1 1155 ? 144.638 193.743 149.955 1.00 54.25 1100 GLU A N 1
ATOM 5795 C CA . GLU A 1 1155 ? 145.088 194.651 148.907 1.00 54.25 1100 GLU A CA 1
ATOM 5796 C C . GLU A 1 1155 ? 144.490 194.298 147.552 1.00 54.25 1100 GLU A C 1
ATOM 5797 O O . GLU A 1 1155 ? 143.855 195.142 146.915 1.00 54.25 1100 GLU A O 1
ATOM 5803 N N . VAL A 1 1156 ? 144.681 193.064 147.090 1.00 52.58 1101 VAL A N 1
ATOM 5804 C CA . VAL A 1 1156 ? 144.160 192.627 145.796 1.00 52.58 1101 VAL A CA 1
ATOM 5805 C C . VAL A 1 1156 ? 142.767 192.070 146.069 1.00 52.58 1101 VAL A C 1
ATOM 5806 O O . VAL A 1 1156 ? 142.572 190.869 146.237 1.00 52.58 1101 VAL A O 1
ATOM 5810 N N . MET A 1 1157 ? 141.781 192.964 146.110 1.00 54.73 1102 MET A N 1
ATOM 5811 C CA . MET A 1 1157 ? 140.424 192.556 146.445 1.00 54.73 1102 MET A CA 1
ATOM 5812 C C . MET A 1 1157 ? 139.787 191.697 145.363 1.00 54.73 1102 MET A C 1
ATOM 5813 O O . MET A 1 1157 ? 138.824 190.981 145.654 1.00 54.73 1102 MET A O 1
ATOM 5818 N N . ASN A 1 1158 ? 140.326 191.774 144.146 1.00 51.49 1103 ASN A N 1
ATOM 5819 C CA . ASN A 1 1158 ? 139.755 191.000 143.022 1.00 51.49 1103 ASN A CA 1
ATOM 5820 C C . ASN A 1 1158 ? 140.735 190.977 141.866 1.00 51.49 1103 ASN A C 1
ATOM 5821 O O . ASN A 1 1158 ? 141.849 191.477 142.019 1.00 51.49 1103 ASN A O 1
ATOM 5826 N N . LYS A 1 1159 ? 140.309 190.392 140.756 1.00 49.57 1104 LYS A N 1
ATOM 5827 C CA . LYS A 1 1159 ? 141.190 190.267 139.603 1.00 49.57 1104 LYS A CA 1
ATOM 5828 C C . LYS A 1 1159 ? 141.557 191.624 139.026 1.00 49.57 1104 LYS A C 1
ATOM 5829 O O . LYS A 1 1159 ? 142.716 191.860 138.669 1.00 49.57 1104 LYS A O 1
ATOM 5835 N N . SER A 1 1160 ? 140.582 192.529 138.917 1.00 54.58 1105 SER A N 1
ATOM 5836 C CA . SER A 1 1160 ? 140.826 193.802 138.248 1.00 54.58 1105 SER A CA 1
ATOM 5837 C C . SER A 1 1160 ? 142.042 194.512 138.826 1.00 54.58 1105 SER A C 1
ATOM 5838 O O . SER A 1 1160 ? 142.864 195.055 138.082 1.00 54.58 1105 SER A O 1
ATOM 5841 N N . ARG A 1 1161 ? 142.172 194.521 140.152 1.00 56.02 1106 ARG A N 1
ATOM 5842 C CA . ARG A 1 1161 ? 143.362 195.100 140.766 1.00 56.02 1106 ARG A CA 1
ATOM 5843 C C . ARG A 1 1161 ? 144.615 194.353 140.336 1.00 56.02 1106 ARG A C 1
ATOM 5844 O O . ARG A 1 1161 ? 145.631 194.971 140.000 1.00 56.02 1106 ARG A O 1
ATOM 5852 N N . CYS A 1 1162 ? 144.565 193.022 140.339 1.00 55.07 1107 CYS A N 1
ATOM 5853 C CA . CYS A 1 1162 ? 145.750 192.245 139.999 1.00 55.07 1107 CYS A CA 1
ATOM 5854 C C . CYS A 1 1162 ? 146.176 192.498 138.561 1.00 55.07 1107 CYS A C 1
ATOM 5855 O O . CYS A 1 1162 ? 147.328 192.858 138.296 1.00 55.07 1107 CYS A O 1
ATOM 5858 N N . GLU A 1 1163 ? 145.250 192.335 137.618 1.00 58.68 1108 GLU A N 1
ATOM 5859 C CA . GLU A 1 1163 ? 145.600 192.471 136.210 1.00 58.68 1108 GLU A CA 1
ATOM 5860 C C . GLU A 1 1163 ? 146.055 193.889 135.894 1.00 58.68 1108 GLU A C 1
ATOM 5861 O O . GLU A 1 1163 ? 147.109 194.095 135.281 1.00 58.68 1108 GLU A O 1
ATOM 5867 N N . SER A 1 1164 ? 145.280 194.881 136.318 1.00 62.49 1109 SER A N 1
ATOM 5868 C CA . SER A 1 1164 ? 145.568 196.267 135.974 1.00 62.49 1109 SER A CA 1
ATOM 5869 C C . SER A 1 1164 ? 146.819 196.719 136.709 1.00 62.49 1109 SER A C 1
ATOM 5870 O O . SER A 1 1164 ? 146.807 196.871 137.934 1.00 62.49 1109 SER A O 1
ATOM 5873 N N . LEU A 1 1165 ? 147.899 196.933 135.965 1.00 66.34 1110 LEU A N 1
ATOM 5874 C CA . LEU A 1 1165 ? 149.115 197.515 136.516 1.00 66.34 1110 LEU A CA 1
ATOM 5875 C C . LEU A 1 1165 ? 148.977 199.028 136.427 1.00 66.34 1110 LEU A C 1
ATOM 5876 O O . LEU A 1 1165 ? 148.884 199.588 135.330 1.00 66.34 1110 LEU A O 1
ATOM 5881 N N . LEU A 1 1166 ? 148.922 199.684 137.585 1.00 67.23 1111 LEU A N 1
ATOM 5882 C CA . LEU A 1 1166 ? 148.833 201.133 137.653 1.00 67.23 1111 LEU A CA 1
ATOM 5883 C C . LEU A 1 1166 ? 149.936 201.769 138.479 1.00 67.23 1111 LEU A C 1
ATOM 5884 O O . LEU A 1 1166 ? 150.141 202.982 138.364 1.00 67.23 1111 LEU A O 1
ATOM 5889 N N . PHE A 1 1167 ? 150.648 200.999 139.301 1.00 67.79 1112 PHE A N 1
ATOM 5890 C CA . PHE A 1 1167 ? 151.797 201.496 140.045 1.00 67.79 1112 PHE A CA 1
ATOM 5891 C C . PHE A 1 1167 ? 153.037 200.652 139.776 1.00 67.79 1112 PHE A C 1
ATOM 5892 O O . PHE A 1 1167 ? 153.905 200.517 140.640 1.00 67.79 1112 PHE A O 1
ATOM 5900 N N . ASN A 1 1168 ? 153.130 200.078 138.581 1.00 66.26 1113 ASN A N 1
ATOM 5901 C CA . ASN A 1 1168 ? 154.305 199.323 138.158 1.00 66.26 1113 ASN A CA 1
ATOM 5902 C C . ASN A 1 1168 ? 154.749 198.346 139.246 1.00 66.26 1113 ASN A C 1
ATOM 5903 O O . ASN A 1 1168 ? 155.828 198.462 139.829 1.00 66.26 1113 ASN A O 1
ATOM 5908 N N . GLU A 1 1169 ? 153.877 197.382 139.526 1.00 62.88 1114 GLU A N 1
ATOM 5909 C CA . GLU A 1 1169 ? 154.154 196.328 140.489 1.00 62.88 1114 GLU A CA 1
ATOM 5910 C C . GLU A 1 1169 ? 153.928 194.981 139.825 1.00 62.88 1114 GLU A C 1
ATOM 5911 O O . GLU A 1 1169 ? 152.993 194.817 139.036 1.00 62.88 1114 GLU A O 1
ATOM 5917 N N . SER A 1 1170 ? 154.790 194.022 140.149 1.00 59.36 1115 SER A N 1
ATOM 5918 C CA . SER A 1 1170 ? 154.726 192.697 139.549 1.00 59.36 1115 SER A CA 1
ATOM 5919 C C . SER A 1 1170 ? 153.693 191.854 140.282 1.00 59.36 1115 SER A C 1
ATOM 5920 O O . SER A 1 1170 ? 153.773 191.687 141.503 1.00 59.36 1115 SER A O 1
ATOM 5923 N N . MET A 1 1171 ? 152.725 191.326 139.538 1.00 56.36 1116 MET A N 1
ATOM 5924 C CA . MET A 1 1171 ? 151.701 190.466 140.113 1.00 56.36 1116 MET A CA 1
ATOM 5925 C C . MET A 1 1171 ? 150.940 189.731 139.018 1.00 56.36 1116 MET A C 1
ATOM 5926 O O . MET A 1 1171 ? 150.410 190.353 138.092 1.00 56.36 1116 MET A O 1
ATOM 5931 N N . LEU A 1 1172 ? 150.879 188.407 139.126 1.00 49.42 1117 LEU A N 1
ATOM 5932 C CA . LEU A 1 1172 ? 150.331 187.542 138.091 1.00 49.42 1117 LEU A CA 1
ATOM 5933 C C . LEU A 1 1172 ? 149.078 186.858 138.612 1.00 49.42 1117 LEU A C 1
ATOM 5934 O O . LEU A 1 1172 ? 149.064 186.359 139.740 1.00 49.42 1117 LEU A O 1
ATOM 5939 N N . TRP A 1 1173 ? 148.035 186.835 137.788 1.00 45.45 1118 TRP A N 1
ATOM 5940 C CA . TRP A 1 1173 ? 146.768 186.192 138.118 1.00 45.45 1118 TRP A CA 1
ATOM 5941 C C . TRP A 1 1173 ? 146.701 184.873 137.363 1.00 45.45 1118 TRP A C 1
ATOM 5942 O O . TRP A 1 1173 ? 146.620 184.864 136.131 1.00 45.45 1118 TRP A O 1
ATOM 5953 N N . GLU A 1 1174 ? 146.729 183.760 138.091 1.00 44.37 1119 GLU A N 1
ATOM 5954 C CA . GLU A 1 1174 ? 146.771 182.456 137.449 1.00 44.37 1119 GLU A CA 1
ATOM 5955 C C . GLU A 1 1174 ? 146.057 181.422 138.306 1.00 44.37 1119 GLU A C 1
ATOM 5956 O O . GLU A 1 1174 ? 145.780 181.636 139.485 1.00 44.37 1119 GLU A O 1
ATOM 5962 N N . ASN A 1 1175 ? 145.781 180.281 137.687 1.00 35.18 1120 ASN A N 1
ATOM 5963 C CA . ASN A 1 1175 ? 144.972 179.234 138.288 1.00 35.18 1120 ASN A CA 1
ATOM 5964 C C . ASN A 1 1175 ? 145.802 178.462 139.301 1.00 35.18 1120 ASN A C 1
ATOM 5965 O O . ASN A 1 1175 ? 146.903 178.865 139.682 1.00 35.18 1120 ASN A O 1
ATOM 5970 N N . ALA A 1 1176 ? 145.265 177.338 139.753 1.00 31.96 1121 ALA A N 1
ATOM 5971 C CA . ALA A 1 1176 ? 145.975 176.394 140.595 1.00 31.96 1121 ALA A CA 1
ATOM 5972 C C . ALA A 1 1176 ? 146.328 175.162 139.777 1.00 31.96 1121 ALA A C 1
ATOM 5973 O O . ALA A 1 1176 ? 145.672 174.849 138.783 1.00 31.96 1121 ALA A O 1
ATOM 5975 N N . LYS A 1 1177 ? 147.378 174.465 140.202 1.00 36.14 1122 LYS A N 1
ATOM 5976 C CA . LYS A 1 1177 ? 147.787 173.259 139.495 1.00 36.14 1122 LYS A CA 1
ATOM 5977 C C . LYS A 1 1177 ? 146.692 172.204 139.533 1.00 36.14 1122 LYS A C 1
ATOM 5978 O O . LYS A 1 1177 ? 146.452 171.511 138.540 1.00 36.14 1122 LYS A O 1
ATOM 5984 N N . MET A 1 1178 ? 146.029 172.057 140.673 1.00 28.33 1123 MET A N 1
ATOM 5985 C CA . MET A 1 1178 ? 144.939 171.105 140.834 1.00 28.33 1123 MET A CA 1
ATOM 5986 C C . MET A 1 1178 ? 143.667 171.887 141.098 1.00 28.33 1123 MET A C 1
ATOM 5987 O O . MET A 1 1178 ? 143.495 172.452 142.180 1.00 28.33 1123 MET A O 1
ATOM 5992 N N . ASN A 1 1179 ? 142.773 171.902 140.116 1.00 28.36 1124 ASN A N 1
ATOM 5993 C CA . ASN A 1 1179 ? 141.536 172.655 140.225 1.00 28.36 1124 ASN A CA 1
ATOM 5994 C C . ASN A 1 1179 ? 140.358 171.781 139.845 1.00 28.36 1124 ASN A C 1
ATOM 5995 O O . ASN A 1 1179 ? 140.511 170.576 139.646 1.00 28.36 1124 ASN A O 1
ATOM 6000 N N . PHE A 1 1180 ? 139.179 172.382 139.775 1.00 27.37 1125 PHE A N 1
ATOM 6001 C CA . PHE A 1 1180 ? 137.933 171.704 139.460 1.00 27.37 1125 PHE A CA 1
ATOM 6002 C C . PHE A 1 1180 ? 137.250 172.390 138.288 1.00 27.37 1125 PHE A C 1
ATOM 6003 O O . PHE A 1 1180 ? 136.038 172.593 138.288 1.00 27.37 1125 PHE A O 1
ATOM 6011 N N . ASP A 1 1181 ? 138.022 172.766 137.268 1.00 30.22 1126 ASP A N 1
ATOM 6012 C CA . ASP A 1 1181 ? 137.481 173.542 136.159 1.00 30.22 1126 ASP A CA 1
ATOM 6013 C C . ASP A 1 1181 ? 136.635 172.708 135.214 1.00 30.22 1126 ASP A C 1
ATOM 6014 O O . ASP A 1 1181 ? 135.859 173.272 134.439 1.00 30.22 1126 ASP A O 1
ATOM 6019 N N . ASN A 1 1182 ? 136.782 171.391 135.241 1.00 30.03 1127 ASN A N 1
ATOM 6020 C CA . ASN A 1 1182 ? 135.942 170.501 134.457 1.00 30.03 1127 ASN A CA 1
ATOM 6021 C C . ASN A 1 1182 ? 136.014 169.126 135.098 1.00 30.03 1127 ASN A C 1
ATOM 6022 O O . ASN A 1 1182 ? 136.723 168.920 136.083 1.00 30.03 1127 ASN A O 1
ATOM 6027 N N . VAL A 1 1183 ? 135.253 168.182 134.548 1.00 29.31 1128 VAL A N 1
ATOM 6028 C CA . VAL A 1 1183 ? 135.152 166.886 135.194 1.00 29.31 1128 VAL A CA 1
ATOM 6029 C C . VAL A 1 1183 ? 136.458 166.112 135.112 1.00 29.31 1128 VAL A C 1
ATOM 6030 O O . VAL A 1 1183 ? 136.698 165.235 135.946 1.00 29.31 1128 VAL A O 1
ATOM 6034 N N . GLY A 1 1184 ? 137.327 166.421 134.152 1.00 28.20 1129 GLY A N 1
ATOM 6035 C CA . GLY A 1 1184 ? 138.618 165.758 134.065 1.00 28.20 1129 GLY A CA 1
ATOM 6036 C C . GLY A 1 1184 ? 139.595 166.227 135.126 1.00 28.20 1129 GLY A C 1
ATOM 6037 O O . GLY A 1 1184 ? 140.190 165.424 135.853 1.00 28.20 1129 GLY A O 1
ATOM 6038 N N . ASN A 1 1185 ? 139.775 167.541 135.213 1.00 28.37 1130 ASN A N 1
ATOM 6039 C CA . ASN A 1 1185 ? 140.488 168.102 136.349 1.00 28.37 1130 ASN A CA 1
ATOM 6040 C C . ASN A 1 1185 ? 139.873 167.632 137.654 1.00 28.37 1130 ASN A C 1
ATOM 6041 O O . ASN A 1 1185 ? 140.578 167.426 138.646 1.00 28.37 1130 ASN A O 1
ATOM 6046 N N . GLY A 1 1186 ? 138.556 167.476 137.683 1.00 27.20 1131 GLY A N 1
ATOM 6047 C CA . GLY A 1 1186 ? 137.922 166.967 138.880 1.00 27.20 1131 GLY A CA 1
ATOM 6048 C C . GLY A 1 1186 ? 138.367 165.561 139.215 1.00 27.20 1131 GLY A C 1
ATOM 6049 O O . GLY A 1 1186 ? 138.614 165.241 140.374 1.00 27.20 1131 GLY A O 1
ATOM 6050 N N . PHE A 1 1187 ? 138.458 164.697 138.207 1.00 28.32 1132 PHE A N 1
ATOM 6051 C CA . PHE A 1 1187 ? 138.903 163.331 138.453 1.00 28.32 1132 PHE A CA 1
ATOM 6052 C C . PHE A 1 1187 ? 140.345 163.308 138.933 1.00 28.32 1132 PHE A C 1
ATOM 6053 O O . PHE A 1 1187 ? 140.708 162.504 139.797 1.00 28.32 1132 PHE A O 1
ATOM 6061 N N . LEU A 1 1188 ? 141.185 164.188 138.392 1.00 28.03 1133 LEU A N 1
ATOM 6062 C CA . LEU A 1 1188 ? 142.569 164.233 138.853 1.00 28.03 1133 LEU A CA 1
ATOM 6063 C C . LEU A 1 1188 ? 142.653 164.715 140.298 1.00 28.03 1133 LEU A C 1
ATOM 6064 O O . LEU A 1 1188 ? 143.368 164.124 141.119 1.00 28.03 1133 LEU A O 1
ATOM 6069 N N . SER A 1 1189 ? 141.914 165.774 140.634 1.00 26.32 1134 SER A N 1
ATOM 6070 C CA . SER A 1 1189 ? 141.887 166.261 142.009 1.00 26.32 1134 SER A CA 1
ATOM 6071 C C . SER A 1 1189 ? 141.362 165.198 142.956 1.00 26.32 1134 SER A C 1
ATOM 6072 O O . SER A 1 1189 ? 141.880 165.029 144.061 1.00 26.32 1134 SER A O 1
ATOM 6075 N N . LEU A 1 1190 ? 140.334 164.468 142.546 1.00 26.12 1135 LEU A N 1
ATOM 6076 C CA . LEU A 1 1190 ? 139.756 163.478 143.437 1.00 26.12 1135 LEU A CA 1
ATOM 6077 C C . LEU A 1 1190 ? 140.665 162.275 143.607 1.00 26.12 1135 LEU A C 1
ATOM 6078 O O . LEU A 1 1190 ? 140.698 161.690 144.689 1.00 26.12 1135 LEU A O 1
ATOM 6083 N N . LEU A 1 1191 ? 141.403 161.874 142.570 1.00 27.61 1136 LEU A N 1
ATOM 6084 C CA . LEU A 1 1191 ? 142.400 160.828 142.776 1.00 27.61 1136 LEU A CA 1
ATOM 6085 C C . LEU A 1 1191 ? 143.466 161.300 143.742 1.00 27.61 1136 LEU A C 1
ATOM 6086 O O . LEU A 1 1191 ? 143.911 160.548 144.613 1.00 27.61 1136 LEU A O 1
ATOM 6091 N N . GLN A 1 1192 ? 143.895 162.546 143.598 1.00 27.11 1137 GLN A N 1
ATOM 6092 C CA . GLN A 1 1192 ? 144.886 163.095 144.504 1.00 27.11 1137 GLN A CA 1
ATOM 6093 C C . GLN A 1 1192 ? 144.358 163.209 145.928 1.00 27.11 1137 GLN A C 1
ATOM 6094 O O . GLN A 1 1192 ? 145.148 163.202 146.871 1.00 27.11 1137 GLN A O 1
ATOM 6100 N N . VAL A 1 1193 ? 143.044 163.308 146.102 1.00 25.92 1138 VAL A N 1
ATOM 6101 C CA . VAL A 1 1193 ? 142.450 163.321 147.437 1.00 25.92 1138 VAL A CA 1
ATOM 6102 C C . VAL A 1 1193 ? 142.223 161.911 147.982 1.00 25.92 1138 VAL A C 1
ATOM 6103 O O . VAL A 1 1193 ? 142.199 161.719 149.198 1.00 25.92 1138 VAL A O 1
ATOM 6107 N N . ALA A 1 1194 ? 142.039 160.920 147.116 1.00 26.24 1139 ALA A N 1
ATOM 6108 C CA . ALA A 1 1194 ? 141.719 159.577 147.581 1.00 26.24 1139 ALA A CA 1
ATOM 6109 C C . ALA A 1 1194 ? 142.935 158.856 148.127 1.00 26.24 1139 ALA A C 1
ATOM 6110 O O . ALA A 1 1194 ? 142.801 158.001 149.006 1.00 26.24 1139 ALA A O 1
ATOM 6112 N N . THR A 1 1195 ? 144.114 159.162 147.605 1.00 28.47 1140 THR A N 1
ATOM 6113 C CA . THR A 1 1195 ? 145.363 158.608 148.095 1.00 28.47 1140 THR A CA 1
ATOM 6114 C C . THR A 1 1195 ? 146.026 159.503 149.129 1.00 28.47 1140 THR A C 1
ATOM 6115 O O . THR A 1 1195 ? 147.065 159.132 149.676 1.00 28.47 1140 THR A O 1
ATOM 6119 N N . PHE A 1 1196 ? 145.443 160.664 149.412 1.00 26.54 1141 PHE A N 1
ATOM 6120 C CA . PHE A 1 1196 ? 145.879 161.556 150.479 1.00 26.54 1141 PHE A CA 1
ATOM 6121 C C . PHE A 1 1196 ? 147.249 162.162 150.207 1.00 26.54 1141 PHE A C 1
ATOM 6122 O O . PHE A 1 1196 ? 147.975 162.505 151.139 1.00 26.54 1141 PHE A O 1
ATOM 6130 N N . ASN A 1 1197 ? 147.609 162.323 148.939 1.00 28.32 1142 ASN A N 1
ATOM 6131 C CA . ASN A 1 1197 ? 148.821 163.035 148.547 1.00 28.32 1142 ASN A CA 1
ATOM 6132 C C . ASN A 1 1197 ? 148.412 164.325 147.858 1.00 28.32 1142 ASN A C 1
ATOM 6133 O O . ASN A 1 1197 ? 147.929 164.295 146.728 1.00 28.32 1142 ASN A O 1
ATOM 6138 N N . GLY A 1 1198 ? 148.636 165.454 148.514 1.00 27.85 1143 GLY A N 1
ATOM 6139 C CA . GLY A 1 1198 ? 148.281 166.724 147.929 1.00 27.85 1143 GLY A CA 1
ATOM 6140 C C . GLY A 1 1198 ? 146.871 167.169 148.205 1.00 27.85 1143 GLY A C 1
ATOM 6141 O O . GLY A 1 1198 ? 146.403 168.112 147.566 1.00 27.85 1143 GLY A O 1
ATOM 6142 N N . TRP A 1 1199 ? 146.185 166.525 149.142 1.00 25.98 1144 TRP A N 1
ATOM 6143 C CA . TRP A 1 1199 ? 144.783 166.813 149.396 1.00 25.98 1144 TRP A CA 1
ATOM 6144 C C . TRP A 1 1199 ? 144.649 168.036 150.284 1.00 25.98 1144 TRP A C 1
ATOM 6145 O O . TRP A 1 1199 ? 143.640 168.738 150.225 1.00 25.98 1144 TRP A O 1
ATOM 6156 N N . ILE A 1 1200 ? 145.673 168.316 151.086 1.00 26.42 1145 ILE A N 1
ATOM 6157 C CA . ILE A 1 1200 ? 145.681 169.515 151.914 1.00 26.42 1145 ILE A CA 1
ATOM 6158 C C . ILE A 1 1200 ? 145.714 170.760 151.043 1.00 26.42 1145 ILE A C 1
ATOM 6159 O O . ILE A 1 1200 ? 145.086 171.771 151.364 1.00 26.42 1145 ILE A O 1
ATOM 6164 N N . THR A 1 1201 ? 146.468 170.721 149.945 1.00 27.11 1146 THR A N 1
ATOM 6165 C CA . THR A 1 1201 ? 146.509 171.862 149.036 1.00 27.11 1146 THR A CA 1
ATOM 6166 C C . THR A 1 1201 ? 145.154 172.102 148.391 1.00 27.11 1146 THR A C 1
ATOM 6167 O O . THR A 1 1201 ? 144.684 173.243 148.307 1.00 27.11 1146 THR A O 1
ATOM 6171 N N . ILE A 1 1202 ? 144.510 171.034 147.930 1.00 26.17 1147 ILE A N 1
ATOM 6172 C CA . ILE A 1 1202 ? 143.240 171.178 147.234 1.00 26.17 1147 ILE A CA 1
ATOM 6173 C C . ILE A 1 1202 ? 142.172 171.694 148.184 1.00 26.17 1147 ILE A C 1
ATOM 6174 O O . ILE A 1 1202 ? 141.376 172.564 147.824 1.00 26.17 1147 ILE A O 1
ATOM 6179 N N . MET A 1 1203 ? 142.140 171.182 149.416 1.00 25.60 1148 MET A N 1
ATOM 6180 C CA . MET A 1 1203 ? 141.161 171.672 150.378 1.00 25.60 1148 MET A CA 1
ATOM 6181 C C . MET A 1 1203 ? 141.493 173.078 150.844 1.00 25.60 1148 MET A C 1
ATOM 6182 O O . MET A 1 1203 ? 140.588 173.849 151.167 1.00 25.60 1148 MET A O 1
ATOM 6187 N N . ASN A 1 1204 ? 142.772 173.436 150.891 1.00 27.98 1149 ASN A N 1
ATOM 6188 C CA . ASN A 1 1204 ? 143.123 174.820 151.176 1.00 27.98 1149 ASN A CA 1
ATOM 6189 C C . ASN A 1 1204 ? 142.555 175.744 150.115 1.00 27.98 1149 ASN A C 1
ATOM 6190 O O . ASN A 1 1204 ? 142.021 176.811 150.428 1.00 27.98 1149 ASN A O 1
ATOM 6195 N N . SER A 1 1205 ? 142.677 175.355 148.847 1.00 27.97 1150 SER A N 1
ATOM 6196 C CA . SER A 1 1205 ? 142.059 176.133 147.779 1.00 27.97 1150 SER A CA 1
ATOM 6197 C C . SER A 1 1205 ? 140.547 176.159 147.929 1.00 27.97 1150 SER A C 1
ATOM 6198 O O . SER A 1 1205 ? 139.917 177.205 147.756 1.00 27.97 1150 SER A O 1
ATOM 6201 N N . ALA A 1 1206 ? 139.950 175.014 148.250 1.00 27.39 1151 ALA A N 1
ATOM 6202 C CA . ALA A 1 1206 ? 138.498 174.922 148.323 1.00 27.39 1151 ALA A CA 1
ATOM 6203 C C . ALA A 1 1206 ? 137.931 175.834 149.400 1.00 27.39 1151 ALA A C 1
ATOM 6204 O O . ALA A 1 1206 ? 136.924 176.514 149.178 1.00 27.39 1151 ALA A O 1
ATOM 6206 N N . ILE A 1 1207 ? 138.558 175.867 150.574 1.00 29.23 1152 ILE A N 1
ATOM 6207 C CA . ILE A 1 1207 ? 138.018 176.608 151.708 1.00 29.23 1152 ILE A CA 1
ATOM 6208 C C . ILE A 1 1207 ? 138.468 178.058 151.651 1.00 29.23 1152 ILE A C 1
ATOM 6209 O O . ILE A 1 1207 ? 138.317 178.797 152.625 1.00 29.23 1152 ILE A O 1
ATOM 6214 N N . ASP A 1 1208 ? 139.037 178.475 150.526 1.00 34.44 1153 ASP A N 1
ATOM 6215 C CA . ASP A 1 1208 ? 139.438 179.858 150.332 1.00 34.44 1153 ASP A CA 1
ATOM 6216 C C . ASP A 1 1208 ? 138.708 180.540 149.188 1.00 34.44 1153 ASP A C 1
ATOM 6217 O O . ASP A 1 1208 ? 138.895 181.743 148.992 1.00 34.44 1153 ASP A O 1
ATOM 6222 N N . SER A 1 1209 ? 137.888 179.814 148.439 1.00 34.07 1154 SER A N 1
ATOM 6223 C CA . SER A 1 1209 ? 137.237 180.342 147.252 1.00 34.07 1154 SER A CA 1
ATOM 6224 C C . SER A 1 1209 ? 136.063 181.235 147.618 1.00 34.07 1154 SER A C 1
ATOM 6225 O O . SER A 1 1209 ? 135.383 181.019 148.623 1.00 34.07 1154 SER A O 1
ATOM 6228 N N . VAL A 1 1210 ? 135.823 182.248 146.786 1.00 38.32 1155 VAL A N 1
ATOM 6229 C CA . VAL A 1 1210 ? 134.673 183.120 146.978 1.00 38.32 1155 VAL A CA 1
ATOM 6230 C C . VAL A 1 1210 ? 133.812 183.137 145.725 1.00 38.32 1155 VAL A C 1
ATOM 6231 O O . VAL A 1 1210 ? 132.678 182.650 145.730 1.00 38.32 1155 VAL A O 1
ATOM 6235 N N . ALA A 1 1211 ? 134.354 183.669 144.637 1.00 38.90 1156 ALA A N 1
ATOM 6236 C CA . ALA A 1 1211 ? 133.586 183.906 143.423 1.00 38.90 1156 ALA A CA 1
ATOM 6237 C C . ALA A 1 1211 ? 134.481 183.572 142.236 1.00 38.90 1156 ALA A C 1
ATOM 6238 O O . ALA A 1 1211 ? 135.516 182.915 142.378 1.00 38.90 1156 ALA A O 1
ATOM 6240 N N . VAL A 1 1212 ? 134.085 184.016 141.041 1.00 39.17 1157 VAL A N 1
ATOM 6241 C CA . VAL A 1 1212 ? 134.801 183.633 139.829 1.00 39.17 1157 VAL A CA 1
ATOM 6242 C C . VAL A 1 1212 ? 135.903 184.605 139.445 1.00 39.17 1157 VAL A C 1
ATOM 6243 O O . VAL A 1 1212 ? 136.715 184.284 138.566 1.00 39.17 1157 VAL A O 1
ATOM 6247 N N . ASN A 1 1213 ? 135.968 185.778 140.067 1.00 44.72 1158 ASN A N 1
ATOM 6248 C CA . ASN A 1 1213 ? 137.075 186.690 139.812 1.00 44.72 1158 ASN A CA 1
ATOM 6249 C C . ASN A 1 1213 ? 137.558 187.379 141.080 1.00 44.72 1158 ASN A C 1
ATOM 6250 O O . ASN A 1 1213 ? 138.360 188.315 140.989 1.00 44.72 1158 ASN A O 1
ATOM 6255 N N . ILE A 1 1214 ? 137.120 186.936 142.250 1.00 44.79 1159 ILE A N 1
ATOM 6256 C CA . ILE A 1 1214 ? 137.434 187.580 143.517 1.00 44.79 1159 ILE A CA 1
ATOM 6257 C C . ILE A 1 1214 ? 138.612 186.869 144.155 1.00 44.79 1159 ILE A C 1
ATOM 6258 O O . ILE A 1 1214 ? 138.680 185.635 144.162 1.00 44.79 1159 ILE A O 1
ATOM 6263 N N . GLN A 1 1215 ? 139.536 187.644 144.699 1.00 46.29 1160 GLN A N 1
ATOM 6264 C CA . GLN A 1 1215 ? 140.711 187.069 145.330 1.00 46.29 1160 GLN A CA 1
ATOM 6265 C C . GLN A 1 1215 ? 140.282 186.187 146.496 1.00 46.29 1160 GLN A C 1
ATOM 6266 O O . GLN A 1 1215 ? 139.494 186.629 147.340 1.00 46.29 1160 GLN A O 1
ATOM 6272 N N . PRO A 1 1216 ? 140.765 184.949 146.584 1.00 42.60 1161 PRO A N 1
ATOM 6273 C CA . PRO A 1 1216 ? 140.371 184.093 147.705 1.00 42.60 1161 PRO A CA 1
ATOM 6274 C C . PRO A 1 1216 ? 140.873 184.635 149.035 1.00 42.60 1161 PRO A C 1
ATOM 6275 O O . PRO A 1 1216 ? 141.958 185.211 149.128 1.00 42.60 1161 PRO A O 1
ATOM 6279 N N . HIS A 1 1217 ? 140.067 184.428 150.072 1.00 41.21 1162 HIS A N 1
ATOM 6280 C CA . HIS A 1 1217 ? 140.358 184.883 151.423 1.00 41.21 1162 HIS A CA 1
ATOM 6281 C C . HIS A 1 1217 ? 140.557 183.683 152.338 1.00 41.21 1162 HIS A C 1
ATOM 6282 O O . HIS A 1 1217 ? 139.944 182.631 152.150 1.00 41.21 1162 HIS A O 1
ATOM 6289 N N . PHE A 1 1218 ? 141.403 183.859 153.346 1.00 35.59 1163 PHE A N 1
ATOM 6290 C CA . PHE A 1 1218 ? 141.809 182.748 154.198 1.00 35.59 1163 PHE A CA 1
ATOM 6291 C C . PHE A 1 1218 ? 140.628 182.198 154.982 1.00 35.59 1163 PHE A C 1
ATOM 6292 O O . PHE A 1 1218 ? 140.024 182.907 155.790 1.00 35.59 1163 PHE A O 1
ATOM 6300 N N . GLU A 1 1219 ? 140.315 180.926 154.754 1.00 33.36 1164 GLU A N 1
ATOM 6301 C CA . GLU A 1 1219 ? 139.294 180.200 155.504 1.00 33.36 1164 GLU A CA 1
ATOM 6302 C C . GLU A 1 1219 ? 138.022 181.033 155.653 1.00 33.36 1164 GLU A C 1
ATOM 6303 O O . GLU A 1 1219 ? 137.525 181.276 156.752 1.00 33.36 1164 GLU A O 1
ATOM 6309 N N . VAL A 1 1220 ? 137.500 181.474 154.515 1.00 35.05 1165 VAL A N 1
ATOM 6310 C CA . VAL A 1 1220 ? 136.239 182.199 154.481 1.00 35.05 1165 VAL A CA 1
ATOM 6311 C C . VAL A 1 1220 ? 135.067 181.294 154.138 1.00 35.05 1165 VAL A C 1
ATOM 6312 O O . VAL A 1 1220 ? 133.912 181.705 154.328 1.00 35.05 1165 VAL A O 1
ATOM 6316 N N . ASN A 1 1221 ? 135.315 180.073 153.691 1.00 31.69 1166 ASN A N 1
ATOM 6317 C CA . ASN A 1 1221 ? 134.276 179.173 153.222 1.00 31.69 1166 ASN A CA 1
ATOM 6318 C C . ASN A 1 1221 ? 134.453 177.800 153.863 1.00 31.69 1166 ASN A C 1
ATOM 6319 O O . ASN A 1 1221 ? 134.373 176.765 153.207 1.00 31.69 1166 ASN A O 1
ATOM 6324 N N . ILE A 1 1222 ? 134.668 177.793 155.175 1.00 28.98 1167 ILE A N 1
ATOM 6325 C CA . ILE A 1 1222 ? 135.234 176.661 155.901 1.00 28.98 1167 ILE A CA 1
ATOM 6326 C C . ILE A 1 1222 ? 134.394 175.393 155.819 1.00 28.98 1167 ILE A C 1
ATOM 6327 O O . ILE A 1 1222 ? 134.898 174.299 156.083 1.00 28.98 1167 ILE A O 1
ATOM 6332 N N . TYR A 1 1223 ? 133.119 175.506 155.483 1.00 28.77 1168 TYR A N 1
ATOM 6333 C CA . TYR A 1 1223 ? 132.253 174.337 155.547 1.00 28.77 1168 TYR A CA 1
ATOM 6334 C C . TYR A 1 1223 ? 132.324 173.473 154.303 1.00 28.77 1168 TYR A C 1
ATOM 6335 O O . TYR A 1 1223 ? 131.724 172.393 154.282 1.00 28.77 1168 TYR A O 1
ATOM 6344 N N . MET A 1 1224 ? 133.065 173.898 153.283 1.00 30.25 1169 MET A N 1
ATOM 6345 C CA . MET A 1 1224 ? 133.315 173.017 152.156 1.00 30.25 1169 MET A CA 1
ATOM 6346 C C . MET A 1 1224 ? 134.057 171.760 152.573 1.00 30.25 1169 MET A C 1
ATOM 6347 O O . MET A 1 1224 ? 134.008 170.764 151.850 1.00 30.25 1169 MET A O 1
ATOM 6352 N N . TYR A 1 1225 ? 134.727 171.772 153.726 1.00 27.64 1170 TYR A N 1
ATOM 6353 C CA . TYR A 1 1225 ? 135.293 170.538 154.255 1.00 27.64 1170 TYR A CA 1
ATOM 6354 C C . TYR A 1 1225 ? 134.274 169.412 154.241 1.00 27.64 1170 TYR A C 1
ATOM 6355 O O . TYR A 1 1225 ? 134.647 168.237 154.201 1.00 27.64 1170 TYR A O 1
ATOM 6364 N N . CYS A 1 1226 ? 132.986 169.743 154.291 1.00 28.84 1171 CYS A N 1
ATOM 6365 C CA . CYS A 1 1226 ? 131.968 168.704 154.245 1.00 28.84 1171 CYS A CA 1
ATOM 6366 C C . CYS A 1 1226 ? 131.975 167.981 152.909 1.00 28.84 1171 CYS A C 1
ATOM 6367 O O . CYS A 1 1226 ? 131.621 166.801 152.841 1.00 28.84 1171 CYS A O 1
ATOM 6370 N N . TYR A 1 1227 ? 132.377 168.666 151.840 1.00 28.12 1172 TYR A N 1
ATOM 6371 C CA . TYR A 1 1227 ? 132.504 168.012 150.544 1.00 28.12 1172 TYR A CA 1
ATOM 6372 C C . TYR A 1 1227 ? 133.513 166.880 150.609 1.00 28.12 1172 TYR A C 1
ATOM 6373 O O . TYR A 1 1227 ? 133.219 165.743 150.222 1.00 28.12 1172 TYR A O 1
ATOM 6382 N N . PHE A 1 1228 ? 134.703 167.169 151.139 1.00 26.08 1173 PHE A N 1
ATOM 6383 C CA . PHE A 1 1228 ? 135.811 166.224 151.099 1.00 26.08 1173 PHE A CA 1
ATOM 6384 C C . PHE A 1 1228 ? 135.641 165.104 152.114 1.00 26.08 1173 PHE A C 1
ATOM 6385 O O . PHE A 1 1228 ? 136.016 163.961 151.843 1.00 26.08 1173 PHE A O 1
ATOM 6393 N N . ILE A 1 1229 ? 135.071 165.404 153.279 1.00 26.36 1174 ILE A N 1
ATOM 6394 C CA . ILE A 1 1229 ? 134.758 164.351 154.241 1.00 26.36 1174 ILE A CA 1
ATOM 6395 C C . ILE A 1 1229 ? 133.776 163.365 153.634 1.00 26.36 1174 ILE A C 1
ATOM 6396 O O . ILE A 1 1229 ? 133.939 162.145 153.754 1.00 26.36 1174 ILE A O 1
ATOM 6401 N N . ASN A 1 1230 ? 132.741 163.878 152.968 1.00 28.79 1175 ASN A N 1
ATOM 6402 C CA . ASN A 1 1230 ? 131.772 163.009 152.312 1.00 28.79 1175 ASN A CA 1
ATOM 6403 C C . ASN A 1 1230 ? 132.409 162.203 151.196 1.00 28.79 1175 ASN A C 1
ATOM 6404 O O . ASN A 1 1230 ? 132.098 161.021 151.029 1.00 28.79 1175 ASN A O 1
ATOM 6409 N N . PHE A 1 1231 ? 133.273 162.826 150.392 1.00 26.56 1176 PHE A N 1
ATOM 6410 C CA . PHE A 1 1231 ? 133.952 162.060 149.355 1.00 26.56 1176 PHE A CA 1
ATOM 6411 C C . PHE A 1 1231 ? 134.747 160.924 149.969 1.00 26.56 1176 PHE A C 1
ATOM 6412 O O . PHE A 1 1231 ? 134.609 159.774 149.562 1.00 26.56 1176 PHE A O 1
ATOM 6420 N N . ILE A 1 1232 ? 135.550 161.219 150.988 1.00 26.77 1177 ILE A N 1
ATOM 6421 C CA . ILE A 1 1232 ? 136.360 160.176 151.602 1.00 26.77 1177 ILE A CA 1
ATOM 6422 C C . ILE A 1 1232 ? 135.476 159.063 152.147 1.00 26.77 1177 ILE A C 1
ATOM 6423 O O . ILE A 1 1232 ? 135.815 157.880 152.052 1.00 26.77 1177 ILE A O 1
ATOM 6428 N N . ILE A 1 1233 ? 134.336 159.418 152.735 1.00 28.79 1178 ILE A N 1
ATOM 6429 C CA . ILE A 1 1233 ? 133.481 158.402 153.338 1.00 28.79 1178 ILE A CA 1
ATOM 6430 C C . ILE A 1 1233 ? 132.807 157.546 152.273 1.00 28.79 1178 ILE A C 1
ATOM 6431 O O . ILE A 1 1233 ? 132.672 156.331 152.440 1.00 28.79 1178 ILE A O 1
ATOM 6436 N N . PHE A 1 1234 ? 132.361 158.152 151.176 1.00 29.51 1179 PHE A N 1
ATOM 6437 C CA . PHE A 1 1234 ? 131.434 157.495 150.260 1.00 29.51 1179 PHE A CA 1
ATOM 6438 C C . PHE A 1 1234 ? 132.046 157.070 148.938 1.00 29.51 1179 PHE A C 1
ATOM 6439 O O . PHE A 1 1234 ? 131.669 156.026 148.414 1.00 29.51 1179 PHE A O 1
ATOM 6447 N N . GLY A 1 1235 ? 132.950 157.850 148.358 1.00 28.64 1180 GLY A N 1
ATOM 6448 C CA . GLY A 1 1235 ? 133.622 157.494 147.132 1.00 28.64 1180 GLY A CA 1
ATOM 6449 C C . GLY A 1 1235 ? 135.038 157.001 147.308 1.00 28.64 1180 GLY A C 1
ATOM 6450 O O . GLY A 1 1235 ? 135.747 156.848 146.309 1.00 28.64 1180 GLY A O 1
ATOM 6451 N N . VAL A 1 1236 ? 135.482 156.761 148.539 1.00 27.51 1181 VAL A N 1
ATOM 6452 C CA . VAL A 1 1236 ? 136.776 156.138 148.787 1.00 27.51 1181 VAL A CA 1
ATOM 6453 C C . VAL A 1 1236 ? 136.594 154.924 149.687 1.00 27.51 1181 VAL A C 1
ATOM 6454 O O . VAL A 1 1236 ? 137.010 153.817 149.343 1.00 27.51 1181 VAL A O 1
ATOM 6458 N N . PHE A 1 1237 ? 135.971 155.126 150.846 1.00 29.06 1182 PHE A N 1
ATOM 6459 C CA . PHE A 1 1237 ? 135.900 154.071 151.852 1.00 29.06 1182 PHE A CA 1
ATOM 6460 C C . PHE A 1 1237 ? 134.968 152.942 151.424 1.00 29.06 1182 PHE A C 1
ATOM 6461 O O . PHE A 1 1237 ? 135.324 151.764 151.520 1.00 29.06 1182 PHE A O 1
ATOM 6469 N N . LEU A 1 1238 ? 133.775 153.276 150.951 1.00 31.52 1183 LEU A N 1
ATOM 6470 C CA . LEU A 1 1238 ? 132.761 152.273 150.643 1.00 31.52 1183 LEU A CA 1
ATOM 6471 C C . LEU A 1 1238 ? 133.064 151.546 149.332 1.00 31.52 1183 LEU A C 1
ATOM 6472 O O . LEU A 1 1238 ? 132.967 150.310 149.268 1.00 31.52 1183 LEU A O 1
ATOM 6477 N N . PRO A 1 1239 ? 133.437 152.267 148.273 1.00 30.13 1184 PRO A N 1
ATOM 6478 C CA . PRO A 1 1239 ? 133.939 151.589 147.073 1.00 30.13 1184 PRO A CA 1
ATOM 6479 C C . PRO A 1 1239 ? 135.050 150.605 147.356 1.00 30.13 1184 PRO A C 1
ATOM 6480 O O . PRO A 1 1239 ? 135.128 149.556 146.712 1.00 30.13 1184 PRO A O 1
ATOM 6484 N N . LEU A 1 1240 ? 135.940 150.943 148.284 1.00 30.01 1185 LEU A N 1
ATOM 6485 C CA . LEU A 1 1240 ? 137.044 150.056 148.613 1.00 30.01 1185 LEU A CA 1
ATOM 6486 C C . LEU A 1 1240 ? 136.535 148.743 149.181 1.00 30.01 1185 LEU A C 1
ATOM 6487 O O . LEU A 1 1240 ? 137.030 147.670 148.829 1.00 30.01 1185 LEU A O 1
ATOM 6492 N N . SER A 1 1241 ? 135.554 148.807 150.074 1.00 31.65 1186 SER A N 1
ATOM 6493 C CA . SER A 1 1241 ? 134.966 147.586 150.604 1.00 31.65 1186 SER A CA 1
ATOM 6494 C C . SER A 1 1241 ? 134.337 146.771 149.490 1.00 31.65 1186 SER A C 1
ATOM 6495 O O . SER A 1 1241 ? 134.488 145.548 149.442 1.00 31.65 1186 SER A O 1
ATOM 6498 N N . MET A 1 1242 ? 133.633 147.444 148.581 1.00 33.70 1187 MET A N 1
ATOM 6499 C CA . MET A 1 1242 ? 133.006 146.769 147.449 1.00 33.70 1187 MET A CA 1
ATOM 6500 C C . MET A 1 1242 ? 134.035 146.004 146.621 1.00 33.70 1187 MET A C 1
ATOM 6501 O O . MET A 1 1242 ? 133.904 144.792 146.383 1.00 33.70 1187 MET A O 1
ATOM 6506 N N . LEU A 1 1243 ? 135.085 146.703 146.192 1.00 31.87 1188 LEU A N 1
ATOM 6507 C CA . LEU A 1 1243 ? 136.113 146.083 145.365 1.00 31.87 1188 LEU A CA 1
ATOM 6508 C C . LEU A 1 1243 ? 136.789 144.939 146.100 1.00 31.87 1188 LEU A C 1
ATOM 6509 O O . LEU A 1 1243 ? 136.967 143.847 145.547 1.00 31.87 1188 LEU A O 1
ATOM 6514 N N . ILE A 1 1244 ? 137.188 145.173 147.348 1.00 31.50 1189 ILE A N 1
ATOM 6515 C CA . ILE A 1 1244 ? 137.934 144.160 148.078 1.00 31.50 1189 ILE A CA 1
ATOM 6516 C C . ILE A 1 1244 ? 137.076 142.926 148.292 1.00 31.50 1189 ILE A C 1
ATOM 6517 O O . ILE A 1 1244 ? 137.572 141.798 148.226 1.00 31.50 1189 ILE A O 1
ATOM 6522 N N . THR A 1 1245 ? 135.784 143.105 148.564 1.00 33.01 1190 THR A N 1
ATOM 6523 C CA . THR A 1 1245 ? 134.946 141.933 148.772 1.00 33.01 1190 THR A CA 1
ATOM 6524 C C . THR A 1 1245 ? 134.805 141.137 147.485 1.00 33.01 1190 THR A C 1
ATOM 6525 O O . THR A 1 1245 ? 134.837 139.902 147.512 1.00 33.01 1190 THR A O 1
ATOM 6529 N N . VAL A 1 1246 ? 134.679 141.816 146.342 1.00 33.08 1191 VAL A N 1
ATOM 6530 C CA . VAL A 1 1246 ? 134.602 141.068 145.088 1.00 33.08 1191 VAL A CA 1
ATOM 6531 C C . VAL A 1 1246 ? 135.892 140.293 144.855 1.00 33.08 1191 VAL A C 1
ATOM 6532 O O . VAL A 1 1246 ? 135.867 139.131 144.434 1.00 33.08 1191 VAL A O 1
ATOM 6536 N N . ILE A 1 1247 ? 137.039 140.920 145.118 1.00 32.34 1192 ILE A N 1
ATOM 6537 C CA . ILE A 1 1247 ? 138.315 140.254 144.863 1.00 32.34 1192 ILE A CA 1
ATOM 6538 C C . ILE A 1 1247 ? 138.500 139.063 145.796 1.00 32.34 1192 ILE A C 1
ATOM 6539 O O . ILE A 1 1247 ? 138.991 138.009 145.383 1.00 32.34 1192 ILE A O 1
ATOM 6544 N N . ILE A 1 1248 ? 138.115 139.204 147.066 1.00 32.88 1193 ILE A N 1
ATOM 6545 C CA . ILE A 1 1248 ? 138.196 138.079 147.995 1.00 32.88 1193 ILE A CA 1
ATOM 6546 C C . ILE A 1 1248 ? 137.282 136.950 147.544 1.00 32.88 1193 ILE A C 1
ATOM 6547 O O . ILE A 1 1248 ? 137.631 135.766 147.645 1.00 32.88 1193 ILE A O 1
ATOM 6552 N N . ASP A 1 1249 ? 136.081 137.292 147.075 1.00 36.13 1194 ASP A N 1
ATOM 6553 C CA . ASP A 1 1249 ? 135.153 136.264 146.625 1.00 36.13 1194 ASP A CA 1
ATOM 6554 C C . ASP A 1 1249 ? 135.709 135.515 145.426 1.00 36.13 1194 ASP A C 1
ATOM 6555 O O . ASP A 1 1249 ? 135.603 134.289 145.353 1.00 36.13 1194 ASP A O 1
ATOM 6560 N N . ASN A 1 1250 ? 136.306 136.233 144.475 1.00 37.51 1195 ASN A N 1
ATOM 6561 C CA . ASN A 1 1250 ? 136.925 135.565 143.333 1.00 37.51 1195 ASN A CA 1
ATOM 6562 C C . ASN A 1 1250 ? 138.084 134.685 143.778 1.00 37.51 1195 ASN A C 1
ATOM 6563 O O . ASN A 1 1250 ? 138.272 133.582 143.257 1.00 37.51 1195 ASN A O 1
ATOM 6568 N N . PHE A 1 1251 ? 138.883 135.167 144.729 1.00 37.47 1196 PHE A N 1
ATOM 6569 C CA . PHE A 1 1251 ? 139.970 134.369 145.282 1.00 37.47 1196 PHE A CA 1
ATOM 6570 C C . PHE A 1 1251 ? 139.452 133.038 145.806 1.00 37.47 1196 PHE A C 1
ATOM 6571 O O . PHE A 1 1251 ? 139.945 131.968 145.431 1.00 37.47 1196 PHE A O 1
ATOM 6579 N N . ASN A 1 1252 ? 138.436 133.089 146.664 1.00 39.87 1197 ASN A N 1
ATOM 6580 C CA . ASN A 1 1252 ? 137.898 131.861 147.242 1.00 39.87 1197 ASN A CA 1
ATOM 6581 C C . ASN A 1 1252 ? 137.277 130.972 146.174 1.00 39.87 1197 ASN A C 1
ATOM 6582 O O . ASN A 1 1252 ? 137.446 129.746 146.196 1.00 39.87 1197 ASN A O 1
ATOM 6587 N N . LYS A 1 1253 ? 136.541 131.568 145.236 1.00 43.66 1198 LYS A N 1
ATOM 6588 C CA . LYS A 1 1253 ? 135.909 130.783 144.185 1.00 43.66 1198 LYS A CA 1
ATOM 6589 C C . LYS A 1 1253 ? 136.948 130.014 143.390 1.00 43.66 1198 LYS A C 1
ATOM 6590 O O . LYS A 1 1253 ? 136.833 128.799 143.203 1.00 43.66 1198 LYS A O 1
ATOM 6596 N N . HIS A 1 1254 ? 137.980 130.707 142.917 1.00 44.69 1199 HIS A N 1
ATOM 6597 C CA . HIS A 1 1254 ? 138.956 130.050 142.065 1.00 44.69 1199 HIS A CA 1
ATOM 6598 C C . HIS A 1 1254 ? 139.789 129.058 142.863 1.00 44.69 1199 HIS A C 1
ATOM 6599 O O . HIS A 1 1254 ? 140.272 128.070 142.305 1.00 44.69 1199 HIS A O 1
ATOM 6606 N N . LYS A 1 1255 ? 139.961 129.291 144.167 1.00 47.04 1200 LYS A N 1
ATOM 6607 C CA . LYS A 1 1255 ? 140.569 128.269 145.012 1.00 47.04 1200 LYS A CA 1
ATOM 6608 C C . LYS A 1 1255 ? 139.720 127.005 145.034 1.00 47.04 1200 LYS A C 1
ATOM 6609 O O . LYS A 1 1255 ? 140.243 125.892 144.917 1.00 47.04 1200 LYS A O 1
ATOM 6615 N N . ILE A 1 1256 ? 138.402 127.156 145.185 1.00 48.45 1201 ILE A N 1
ATOM 6616 C CA . ILE A 1 1256 ? 137.511 125.999 145.122 1.00 48.45 1201 ILE A CA 1
ATOM 6617 C C . ILE A 1 1256 ? 137.580 125.330 143.756 1.00 48.45 1201 ILE A C 1
ATOM 6618 O O . ILE A 1 1256 ? 137.437 124.106 143.646 1.00 48.45 1201 ILE A O 1
ATOM 6623 N N . LYS A 1 1257 ? 137.786 126.111 142.696 1.00 48.68 1202 LYS A N 1
ATOM 6624 C CA . LYS A 1 1257 ? 137.883 125.539 141.359 1.00 48.68 1202 LYS A CA 1
ATOM 6625 C C . LYS A 1 1257 ? 139.056 124.580 141.230 1.00 48.68 1202 LYS A C 1
ATOM 6626 O O . LYS A 1 1257 ? 139.075 123.761 140.306 1.00 48.68 1202 LYS A O 1
ATOM 6632 N N . LEU A 1 1258 ? 140.038 124.669 142.129 1.00 48.79 1203 LEU A N 1
ATOM 6633 C CA . LEU A 1 1258 ? 141.224 123.830 142.076 1.00 48.79 1203 LEU A CA 1
ATOM 6634 C C . LEU A 1 1258 ? 141.339 122.860 143.238 1.00 48.79 1203 LEU A C 1
ATOM 6635 O O . LEU A 1 1258 ? 142.108 121.899 143.143 1.00 48.79 1203 LEU A O 1
ATOM 6640 N N . GLY A 1 1259 ? 140.613 123.088 144.327 1.00 51.64 1204 GLY A N 1
ATOM 6641 C CA . GLY A 1 1259 ? 140.809 122.306 145.529 1.00 51.64 1204 GLY A CA 1
ATOM 6642 C C . GLY A 1 1259 ? 142.196 122.519 146.096 1.00 51.64 1204 GLY A C 1
ATOM 6643 O O . GLY A 1 1259 ? 142.655 121.750 146.946 1.00 51.64 1204 GLY A O 1
ATOM 6644 N N . GLY A 1 1260 ? 142.871 123.567 145.626 1.00 50.97 1205 GLY A N 1
ATOM 6645 C CA . GLY A 1 1260 ? 144.220 123.875 146.053 1.00 50.97 1205 GLY A CA 1
ATOM 6646 C C . GLY A 1 1260 ? 144.285 125.216 146.746 1.00 50.97 1205 GLY A C 1
ATOM 6647 O O . GLY A 1 1260 ? 143.711 126.195 146.263 1.00 50.97 1205 GLY A O 1
ATOM 6648 N N . SER A 1 1261 ? 144.986 125.275 147.879 1.00 50.53 1206 SER A N 1
ATOM 6649 C CA . SER A 1 1261 ? 144.999 126.498 148.675 1.00 50.53 1206 SER A CA 1
ATOM 6650 C C . SER A 1 1261 ? 145.594 127.666 147.898 1.00 50.53 1206 SER A C 1
ATOM 6651 O O . SER A 1 1261 ? 145.055 128.778 147.930 1.00 50.53 1206 SER A O 1
ATOM 6654 N N . ASN A 1 1262 ? 146.694 127.432 147.187 1.00 45.69 1207 ASN A N 1
ATOM 6655 C CA . ASN A 1 1262 ? 147.455 128.489 146.538 1.00 45.69 1207 ASN A CA 1
ATOM 6656 C C . ASN A 1 1262 ? 147.312 128.389 145.028 1.00 45.69 1207 ASN A C 1
ATOM 6657 O O . ASN A 1 1262 ? 147.374 127.294 144.463 1.00 45.69 1207 ASN A O 1
ATOM 6662 N N . ILE A 1 1263 ? 147.119 129.538 144.384 1.00 41.46 1208 ILE A N 1
ATOM 6663 C CA . ILE A 1 1263 ? 147.046 129.617 142.930 1.00 41.46 1208 ILE A CA 1
ATOM 6664 C C . ILE A 1 1263 ? 148.157 130.457 142.332 1.00 41.46 1208 ILE A C 1
ATOM 6665 O O . ILE A 1 1263 ? 148.300 130.469 141.104 1.00 41.46 1208 ILE A O 1
ATOM 6670 N N . PHE A 1 1264 ? 148.928 131.178 143.135 1.00 37.26 1209 PHE A N 1
ATOM 6671 C CA . PHE A 1 1264 ? 150.014 131.995 142.619 1.00 37.26 1209 PHE A CA 1
ATOM 6672 C C . PHE A 1 1264 ? 151.328 131.231 142.533 1.00 37.26 1209 PHE A C 1
ATOM 6673 O O . PHE A 1 1264 ? 152.345 131.815 142.153 1.00 37.26 1209 PHE A O 1
ATOM 6681 N N . ILE A 1 1265 ? 151.327 129.946 142.865 1.00 40.68 1210 ILE A N 1
ATOM 6682 C CA . ILE A 1 1265 ? 152.520 129.114 142.815 1.00 40.68 1210 ILE A CA 1
ATOM 6683 C C . ILE A 1 1265 ? 152.394 128.148 141.648 1.00 40.68 1210 ILE A C 1
ATOM 6684 O O . ILE A 1 1265 ? 151.290 127.811 141.207 1.00 40.68 1210 ILE A O 1
ATOM 6689 N N . THR A 1 1266 ? 153.541 127.705 141.144 1.00 41.27 1211 THR A N 1
ATOM 6690 C CA . THR A 1 1266 ? 153.575 126.766 140.040 1.00 41.27 1211 THR A CA 1
ATOM 6691 C C . THR A 1 1266 ? 153.498 125.336 140.561 1.00 41.27 1211 THR A C 1
ATOM 6692 O O . THR A 1 1266 ? 153.611 125.075 141.758 1.00 41.27 1211 THR A O 1
ATOM 6696 N N . VAL A 1 1267 ? 153.312 124.395 139.636 1.00 44.54 1212 VAL A N 1
ATOM 6697 C CA . VAL A 1 1267 ? 153.136 123.002 140.032 1.00 44.54 1212 VAL A CA 1
ATOM 6698 C C . VAL A 1 1267 ? 154.367 122.502 140.768 1.00 44.54 1212 VAL A C 1
ATOM 6699 O O . VAL A 1 1267 ? 154.264 121.764 141.754 1.00 44.54 1212 VAL A O 1
ATOM 6703 N N . LYS A 1 1268 ? 155.551 122.888 140.304 1.00 44.98 1213 LYS A N 1
ATOM 6704 C CA . LYS A 1 1268 ? 156.765 122.478 140.994 1.00 44.98 1213 LYS A CA 1
ATOM 6705 C C . LYS A 1 1268 ? 156.822 123.036 142.411 1.00 44.98 1213 LYS A C 1
ATOM 6706 O O . LYS A 1 1268 ? 157.497 122.464 143.271 1.00 44.98 1213 LYS A O 1
ATOM 6712 N N . GLN A 1 1269 ? 156.131 124.144 142.678 1.00 42.85 1214 GLN A N 1
ATOM 6713 C CA . GLN A 1 1269 ? 156.221 124.797 143.978 1.00 42.85 1214 GLN A CA 1
ATOM 6714 C C . GLN A 1 1269 ? 155.247 124.240 145.005 1.00 42.85 1214 GLN A C 1
ATOM 6715 O O . GLN A 1 1269 ? 155.383 124.551 146.191 1.00 42.85 1214 GLN A O 1
ATOM 6721 N N . ARG A 1 1270 ? 154.275 123.425 144.598 1.00 46.17 1215 ARG A N 1
ATOM 6722 C CA . ARG A 1 1270 ? 153.366 122.845 145.580 1.00 46.17 1215 ARG A CA 1
ATOM 6723 C C . ARG A 1 1270 ? 154.087 121.858 146.487 1.00 46.17 1215 ARG A C 1
ATOM 6724 O O . ARG A 1 1270 ? 153.787 121.774 147.683 1.00 46.17 1215 ARG A O 1
ATOM 6732 N N . LYS A 1 1271 ? 155.038 121.097 145.944 1.00 48.21 1216 LYS A N 1
ATOM 6733 C CA . LYS A 1 1271 ? 155.799 120.189 146.792 1.00 48.21 1216 LYS A CA 1
ATOM 6734 C C . LYS A 1 1271 ? 156.661 120.968 147.773 1.00 48.21 1216 LYS A C 1
ATOM 6735 O O . LYS A 1 1271 ? 156.823 120.561 148.928 1.00 48.21 1216 LYS A O 1
ATOM 6741 N N . GLN A 1 1272 ? 157.208 122.101 147.334 1.00 48.92 1217 GLN A N 1
ATOM 6742 C CA . GLN A 1 1272 ? 157.912 122.990 148.251 1.00 48.92 1217 GLN A CA 1
ATOM 6743 C C . GLN A 1 1272 ? 156.991 123.481 149.359 1.00 48.92 1217 GLN A C 1
ATOM 6744 O O . GLN A 1 1272 ? 157.386 123.543 150.529 1.00 48.92 1217 GLN A O 1
ATOM 6750 N N . TYR A 1 1273 ? 155.768 123.863 149.004 1.00 47.31 1218 TYR A N 1
ATOM 6751 C CA . TYR A 1 1273 ? 154.814 124.307 150.011 1.00 47.31 1218 TYR A CA 1
ATOM 6752 C C . TYR A 1 1273 ? 154.552 123.206 151.029 1.00 47.31 1218 TYR A C 1
ATOM 6753 O O . TYR A 1 1273 ? 154.550 123.447 152.243 1.00 47.31 1218 TYR A O 1
ATOM 6762 N N . ARG A 1 1274 ? 154.328 121.983 150.547 1.00 49.62 1219 ARG A N 1
ATOM 6763 C CA . ARG A 1 1274 ? 154.096 120.863 151.454 1.00 49.62 1219 ARG A CA 1
ATOM 6764 C C . ARG A 1 1274 ? 155.297 120.646 152.362 1.00 49.62 1219 ARG A C 1
ATOM 6765 O O . ARG A 1 1274 ? 155.147 120.391 153.563 1.00 49.62 1219 ARG A O 1
ATOM 6773 N N . ARG A 1 1275 ? 156.500 120.748 151.803 1.00 51.92 1220 ARG A N 1
ATOM 6774 C CA . ARG A 1 1275 ? 157.704 120.536 152.594 1.00 51.92 1220 ARG A CA 1
ATOM 6775 C C . ARG A 1 1275 ? 157.840 121.587 153.691 1.00 51.92 1220 ARG A C 1
ATOM 6776 O O . ARG A 1 1275 ? 158.170 121.257 154.835 1.00 51.92 1220 ARG A O 1
ATOM 6784 N N . LEU A 1 1276 ? 157.602 122.860 153.365 1.00 50.08 1221 LEU A N 1
ATOM 6785 C CA . LEU A 1 1276 ? 157.648 123.895 154.397 1.00 50.08 1221 LEU A CA 1
ATOM 6786 C C . LEU A 1 1276 ? 156.604 123.640 155.473 1.00 50.08 1221 LEU A C 1
ATOM 6787 O O . LEU A 1 1276 ? 156.885 123.776 156.673 1.00 50.08 1221 LEU A O 1
ATOM 6792 N N . LYS A 1 1277 ? 155.387 123.276 155.064 1.00 51.67 1222 LYS A N 1
ATOM 6793 C CA . LYS A 1 1277 ? 154.353 122.968 156.042 1.00 51.67 1222 LYS A CA 1
ATOM 6794 C C . LYS A 1 1277 ? 154.808 121.852 156.968 1.00 51.67 1222 LYS A C 1
ATOM 6795 O O . LYS A 1 1277 ? 154.525 121.876 158.171 1.00 51.67 1222 LYS A O 1
ATOM 6801 N N . LYS A 1 1278 ? 155.515 120.863 156.424 1.00 53.87 1223 LYS A N 1
ATOM 6802 C CA . LYS A 1 1278 ? 156.043 119.791 157.259 1.00 53.87 1223 LYS A CA 1
ATOM 6803 C C . LYS A 1 1278 ? 157.088 120.322 158.231 1.00 53.87 1223 LYS A C 1
ATOM 6804 O O . LYS A 1 1278 ? 157.041 120.025 159.429 1.00 53.87 1223 LYS A O 1
ATOM 6810 N N . LEU A 1 1279 ? 158.039 121.117 157.735 1.00 52.73 1224 LEU A N 1
ATOM 6811 C CA . LEU A 1 1279 ? 159.146 121.560 158.581 1.00 52.73 1224 LEU A CA 1
ATOM 6812 C C . LEU A 1 1279 ? 158.658 122.414 159.745 1.00 52.73 1224 LEU A C 1
ATOM 6813 O O . LEU A 1 1279 ? 159.041 122.181 160.897 1.00 52.73 1224 LEU A O 1
ATOM 6818 N N . MET A 1 1280 ? 157.813 123.407 159.475 1.00 47.99 1225 MET A N 1
ATOM 6819 C CA . MET A 1 1280 ? 157.390 124.299 160.551 1.00 47.99 1225 MET A CA 1
ATOM 6820 C C . MET A 1 1280 ? 156.146 123.814 161.276 1.00 47.99 1225 MET A C 1
ATOM 6821 O O . MET A 1 1280 ? 155.406 124.630 161.832 1.00 47.99 1225 MET A O 1
ATOM 6826 N N . TYR A 1 1281 ? 155.904 122.508 161.278 1.00 52.09 1226 TYR A N 1
ATOM 6827 C CA . TYR A 1 1281 ? 154.906 121.898 162.137 1.00 52.09 1226 TYR A CA 1
ATOM 6828 C C . TYR A 1 1281 ? 155.418 120.630 162.798 1.00 52.09 1226 TYR A C 1
ATOM 6829 O O . TYR A 1 1281 ? 154.666 119.994 163.542 1.00 52.09 1226 TYR A O 1
ATOM 6838 N N . GLU A 1 1282 ? 156.667 120.242 162.548 1.00 61.53 1227 GLU A N 1
ATOM 6839 C CA . GLU A 1 1282 ? 157.186 118.950 162.966 1.00 61.53 1227 GLU A CA 1
ATOM 6840 C C . GLU A 1 1282 ? 158.458 119.132 163.778 1.00 61.53 1227 GLU A C 1
ATOM 6841 O O . GLU A 1 1282 ? 159.316 119.948 163.433 1.00 61.53 1227 GLU A O 1
ATOM 6847 N N . ASP A 1 1283 ? 158.566 118.368 164.861 1.00 69.59 1228 ASP A N 1
ATOM 6848 C CA . ASP A 1 1283 ? 159.774 118.376 165.673 1.00 69.59 1228 ASP A CA 1
ATOM 6849 C C . ASP A 1 1283 ? 160.929 117.737 164.914 1.00 69.59 1228 ASP A C 1
ATOM 6850 O O . ASP A 1 1283 ? 160.756 116.741 164.207 1.00 69.59 1228 ASP A O 1
ATOM 6855 N N . SER A 1 1284 ? 162.123 118.310 165.077 1.00 72.14 1229 SER A N 1
ATOM 6856 C CA . SER A 1 1284 ? 163.304 117.742 164.438 1.00 72.14 1229 SER A CA 1
ATOM 6857 C C . SER A 1 1284 ? 163.553 116.320 164.924 1.00 72.14 1229 SER A C 1
ATOM 6858 O O . SER A 1 1284 ? 163.915 115.440 164.134 1.00 72.14 1229 SER A O 1
ATOM 6861 N N . GLN A 1 1285 ? 163.371 116.083 166.225 1.00 73.40 1230 GLN A N 1
ATOM 6862 C CA . GLN A 1 1285 ? 163.521 114.764 166.829 1.00 73.40 1230 GLN A CA 1
ATOM 6863 C C . GLN A 1 1285 ? 164.768 114.052 166.320 1.00 73.40 1230 GLN A C 1
ATOM 6864 O O . GLN A 1 1285 ? 164.748 112.837 166.095 1.00 73.40 1230 GLN A O 1
ATOM 6870 N N . ARG A 1 1286 ? 165.858 114.796 166.147 1.00 70.71 1231 ARG A N 1
ATOM 6871 C CA . ARG A 1 1286 ? 167.114 114.255 165.626 1.00 70.71 1231 ARG A CA 1
ATOM 6872 C C . ARG A 1 1286 ? 168.272 114.671 166.524 1.00 70.71 1231 ARG A C 1
ATOM 6873 O O . ARG A 1 1286 ? 169.186 115.381 166.095 1.00 70.71 1231 ARG A O 1
ATOM 6881 N N . PRO A 1 1287 ? 168.269 114.240 167.784 1.00 67.58 1232 PRO A N 1
ATOM 6882 C CA . PRO A 1 1287 ? 169.415 114.512 168.657 1.00 67.58 1232 PRO A CA 1
ATOM 6883 C C . PRO A 1 1287 ? 170.616 113.673 168.252 1.00 67.58 1232 PRO A C 1
ATOM 6884 O O . PRO A 1 1287 ? 170.542 112.794 167.393 1.00 67.58 1232 PRO A O 1
ATOM 6888 N N . VAL A 1 1288 ? 171.743 113.963 168.893 1.00 61.65 1233 VAL A N 1
ATOM 6889 C CA . VAL A 1 1288 ? 172.995 113.273 168.598 1.00 61.65 1233 VAL A CA 1
ATOM 6890 C C . VAL A 1 1288 ? 173.391 112.437 169.807 1.00 61.65 1233 VAL A C 1
ATOM 6891 O O . VAL A 1 1288 ? 172.983 112.750 170.934 1.00 61.65 1233 VAL A O 1
ATOM 6895 N N . PRO A 1 1289 ? 174.170 111.373 169.630 1.00 59.30 1234 PRO A N 1
ATOM 6896 C CA . PRO A 1 1289 ? 174.592 110.574 170.782 1.00 59.30 1234 PRO A CA 1
ATOM 6897 C C . PRO A 1 1289 ? 175.730 111.247 171.524 1.00 59.30 1234 PRO A C 1
ATOM 6898 O O . PRO A 1 1289 ? 176.638 111.821 170.920 1.00 59.30 1234 PRO A O 1
ATOM 6902 N N . ARG A 1 1290 ? 175.670 111.180 172.844 1.00 59.91 1235 ARG A N 1
ATOM 6903 C CA . ARG A 1 1290 ? 176.691 111.821 173.659 1.00 59.91 1235 ARG A CA 1
ATOM 6904 C C . ARG A 1 1290 ? 177.957 110.976 173.654 1.00 59.91 1235 ARG A C 1
ATOM 6905 O O . ARG A 1 1290 ? 177.889 109.769 173.896 1.00 59.91 1235 ARG A O 1
ATOM 6913 N N . PRO A 1 1291 ? 179.117 111.555 173.376 1.00 62.51 1236 PRO A N 1
ATOM 6914 C CA . PRO A 1 1291 ? 180.349 110.791 173.558 1.00 62.51 1236 PRO A CA 1
ATOM 6915 C C . PRO A 1 1291 ? 180.390 110.264 174.979 1.00 62.51 1236 PRO A C 1
ATOM 6916 O O . PRO A 1 1291 ? 180.048 110.971 175.926 1.00 62.51 1236 PRO A O 1
ATOM 6920 N N . LEU A 1 1292 ? 180.744 108.993 175.123 1.00 66.31 1237 LEU A N 1
ATOM 6921 C CA . LEU A 1 1292 ? 180.848 108.394 176.445 1.00 66.31 1237 LEU A CA 1
ATOM 6922 C C . LEU A 1 1292 ? 182.241 107.870 176.740 1.00 66.31 1237 LEU A C 1
ATOM 6923 O O . LEU A 1 1292 ? 182.845 108.258 177.747 1.00 66.31 1237 LEU A O 1
ATOM 6928 N N . ASN A 1 1293 ? 182.779 107.015 175.873 1.00 71.48 1238 ASN A N 1
ATOM 6929 C CA . ASN A 1 1293 ? 183.912 106.182 176.260 1.00 71.48 1238 ASN A CA 1
ATOM 6930 C C . ASN A 1 1293 ? 185.244 106.904 176.101 1.00 71.48 1238 ASN A C 1
ATOM 6931 O O . ASN A 1 1293 ? 186.120 106.784 176.965 1.00 71.48 1238 ASN A O 1
ATOM 6936 N N . LYS A 1 1294 ? 185.420 107.661 175.016 1.00 69.91 1239 LYS A N 1
ATOM 6937 C CA . LYS A 1 1294 ? 186.711 108.299 174.776 1.00 69.91 1239 LYS A CA 1
ATOM 6938 C C . LYS A 1 1294 ? 187.061 109.275 175.892 1.00 69.91 1239 LYS A C 1
ATOM 6939 O O . LYS A 1 1294 ? 188.216 109.338 176.330 1.00 69.91 1239 LYS A O 1
ATOM 6945 N N . LEU A 1 1295 ? 186.079 110.048 176.362 1.00 67.96 1240 LEU A N 1
ATOM 6946 C CA . LEU A 1 1295 ? 186.288 111.012 177.444 1.00 67.96 1240 LEU A CA 1
ATOM 6947 C C . LEU A 1 1295 ? 185.084 110.951 178.378 1.00 67.96 1240 LEU A C 1
ATOM 6948 O O . LEU A 1 1295 ? 184.031 111.519 178.081 1.00 67.96 1240 LEU A O 1
ATOM 6953 N N . GLN A 1 1296 ? 185.243 110.254 179.504 1.00 67.85 1241 GLN A N 1
ATOM 6954 C CA . GLN A 1 1296 ? 184.155 110.143 180.470 1.00 67.85 1241 GLN A CA 1
ATOM 6955 C C . GLN A 1 1296 ? 183.850 111.485 181.119 1.00 67.85 1241 GLN A C 1
ATOM 6956 O O . GLN A 1 1296 ? 182.696 111.927 181.147 1.00 67.85 1241 GLN A O 1
ATOM 6962 N N . GLY A 1 1297 ? 184.872 112.154 181.641 1.00 68.24 1242 GLY A N 1
ATOM 6963 C CA . GLY A 1 1297 ? 184.649 113.358 182.413 1.00 68.24 1242 GLY A CA 1
ATOM 6964 C C . GLY A 1 1297 ? 184.209 114.453 181.477 1.00 68.24 1242 GLY A C 1
ATOM 6965 O O . GLY A 1 1297 ? 184.920 115.435 181.247 1.00 68.24 1242 GLY A O 1
ATOM 6966 N N . PHE A 1 1298 ? 183.015 114.273 180.926 1.00 62.15 1243 PHE A N 1
ATOM 6967 C CA . PHE A 1 1298 ? 182.627 114.968 179.708 1.00 62.15 1243 PHE A CA 1
ATOM 6968 C C . PHE A 1 1298 ? 181.108 115.129 179.773 1.00 62.15 1243 PHE A C 1
ATOM 6969 O O . PHE A 1 1298 ? 180.363 114.248 179.343 1.00 62.15 1243 PHE A O 1
ATOM 6977 N N . ILE A 1 1299 ? 180.661 116.255 180.321 1.00 59.94 1244 ILE A N 1
ATOM 6978 C CA . ILE A 1 1299 ? 179.248 116.440 180.644 1.00 59.94 1244 ILE A CA 1
ATOM 6979 C C . ILE A 1 1299 ? 178.578 117.025 179.406 1.00 59.94 1244 ILE A C 1
ATOM 6980 O O . ILE A 1 1299 ? 178.422 118.235 179.250 1.00 59.94 1244 ILE A O 1
ATOM 6985 N N . PHE A 1 1300 ? 178.186 116.125 178.512 1.00 59.66 1245 PHE A N 1
ATOM 6986 C CA . PHE A 1 1300 ? 177.284 116.458 177.420 1.00 59.66 1245 PHE A CA 1
ATOM 6987 C C . PHE A 1 1300 ? 175.989 117.066 177.935 1.00 59.66 1245 PHE A C 1
ATOM 6988 O O . PHE A 1 1300 ? 175.416 117.949 177.290 1.00 59.66 1245 PHE A O 1
ATOM 6996 N N . ASP A 1 1301 ? 175.530 116.620 179.105 1.00 61.10 1246 ASP A N 1
ATOM 6997 C CA . ASP A 1 1301 ? 174.181 116.947 179.552 1.00 61.10 1246 ASP A CA 1
ATOM 6998 C C . ASP A 1 1301 ? 174.013 118.444 179.754 1.00 61.10 1246 ASP A C 1
ATOM 6999 O O . ASP A 1 1301 ? 172.944 118.998 179.475 1.00 61.10 1246 ASP A O 1
ATOM 7004 N N . VAL A 1 1302 ? 175.057 119.118 180.233 1.00 58.60 1247 VAL A N 1
ATOM 7005 C CA . VAL A 1 1302 ? 174.925 120.529 180.583 1.00 58.60 1247 VAL A CA 1
ATOM 7006 C C . VAL A 1 1302 ? 174.406 121.322 179.394 1.00 58.60 1247 VAL A C 1
ATOM 7007 O O . VAL A 1 1302 ? 173.454 122.100 179.511 1.00 58.60 1247 VAL A O 1
ATOM 7011 N N . VAL A 1 1303 ? 175.011 121.122 178.228 1.00 56.42 1248 VAL A N 1
ATOM 7012 C CA . VAL A 1 1303 ? 174.605 121.880 177.050 1.00 56.42 1248 VAL A CA 1
ATOM 7013 C C . VAL A 1 1303 ? 173.160 121.572 176.683 1.00 56.42 1248 VAL A C 1
ATOM 7014 O O . VAL A 1 1303 ? 172.392 122.472 176.329 1.00 56.42 1248 VAL A O 1
ATOM 7018 N N . THR A 1 1304 ? 172.763 120.306 176.758 1.00 57.83 1249 THR A N 1
ATOM 7019 C CA . THR A 1 1304 ? 171.411 119.924 176.374 1.00 57.83 1249 THR A CA 1
ATOM 7020 C C . THR A 1 1304 ? 170.392 120.148 177.482 1.00 57.83 1249 THR A C 1
ATOM 7021 O O . THR A 1 1304 ? 169.205 119.882 177.271 1.00 57.83 1249 THR A O 1
ATOM 7025 N N . SER A 1 1305 ? 170.818 120.618 178.649 1.00 55.41 1250 SER A N 1
ATOM 7026 C CA . SER A 1 1305 ? 169.882 120.934 179.717 1.00 55.41 1250 SER A CA 1
ATOM 7027 C C . SER A 1 1305 ? 169.008 122.119 179.335 1.00 55.41 1250 SER A C 1
ATOM 7028 O O . SER A 1 1305 ? 169.438 123.038 178.636 1.00 55.41 1250 SER A O 1
ATOM 7031 N N . GLN A 1 1306 ? 167.765 122.099 179.815 1.00 52.59 1251 GLN A N 1
ATOM 7032 C CA . GLN A 1 1306 ? 166.888 123.244 179.610 1.00 52.59 1251 GLN A CA 1
ATOM 7033 C C . GLN A 1 1306 ? 167.468 124.494 180.257 1.00 52.59 1251 GLN A C 1
ATOM 7034 O O . GLN A 1 1306 ? 167.384 125.590 179.696 1.00 52.59 1251 GLN A O 1
ATOM 7040 N N . ALA A 1 1307 ? 168.073 124.347 181.435 1.00 50.98 1252 ALA A N 1
ATOM 7041 C CA . ALA A 1 1307 ? 168.602 125.506 182.143 1.00 50.98 1252 ALA A CA 1
ATOM 7042 C C . ALA A 1 1307 ? 169.597 126.270 181.283 1.00 50.98 1252 ALA A C 1
ATOM 7043 O O . ALA A 1 1307 ? 169.546 127.500 181.200 1.00 50.98 1252 ALA A O 1
ATOM 7045 N N . PHE A 1 1308 ? 170.514 125.556 180.634 1.00 51.41 1253 PHE A N 1
ATOM 7046 C CA . PHE A 1 1308 ? 171.522 126.227 179.823 1.00 51.41 1253 PHE A CA 1
ATOM 7047 C C . PHE A 1 1308 ? 170.876 127.024 178.698 1.00 51.41 1253 PHE A C 1
ATOM 7048 O O . PHE A 1 1308 ? 171.238 128.183 178.458 1.00 51.41 1253 PHE A O 1
ATOM 7056 N N . ASN A 1 1309 ? 169.900 126.429 178.013 1.00 49.51 1254 ASN A N 1
ATOM 7057 C CA . ASN A 1 1309 ? 169.247 127.124 176.911 1.00 49.51 1254 ASN A CA 1
ATOM 7058 C C . ASN A 1 1309 ? 168.526 128.374 177.396 1.00 49.51 1254 ASN A C 1
ATOM 7059 O O . ASN A 1 1309 ? 168.597 129.431 176.756 1.00 49.51 1254 ASN A O 1
ATOM 7064 N N . VAL A 1 1310 ? 167.827 128.276 178.525 1.00 47.59 1255 VAL A N 1
ATOM 7065 C CA . VAL A 1 1310 ? 167.069 129.420 179.015 1.00 47.59 1255 VAL A CA 1
ATOM 7066 C C . VAL A 1 1310 ? 168.006 130.527 179.478 1.00 47.59 1255 VAL A C 1
ATOM 7067 O O . VAL A 1 1310 ? 167.728 131.714 179.276 1.00 47.59 1255 VAL A O 1
ATOM 7071 N N . ILE A 1 1311 ? 169.123 130.170 180.110 1.00 46.63 1256 ILE A N 1
ATOM 7072 C CA . ILE A 1 1311 ? 170.102 131.189 180.481 1.00 46.63 1256 ILE A CA 1
ATOM 7073 C C . ILE A 1 1311 ? 170.656 131.869 179.238 1.00 46.63 1256 ILE A C 1
ATOM 7074 O O . ILE A 1 1311 ? 170.848 133.090 179.216 1.00 46.63 1256 ILE A O 1
ATOM 7079 N N . VAL A 1 1312 ? 170.921 131.098 178.183 1.00 46.58 1257 VAL A N 1
ATOM 7080 C CA . VAL A 1 1312 ? 171.399 131.695 176.939 1.00 46.58 1257 VAL A CA 1
ATOM 7081 C C . VAL A 1 1312 ? 170.379 132.687 176.395 1.00 46.58 1257 VAL A C 1
ATOM 7082 O O . VAL A 1 1312 ? 170.729 133.785 175.945 1.00 46.58 1257 VAL A O 1
ATOM 7086 N N . MET A 1 1313 ? 169.102 132.305 176.404 1.00 44.23 1258 MET A N 1
ATOM 7087 C CA . MET A 1 1313 ? 168.061 133.187 175.885 1.00 44.23 1258 MET A CA 1
ATOM 7088 C C . MET A 1 1313 ? 167.962 134.466 176.711 1.00 44.23 1258 MET A C 1
ATOM 7089 O O . MET A 1 1313 ? 167.825 135.569 176.164 1.00 44.23 1258 MET A O 1
ATOM 7094 N N . VAL A 1 1314 ? 168.033 134.338 178.036 1.00 43.31 1259 VAL A N 1
ATOM 7095 C CA . VAL A 1 1314 ? 167.994 135.518 178.894 1.00 43.31 1259 VAL A CA 1
ATOM 7096 C C . VAL A 1 1314 ? 169.195 136.409 178.617 1.00 43.31 1259 VAL A C 1
ATOM 7097 O O . VAL A 1 1314 ? 169.105 137.640 178.690 1.00 43.31 1259 VAL A O 1
ATOM 7101 N N . LEU A 1 1315 ? 170.342 135.806 178.309 1.00 44.12 1260 LEU A N 1
ATOM 7102 C CA . LEU A 1 1315 ? 171.516 136.593 177.952 1.00 44.12 1260 LEU A CA 1
ATOM 7103 C C . LEU A 1 1315 ? 171.288 137.361 176.659 1.00 44.12 1260 LEU A C 1
ATOM 7104 O O . LEU A 1 1315 ? 171.695 138.521 176.536 1.00 44.12 1260 LEU A O 1
ATOM 7109 N N . ILE A 1 1316 ? 170.652 136.724 175.676 1.00 42.81 1261 ILE A N 1
ATOM 7110 C CA . ILE A 1 1316 ? 170.321 137.424 174.434 1.00 42.81 1261 ILE A CA 1
ATOM 7111 C C . ILE A 1 1316 ? 169.440 138.630 174.734 1.00 42.81 1261 ILE A C 1
ATOM 7112 O O . ILE A 1 1316 ? 169.678 139.749 174.253 1.00 42.81 1261 ILE A O 1
ATOM 7117 N N . CYS A 1 1317 ? 168.415 138.418 175.556 1.00 41.84 1262 CYS A N 1
ATOM 7118 C CA . CYS A 1 1317 ? 167.495 139.502 175.877 1.00 41.84 1262 CYS A CA 1
ATOM 7119 C C . CYS A 1 1317 ? 168.202 140.640 176.607 1.00 41.84 1262 CYS A C 1
ATOM 7120 O O . CYS A 1 1317 ? 167.956 141.813 176.316 1.00 41.84 1262 CYS A O 1
ATOM 7123 N N . PHE A 1 1318 ? 169.075 140.320 177.566 1.00 41.39 1263 PHE A N 1
ATOM 7124 C CA . PHE A 1 1318 ? 169.811 141.369 178.270 1.00 41.39 1263 PHE A CA 1
ATOM 7125 C C . PHE A 1 1318 ? 170.758 142.114 177.342 1.00 41.39 1263 PHE A C 1
ATOM 7126 O O . PHE A 1 1318 ? 170.939 143.328 177.482 1.00 41.39 1263 PHE A O 1
ATOM 7134 N N . GLN A 1 1319 ? 171.394 141.411 176.406 1.00 41.16 1264 GLN A N 1
ATOM 7135 C CA . GLN A 1 1319 ? 172.212 142.111 175.425 1.00 41.16 1264 GLN A CA 1
ATOM 7136 C C . GLN A 1 1319 ? 171.377 143.132 174.677 1.00 41.16 1264 GLN A C 1
ATOM 7137 O O . GLN A 1 1319 ? 171.813 144.267 174.465 1.00 41.16 1264 GLN A O 1
ATOM 7143 N N . ALA A 1 1320 ? 170.163 142.743 174.276 1.00 39.21 1265 ALA A N 1
ATOM 7144 C CA . ALA A 1 1320 ? 169.275 143.679 173.590 1.00 39.21 1265 ALA A CA 1
ATOM 7145 C C . ALA A 1 1320 ? 168.898 144.856 174.484 1.00 39.21 1265 ALA A C 1
ATOM 7146 O O . ALA A 1 1320 ? 168.896 146.005 1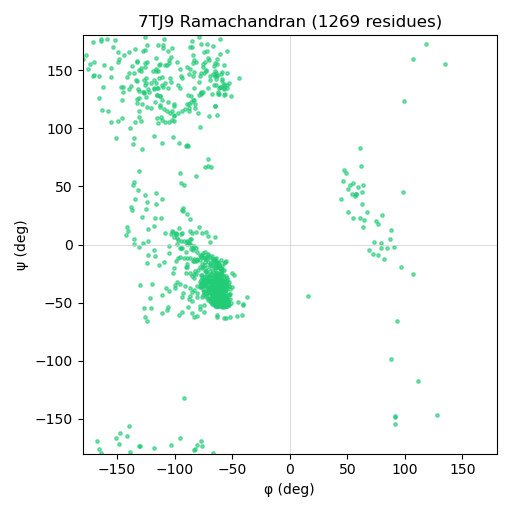74.035 1.00 39.21 1265 ALA A O 1
ATOM 7148 N N . ILE A 1 1321 ? 168.575 144.590 175.751 1.00 38.24 1266 ILE A N 1
ATOM 7149 C CA . ILE A 1 1321 ? 168.181 145.663 176.668 1.00 38.24 1266 ILE A CA 1
ATOM 7150 C C . ILE A 1 1321 ? 169.309 146.668 176.849 1.00 38.24 1266 ILE A C 1
ATOM 7151 O O . ILE A 1 1321 ? 169.083 147.882 176.843 1.00 38.24 1266 ILE A O 1
ATOM 7156 N N . ALA A 1 1322 ? 170.536 146.187 177.040 1.00 38.22 1267 ALA A N 1
ATOM 7157 C CA . ALA A 1 1322 ? 171.639 147.099 177.305 1.00 38.22 1267 ALA A CA 1
ATOM 7158 C C . ALA A 1 1322 ? 171.897 148.049 176.147 1.00 38.22 1267 ALA A C 1
ATOM 7159 O O . ALA A 1 1322 ? 172.562 149.070 176.338 1.00 38.22 1267 ALA A O 1
ATOM 7161 N N . MET A 1 1323 ? 171.392 147.738 174.953 1.00 37.91 1268 MET A N 1
ATOM 7162 C CA . MET A 1 1323 ? 171.586 148.622 173.810 1.00 37.91 1268 MET A CA 1
ATOM 7163 C C . MET A 1 1323 ? 170.762 149.895 173.936 1.00 37.91 1268 MET A C 1
ATOM 7164 O O . MET A 1 1323 ? 171.188 150.954 173.465 1.00 37.91 1268 MET A O 1
ATOM 7169 N N . MET A 1 1324 ? 169.595 149.820 174.580 1.00 35.26 1269 MET A N 1
ATOM 7170 C CA . MET A 1 1324 ? 168.700 150.970 174.644 1.00 35.26 1269 MET A CA 1
ATOM 7171 C C . MET A 1 1324 ? 169.293 152.130 175.424 1.00 35.26 1269 MET A C 1
ATOM 7172 O O . MET A 1 1324 ? 168.828 153.262 175.269 1.00 35.26 1269 MET A O 1
ATOM 7177 N N . ILE A 1 1325 ? 170.306 151.881 176.255 1.00 38.33 1270 ILE A N 1
ATOM 7178 C CA . ILE A 1 1325 ? 170.880 152.936 177.086 1.00 38.33 1270 ILE A CA 1
ATOM 7179 C C . ILE A 1 1325 ? 171.797 153.865 176.310 1.00 38.33 1270 ILE A C 1
ATOM 7180 O O . ILE A 1 1325 ? 172.189 154.913 176.836 1.00 38.33 1270 ILE A O 1
ATOM 7185 N N . ASP A 1 1326 ? 172.143 153.521 175.074 1.00 37.49 1271 ASP A N 1
ATOM 7186 C CA . ASP A 1 1326 ? 173.015 154.362 174.270 1.00 37.49 1271 ASP A CA 1
ATOM 7187 C C . ASP A 1 1326 ? 172.277 155.607 173.793 1.00 37.49 1271 ASP A C 1
ATOM 7188 O O . ASP A 1 1326 ? 171.063 155.594 173.586 1.00 37.49 1271 ASP A O 1
ATOM 7193 N N . THR A 1 1327 ? 173.025 156.695 173.626 1.00 33.92 1272 THR A N 1
ATOM 7194 C CA . THR A 1 1327 ? 172.481 157.943 173.111 1.00 33.92 1272 THR A CA 1
ATOM 7195 C C . THR A 1 1327 ? 173.595 158.693 172.396 1.00 33.92 1272 THR A C 1
ATOM 7196 O O . THR A 1 1327 ? 174.751 158.267 172.391 1.00 33.92 1272 THR A O 1
ATOM 7200 N N . ASP A 1 1328 ? 173.240 159.823 171.784 1.00 33.68 1273 ASP A N 1
ATOM 7201 C CA . ASP A 1 1328 ? 174.221 160.594 171.026 1.00 33.68 1273 ASP A CA 1
ATOM 7202 C C . ASP A 1 1328 ? 175.067 161.455 171.951 1.00 33.68 1273 ASP A C 1
ATOM 7203 O O . ASP A 1 1328 ? 176.290 161.297 172.017 1.00 33.68 1273 ASP A O 1
ATOM 7208 N N . VAL A 1 1329 ? 174.434 162.378 172.671 1.00 36.49 1274 VAL A N 1
ATOM 7209 C CA . VAL A 1 1329 ? 175.122 163.148 173.702 1.00 36.49 1274 VAL A CA 1
ATOM 7210 C C . VAL A 1 1329 ? 175.241 162.237 174.919 1.00 36.49 1274 VAL A C 1
ATOM 7211 O O . VAL A 1 1329 ? 174.281 162.027 175.658 1.00 36.49 1274 VAL A O 1
ATOM 7215 N N . GLN A 1 1330 ? 176.424 161.669 175.113 1.00 39.02 1275 GLN A N 1
ATOM 7216 C CA . GLN A 1 1330 ? 176.654 160.659 176.129 1.00 39.02 1275 GLN A CA 1
ATOM 7217 C C . GLN A 1 1330 ? 177.888 161.039 176.929 1.00 39.02 1275 GLN A C 1
ATOM 7218 O O . GLN A 1 1330 ? 178.797 161.689 176.407 1.00 39.02 1275 GLN A O 1
ATOM 7224 N N . SER A 1 1331 ? 177.914 160.649 178.198 1.00 43.86 1276 SER A N 1
ATOM 7225 C CA . SER A 1 1331 ? 179.091 160.897 179.010 1.00 43.86 1276 SER A CA 1
ATOM 7226 C C . SER A 1 1331 ? 180.225 159.974 178.578 1.00 43.86 1276 SER A C 1
ATOM 7227 O O . SER A 1 1331 ? 180.031 159.008 177.838 1.00 43.86 1276 SER A O 1
ATOM 7230 N N . LEU A 1 1332 ? 181.434 160.293 179.042 1.00 46.02 1277 LEU A N 1
ATOM 7231 C CA . LEU A 1 1332 ? 182.586 159.463 178.711 1.00 46.02 1277 LEU A CA 1
ATOM 7232 C C . LEU A 1 1332 ? 182.587 158.159 179.493 1.00 46.02 1277 LEU A C 1
ATOM 7233 O O . LEU A 1 1332 ? 183.129 157.157 179.022 1.00 46.02 1277 LEU A O 1
ATOM 7238 N N . GLN A 1 1333 ? 181.998 158.149 180.686 1.00 46.09 1278 GLN A N 1
ATOM 7239 C CA . GLN A 1 1333 ? 181.925 156.908 181.446 1.00 46.09 1278 GLN A CA 1
ATOM 7240 C C . GLN A 1 1333 ? 180.934 155.938 180.824 1.00 46.09 1278 GLN A C 1
ATOM 7241 O O . GLN A 1 1333 ? 181.200 154.734 180.746 1.00 46.09 1278 GLN A O 1
ATOM 7247 N N . MET A 1 1334 ? 179.784 156.441 180.377 1.00 43.85 1279 MET A N 1
ATOM 7248 C CA . MET A 1 1334 ? 178.770 155.569 179.797 1.00 43.85 1279 MET A CA 1
ATOM 7249 C C . MET A 1 1334 ? 179.280 154.898 178.529 1.00 43.85 1279 MET A C 1
ATOM 7250 O O . MET A 1 1334 ? 178.974 153.728 178.266 1.00 43.85 1279 MET A O 1
ATOM 7255 N N . SER A 1 1335 ? 180.056 155.625 177.728 1.00 43.63 1280 SER A N 1
ATOM 7256 C CA . SER A 1 1335 ? 180.597 155.047 176.505 1.00 43.63 1280 SER A CA 1
ATOM 7257 C C . SER A 1 1335 ? 181.447 153.820 176.811 1.00 43.63 1280 SER A C 1
ATOM 7258 O O . SER A 1 1335 ? 181.233 152.742 176.241 1.00 43.63 1280 SER A O 1
ATOM 7261 N N . ILE A 1 1336 ? 182.414 153.960 177.722 1.00 43.88 1281 ILE A N 1
ATOM 7262 C CA . ILE A 1 1336 ? 183.279 152.832 178.046 1.00 43.88 1281 ILE A CA 1
ATOM 7263 C C . ILE A 1 1336 ? 182.485 151.732 178.733 1.00 43.88 1281 ILE A C 1
ATOM 7264 O O . ILE A 1 1336 ? 182.757 150.541 178.543 1.00 43.88 1281 ILE A O 1
ATOM 7269 N N . ALA A 1 1337 ? 181.498 152.103 179.545 1.00 43.49 1282 ALA A N 1
ATOM 7270 C CA . ALA A 1 1337 ? 180.673 151.088 180.187 1.00 43.49 1282 ALA A CA 1
ATOM 7271 C C . ALA A 1 1337 ? 179.995 150.207 179.146 1.00 43.49 1282 ALA A C 1
ATOM 7272 O O . ALA A 1 1337 ? 180.043 148.974 179.229 1.00 43.49 1282 ALA A O 1
ATOM 7274 N N . LEU A 1 1338 ? 179.375 150.826 178.139 1.00 42.48 1283 LEU A N 1
ATOM 7275 C CA . LEU A 1 1338 ? 178.701 150.044 177.109 1.00 42.48 1283 LEU A CA 1
ATOM 7276 C C . LEU A 1 1338 ? 179.699 149.245 176.282 1.00 42.48 1283 LEU A C 1
ATOM 7277 O O . LEU A 1 1338 ? 179.413 148.108 175.881 1.00 42.48 1283 LEU A O 1
ATOM 7282 N N . TYR A 1 1339 ? 180.873 149.817 176.012 1.00 44.31 1284 TYR A N 1
ATOM 7283 C CA . TYR A 1 1339 ? 181.901 149.057 175.311 1.00 44.31 1284 TYR A CA 1
ATOM 7284 C C . TYR A 1 1339 ? 182.228 147.778 176.067 1.00 44.31 1284 TYR A C 1
ATOM 7285 O O . TYR A 1 1339 ? 182.323 146.697 175.476 1.00 44.31 1284 TYR A O 1
ATOM 7294 N N . TRP A 1 1340 ? 182.394 147.881 177.383 1.00 44.69 1285 TRP A N 1
ATOM 7295 C CA . TRP A 1 1340 ? 182.751 146.700 178.156 1.00 44.69 1285 TRP A CA 1
ATOM 7296 C C . TRP A 1 1340 ? 181.592 145.721 178.252 1.00 44.69 1285 TRP A C 1
ATOM 7297 O O . TRP A 1 1340 ? 181.819 144.511 178.316 1.00 44.69 1285 TRP A O 1
ATOM 7308 N N . ILE A 1 1341 ? 180.351 146.207 178.265 1.00 43.64 1286 ILE A N 1
ATOM 7309 C CA . ILE A 1 1341 ? 179.215 145.285 178.231 1.00 43.64 1286 ILE A CA 1
ATOM 7310 C C . ILE A 1 1341 ? 179.228 144.474 176.940 1.00 43.64 1286 ILE A C 1
ATOM 7311 O O . ILE A 1 1341 ? 179.064 143.247 176.953 1.00 43.64 1286 ILE A O 1
ATOM 7316 N N . ASN A 1 1342 ? 179.428 145.141 175.803 1.00 43.88 1287 ASN A N 1
ATOM 7317 C CA . ASN A 1 1342 ? 179.510 144.396 174.551 1.00 43.88 1287 ASN A CA 1
ATOM 7318 C C . ASN A 1 1342 ? 180.676 143.416 174.566 1.00 43.88 1287 ASN A C 1
ATOM 7319 O O . ASN A 1 1342 ? 180.546 142.282 174.090 1.00 43.88 1287 ASN A O 1
ATOM 7324 N N . SER A 1 1343 ? 181.825 143.832 175.102 1.00 45.00 1288 SER A N 1
ATOM 7325 C CA . SER A 1 1343 ? 182.970 142.930 175.167 1.00 45.00 1288 SER A CA 1
ATOM 7326 C C . SER A 1 1343 ? 182.662 141.701 176.011 1.00 45.00 1288 SER A C 1
ATOM 7327 O O . SER A 1 1343 ? 183.009 140.577 175.636 1.00 45.00 1288 SER A O 1
ATOM 7330 N N . ILE A 1 1344 ? 182.011 141.895 177.157 1.00 44.78 1289 ILE A N 1
ATOM 7331 C CA . ILE A 1 1344 ? 181.672 140.767 178.012 1.00 44.78 1289 ILE A CA 1
ATOM 7332 C C . ILE A 1 1344 ? 180.686 139.849 177.317 1.00 44.78 1289 ILE A C 1
ATOM 7333 O O . ILE A 1 1344 ? 180.723 138.631 177.506 1.00 44.78 1289 ILE A O 1
ATOM 7338 N N . PHE A 1 1345 ? 179.778 140.405 176.518 1.00 43.04 1290 PHE A N 1
ATOM 7339 C CA . PHE A 1 1345 ? 178.840 139.540 175.811 1.00 43.04 1290 PHE A CA 1
ATOM 7340 C C . PHE A 1 1345 ? 179.544 138.754 174.709 1.00 43.04 1290 PHE A C 1
ATOM 7341 O O . PHE A 1 1345 ? 179.226 137.583 174.477 1.00 43.04 1290 PHE A O 1
ATOM 7349 N N . VAL A 1 1346 ? 180.519 139.366 174.035 1.00 46.09 1291 VAL A N 1
ATOM 7350 C CA . VAL A 1 1346 ? 181.337 138.611 173.087 1.00 46.09 1291 VAL A CA 1
ATOM 7351 C C . VAL A 1 1346 ? 182.043 137.473 173.807 1.00 46.09 1291 VAL A C 1
ATOM 7352 O O . VAL A 1 1346 ? 182.083 136.333 173.330 1.00 46.09 1291 VAL A O 1
ATOM 7356 N N . MET A 1 1347 ? 182.612 137.776 174.972 1.00 47.22 1292 MET A N 1
ATOM 7357 C CA . MET A 1 1347 ? 183.297 136.769 175.774 1.00 47.22 1292 MET A CA 1
ATOM 7358 C C . MET A 1 1347 ? 182.367 135.615 176.117 1.00 47.22 1292 MET A C 1
ATOM 7359 O O . MET A 1 1347 ? 182.726 134.441 175.975 1.00 47.22 1292 MET A O 1
ATOM 7364 N N . LEU A 1 1348 ? 181.159 135.937 176.571 1.00 46.36 1293 LEU A N 1
ATOM 7365 C CA . LEU A 1 1348 ? 180.226 134.929 177.056 1.00 46.36 1293 LEU A CA 1
ATOM 7366 C C . LEU A 1 1348 ? 179.685 134.076 175.913 1.00 46.36 1293 LEU A C 1
ATOM 7367 O O . LEU A 1 1348 ? 179.521 132.859 176.061 1.00 46.36 1293 LEU A O 1
ATOM 7372 N N . TYR A 1 1349 ? 179.418 134.687 174.758 1.00 45.35 1294 TYR A N 1
ATOM 7373 C CA . TYR A 1 1349 ? 179.022 133.903 173.595 1.00 45.35 1294 TYR A CA 1
ATOM 7374 C C . TYR A 1 1349 ? 180.161 133.013 173.119 1.00 45.35 1294 TYR A C 1
ATOM 7375 O O . TYR A 1 1349 ? 179.927 131.886 172.671 1.00 45.35 1294 TYR A O 1
ATOM 7384 N N . THR A 1 1350 ? 181.400 133.501 173.192 1.00 49.45 1295 THR A N 1
ATOM 7385 C CA . THR A 1 1350 ? 182.532 132.660 172.824 1.00 49.45 1295 THR A CA 1
ATOM 7386 C C . THR A 1 1350 ? 182.632 131.458 173.750 1.00 49.45 1295 THR A C 1
ATOM 7387 O O . THR A 1 1350 ? 182.896 130.337 173.301 1.00 49.45 1295 THR A O 1
ATOM 7391 N N . MET A 1 1351 ? 182.431 131.675 175.049 1.00 50.58 1296 MET A N 1
ATOM 7392 C CA . MET A 1 1351 ? 182.421 130.559 175.986 1.00 50.58 1296 MET A CA 1
ATOM 7393 C C . MET A 1 1351 ? 181.318 129.568 175.644 1.00 50.58 1296 MET A C 1
ATOM 7394 O O . MET A 1 1351 ? 181.539 128.352 175.668 1.00 50.58 1296 MET A O 1
ATOM 7399 N N . GLU A 1 1352 ? 180.119 130.068 175.331 1.00 51.35 1297 GLU A N 1
ATOM 7400 C CA . GLU A 1 1352 ? 179.048 129.187 174.868 1.00 51.35 1297 GLU A CA 1
ATOM 7401 C C . GLU A 1 1352 ? 179.504 128.336 173.696 1.00 51.35 1297 GLU A C 1
ATOM 7402 O O . GLU A 1 1352 ? 179.321 127.114 173.684 1.00 51.35 1297 GLU A O 1
ATOM 7408 N N . CYS A 1 1353 ? 180.059 128.983 172.674 1.00 52.78 1298 CYS A N 1
ATOM 7409 C CA . CYS A 1 1353 ? 180.417 128.267 171.458 1.00 52.78 1298 CYS A CA 1
ATOM 7410 C C . CYS A 1 1353 ? 181.472 127.214 171.739 1.00 52.78 1298 CYS A C 1
ATOM 7411 O O . CYS A 1 1353 ? 181.385 126.091 171.236 1.00 52.78 1298 CYS A O 1
ATOM 7414 N N . ILE A 1 1354 ? 182.480 127.558 172.542 1.00 52.51 1299 ILE A N 1
ATOM 7415 C CA . ILE A 1 1354 ? 183.541 126.602 172.839 1.00 52.51 1299 ILE A CA 1
ATOM 7416 C C . ILE A 1 1354 ? 182.987 125.421 173.617 1.00 52.51 1299 ILE A C 1
ATOM 7417 O O . ILE A 1 1354 ? 183.323 124.265 173.339 1.00 52.51 1299 ILE A O 1
ATOM 7422 N N . LEU A 1 1355 ? 182.140 125.685 174.611 1.00 52.95 1300 LEU A N 1
ATOM 7423 C CA . LEU A 1 1355 ? 181.596 124.587 175.398 1.00 52.95 1300 LEU A CA 1
ATOM 7424 C C . LEU A 1 1355 ? 180.739 123.673 174.530 1.00 52.95 1300 LEU A C 1
ATOM 7425 O O . LEU A 1 1355 ? 180.804 122.445 174.649 1.00 52.95 1300 LEU A O 1
ATOM 7430 N N . LYS A 1 1356 ? 179.942 124.255 173.635 1.00 54.79 1301 LYS A N 1
ATOM 7431 C CA . LYS A 1 1356 ? 179.166 123.444 172.703 1.00 54.79 1301 LYS A CA 1
ATOM 7432 C C . LYS A 1 1356 ? 180.083 122.610 171.818 1.00 54.79 1301 LYS A C 1
ATOM 7433 O O . LYS A 1 1356 ? 179.852 121.414 171.616 1.00 54.79 1301 LYS A O 1
ATOM 7439 N N . LEU A 1 1357 ? 181.134 123.231 171.281 1.00 53.16 1302 LEU A N 1
ATOM 7440 C CA . LEU A 1 1357 ? 182.072 122.500 170.439 1.00 53.16 1302 LEU A CA 1
ATOM 7441 C C . LEU A 1 1357 ? 182.662 121.319 171.190 1.00 53.16 1302 LEU A C 1
ATOM 7442 O O . LEU A 1 1357 ? 182.873 120.247 170.613 1.00 53.16 1302 LEU A O 1
ATOM 7447 N N . ILE A 1 1358 ? 182.943 121.497 172.478 1.00 54.80 1303 ILE A N 1
ATOM 7448 C CA . ILE A 1 1358 ? 183.388 120.365 173.280 1.00 54.80 1303 ILE A CA 1
AT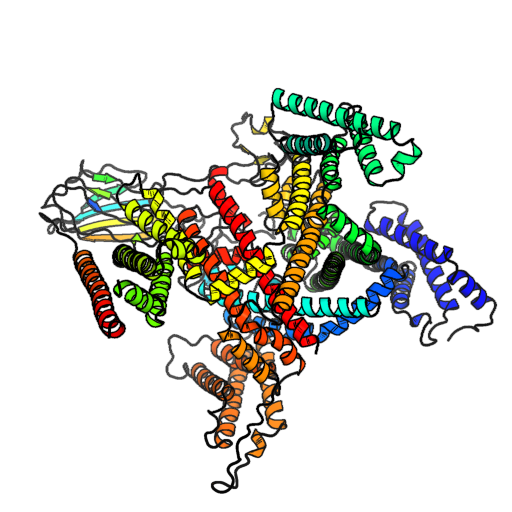OM 7449 C C . ILE A 1 1358 ? 182.298 119.308 173.336 1.00 54.80 1303 ILE A C 1
ATOM 7450 O O . ILE A 1 1358 ? 182.562 118.116 173.156 1.00 54.80 1303 ILE A O 1
ATOM 7455 N N . ALA A 1 1359 ? 181.054 119.729 173.568 1.00 57.17 1304 ALA A N 1
ATOM 7456 C CA . ALA A 1 1359 ? 179.988 118.769 173.838 1.00 57.17 1304 ALA A CA 1
ATOM 7457 C C . ALA A 1 1359 ? 179.734 117.857 172.645 1.00 57.17 1304 ALA A C 1
ATOM 7458 O O . ALA A 1 1359 ? 179.743 116.630 172.779 1.00 57.17 1304 ALA A O 1
ATOM 7460 N N . PHE A 1 1360 ? 179.503 118.431 171.472 1.00 57.16 1305 PHE A N 1
ATOM 7461 C CA . PHE A 1 1360 ? 179.173 117.645 170.291 1.00 57.16 1305 PHE A CA 1
ATOM 7462 C C . PHE A 1 1360 ? 180.450 117.347 169.522 1.00 57.16 1305 PHE A C 1
ATOM 7463 O O . PHE A 1 1360 ? 181.084 118.258 168.983 1.00 57.16 1305 PHE A O 1
ATOM 7471 N N . ARG A 1 1361 ? 180.812 116.072 169.448 1.00 63.38 1306 ARG A N 1
ATOM 7472 C CA . ARG A 1 1361 ? 182.072 115.707 168.824 1.00 63.38 1306 ARG A CA 1
ATOM 7473 C C . ARG A 1 1361 ? 181.977 115.916 167.319 1.00 63.38 1306 ARG A C 1
ATOM 7474 O O . ARG A 1 1361 ? 181.870 114.953 166.553 1.00 63.38 1306 ARG A O 1
ATOM 7482 N N . CYS A 1 1362 ? 181.997 117.180 166.897 1.00 60.39 1307 CYS A N 1
ATOM 7483 C CA . CYS A 1 1362 ? 182.017 117.624 165.504 1.00 60.39 1307 CYS A CA 1
ATOM 7484 C C . CYS A 1 1362 ? 180.655 117.513 164.834 1.00 60.39 1307 CYS A C 1
ATOM 7485 O O . CYS A 1 1362 ? 180.573 117.647 163.609 1.00 60.39 1307 CYS A O 1
ATOM 7488 N N . PHE A 1 1363 ? 179.597 117.392 165.625 1.00 55.92 1308 PHE A N 1
ATOM 7489 C CA . PHE A 1 1363 ? 178.255 117.452 165.000 1.00 55.92 1308 PHE A CA 1
ATOM 7490 C C . PHE A 1 1363 ? 177.787 118.905 165.097 1.00 55.92 1308 PHE A C 1
ATOM 7491 O O . PHE A 1 1363 ? 176.712 119.233 164.575 1.00 55.92 1308 PHE A O 1
ATOM 7499 N N . TYR A 1 1364 ? 178.597 119.755 165.733 1.00 52.57 1309 TYR A N 1
ATOM 7500 C CA . TYR A 1 1364 ? 178.230 121.154 165.899 1.00 52.57 1309 TYR A CA 1
ATOM 7501 C C . TYR A 1 1364 ? 177.910 121.816 164.571 1.00 52.57 1309 TYR A C 1
ATOM 7502 O O . TYR A 1 1364 ? 177.066 122.715 164.514 1.00 52.57 1309 TYR A O 1
ATOM 7511 N N . PHE A 1 1365 ? 178.569 121.398 163.499 1.00 52.07 1310 PHE A N 1
ATOM 7512 C CA . PHE A 1 1365 ? 178.417 122.041 162.204 1.00 52.07 1310 PHE A CA 1
ATOM 7513 C C . PHE A 1 1365 ? 177.289 121.443 161.378 1.00 52.07 1310 PHE A C 1
ATOM 7514 O O . PHE A 1 1365 ? 177.056 121.894 160.253 1.00 52.07 1310 PHE A O 1
ATOM 7522 N N . THR A 1 1366 ? 176.588 120.443 161.908 1.00 53.59 1311 THR A N 1
ATOM 7523 C CA . THR A 1 1366 ? 175.478 119.842 161.184 1.00 53.59 1311 THR A CA 1
ATOM 7524 C C . THR A 1 1366 ? 174.223 120.701 161.237 1.00 53.59 1311 THR A C 1
ATOM 7525 O O . THR A 1 1366 ? 173.443 120.706 160.281 1.00 53.59 1311 THR A O 1
ATOM 7529 N N . ILE A 1 1367 ? 174.011 121.420 162.331 1.00 51.29 1312 ILE A N 1
ATOM 7530 C CA . ILE A 1 1367 ? 172.805 122.216 162.523 1.00 51.29 1312 ILE A CA 1
ATOM 7531 C C . ILE A 1 1367 ? 173.033 123.600 161.937 1.00 51.29 1312 ILE A C 1
ATOM 7532 O O . ILE A 1 1367 ? 174.023 124.266 162.256 1.00 51.29 1312 ILE A O 1
ATOM 7537 N N . ALA A 1 1368 ? 172.104 124.043 161.090 1.00 48.93 1313 ALA A N 1
ATOM 7538 C CA . ALA A 1 1368 ? 172.283 125.316 160.401 1.00 48.93 1313 ALA A CA 1
ATOM 7539 C C . ALA A 1 1368 ? 172.383 126.470 161.387 1.00 48.93 1313 ALA A C 1
ATOM 7540 O O . ALA A 1 1368 ? 173.212 127.370 161.220 1.00 48.93 1313 ALA A O 1
ATOM 7542 N N . TRP A 1 1369 ? 171.541 126.466 162.419 1.00 44.84 1314 TRP A N 1
ATOM 7543 C CA . TRP A 1 1369 ? 171.562 127.560 163.380 1.00 44.84 1314 TRP A CA 1
ATOM 7544 C C . TRP A 1 1369 ? 172.897 127.640 164.102 1.00 44.84 1314 TRP A C 1
ATOM 7545 O O . TRP A 1 1369 ? 173.357 128.737 164.439 1.00 44.84 1314 TRP A O 1
ATOM 7556 N N . ASN A 1 1370 ? 173.537 126.495 164.340 1.00 48.65 1315 ASN A N 1
ATOM 7557 C CA . ASN A 1 1370 ? 174.850 126.507 164.971 1.00 48.65 1315 ASN A CA 1
ATOM 7558 C C . ASN A 1 1370 ? 175.867 127.218 164.096 1.00 48.65 1315 ASN A C 1
ATOM 7559 O O . ASN A 1 1370 ? 176.753 127.909 164.602 1.00 48.65 1315 ASN A O 1
ATOM 7564 N N . ILE A 1 1371 ? 175.757 127.061 162.777 1.00 48.51 1316 ILE A N 1
ATOM 7565 C CA . ILE A 1 1371 ? 176.631 127.792 161.865 1.00 48.51 1316 ILE A CA 1
ATOM 7566 C C . ILE A 1 1371 ? 176.402 129.290 162.002 1.00 48.51 1316 ILE A C 1
ATOM 7567 O O . ILE A 1 1371 ? 177.348 130.084 161.973 1.00 48.51 1316 ILE A O 1
ATOM 7572 N N . PHE A 1 1372 ? 175.142 129.700 162.144 1.00 45.44 1317 PHE A N 1
ATOM 7573 C CA . PHE A 1 1372 ? 174.838 131.111 162.348 1.00 45.44 1317 PHE A CA 1
ATOM 7574 C C . PHE A 1 1372 ? 175.489 131.630 163.624 1.00 45.44 1317 PHE A C 1
ATOM 7575 O O . PHE A 1 1372 ? 176.123 132.690 163.624 1.00 45.44 1317 PHE A O 1
ATOM 7583 N N . ASP A 1 1373 ? 175.352 130.887 164.723 1.00 47.63 1318 ASP A N 1
ATOM 7584 C CA . ASP A 1 1373 ? 175.970 131.309 165.977 1.00 47.63 1318 ASP A CA 1
ATOM 7585 C C . ASP A 1 1373 ? 177.488 131.359 165.857 1.00 47.63 1318 ASP A C 1
ATOM 7586 O O . ASP A 1 1373 ? 178.135 132.275 166.379 1.00 47.63 1318 ASP A O 1
ATOM 7591 N N . PHE A 1 1374 ? 178.074 130.366 165.191 1.00 49.12 1319 PHE A N 1
ATOM 7592 C CA . PHE A 1 1374 ? 179.520 130.320 165.010 1.00 49.12 1319 PHE A CA 1
ATOM 7593 C C . PHE A 1 1374 ? 180.011 131.533 164.234 1.00 49.12 1319 PHE A C 1
ATOM 7594 O O . PHE A 1 1374 ? 180.994 132.179 164.616 1.00 49.12 1319 PHE A O 1
ATOM 7602 N N . MET A 1 1375 ? 179.329 131.859 163.136 1.00 49.67 1320 MET A N 1
ATOM 7603 C CA . MET A 1 1375 ? 179.697 133.033 162.355 1.00 49.67 1320 MET A CA 1
ATOM 7604 C C . MET A 1 1375 ? 179.533 134.305 163.171 1.00 49.67 1320 MET A C 1
ATOM 7605 O O . MET A 1 1375 ? 180.349 135.228 163.067 1.00 49.67 1320 MET A O 1
ATOM 7610 N N . VAL A 1 1376 ? 178.481 134.378 163.986 1.00 46.34 1321 VAL A N 1
ATOM 7611 C CA . VAL A 1 1376 ? 178.301 135.545 164.844 1.00 46.34 1321 VAL A CA 1
ATOM 7612 C C . VAL A 1 1376 ? 179.495 135.698 165.773 1.00 46.34 1321 VAL A C 1
ATOM 7613 O O . VAL A 1 1376 ? 180.059 136.787 165.914 1.00 46.34 1321 VAL A O 1
ATOM 7617 N N . VAL A 1 1377 ? 179.904 134.603 166.410 1.00 48.66 1322 VAL A N 1
ATOM 7618 C CA . VAL A 1 1377 ? 181.030 134.661 167.339 1.00 48.66 1322 VAL A CA 1
ATOM 7619 C C . VAL A 1 1377 ? 182.289 135.116 166.617 1.00 48.66 1322 VAL A C 1
ATOM 7620 O O . VAL A 1 1377 ? 183.032 135.975 167.106 1.00 48.66 1322 VAL A O 1
ATOM 7624 N N . ILE A 1 1378 ? 182.552 134.539 165.444 1.00 49.40 1323 ILE A N 1
ATOM 7625 C CA . ILE A 1 1378 ? 183.794 134.836 164.736 1.00 49.40 1323 ILE A CA 1
ATOM 7626 C C . ILE A 1 1378 ? 183.826 136.294 164.297 1.00 49.40 1323 ILE A C 1
ATOM 7627 O O . ILE A 1 1378 ? 184.830 136.990 164.483 1.00 49.40 1323 ILE A O 1
ATOM 7632 N N . PHE A 1 1379 ? 182.734 136.779 163.705 1.00 48.34 1324 PHE A N 1
ATOM 7633 C CA . PHE A 1 1379 ? 182.706 138.165 163.253 1.00 48.34 1324 PHE A CA 1
ATOM 7634 C C . PHE A 1 1379 ? 182.777 139.126 164.429 1.00 48.34 1324 PHE A C 1
ATOM 7635 O O . PHE A 1 1379 ? 183.407 140.186 164.335 1.00 48.34 1324 PHE A O 1
ATOM 7643 N N . SER A 1 1380 ? 182.127 138.786 165.542 1.00 47.84 1325 SER A N 1
ATOM 7644 C CA . SER A 1 1380 ? 182.173 139.654 166.708 1.00 47.84 1325 SER A CA 1
ATOM 7645 C C . SER A 1 1380 ? 183.582 139.742 167.269 1.00 47.84 1325 SER A C 1
ATOM 7646 O O . SER A 1 1380 ? 184.056 140.834 167.597 1.00 47.84 1325 SER A O 1
ATOM 7649 N N . ILE A 1 1381 ? 184.272 138.605 167.379 1.00 49.58 1326 ILE A N 1
ATOM 7650 C CA . ILE A 1 1381 ? 185.650 138.626 167.859 1.00 49.58 1326 ILE A CA 1
ATOM 7651 C C . ILE A 1 1381 ? 186.528 139.418 166.901 1.00 49.58 1326 ILE A C 1
ATOM 7652 O O . ILE A 1 1381 ? 187.350 140.239 167.324 1.00 49.58 1326 ILE A O 1
ATOM 7657 N N . THR A 1 1382 ? 186.368 139.187 165.598 1.00 52.45 1327 THR A N 1
ATOM 7658 C CA . THR A 1 1382 ? 187.095 139.963 164.603 1.00 52.45 1327 THR A CA 1
ATOM 7659 C C . THR A 1 1382 ? 186.926 141.456 164.847 1.00 52.45 1327 THR A C 1
ATOM 7660 O O . THR A 1 1382 ? 187.891 142.167 165.139 1.00 52.45 1327 THR A O 1
ATOM 7664 N N . GLY A 1 1383 ? 185.690 141.942 164.760 1.00 53.08 1328 GLY A N 1
ATOM 7665 C CA . GLY A 1 1383 ? 185.461 143.374 164.850 1.00 53.08 1328 GLY A CA 1
ATOM 7666 C C . GLY A 1 1383 ? 185.874 143.956 166.187 1.00 53.08 1328 GLY A C 1
ATOM 7667 O O . GLY A 1 1383 ? 186.356 145.087 166.261 1.00 53.08 1328 GLY A O 1
ATOM 7668 N N . LEU A 1 1384 ? 185.690 143.194 167.263 1.00 49.86 1329 LEU A N 1
ATOM 7669 C CA . LEU A 1 1384 ? 185.988 143.719 168.588 1.00 49.86 1329 LEU A CA 1
ATOM 7670 C C . LEU A 1 1384 ? 187.471 144.024 168.745 1.00 49.86 1329 LEU A C 1
ATOM 7671 O O . LEU A 1 1384 ? 187.841 145.075 169.279 1.00 49.86 1329 LEU A O 1
ATOM 7676 N N . CYS A 1 1385 ? 188.336 143.121 168.284 1.00 58.34 1330 CYS A N 1
ATOM 7677 C CA . CYS A 1 1385 ? 189.779 143.291 168.412 1.00 58.34 1330 CYS A CA 1
ATOM 7678 C C . CYS A 1 1385 ? 190.488 143.377 167.065 1.00 58.34 1330 CYS A C 1
ATOM 7679 O O . CYS A 1 1385 ? 191.712 143.219 167.014 1.00 58.34 1330 CYS A O 1
ATOM 7682 N N . LEU A 1 1386 ? 189.758 143.608 165.976 1.00 59.54 1331 LEU A N 1
ATOM 7683 C CA . LEU A 1 1386 ? 190.410 143.989 164.724 1.00 59.54 1331 LEU A CA 1
ATOM 7684 C C . LEU A 1 1386 ? 191.180 145.290 164.861 1.00 59.54 1331 LEU A C 1
ATOM 7685 O O . LEU A 1 1386 ? 192.322 145.361 164.378 1.00 59.54 1331 LEU A O 1
ATOM 7690 N N . PRO A 1 1387 ? 190.639 146.344 165.471 1.00 61.65 1332 PRO A N 1
ATOM 7691 C CA . PRO A 1 1387 ? 191.423 147.560 165.684 1.00 61.65 1332 PRO A CA 1
ATOM 7692 C C . PRO A 1 1387 ? 192.346 147.503 166.889 1.00 61.65 1332 PRO A C 1
ATOM 7693 O O . PRO A 1 1387 ? 192.891 148.539 167.277 1.00 61.65 1332 PRO A O 1
ATOM 7697 N N . MET A 1 1388 ? 192.522 146.329 167.495 1.00 65.17 1333 MET A N 1
ATOM 7698 C CA . MET A 1 1388 ? 193.492 146.195 168.574 1.00 65.17 1333 MET A CA 1
ATOM 7699 C C . MET A 1 1388 ? 194.910 146.380 168.053 1.00 65.17 1333 MET A C 1
ATOM 7700 O O . MET A 1 1388 ? 195.686 147.167 168.605 1.00 65.17 1333 MET A O 1
ATOM 7705 N N . THR A 1 1389 ? 195.265 145.660 166.991 1.00 66.18 1334 THR A N 1
ATOM 7706 C CA . THR A 1 1389 ? 196.611 145.704 166.435 1.00 66.18 1334 THR A CA 1
ATOM 7707 C C . THR A 1 1389 ? 196.632 146.136 164.980 1.00 66.18 1334 THR A C 1
ATOM 7708 O O . THR A 1 1389 ? 197.453 146.978 164.601 1.00 66.18 1334 THR A O 1
ATOM 7712 N N . VAL A 1 1390 ? 195.757 145.578 164.144 1.00 65.02 1335 VAL A N 1
ATOM 7713 C CA . VAL A 1 1390 ? 195.811 145.878 162.717 1.00 65.02 1335 VAL A CA 1
ATOM 7714 C C . VAL A 1 1390 ? 195.505 147.348 162.469 1.00 65.02 1335 VAL A C 1
ATOM 7715 O O . VAL A 1 1390 ? 196.053 147.964 161.548 1.00 65.02 1335 VAL A O 1
ATOM 7719 N N . GLY A 1 1391 ? 194.619 147.930 163.269 1.00 66.82 1336 GLY A N 1
ATOM 7720 C CA . GLY A 1 1391 ? 194.311 149.337 163.129 1.00 66.82 1336 GLY A CA 1
ATOM 7721 C C . GLY A 1 1391 ? 193.780 149.664 161.751 1.00 66.82 1336 GLY A C 1
ATOM 7722 O O . GLY A 1 1391 ? 194.238 150.616 161.113 1.00 66.82 1336 GLY A O 1
ATOM 7723 N N . SER A 1 1392 ? 192.799 148.888 161.289 1.00 67.09 1337 SER A N 1
ATOM 7724 C CA . SER A 1 1392 ? 192.319 148.989 159.915 1.00 67.09 1337 SER A CA 1
ATOM 7725 C C . SER A 1 1392 ? 191.764 150.380 159.646 1.00 67.09 1337 SER A C 1
ATOM 7726 O O . SER A 1 1392 ? 191.745 151.223 160.548 1.00 67.09 1337 SER A O 1
ATOM 7729 N N . TYR A 1 1393 ? 191.342 150.639 158.404 1.00 69.93 1338 TYR A N 1
ATOM 7730 C CA . TYR A 1 1393 ? 190.772 151.939 158.066 1.00 69.93 1338 TYR A CA 1
ATOM 7731 C C . TYR A 1 1393 ? 189.869 152.433 159.184 1.00 69.93 1338 TYR A C 1
ATOM 7732 O O . TYR A 1 1393 ? 190.018 153.559 159.669 1.00 69.93 1338 TYR A O 1
ATOM 7741 N N . LEU A 1 1394 ? 188.928 151.594 159.602 1.00 62.42 1339 LEU A N 1
ATOM 7742 C CA . LEU A 1 1394 ? 188.241 151.743 160.875 1.00 62.42 1339 LEU A CA 1
ATOM 7743 C C . LEU A 1 1394 ? 187.258 150.593 161.002 1.00 62.42 1339 LEU A C 1
ATOM 7744 O O . LEU A 1 1394 ? 186.882 149.962 160.009 1.00 62.42 1339 LEU A O 1
ATOM 7749 N N . VAL A 1 1395 ? 186.861 150.320 162.235 1.00 56.35 1340 VAL A N 1
ATOM 7750 C CA . VAL A 1 1395 ? 185.738 149.444 162.544 1.00 56.35 1340 VAL A CA 1
ATOM 7751 C C . VAL A 1 1395 ? 184.620 150.334 163.073 1.00 56.35 1340 VAL A C 1
ATOM 7752 O O . VAL A 1 1395 ? 184.804 150.985 164.109 1.00 56.35 1340 VAL A O 1
ATOM 7756 N N . PRO A 1 1396 ? 183.473 150.420 162.403 1.00 47.56 1341 PRO A N 1
ATOM 7757 C CA . PRO A 1 1396 ? 182.406 151.305 162.883 1.00 47.56 1341 PRO A CA 1
ATOM 7758 C C . PRO A 1 1396 ? 182.056 150.991 164.325 1.00 47.56 1341 PRO A C 1
ATOM 7759 O O . PRO A 1 1396 ? 181.944 149.815 164.703 1.00 47.56 1341 PRO A O 1
ATOM 7763 N N . PRO A 1 1397 ? 181.866 152.010 165.162 1.00 46.87 1342 PRO A N 1
ATOM 7764 C CA . PRO A 1 1397 ? 181.684 151.741 166.597 1.00 46.87 1342 PRO A CA 1
ATOM 7765 C C . PRO A 1 1397 ? 180.493 150.855 166.901 1.00 46.87 1342 PRO A C 1
ATOM 7766 O O . PRO A 1 1397 ? 180.495 150.159 167.922 1.00 46.87 1342 PRO A O 1
ATOM 7770 N N . SER A 1 1398 ? 179.475 150.856 166.045 1.00 43.58 1343 SER A N 1
ATOM 7771 C CA . SER A 1 1398 ? 178.254 150.101 166.271 1.00 43.58 1343 SER A CA 1
ATOM 7772 C C . SER A 1 1398 ? 178.231 148.771 165.534 1.00 43.58 1343 SER A C 1
ATOM 7773 O O . SER A 1 1398 ? 177.214 148.075 165.572 1.00 43.58 1343 SER A O 1
ATOM 7776 N N . LEU A 1 1399 ? 179.327 148.393 164.874 1.00 45.21 1344 LEU A N 1
ATOM 7777 C CA . LEU A 1 1399 ? 179.317 147.163 164.090 1.00 45.21 1344 LEU A CA 1
ATOM 7778 C C . LEU A 1 1399 ? 179.248 145.940 164.993 1.00 45.21 1344 LEU A C 1
ATOM 7779 O O . LEU A 1 1399 ? 178.459 145.025 164.746 1.00 45.21 1344 LEU A O 1
ATOM 7784 N N . VAL A 1 1400 ? 180.065 145.901 166.044 1.00 45.47 1345 VAL A N 1
ATOM 7785 C CA . VAL A 1 1400 ? 180.030 144.767 166.963 1.00 45.47 1345 VAL A CA 1
ATOM 7786 C C . VAL A 1 1400 ? 178.694 144.716 167.690 1.00 45.47 1345 VAL A C 1
ATOM 7787 O O . VAL A 1 1400 ? 178.105 143.643 167.873 1.00 45.47 1345 VAL A O 1
ATOM 7791 N N . GLN A 1 1401 ? 178.195 145.878 168.109 1.00 41.39 1346 GLN A N 1
ATOM 7792 C CA . GLN A 1 1401 ? 176.892 145.950 168.757 1.00 41.39 1346 GLN A CA 1
ATOM 7793 C C . GLN A 1 1401 ? 175.806 145.363 167.868 1.00 41.39 1346 GLN A C 1
ATOM 7794 O O . GLN A 1 1401 ? 174.964 144.584 168.326 1.00 41.39 1346 GLN A O 1
ATOM 7800 N N . LEU A 1 1402 ? 175.809 145.730 166.586 1.00 39.05 1347 LEU A N 1
ATOM 7801 C CA . LEU A 1 1402 ? 174.803 145.215 165.666 1.00 39.05 1347 LEU A CA 1
ATOM 7802 C C . LEU A 1 1402 ? 174.999 143.730 165.397 1.00 39.05 1347 LEU A C 1
ATOM 7803 O O . LEU A 1 1402 ? 174.023 142.988 165.260 1.00 39.05 1347 LEU A O 1
ATOM 7808 N N . ILE A 1 1403 ? 176.250 143.278 165.303 1.00 43.26 1348 ILE A N 1
ATOM 7809 C CA . ILE A 1 1403 ? 176.508 141.865 165.046 1.00 43.26 1348 ILE A CA 1
ATOM 7810 C C . ILE A 1 1403 ? 175.960 141.018 166.180 1.00 43.26 1348 ILE A C 1
ATOM 7811 O O . ILE A 1 1403 ? 175.394 139.943 165.956 1.00 43.26 1348 ILE A O 1
ATOM 7816 N N . LEU A 1 1404 ? 176.135 141.479 167.417 1.00 42.61 1349 LEU A N 1
ATOM 7817 C CA . LEU A 1 1404 ? 175.642 140.717 168.555 1.00 42.61 1349 LEU A CA 1
ATOM 7818 C C . LEU A 1 1404 ? 174.122 140.655 168.578 1.00 42.61 1349 LEU A C 1
ATOM 7819 O O . LEU A 1 1404 ? 173.555 139.672 169.064 1.00 42.61 1349 LEU A O 1
ATOM 7824 N N . LEU A 1 1405 ? 173.447 141.679 168.048 1.00 38.49 1350 LEU A N 1
ATOM 7825 C CA . LEU A 1 1405 ? 171.991 141.743 168.144 1.00 38.49 1350 LEU A CA 1
ATOM 7826 C C . LEU A 1 1405 ? 171.313 140.677 167.298 1.00 38.49 1350 LEU A C 1
ATOM 7827 O O . LEU A 1 1405 ? 170.208 140.242 167.632 1.00 38.49 1350 LEU A O 1
ATOM 7832 N N . SER A 1 1406 ? 171.952 140.236 166.216 1.00 40.51 1351 SER A N 1
ATOM 7833 C CA . SER A 1 1406 ? 171.304 139.294 165.312 1.00 40.51 1351 SER A CA 1
ATOM 7834 C C . SER A 1 1406 ? 170.874 138.026 166.029 1.00 40.51 1351 SER A C 1
ATOM 7835 O O . SER A 1 1406 ? 169.906 137.380 165.619 1.00 40.51 1351 SER A O 1
ATOM 7838 N N . ARG A 1 1407 ? 171.568 137.652 167.100 1.00 43.14 1352 ARG A N 1
ATOM 7839 C CA . ARG A 1 1407 ? 171.221 136.423 167.795 1.00 43.14 1352 ARG A CA 1
ATOM 7840 C C . ARG A 1 1407 ? 169.810 136.462 168.350 1.00 43.14 1352 ARG A C 1
ATOM 7841 O O . ARG A 1 1407 ? 169.246 135.408 168.653 1.00 43.14 1352 ARG A O 1
ATOM 7849 N N . ILE A 1 1408 ? 169.225 137.651 168.501 1.00 39.38 1353 ILE A N 1
ATOM 7850 C CA . ILE A 1 1408 ? 167.868 137.748 169.019 1.00 39.38 1353 ILE A CA 1
ATOM 7851 C C . ILE A 1 1408 ? 166.855 137.177 168.046 1.00 39.38 1353 ILE A C 1
ATOM 7852 O O . ILE A 1 1408 ? 165.711 136.921 168.431 1.00 39.38 1353 ILE A O 1
ATOM 7857 N N . ILE A 1 1409 ? 167.258 136.953 166.794 1.00 40.57 1354 ILE A N 1
ATOM 7858 C CA . ILE A 1 1409 ? 166.443 136.199 165.856 1.00 40.57 1354 ILE A CA 1
ATOM 7859 C C . ILE A 1 1409 ? 166.105 134.824 166.408 1.00 40.57 1354 ILE A C 1
ATOM 7860 O O . ILE A 1 1409 ? 165.219 134.146 165.883 1.00 40.57 1354 ILE A O 1
ATOM 7865 N N . HIS A 1 1410 ? 166.802 134.387 167.455 1.00 41.87 1355 HIS A N 1
ATOM 7866 C CA . HIS A 1 1410 ? 166.488 133.116 168.091 1.00 41.87 1355 HIS A CA 1
ATOM 7867 C C . HIS A 1 1410 ? 165.151 133.135 168.812 1.00 41.87 1355 HIS A C 1
ATOM 7868 O O . HIS A 1 1410 ? 164.620 132.068 169.126 1.00 41.87 1355 HIS A O 1
ATOM 7875 N N . MET A 1 1411 ? 164.600 134.313 169.093 1.00 40.07 1356 MET A N 1
ATOM 7876 C CA . MET A 1 1411 ? 163.334 134.380 169.806 1.00 40.07 1356 MET A CA 1
ATOM 7877 C C . MET A 1 1411 ? 162.156 133.957 168.946 1.00 40.07 1356 MET A C 1
ATOM 7878 O O . MET A 1 1411 ? 161.067 133.747 169.484 1.00 40.07 1356 MET A O 1
ATOM 7883 N N . LEU A 1 1412 ? 162.341 133.829 167.636 1.00 38.42 1357 LEU A N 1
ATOM 7884 C CA . LEU A 1 1412 ? 161.278 133.411 166.739 1.00 38.42 1357 LEU A CA 1
ATOM 7885 C C . LEU A 1 1412 ? 161.323 131.921 166.451 1.00 38.42 1357 LEU A C 1
ATOM 7886 O O . LEU A 1 1412 ? 160.672 131.465 165.509 1.00 38.42 1357 LEU A O 1
ATOM 7891 N N . ARG A 1 1413 ? 162.079 131.158 167.232 1.00 41.70 1358 ARG A N 1
ATOM 7892 C CA . ARG A 1 1413 ? 162.206 129.720 167.067 1.00 41.70 1358 ARG A CA 1
ATOM 7893 C C . ARG A 1 1413 ? 161.230 129.001 167.984 1.00 41.70 1358 ARG A C 1
ATOM 7894 O O . ARG A 1 1413 ? 160.881 129.494 169.056 1.00 41.70 1358 ARG A O 1
ATOM 7902 N N . LEU A 1 1414 ? 160.801 127.815 167.557 1.00 41.69 1359 LEU A N 1
ATOM 7903 C CA . LEU A 1 1414 ? 159.713 127.128 168.246 1.00 41.69 1359 LEU A CA 1
ATOM 7904 C C . LEU A 1 1414 ? 160.064 126.818 169.696 1.00 41.69 1359 LEU A C 1
ATOM 7905 O O . LEU A 1 1414 ? 159.263 127.063 170.604 1.00 41.69 1359 LEU A O 1
ATOM 7910 N N . GLY A 1 1415 ? 161.250 126.273 169.937 1.00 41.25 1360 GLY A N 1
ATOM 7911 C CA . GLY A 1 1415 ? 161.584 125.828 171.273 1.00 41.25 1360 GLY A CA 1
ATOM 7912 C C . GLY A 1 1415 ? 162.239 126.875 172.148 1.00 41.25 1360 GLY A C 1
ATOM 7913 O O . GLY A 1 1415 ? 162.236 126.747 173.373 1.00 41.25 1360 GLY A O 1
ATOM 7914 N N . LYS A 1 1416 ? 162.792 127.921 171.538 1.00 43.61 1361 LYS A N 1
ATOM 7915 C CA . LYS A 1 1416 ? 163.669 128.858 172.227 1.00 43.61 1361 LYS A CA 1
ATOM 7916 C C . LYS A 1 1416 ? 163.044 130.239 172.391 1.00 43.61 1361 LYS A C 1
ATOM 7917 O O . LYS A 1 1416 ? 163.757 131.230 172.549 1.00 43.61 1361 LYS A O 1
ATOM 7923 N N . GLY A 1 1417 ? 161.722 130.323 172.358 1.00 42.29 1362 GLY A N 1
ATOM 7924 C CA . GLY A 1 1417 ? 161.042 131.589 172.456 1.00 42.29 1362 GLY A CA 1
ATOM 7925 C C . GLY A 1 1417 ? 159.577 131.404 172.775 1.00 42.29 1362 GLY A C 1
ATOM 7926 O O . GLY A 1 1417 ? 159.082 130.279 172.878 1.00 42.29 1362 GLY A O 1
ATOM 7927 N N . PRO A 1 1418 ? 158.853 132.504 172.947 1.00 40.51 1363 PRO A N 1
ATOM 7928 C CA . PRO A 1 1418 ? 157.423 132.392 173.236 1.00 40.51 1363 PRO A CA 1
ATOM 7929 C C . PRO A 1 1418 ? 156.724 131.645 172.119 1.00 40.51 1363 PRO A C 1
ATOM 7930 O O . PRO A 1 1418 ? 157.034 131.827 170.944 1.00 40.51 1363 PRO A O 1
ATOM 7934 N N . LYS A 1 1419 ? 155.774 130.792 172.488 1.00 40.64 1364 LYS A N 1
ATOM 7935 C CA . LYS A 1 1419 ? 155.144 129.967 171.472 1.00 40.64 1364 LYS A CA 1
ATOM 7936 C C . LYS A 1 1419 ? 154.319 130.794 170.503 1.00 40.64 1364 LYS A C 1
ATOM 7937 O O . LYS A 1 1419 ? 154.104 130.360 169.370 1.00 40.64 1364 LYS A O 1
ATOM 7943 N N . VAL A 1 1420 ? 153.860 131.977 170.911 1.00 39.42 1365 VAL A N 1
ATOM 7944 C CA . VAL A 1 1420 ? 153.038 132.787 170.019 1.00 39.42 1365 VAL A CA 1
ATOM 7945 C C . VAL A 1 1420 ? 153.858 133.297 168.845 1.00 39.42 1365 VAL A C 1
ATOM 7946 O O . VAL A 1 1420 ? 153.350 133.409 167.729 1.00 39.42 1365 VAL A O 1
ATOM 7950 N N . PHE A 1 1421 ? 155.122 133.641 169.074 1.00 37.74 1366 PHE A N 1
ATOM 7951 C CA . PHE A 1 1421 ? 155.915 134.248 168.012 1.00 37.74 1366 PHE A CA 1
ATOM 7952 C C . PHE A 1 1421 ? 156.060 133.308 166.819 1.00 37.74 1366 PHE A C 1
ATOM 7953 O O . PHE A 1 1421 ? 155.947 133.732 165.663 1.00 37.74 1366 PHE A O 1
ATOM 7961 N N . HIS A 1 1422 ? 156.286 132.023 167.077 1.00 40.52 1367 HIS A N 1
ATOM 7962 C CA . HIS A 1 1422 ? 156.312 131.046 165.996 1.00 40.52 1367 HIS A CA 1
ATOM 7963 C C . HIS A 1 1422 ? 154.974 130.994 165.269 1.00 40.52 1367 HIS A C 1
ATOM 7964 O O . HIS A 1 1422 ? 154.924 130.980 164.031 1.00 40.52 1367 HIS A O 1
ATOM 7971 N N . ASN A 1 1423 ? 153.876 130.973 166.021 1.00 39.34 1368 ASN A N 1
ATOM 7972 C CA . ASN A 1 1423 ? 152.561 130.900 165.402 1.00 39.34 1368 ASN A CA 1
ATOM 7973 C C . ASN A 1 1423 ? 152.305 132.105 164.513 1.00 39.34 1368 ASN A C 1
ATOM 7974 O O . ASN A 1 1423 ? 151.734 131.975 163.426 1.00 39.34 1368 ASN A O 1
ATOM 7979 N N . LEU A 1 1424 ? 152.705 133.286 164.964 1.00 35.47 1369 LEU A N 1
ATOM 7980 C CA . LEU A 1 1424 ? 152.492 134.509 164.212 1.00 35.47 1369 LEU A CA 1
ATOM 7981 C C . LEU A 1 1424 ? 153.487 134.678 163.080 1.00 35.47 1369 LEU A C 1
ATOM 7982 O O . LEU A 1 1424 ? 153.287 135.547 162.229 1.00 35.47 1369 LEU A O 1
ATOM 7987 N N . MET A 1 1425 ? 154.557 133.894 163.059 1.00 36.50 1370 MET A N 1
ATOM 7988 C CA . MET A 1 1425 ? 155.428 133.864 161.894 1.00 36.50 1370 MET A CA 1
ATOM 7989 C C . MET A 1 1425 ? 155.005 132.830 160.865 1.00 36.50 1370 MET A C 1
ATOM 7990 O O . MET A 1 1425 ? 155.403 132.939 159.704 1.00 36.50 1370 MET A O 1
ATOM 7995 N N . LEU A 1 1426 ? 154.211 131.839 161.255 1.00 41.58 1371 LEU A N 1
ATOM 7996 C CA . LEU A 1 1426 ? 153.846 130.776 160.318 1.00 41.58 1371 LEU A CA 1
ATOM 7997 C C . LEU A 1 1426 ? 153.292 131.288 158.995 1.00 41.58 1371 LEU A C 1
ATOM 7998 O O . LEU A 1 1426 ? 153.716 130.782 157.945 1.00 41.58 1371 LEU A O 1
ATOM 8003 N N . PRO A 1 1427 ? 152.352 132.237 158.958 1.00 38.30 1372 PRO A N 1
ATOM 8004 C CA . PRO A 1 1427 ? 151.801 132.646 157.654 1.00 38.30 1372 PRO A CA 1
ATOM 8005 C C . PRO A 1 1427 ? 152.846 133.117 156.659 1.00 38.30 1372 PRO A C 1
ATOM 8006 O O . PRO A 1 1427 ? 152.747 132.788 155.472 1.00 38.30 1372 PRO A O 1
ATOM 8010 N N . LEU A 1 1428 ? 153.847 133.876 157.099 1.00 36.50 1373 LEU A N 1
ATOM 8011 C CA . LEU A 1 1428 ? 154.871 134.346 156.172 1.00 36.50 1373 LEU A CA 1
ATOM 8012 C C . LEU A 1 1428 ? 155.662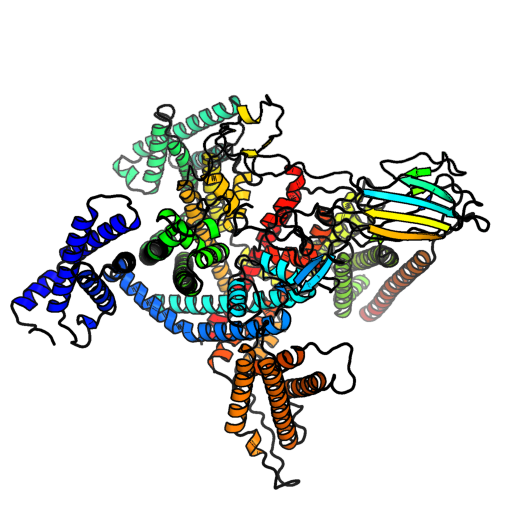 133.183 155.589 1.00 36.50 1373 LEU A C 1
ATOM 8013 O O . LEU A 1 1428 ? 155.912 133.133 154.379 1.00 36.50 1373 LEU A O 1
ATOM 8018 N N . MET A 1 1429 ? 156.045 132.225 156.429 1.00 42.02 1374 MET A N 1
ATOM 8019 C CA . MET A 1 1429 ? 156.867 131.125 155.951 1.00 42.02 1374 MET A CA 1
ATOM 8020 C C . MET A 1 1429 ? 156.056 130.115 155.159 1.00 42.02 1374 MET A C 1
ATOM 8021 O O . MET A 1 1429 ? 156.635 129.292 154.445 1.00 42.02 1374 MET A O 1
ATOM 8026 N N . LEU A 1 1430 ? 154.733 130.143 155.270 1.00 42.68 1375 LEU A N 1
ATOM 8027 C CA . LEU A 1 1430 ? 153.914 129.292 154.423 1.00 42.68 1375 LEU A CA 1
ATOM 8028 C C . LEU A 1 1430 ? 153.510 129.960 153.122 1.00 42.68 1375 LEU A C 1
ATOM 8029 O O . LEU A 1 1430 ? 153.233 129.258 152.146 1.00 42.68 1375 LEU A O 1
ATOM 8034 N N . SER A 1 1431 ? 153.469 131.286 153.075 1.00 38.64 1376 SER A N 1
ATOM 8035 C CA . SER A 1 1431 ? 153.140 132.002 151.853 1.00 38.64 1376 SER A CA 1
ATOM 8036 C C . SER A 1 1431 ? 154.374 132.532 151.142 1.00 38.64 1376 SER A C 1
ATOM 8037 O O . SER A 1 1431 ? 154.245 133.257 150.155 1.00 38.64 1376 SER A O 1
ATOM 8040 N N . LEU A 1 1432 ? 155.562 132.181 151.619 1.00 39.62 1377 LEU A N 1
ATOM 8041 C CA . LEU A 1 1432 ? 156.791 132.651 150.991 1.00 39.62 1377 LEU A CA 1
ATOM 8042 C C . LEU A 1 1432 ? 156.860 132.386 149.490 1.00 39.62 1377 LEU A C 1
ATOM 8043 O O . LEU A 1 1432 ? 157.312 133.282 148.759 1.00 39.62 1377 LEU A O 1
ATOM 8048 N N . PRO A 1 1433 ? 156.459 131.224 148.965 1.00 39.02 1378 PRO A N 1
ATOM 8049 C CA . PRO A 1 1433 ? 156.522 131.039 147.500 1.00 39.02 1378 PRO A CA 1
ATOM 8050 C C . PRO A 1 1433 ? 155.658 132.015 146.717 1.00 39.02 1378 PRO A C 1
ATOM 8051 O O . PRO A 1 1433 ? 156.135 132.653 145.763 1.00 39.02 1378 PRO A O 1
ATOM 8055 N N . ALA A 1 1434 ? 154.380 132.133 147.083 1.00 36.93 1379 ALA A N 1
ATOM 8056 C CA . ALA A 1 1434 ? 153.484 133.040 146.377 1.00 36.93 1379 ALA A CA 1
ATOM 8057 C C . ALA A 1 1434 ? 153.947 134.481 146.513 1.00 36.93 1379 ALA A C 1
ATOM 8058 O O . ALA A 1 1434 ? 153.861 135.265 145.560 1.00 36.93 1379 ALA A O 1
ATOM 8060 N N . LEU A 1 1435 ? 154.435 134.850 147.694 1.00 34.56 1380 LEU A N 1
ATOM 8061 C CA . LEU A 1 1435 ? 154.971 136.190 147.876 1.00 34.56 1380 LEU A CA 1
ATOM 8062 C C . LEU A 1 1435 ? 156.168 136.423 146.970 1.00 34.56 1380 LEU A C 1
ATOM 8063 O O . LEU A 1 1435 ? 156.327 137.513 146.418 1.00 34.56 1380 LEU A O 1
ATOM 8068 N N . LEU A 1 1436 ? 157.030 135.417 146.818 1.00 36.21 1381 LEU A N 1
ATOM 8069 C CA . LEU A 1 1436 ? 158.181 135.555 145.933 1.00 36.21 1381 LEU A CA 1
ATOM 8070 C C . LEU A 1 1436 ? 157.732 135.809 144.504 1.00 36.21 1381 LEU A C 1
ATOM 8071 O O . LEU A 1 1436 ? 158.255 136.697 143.822 1.00 36.21 1381 LEU A O 1
ATOM 8076 N N . ASN A 1 1437 ? 156.752 135.040 144.035 1.00 36.61 1382 ASN A N 1
ATOM 8077 C CA . ASN A 1 1437 ? 156.262 135.228 142.672 1.00 36.61 1382 ASN A CA 1
ATOM 8078 C C . ASN A 1 1437 ? 155.679 136.624 142.483 1.00 36.61 1382 ASN A C 1
ATOM 8079 O O . ASN A 1 1437 ? 156.010 137.327 141.517 1.00 36.61 1382 ASN A O 1
ATOM 8084 N N . ILE A 1 1438 ? 154.808 137.049 143.401 1.00 34.39 1383 ILE A N 1
ATOM 8085 C CA . ILE A 1 1438 ? 154.162 138.350 143.251 1.00 34.39 1383 ILE A CA 1
ATOM 8086 C C . ILE A 1 1438 ? 155.187 139.469 143.334 1.00 34.39 1383 ILE A C 1
ATOM 8087 O O . ILE A 1 1438 ? 155.088 140.472 142.621 1.00 34.39 1383 ILE A O 1
ATOM 8092 N N . ILE A 1 1439 ? 156.173 139.333 144.218 1.00 33.89 1384 ILE A N 1
ATOM 8093 C CA . ILE A 1 1439 ? 157.203 140.353 144.347 1.00 33.89 1384 ILE A CA 1
ATOM 8094 C C . ILE A 1 1439 ? 158.034 140.434 143.079 1.00 33.89 1384 ILE A C 1
ATOM 8095 O O . ILE A 1 1439 ? 158.423 141.524 142.650 1.00 33.89 1384 ILE A O 1
ATOM 8100 N N . LEU A 1 1440 ? 158.326 139.291 142.456 1.00 34.74 1385 LEU A N 1
ATOM 8101 C CA . LEU A 1 1440 ? 159.046 139.323 141.188 1.00 34.74 1385 LEU A CA 1
ATOM 8102 C C . LEU A 1 1440 ? 158.239 140.045 140.116 1.00 34.74 1385 LEU A C 1
ATOM 8103 O O . LEU A 1 1440 ? 158.787 140.848 139.350 1.00 34.74 1385 LEU A O 1
ATOM 8108 N N . LEU A 1 1441 ? 156.932 139.784 140.049 1.00 34.31 1386 LEU A N 1
ATOM 8109 C CA . LEU A 1 1441 ? 156.107 140.495 139.074 1.00 34.31 1386 LEU A CA 1
ATOM 8110 C C . LEU A 1 1441 ? 156.082 141.994 139.353 1.00 34.31 1386 LEU A C 1
ATOM 8111 O O . LEU A 1 1441 ? 156.142 142.813 138.425 1.00 34.31 1386 LEU A O 1
ATOM 8116 N N . ILE A 1 1442 ? 155.972 142.372 140.626 1.00 31.87 1387 ILE A N 1
ATOM 8117 C CA . ILE A 1 1442 ? 155.973 143.784 140.988 1.00 31.87 1387 ILE A CA 1
ATOM 8118 C C . ILE A 1 1442 ? 157.275 144.431 140.559 1.00 31.87 1387 ILE A C 1
ATOM 8119 O O . ILE A 1 1442 ? 157.288 145.545 140.023 1.00 31.87 1387 ILE A O 1
ATOM 8124 N N . PHE A 1 1443 ? 158.393 143.744 140.793 1.00 32.95 1388 PHE A N 1
ATOM 8125 C CA . PHE A 1 1443 ? 159.688 144.271 140.388 1.00 32.95 1388 PHE A CA 1
ATOM 8126 C C . PHE A 1 1443 ? 159.765 144.435 138.879 1.00 32.95 1388 PHE A C 1
ATOM 8127 O O . PHE A 1 1443 ? 160.341 145.406 138.385 1.00 32.95 1388 PHE A O 1
ATOM 8135 N N . LEU A 1 1444 ? 159.196 143.493 138.127 1.00 34.32 1389 LEU A N 1
ATOM 8136 C CA . LEU A 1 1444 ? 159.204 143.608 136.671 1.00 34.32 1389 LEU A CA 1
ATOM 8137 C C . LEU A 1 1444 ? 158.436 144.840 136.205 1.00 34.32 1389 LEU A C 1
ATOM 8138 O O . LEU A 1 1444 ? 158.906 145.597 135.344 1.00 34.32 1389 LEU A O 1
ATOM 8143 N N . VAL A 1 1445 ? 157.241 145.055 136.756 1.00 30.98 1390 VAL A N 1
ATOM 8144 C CA . VAL A 1 1445 ? 156.452 146.220 136.352 1.00 30.98 1390 VAL A CA 1
ATOM 8145 C C . VAL A 1 1445 ? 157.164 147.510 136.744 1.00 30.98 1390 VAL A C 1
ATOM 8146 O O . VAL A 1 1445 ? 157.213 148.479 135.970 1.00 30.98 1390 VAL A O 1
ATOM 8150 N N . MET A 1 1446 ? 157.714 147.550 137.959 1.00 30.53 1391 MET A N 1
ATOM 8151 C CA . MET A 1 1446 ? 158.502 148.699 138.381 1.00 30.53 1391 MET A CA 1
ATOM 8152 C C . MET A 1 1446 ? 159.676 148.936 137.447 1.00 30.53 1391 MET A C 1
ATOM 8153 O O . MET A 1 1446 ? 160.040 150.080 137.184 1.00 30.53 1391 MET A O 1
ATOM 8158 N N . PHE A 1 1447 ? 160.294 147.865 136.950 1.00 33.42 1392 PHE A N 1
ATOM 8159 C CA . PHE A 1 1447 ? 161.427 148.003 136.040 1.00 33.42 1392 PHE A CA 1
ATOM 8160 C C . PHE A 1 1447 ? 161.002 148.651 134.730 1.00 33.42 1392 PHE A C 1
ATOM 8161 O O . PHE A 1 1447 ? 161.665 149.571 134.230 1.00 33.42 1392 PHE A O 1
ATOM 8169 N N . ILE A 1 1448 ? 159.899 148.172 134.153 1.00 33.33 1393 ILE A N 1
ATOM 8170 C CA . ILE A 1 1448 ? 159.399 148.763 132.913 1.00 33.33 1393 ILE A CA 1
ATOM 8171 C C . ILE A 1 1448 ? 159.128 150.248 133.109 1.00 33.33 1393 ILE A C 1
ATOM 8172 O O . ILE A 1 1448 ? 159.557 151.095 132.309 1.00 33.33 1393 ILE A O 1
ATOM 8177 N N . TYR A 1 1449 ? 158.412 150.588 134.185 1.00 28.64 1394 TYR A N 1
ATOM 8178 C CA . TYR A 1 1449 ? 158.072 151.986 134.419 1.00 28.64 1394 TYR A CA 1
ATOM 8179 C C . TYR A 1 1449 ? 159.302 152.819 134.731 1.00 28.64 1394 TYR A C 1
ATOM 8180 O O . TYR A 1 1449 ? 159.354 153.995 134.370 1.00 28.64 1394 TYR A O 1
ATOM 8189 N N . ALA A 1 1450 ? 160.298 152.239 135.394 1.00 30.43 1395 ALA A N 1
ATOM 8190 C CA . ALA A 1 1450 ? 161.520 152.970 135.684 1.00 30.43 1395 ALA A CA 1
ATOM 8191 C C . ALA A 1 1450 ? 162.265 153.310 134.411 1.00 30.43 1395 ALA A C 1
ATOM 8192 O O . ALA A 1 1450 ? 162.775 154.421 134.266 1.00 30.43 1395 ALA A O 1
ATOM 8194 N N . VAL A 1 1451 ? 162.353 152.364 133.480 1.00 34.10 1396 VAL A N 1
ATOM 8195 C CA . VAL A 1 1451 ? 163.046 152.644 132.228 1.00 34.10 1396 VAL A CA 1
ATOM 8196 C C . VAL A 1 1451 ? 162.302 153.714 131.438 1.00 34.10 1396 VAL A C 1
ATOM 8197 O O . VAL A 1 1451 ? 162.909 154.656 130.903 1.00 34.10 1396 VAL A O 1
ATOM 8201 N N . PHE A 1 1452 ? 160.975 153.596 131.361 1.00 33.14 1397 PHE A N 1
ATOM 8202 C CA . PHE A 1 1452 ? 160.187 154.605 130.656 1.00 33.14 1397 PHE A CA 1
ATOM 8203 C C . PHE A 1 1452 ? 160.344 155.981 131.298 1.00 33.14 1397 PHE A C 1
ATOM 8204 O O . PHE A 1 1452 ? 160.488 156.993 130.598 1.00 33.14 1397 PHE A O 1
ATOM 8212 N N . GLY A 1 1453 ? 160.324 156.040 132.630 1.00 31.50 1398 GLY A N 1
ATOM 8213 C CA . GLY A 1 1453 ? 160.512 157.306 133.312 1.00 31.50 1398 GLY A CA 1
ATOM 8214 C C . GLY A 1 1453 ? 161.905 157.870 133.135 1.00 31.50 1398 GLY A C 1
ATOM 8215 O O . GLY A 1 1453 ? 162.081 159.081 133.037 1.00 31.50 1398 GLY A O 1
ATOM 8216 N N . MET A 1 1454 ? 162.917 157.009 133.112 1.00 32.12 1399 MET A N 1
ATOM 8217 C CA . MET A 1 1454 ? 164.258 157.478 132.796 1.00 32.12 1399 MET A CA 1
ATOM 8218 C C . MET A 1 1454 ? 164.267 158.168 131.450 1.00 32.12 1399 MET A C 1
ATOM 8219 O O . MET A 1 1454 ? 164.864 159.237 131.291 1.00 32.12 1399 MET A O 1
ATOM 8224 N N . TYR A 1 1455 ? 163.608 157.566 130.465 1.00 35.97 1400 TYR A N 1
ATOM 8225 C CA . TYR A 1 1455 ? 163.558 158.186 129.149 1.00 35.97 1400 TYR A CA 1
ATOM 8226 C C . TYR A 1 1455 ? 162.844 159.528 129.186 1.00 35.97 1400 TYR A C 1
ATOM 8227 O O . TYR A 1 1455 ? 163.294 160.495 128.564 1.00 35.97 1400 TYR A O 1
ATOM 8236 N N . ASN A 1 1456 ? 161.725 159.609 129.904 1.00 31.84 1401 ASN A N 1
ATOM 8237 C CA . ASN A 1 1456 ? 160.860 160.785 129.835 1.00 31.84 1401 ASN A CA 1
ATOM 8238 C C . ASN A 1 1456 ? 161.291 161.911 130.772 1.00 31.84 1401 ASN A C 1
ATOM 8239 O O . ASN A 1 1456 ? 161.557 163.029 130.327 1.00 31.84 1401 ASN A O 1
ATOM 8244 N N . PHE A 1 1457 ? 161.352 161.636 132.071 1.00 30.25 1402 PHE A N 1
ATOM 8245 C CA . PHE A 1 1457 ? 161.376 162.668 133.097 1.00 30.25 1402 PHE A CA 1
ATOM 8246 C C . PHE A 1 1457 ? 162.759 162.943 133.661 1.00 30.25 1402 PHE A C 1
ATOM 8247 O O . PHE A 1 1457 ? 162.869 163.637 134.673 1.00 30.25 1402 PHE A O 1
ATOM 8255 N N . ALA A 1 1458 ? 163.812 162.417 133.051 1.00 33.08 1403 ALA A N 1
ATOM 8256 C CA . ALA A 1 1458 ? 165.124 162.978 133.309 1.00 33.08 1403 ALA A CA 1
ATOM 8257 C C . ALA A 1 1458 ? 165.209 164.345 132.646 1.00 33.08 1403 ALA A C 1
ATOM 8258 O O . ALA A 1 1458 ? 164.422 164.682 131.762 1.00 33.08 1403 ALA A O 1
ATOM 8260 N N . TYR A 1 1459 ? 166.152 165.159 133.096 1.00 36.47 1404 TYR A N 1
ATOM 8261 C CA . TYR A 1 1459 ? 166.349 166.506 132.580 1.00 36.47 1404 TYR A CA 1
ATOM 8262 C C . TYR A 1 1459 ? 165.214 167.441 132.956 1.00 36.47 1404 TYR A C 1
ATOM 8263 O O . TYR A 1 1459 ? 165.307 168.635 132.677 1.00 36.47 1404 TYR A O 1
ATOM 8272 N N . VAL A 1 1460 ? 164.155 166.950 133.598 1.00 35.91 1405 VAL A N 1
ATOM 8273 C CA . VAL A 1 1460 ? 163.121 167.833 134.116 1.00 35.91 1405 VAL A CA 1
ATOM 8274 C C . VAL A 1 1460 ? 163.673 168.602 135.306 1.00 35.91 1405 VAL A C 1
ATOM 8275 O O . VAL A 1 1460 ? 164.333 168.032 136.185 1.00 35.91 1405 VAL A O 1
ATOM 8279 N N . LYS A 1 1461 ? 163.413 169.905 135.342 1.00 38.08 1406 LYS A N 1
ATOM 8280 C CA . LYS A 1 1461 ? 164.004 170.735 136.380 1.00 38.08 1406 LYS A CA 1
ATOM 8281 C C . LYS A 1 1461 ? 163.598 170.232 137.755 1.00 38.08 1406 LYS A C 1
ATOM 8282 O O . LYS A 1 1461 ? 162.506 169.696 137.950 1.00 38.08 1406 LYS A O 1
ATOM 8288 N N . LYS A 1 1462 ? 164.497 170.409 138.717 1.00 34.59 1407 LYS A N 1
ATOM 8289 C CA . LYS A 1 1462 ? 164.303 169.872 140.054 1.00 34.59 1407 LYS A CA 1
ATOM 8290 C C . LYS A 1 1462 ? 163.411 170.809 140.854 1.00 34.59 1407 LYS A C 1
ATOM 8291 O O . LYS A 1 1462 ? 163.767 171.966 141.094 1.00 34.59 1407 LYS A O 1
ATOM 8297 N N . GLU A 1 1463 ? 162.254 170.302 141.260 1.00 36.18 1408 GLU A N 1
ATOM 8298 C CA . GLU A 1 1463 ? 161.241 171.086 141.949 1.00 36.18 1408 GLU A CA 1
ATOM 8299 C C . GLU A 1 1463 ? 160.684 170.180 143.042 1.00 36.18 1408 GLU A C 1
ATOM 8300 O O . GLU A 1 1463 ? 161.348 169.236 143.478 1.00 36.18 1408 GLU A O 1
ATOM 8306 N N . ALA A 1 1464 ? 159.455 170.441 143.486 1.00 34.08 1409 ALA A N 1
ATOM 8307 C CA . ALA A 1 1464 ? 158.960 169.908 144.748 1.00 34.08 1409 ALA A CA 1
ATOM 8308 C C . ALA A 1 1464 ? 159.352 168.456 144.994 1.00 34.08 1409 ALA A C 1
ATOM 8309 O O . ALA A 1 1464 ? 160.050 168.145 145.963 1.00 34.08 1409 ALA A O 1
ATOM 8311 N N . GLY A 1 1465 ? 158.929 167.556 144.121 1.00 31.17 1410 GLY A N 1
ATOM 8312 C CA . GLY A 1 1465 ? 159.120 166.144 144.374 1.00 31.17 1410 GLY A CA 1
ATOM 8313 C C . GLY A 1 1465 ? 160.364 165.573 143.737 1.00 31.17 1410 GLY A C 1
ATOM 8314 O O . GLY A 1 1465 ? 160.746 164.438 144.026 1.00 31.17 1410 GLY A O 1
ATOM 8315 N N . ILE A 1 1466 ? 160.994 166.344 142.861 1.00 32.32 1411 ILE A N 1
ATOM 8316 C CA . ILE A 1 1466 ? 162.234 165.949 142.208 1.00 32.32 1411 ILE A CA 1
ATOM 8317 C C . ILE A 1 1466 ? 163.371 166.642 142.939 1.00 32.32 1411 ILE A C 1
ATOM 8318 O O . ILE A 1 1466 ? 163.407 167.874 143.019 1.00 32.32 1411 ILE A O 1
ATOM 8323 N N . ASN A 1 1467 ? 164.297 165.863 143.479 1.00 31.01 1412 ASN A N 1
ATOM 8324 C CA . ASN A 1 1467 ? 165.413 166.420 144.229 1.00 31.01 1412 ASN A CA 1
ATOM 8325 C C . ASN A 1 1467 ? 166.620 165.513 144.015 1.00 31.01 1412 ASN A C 1
ATOM 8326 O O . ASN A 1 1467 ? 166.658 164.728 143.064 1.00 31.01 1412 ASN A O 1
ATOM 8331 N N . ASP A 1 1468 ? 167.619 165.639 144.885 1.00 32.28 1413 ASP A N 1
ATOM 8332 C CA . ASP A 1 1468 ? 168.885 164.954 144.670 1.00 32.28 1413 ASP A CA 1
ATOM 8333 C C . ASP A 1 1468 ? 168.731 163.444 144.720 1.00 32.28 1413 ASP A C 1
ATOM 8334 O O . ASP A 1 1468 ? 169.411 162.723 143.984 1.00 32.28 1413 ASP A O 1
ATOM 8339 N N . VAL A 1 1469 ? 167.876 162.940 145.601 1.00 29.72 1414 VAL A N 1
ATOM 8340 C CA . VAL A 1 1469 ? 167.830 161.516 145.890 1.00 29.72 1414 VAL A CA 1
ATOM 8341 C C . VAL A 1 1469 ? 166.699 160.824 145.146 1.00 29.72 1414 VAL A C 1
ATOM 8342 O O . VAL A 1 1469 ? 166.861 159.693 144.692 1.00 29.72 1414 VAL A O 1
ATOM 8346 N N . SER A 1 1470 ? 165.556 161.482 145.001 1.00 29.70 1415 SER A N 1
ATOM 8347 C CA . SER A 1 1470 ? 164.410 160.923 144.293 1.00 29.70 1415 SER A CA 1
ATOM 8348 C C . SER A 1 1470 ? 164.224 161.708 143.004 1.00 29.70 1415 SER A C 1
ATOM 8349 O O . SER A 1 1470 ? 163.765 162.853 143.026 1.00 29.70 1415 SER A O 1
ATOM 8352 N N . ASN A 1 1471 ? 164.573 161.083 141.889 1.00 29.72 1416 ASN A N 1
ATOM 8353 C CA . ASN A 1 1471 ? 164.454 161.665 140.560 1.00 29.72 1416 ASN A CA 1
ATOM 8354 C C . ASN A 1 1471 ? 164.572 160.518 139.570 1.00 29.72 1416 ASN A C 1
ATOM 8355 O O . ASN A 1 1471 ? 164.697 159.356 139.959 1.00 29.72 1416 ASN A O 1
ATOM 8360 N N . PHE A 1 1472 ? 164.508 160.842 138.286 1.00 28.52 1417 PHE A N 1
ATOM 8361 C CA . PHE A 1 1472 ? 164.547 159.843 137.225 1.00 28.52 1417 PHE A CA 1
ATOM 8362 C C . PHE A 1 1472 ? 165.847 159.929 136.434 1.00 28.52 1417 PHE A C 1
ATOM 8363 O O . PHE A 1 1472 ? 165.866 159.769 135.217 1.00 28.52 1417 PHE A O 1
ATOM 8371 N N . GLU A 1 1473 ? 166.948 160.178 137.136 1.00 32.35 1418 GLU A N 1
ATOM 8372 C CA . GLU A 1 1473 ? 168.248 160.387 136.519 1.00 32.35 1418 GLU A CA 1
ATOM 8373 C C . GLU A 1 1473 ? 168.999 159.086 136.282 1.00 32.35 1418 GLU A C 1
ATOM 8374 O O . GLU A 1 1473 ? 169.700 158.959 135.277 1.00 32.35 1418 GLU A O 1
ATOM 8380 N N . THR A 1 1474 ? 168.891 158.125 137.195 1.00 31.76 1419 THR A N 1
ATOM 8381 C CA . THR A 1 1474 ? 169.506 156.820 136.994 1.00 31.76 1419 THR A CA 1
ATOM 8382 C C . THR A 1 1474 ? 168.475 155.740 137.259 1.00 31.76 1419 THR A C 1
ATOM 8383 O O . THR A 1 1474 ? 167.296 156.041 137.447 1.00 31.76 1419 THR A O 1
ATOM 8387 N N . PHE A 1 1475 ? 168.896 154.480 137.249 1.00 31.21 1420 PHE A N 1
ATOM 8388 C CA . PHE A 1 1475 ? 167.955 153.402 137.514 1.00 31.21 1420 PHE A CA 1
ATOM 8389 C C . PHE A 1 1475 ? 167.604 153.335 138.991 1.00 31.21 1420 PHE A C 1
ATOM 8390 O O . PHE A 1 1475 ? 166.441 153.120 139.347 1.00 31.21 1420 PHE A O 1
ATOM 8398 N N . GLY A 1 1476 ? 168.593 153.509 139.865 1.00 30.03 1421 GLY A N 1
ATOM 8399 C CA . GLY A 1 1476 ? 168.319 153.473 141.289 1.00 30.03 1421 GLY A CA 1
ATOM 8400 C C . GLY A 1 1476 ? 167.432 154.616 141.737 1.00 30.03 1421 GLY A C 1
ATOM 8401 O O . GLY A 1 1476 ? 166.506 154.422 142.527 1.00 30.03 1421 GLY A O 1
ATOM 8402 N N . ASN A 1 1477 ? 167.695 155.820 141.238 1.00 29.72 1422 ASN A N 1
ATOM 8403 C CA . ASN A 1 1477 ? 166.847 156.950 141.588 1.00 29.72 1422 ASN A CA 1
ATOM 8404 C C . ASN A 1 1477 ? 165.414 156.728 141.124 1.00 29.72 1422 ASN A C 1
ATOM 8405 O O . ASN A 1 1477 ? 164.460 156.999 141.863 1.00 29.72 1422 ASN A O 1
ATOM 8410 N N . SER A 1 1478 ? 165.241 156.244 139.898 1.00 29.31 1423 SER A N 1
ATOM 8411 C CA . SER A 1 1478 ? 163.902 156.019 139.376 1.00 29.31 1423 SER A CA 1
ATOM 8412 C C . SER A 1 1478 ? 163.186 154.935 140.162 1.00 29.31 1423 SER A C 1
ATOM 8413 O O . SER A 1 1478 ? 161.981 155.028 140.410 1.00 29.31 1423 SER A O 1
ATOM 8416 N N . MET A 1 1479 ? 163.905 153.887 140.549 1.00 29.24 1424 MET A N 1
ATOM 8417 C CA . MET A 1 1479 ? 163.283 152.839 141.343 1.00 29.24 1424 MET A CA 1
ATOM 8418 C C . MET A 1 1479 ? 162.903 153.346 142.723 1.00 29.24 1424 MET A C 1
ATOM 8419 O O . MET A 1 1479 ? 161.880 152.927 143.273 1.00 29.24 1424 MET A O 1
ATOM 8424 N N . LEU A 1 1480 ? 163.700 154.246 143.294 1.00 29.04 1425 LEU A N 1
ATOM 8425 C CA . LEU A 1 1480 ? 163.321 154.881 144.551 1.00 29.04 1425 LEU A CA 1
ATOM 8426 C C . LEU A 1 1480 ? 162.040 155.684 144.388 1.00 29.04 1425 LEU A C 1
ATOM 8427 O O . LEU A 1 1480 ? 161.129 155.599 145.217 1.00 29.04 1425 LEU A O 1
ATOM 8432 N N . CYS A 1 1481 ? 161.946 156.459 143.307 1.00 28.18 1426 CYS A N 1
ATOM 8433 C CA . CYS A 1 1481 ? 160.731 157.224 143.048 1.00 28.18 1426 CYS A CA 1
ATOM 8434 C C . CYS A 1 1481 ? 159.525 156.309 142.896 1.00 28.18 1426 CYS A C 1
ATOM 8435 O O . CYS A 1 1481 ? 158.443 156.608 143.405 1.00 28.18 1426 CYS A O 1
ATOM 8438 N N . LEU A 1 1482 ? 159.679 155.201 142.180 1.00 28.02 1427 LEU A N 1
ATOM 8439 C CA . LEU A 1 1482 ? 158.544 154.310 141.967 1.00 28.02 1427 LEU A CA 1
ATOM 8440 C C . LEU A 1 1482 ? 158.120 153.626 143.257 1.00 28.02 1427 LEU A C 1
ATOM 8441 O O . LEU A 1 1482 ? 156.924 153.449 143.499 1.00 28.02 1427 LEU A O 1
ATOM 8446 N N . PHE A 1 1483 ? 159.078 153.202 144.084 1.00 28.17 1428 PHE A N 1
ATOM 8447 C CA . PHE A 1 1483 ? 158.730 152.647 145.389 1.00 28.17 1428 PHE A CA 1
ATOM 8448 C C . PHE A 1 1483 ? 157.987 153.675 146.221 1.00 28.17 1428 PHE A C 1
ATOM 8449 O O . PHE A 1 1483 ? 156.971 153.370 146.850 1.00 28.17 1428 PHE A O 1
ATOM 8457 N N . GLN A 1 1484 ? 158.480 154.907 146.220 1.00 28.47 1429 GLN A N 1
ATOM 8458 C CA . GLN A 1 1484 ? 157.828 155.986 146.942 1.00 28.47 1429 GLN A CA 1
ATOM 8459 C C . GLN A 1 1484 ? 156.403 156.192 146.454 1.00 28.47 1429 GLN A C 1
ATOM 8460 O O . GLN A 1 1484 ? 155.499 156.461 147.247 1.00 28.47 1429 GLN A O 1
ATOM 8466 N N . VAL A 1 1485 ? 156.182 156.071 145.147 1.00 28.45 1430 VAL A N 1
ATOM 8467 C CA . VAL A 1 1485 ? 154.840 156.216 144.592 1.00 28.45 1430 VAL A CA 1
ATOM 8468 C C . VAL A 1 1485 ? 153.948 155.051 145.003 1.00 28.45 1430 VAL A C 1
ATOM 8469 O O . VAL A 1 1485 ? 152.752 155.226 145.242 1.00 28.45 1430 VAL A O 1
ATOM 8473 N N . ALA A 1 1486 ? 154.503 153.842 145.069 1.00 28.13 1431 ALA A N 1
ATOM 8474 C CA . ALA A 1 1486 ? 153.673 152.673 145.333 1.00 28.13 1431 ALA A CA 1
ATOM 8475 C C . ALA A 1 1486 ? 153.055 152.715 146.720 1.00 28.13 1431 ALA A C 1
ATOM 8476 O O . ALA A 1 1486 ? 151.999 152.117 146.941 1.00 28.13 1431 ALA A O 1
ATOM 8478 N N . ILE A 1 1487 ? 153.703 153.384 147.672 1.00 28.18 1432 ILE A N 1
ATOM 8479 C CA . ILE A 1 1487 ? 153.172 153.511 149.023 1.00 28.18 1432 ILE A CA 1
ATOM 8480 C C . ILE A 1 1487 ? 152.475 154.849 149.223 1.00 28.18 1432 ILE A C 1
ATOM 8481 O O . ILE A 1 1487 ? 152.115 155.194 150.350 1.00 28.18 1432 ILE A O 1
ATOM 8486 N N . PHE A 1 1488 ? 152.273 155.608 148.151 1.00 29.03 1433 PHE A N 1
ATOM 8487 C CA . PHE A 1 1488 ? 151.602 156.901 148.217 1.00 29.03 1433 PHE A CA 1
ATOM 8488 C C . PHE A 1 1488 ? 152.387 157.886 149.073 1.00 29.03 1433 PHE A C 1
ATOM 8489 O O . PHE A 1 1488 ? 151.815 158.736 149.753 1.00 29.03 1433 PHE A O 1
ATOM 8497 N N . ALA A 1 1489 ? 153.708 157.788 149.019 1.00 28.14 1434 ALA A N 1
ATOM 8498 C CA . ALA A 1 1489 ? 154.578 158.662 149.798 1.00 28.14 1434 ALA A CA 1
ATOM 8499 C C . ALA A 1 1489 ? 154.986 159.901 149.015 1.00 28.14 1434 ALA A C 1
ATOM 8500 O O . ALA A 1 1489 ? 156.162 160.236 148.929 1.00 28.14 1434 ALA A O 1
ATOM 8502 N N . GLY A 1 1490 ? 154.019 160.602 148.442 1.00 28.68 1435 GLY A N 1
ATOM 8503 C CA . GLY A 1 1490 ? 154.301 161.890 147.842 1.00 28.68 1435 GLY A CA 1
ATOM 8504 C C . GLY A 1 1490 ? 154.493 161.877 146.341 1.00 28.68 1435 GLY A C 1
ATOM 8505 O O . GLY A 1 1490 ? 155.421 162.504 145.830 1.00 28.68 1435 GLY A O 1
ATOM 8506 N N . TRP A 1 1491 ? 153.619 161.179 145.617 1.00 29.62 1436 TRP A N 1
ATOM 8507 C CA . TRP A 1 1491 ? 153.643 161.250 144.164 1.00 29.62 1436 TRP A CA 1
ATOM 8508 C C . TRP A 1 1491 ? 153.103 162.566 143.634 1.00 29.62 1436 TRP A C 1
ATOM 8509 O O . TRP A 1 1491 ? 153.236 162.827 142.437 1.00 29.62 1436 TRP A O 1
ATOM 8520 N N . ASP A 1 1492 ? 152.491 163.392 144.482 1.00 30.15 1437 ASP A N 1
ATOM 8521 C CA . ASP A 1 1492 ? 151.969 164.667 144.015 1.00 30.15 1437 ASP A CA 1
ATOM 8522 C C . ASP A 1 1492 ? 153.076 165.683 143.777 1.00 30.15 1437 ASP A C 1
ATOM 8523 O O . ASP A 1 1492 ? 152.933 166.551 142.914 1.00 30.15 1437 ASP A O 1
ATOM 8528 N N . GLY A 1 1493 ? 154.173 165.601 144.528 1.00 31.98 1438 GLY A N 1
ATOM 8529 C CA . GLY A 1 1493 ? 155.308 166.467 144.255 1.00 31.98 1438 GLY A CA 1
ATOM 8530 C C . GLY A 1 1493 ? 155.989 166.125 142.946 1.00 31.98 1438 GLY A C 1
ATOM 8531 O O . GLY A 1 1493 ? 156.420 167.011 142.207 1.00 31.98 1438 GLY A O 1
ATOM 8532 N N . MET A 1 1494 ? 156.083 164.835 142.637 1.00 30.53 1439 MET A N 1
ATOM 8533 C CA . MET A 1 1494 ? 156.663 164.399 141.372 1.00 30.53 1439 MET A CA 1
ATOM 8534 C C . MET A 1 1494 ? 155.899 164.990 140.197 1.00 30.53 1439 MET A C 1
ATOM 8535 O O . MET A 1 1494 ? 156.478 165.630 139.313 1.00 30.53 1439 MET A O 1
ATOM 8540 N N . LEU A 1 1495 ? 154.581 164.790 140.183 1.00 31.82 1440 LEU A N 1
ATOM 8541 C CA . LEU A 1 1495 ? 153.754 165.316 139.108 1.00 31.82 1440 LEU A CA 1
ATOM 8542 C C . LEU A 1 1495 ? 153.752 166.835 139.110 1.00 31.82 1440 LEU A C 1
ATOM 8543 O O . LEU A 1 1495 ? 153.732 167.462 138.048 1.00 31.82 1440 LEU A O 1
ATOM 8548 N N . ASP A 1 1496 ? 153.754 167.446 140.291 1.00 34.93 1441 ASP A N 1
ATOM 8549 C CA . ASP A 1 1496 ? 153.811 168.899 140.370 1.00 34.93 1441 ASP A CA 1
ATOM 8550 C C . ASP A 1 1496 ? 155.068 169.431 139.699 1.00 34.93 1441 ASP A C 1
ATOM 8551 O O . ASP A 1 1496 ? 155.037 170.479 139.048 1.00 34.93 1441 ASP A O 1
ATOM 8556 N N . ALA A 1 1497 ? 156.188 168.728 139.856 1.00 34.32 1442 ALA A N 1
ATOM 8557 C CA . ALA A 1 1497 ? 157.407 169.113 139.155 1.00 34.32 1442 ALA A CA 1
ATOM 8558 C C . ALA A 1 1497 ? 157.287 168.870 137.658 1.00 34.32 1442 ALA A C 1
ATOM 8559 O O . ALA A 1 1497 ? 157.735 169.689 136.852 1.00 34.32 1442 ALA A O 1
ATOM 8561 N N . ILE A 1 1498 ? 156.700 167.740 137.267 1.00 33.05 1443 ILE A N 1
ATOM 8562 C CA . ILE A 1 1498 ? 156.579 167.420 135.847 1.00 33.05 1443 ILE A CA 1
ATOM 8563 C C . ILE A 1 1498 ? 155.688 168.428 135.135 1.00 33.05 1443 ILE A C 1
ATOM 8564 O O . ILE A 1 1498 ? 155.825 168.646 133.928 1.00 33.05 1443 ILE A O 1
ATOM 8569 N N . PHE A 1 1499 ? 154.758 169.042 135.858 1.00 35.87 1444 PHE A N 1
ATOM 8570 C CA . PHE A 1 1499 ? 153.858 170.051 135.312 1.00 35.87 1444 PHE A CA 1
ATOM 8571 C C . PHE A 1 1499 ? 154.515 171.411 135.171 1.00 35.87 1444 PHE A C 1
ATOM 8572 O O . PHE A 1 1499 ? 153.804 172.403 134.999 1.00 35.87 1444 PHE A O 1
ATOM 8580 N N . ASN A 1 1500 ? 155.842 171.496 135.248 1.00 41.00 1445 ASN A N 1
ATOM 8581 C CA . ASN A 1 1500 ? 156.495 172.798 135.188 1.00 41.00 1445 ASN A CA 1
ATOM 8582 C C . ASN A 1 1500 ? 156.114 173.555 133.928 1.00 41.00 1445 ASN A C 1
ATOM 8583 O O . ASN A 1 1500 ? 156.062 174.788 133.939 1.00 41.00 1445 ASN A O 1
ATOM 8588 N N . SER A 1 1501 ? 155.861 172.842 132.831 1.00 43.02 1446 SER A N 1
ATOM 8589 C CA . SER A 1 1501 ? 155.458 173.511 131.601 1.00 43.02 1446 SER A CA 1
ATOM 8590 C C . SER A 1 1501 ? 154.129 174.231 131.778 1.00 43.02 1446 SER A C 1
ATOM 8591 O O . SER A 1 1501 ? 153.958 175.357 131.298 1.00 43.02 1446 SER A O 1
ATOM 8594 N N . LYS A 1 1502 ? 153.172 173.599 132.463 1.00 41.83 1447 LYS A N 1
ATOM 8595 C CA . LYS A 1 1502 ? 151.915 174.280 132.756 1.00 41.83 1447 LYS A CA 1
ATOM 8596 C C . LYS A 1 1502 ? 152.169 175.589 133.490 1.00 41.83 1447 LYS A C 1
ATOM 8597 O O . LYS A 1 1502 ? 151.463 176.582 133.274 1.00 41.83 1447 LYS A O 1
ATOM 8603 N N . TRP A 1 1503 ? 153.182 175.609 134.350 1.00 47.64 1448 TRP A N 1
ATOM 8604 C CA . TRP A 1 1503 ? 153.501 176.744 135.204 1.00 47.64 1448 TRP A CA 1
ATOM 8605 C C . TRP A 1 1503 ? 154.396 177.769 134.514 1.00 47.64 1448 TRP A C 1
ATOM 8606 O O . TRP A 1 1503 ? 154.673 178.822 135.096 1.00 47.64 1448 TRP A O 1
ATOM 8617 N N . SER A 1 1504 ? 154.841 177.493 133.288 1.00 49.83 1449 SER A N 1
ATOM 8618 C CA . SER A 1 1504 ? 155.676 178.421 132.524 1.00 49.83 1449 SER A CA 1
ATOM 8619 C C . SER A 1 1504 ? 157.008 178.681 133.227 1.00 49.83 1449 SER A C 1
ATOM 8620 O O . SER A 1 1504 ? 157.461 179.822 133.346 1.00 49.83 1449 SER A O 1
ATOM 8623 N N . ASP A 1 1505 ? 157.638 177.607 133.712 1.00 48.26 1450 ASP A N 1
ATOM 8624 C CA . ASP A 1 1505 ? 158.988 177.702 134.255 1.00 48.26 1450 ASP A CA 1
ATOM 8625 C C . ASP A 1 1505 ? 159.797 176.516 133.724 1.00 48.26 1450 ASP A C 1
ATOM 8626 O O . ASP A 1 1505 ? 159.917 175.468 134.351 1.00 48.26 1450 ASP A O 1
ATOM 8631 N N . CYS A 1 1506 ? 160.376 176.697 132.539 1.00 49.35 1451 CYS A N 1
ATOM 8632 C CA . CYS A 1 1506 ? 161.276 175.722 131.938 1.00 49.35 1451 CYS A CA 1
ATOM 8633 C C . CYS A 1 1506 ? 161.838 176.315 130.657 1.00 49.35 1451 CYS A C 1
ATOM 8634 O O . CYS A 1 1506 ? 161.183 177.127 129.998 1.00 49.35 1451 CYS A O 1
ATOM 8637 N N . ASP A 1 1507 ? 163.051 175.897 130.311 1.00 51.03 1452 ASP A N 1
ATOM 8638 C CA . ASP A 1 1507 ? 163.720 176.368 129.105 1.00 51.03 1452 ASP A CA 1
ATOM 8639 C C . ASP A 1 1507 ? 163.751 175.240 128.087 1.00 51.03 1452 ASP A C 1
ATOM 8640 O O . ASP A 1 1507 ? 164.536 174.295 128.250 1.00 51.03 1452 ASP A O 1
ATOM 8645 N N . PRO A 1 1508 ? 162.934 175.275 127.030 1.00 49.45 1453 PRO A N 1
ATOM 8646 C CA . PRO A 1 1508 ? 162.907 174.149 126.086 1.00 49.45 1453 PRO A CA 1
ATOM 8647 C C . PRO A 1 1508 ? 164.149 174.025 125.221 1.00 49.45 1453 PRO A C 1
ATOM 8648 O O . PRO A 1 1508 ? 164.155 173.197 124.304 1.00 49.45 1453 PRO A O 1
ATOM 8652 N N . ASP A 1 1509 ? 165.195 174.810 125.468 1.00 49.83 1454 ASP A N 1
ATOM 8653 C CA . ASP A 1 1509 ? 166.387 174.775 124.639 1.00 49.83 1454 ASP A CA 1
ATOM 8654 C C . ASP A 1 1509 ? 167.686 174.772 125.431 1.00 49.83 1454 ASP A C 1
ATOM 8655 O O . ASP A 1 1509 ? 168.757 174.834 124.820 1.00 49.83 1454 ASP A O 1
ATOM 8660 N N . LYS A 1 1510 ? 167.633 174.703 126.757 1.00 46.69 1455 LYS A N 1
ATOM 8661 C CA . LYS A 1 1510 ? 168.860 174.747 127.538 1.00 46.69 1455 LYS A CA 1
ATOM 8662 C C . LYS A 1 1510 ? 169.724 173.534 127.234 1.00 46.69 1455 LYS A C 1
ATOM 8663 O O . LYS A 1 1510 ? 169.234 172.410 127.117 1.00 46.69 1455 LYS A O 1
ATOM 8669 N N . ILE A 1 1511 ? 171.018 173.769 127.096 1.00 45.81 1456 ILE A N 1
ATOM 8670 C CA . ILE A 1 1511 ? 171.968 172.685 126.898 1.00 45.81 1456 ILE A CA 1
ATOM 8671 C C . ILE A 1 1511 ? 172.170 171.976 128.224 1.00 45.81 1456 ILE A C 1
ATOM 8672 O O . ILE A 1 1511 ? 172.390 172.616 129.257 1.00 45.81 1456 ILE A O 1
ATOM 8677 N N . ASN A 1 1512 ? 172.081 170.654 128.202 1.00 44.04 1457 ASN A N 1
ATOM 8678 C CA . ASN A 1 1512 ? 172.413 169.854 129.365 1.00 44.04 1457 ASN A CA 1
ATOM 8679 C C . ASN A 1 1512 ? 173.805 169.291 129.152 1.00 44.04 1457 ASN A C 1
ATOM 8680 O O . ASN A 1 1512 ? 173.969 168.386 128.325 1.00 44.04 1457 ASN A O 1
ATOM 8685 N N . PRO A 1 1513 ? 174.829 169.784 129.842 1.00 45.59 1458 PRO A N 1
ATOM 8686 C CA . PRO A 1 1513 ? 176.192 169.352 129.523 1.00 45.59 1458 PRO A CA 1
ATOM 8687 C C . PRO A 1 1513 ? 176.345 167.845 129.625 1.00 45.59 1458 PRO A C 1
ATOM 8688 O O . PRO A 1 1513 ? 175.850 167.213 130.557 1.00 45.59 1458 PRO A O 1
ATOM 8692 N N . GLY A 1 1514 ? 177.049 167.272 128.654 1.00 44.94 1459 GLY A N 1
ATOM 8693 C CA . GLY A 1 1514 ? 177.324 165.851 128.681 1.00 44.94 1459 GLY A CA 1
ATOM 8694 C C . GLY A 1 1514 ? 176.196 164.972 128.201 1.00 44.94 1459 GLY A C 1
ATOM 8695 O O . GLY A 1 1514 ? 176.114 163.810 128.602 1.00 44.94 1459 GLY A O 1
ATOM 8696 N N . THR A 1 1515 ? 175.317 165.490 127.354 1.00 42.78 1460 THR A N 1
ATOM 8697 C CA . THR A 1 1515 ? 174.235 164.680 126.819 1.00 42.78 1460 THR A CA 1
ATOM 8698 C C . THR A 1 1515 ? 173.628 165.406 125.634 1.00 42.78 1460 THR A C 1
ATOM 8699 O O . THR A 1 1515 ? 173.555 166.636 125.618 1.00 42.78 1460 THR A O 1
ATOM 8703 N N . GLN A 1 1516 ? 173.198 164.630 124.644 1.00 43.73 1461 GLN A N 1
ATOM 8704 C CA . GLN A 1 1516 ? 172.642 165.196 123.425 1.00 43.73 1461 GLN A CA 1
ATOM 8705 C C . GLN A 1 1516 ? 171.186 165.607 123.574 1.00 43.73 1461 GLN A C 1
ATOM 8706 O O . GLN A 1 1516 ? 170.635 166.211 122.649 1.00 43.73 1461 GLN A O 1
ATOM 8712 N N . VAL A 1 1517 ? 170.558 165.305 124.706 1.00 40.96 1462 VAL A N 1
ATOM 8713 C CA . VAL A 1 1517 ? 169.167 165.675 124.943 1.00 40.96 1462 VAL A CA 1
ATOM 8714 C C . VAL A 1 1517 ? 169.104 167.143 125.333 1.00 40.96 1462 VAL A C 1
ATOM 8715 O O . VAL A 1 1517 ? 169.820 167.588 126.236 1.00 40.96 1462 VAL A O 1
ATOM 8719 N N . ARG A 1 1518 ? 168.247 167.898 124.656 1.00 45.59 1463 ARG A N 1
ATOM 8720 C CA . ARG A 1 1518 ? 168.079 169.320 124.908 1.00 45.59 1463 ARG A CA 1
ATOM 8721 C C . ARG A 1 1518 ? 166.712 169.575 125.523 1.00 45.59 1463 ARG A C 1
ATOM 8722 O O . ARG A 1 1518 ? 165.737 168.896 125.193 1.00 45.59 1463 ARG A O 1
ATOM 8730 N N . GLY A 1 1519 ? 166.650 170.540 126.428 1.00 46.71 1464 GLY A N 1
ATOM 8731 C CA . GLY A 1 1519 ? 165.406 170.948 127.047 1.00 46.71 1464 GLY A CA 1
ATOM 8732 C C . GLY A 1 1519 ? 165.417 170.736 128.550 1.00 46.71 1464 GLY A C 1
ATOM 8733 O O . GLY A 1 1519 ? 166.331 170.151 129.126 1.00 46.71 1464 GLY A O 1
ATOM 8734 N N . ASP A 1 1520 ? 164.354 171.237 129.176 1.00 45.38 1465 ASP A N 1
ATOM 8735 C CA . ASP A 1 1520 ? 164.241 171.200 130.627 1.00 45.38 1465 ASP A CA 1
ATOM 8736 C C . ASP A 1 1520 ? 162.812 170.915 131.074 1.00 45.38 1465 ASP A C 1
ATOM 8737 O O . ASP A 1 1520 ? 162.523 171.004 132.270 1.00 45.38 1465 ASP A O 1
ATOM 8742 N N . CYS A 1 1521 ? 161.912 170.573 130.161 1.00 45.63 1466 CYS A N 1
ATOM 8743 C CA . CYS A 1 1521 ? 160.482 170.558 130.429 1.00 45.63 1466 CYS A CA 1
ATOM 8744 C C . CYS A 1 1521 ? 159.954 169.131 130.458 1.00 45.63 1466 CYS A C 1
ATOM 8745 O O . CYS A 1 1521 ? 160.653 168.173 130.127 1.00 45.63 1466 CYS A O 1
ATOM 8748 N N . GLY A 1 1522 ? 158.691 169.005 130.876 1.00 40.31 1467 GLY A N 1
ATOM 8749 C CA . GLY A 1 1522 ? 158.020 167.727 130.906 1.00 40.31 1467 GLY A CA 1
ATOM 8750 C C . GLY A 1 1522 ? 156.698 167.799 130.163 1.00 40.31 1467 GLY A C 1
ATOM 8751 O O . GLY A 1 1522 ? 156.201 168.878 129.841 1.00 40.31 1467 GLY A O 1
ATOM 8752 N N . ASN A 1 1523 ? 156.137 166.624 129.899 1.00 33.95 1468 ASN A N 1
ATOM 8753 C CA . ASN A 1 1523 ? 154.876 166.522 129.175 1.00 33.95 1468 ASN A CA 1
ATOM 8754 C C . ASN A 1 1523 ? 153.764 166.179 130.153 1.00 33.95 1468 ASN A C 1
ATOM 8755 O O . ASN A 1 1523 ? 153.683 165.028 130.605 1.00 33.95 1468 ASN A O 1
ATOM 8760 N N . PRO A 1 1524 ? 152.887 167.118 130.511 1.00 34.60 1469 PRO A N 1
ATOM 8761 C CA . PRO A 1 1524 ? 151.870 166.805 131.524 1.00 34.60 1469 PRO A CA 1
ATOM 8762 C C . PRO A 1 1524 ? 150.965 165.654 131.141 1.00 34.60 1469 PRO A C 1
ATOM 8763 O O . PRO A 1 1524 ? 150.537 164.896 132.018 1.00 34.60 1469 PRO A O 1
ATOM 8767 N N . SER A 1 1525 ? 150.646 165.500 129.860 1.00 31.56 1470 SER A N 1
ATOM 8768 C CA . SER A 1 1525 ? 149.807 164.384 129.443 1.00 31.56 1470 SER A CA 1
ATOM 8769 C C . SER A 1 1525 ? 150.490 163.060 129.740 1.00 31.56 1470 SER A C 1
ATOM 8770 O O . SER A 1 1525 ? 149.895 162.149 130.335 1.00 31.56 1470 SER A O 1
ATOM 8773 N N . VAL A 1 1526 ? 151.758 162.947 129.347 1.00 31.16 1471 VAL A N 1
ATOM 8774 C CA . VAL A 1 1526 ? 152.526 161.746 129.642 1.00 31.16 1471 VAL A CA 1
ATOM 8775 C C . VAL A 1 1526 ? 152.643 161.551 131.144 1.00 31.16 1471 VAL A C 1
ATOM 8776 O O . VAL A 1 1526 ? 152.580 160.424 131.639 1.00 31.16 1471 VAL A O 1
ATOM 8780 N N . GLY A 1 1527 ? 152.812 162.638 131.894 1.00 30.52 1472 GLY A N 1
ATOM 8781 C CA . GLY A 1 1527 ? 152.905 162.507 133.338 1.00 30.52 1472 GLY A CA 1
ATOM 8782 C C . GLY A 1 1527 ? 151.640 161.944 133.953 1.00 30.52 1472 GLY A C 1
ATOM 8783 O O . GLY A 1 1527 ? 151.685 161.034 134.787 1.00 30.52 1472 GLY A O 1
ATOM 8784 N N . ILE A 1 1528 ? 150.489 162.479 133.548 1.00 30.36 1473 ILE A N 1
ATOM 8785 C CA . ILE A 1 1528 ? 149.222 161.995 134.083 1.00 30.36 1473 ILE A CA 1
ATOM 8786 C C . ILE A 1 1528 ? 149.039 160.523 133.747 1.00 30.36 1473 ILE A C 1
ATOM 8787 O O . ILE A 1 1528 ? 148.724 159.702 134.617 1.00 30.36 1473 ILE A O 1
ATOM 8792 N N . PHE A 1 1529 ? 149.222 160.163 132.478 1.00 29.36 1474 PHE A N 1
ATOM 8793 C CA . PHE A 1 1529 ? 149.064 158.764 132.102 1.00 29.36 1474 PHE A CA 1
ATOM 8794 C C . PHE A 1 1529 ? 149.998 157.878 132.914 1.00 29.36 1474 PHE A C 1
ATOM 8795 O O . PHE A 1 1529 ? 149.572 156.882 133.512 1.00 29.36 1474 PHE A O 1
ATOM 8803 N N . TYR A 1 1530 ? 151.282 158.241 132.946 1.00 29.22 1475 TYR A N 1
ATOM 8804 C CA . TYR A 1 1530 ? 152.292 157.529 133.718 1.00 29.22 1475 TYR A CA 1
ATOM 8805 C C . TYR A 1 1530 ? 151.808 157.227 135.125 1.00 29.22 1475 TYR A C 1
ATOM 8806 O O . TYR A 1 1530 ? 151.691 156.063 135.529 1.00 29.22 1475 TYR A O 1
ATOM 8815 N N . PHE A 1 1531 ? 151.513 158.278 135.888 1.00 29.29 1476 PHE A N 1
ATOM 8816 C CA . PHE A 1 1531 ? 151.265 158.088 137.310 1.00 29.29 1476 PHE A CA 1
ATOM 8817 C C . PHE A 1 1531 ? 149.941 157.384 137.559 1.00 29.29 1476 PHE A C 1
ATOM 8818 O O . PHE A 1 1531 ? 149.861 156.512 138.427 1.00 29.29 1476 PHE A O 1
ATOM 8826 N N . VAL A 1 1532 ? 148.890 157.731 136.818 1.00 28.88 1477 VAL A N 1
ATOM 8827 C CA . VAL A 1 1532 ? 147.602 157.083 137.043 1.00 28.88 1477 VAL A CA 1
ATOM 8828 C C . VAL A 1 1532 ? 147.701 155.592 136.743 1.00 28.88 1477 VAL A C 1
ATOM 8829 O O . VAL A 1 1532 ? 147.232 154.746 137.519 1.00 28.88 1477 VAL A O 1
ATOM 8833 N N . SER A 1 1533 ? 148.314 155.244 135.611 1.00 28.78 1478 SER A N 1
ATOM 8834 C CA . SER A 1 1533 ? 148.455 153.842 135.248 1.00 28.78 1478 SER A CA 1
ATOM 8835 C C . SER A 1 1533 ? 149.277 153.079 136.275 1.00 28.78 1478 SER A C 1
ATOM 8836 O O . SER A 1 1533 ? 148.909 151.963 136.671 1.00 28.78 1478 SER A O 1
ATOM 8839 N N . TYR A 1 1534 ? 150.401 153.654 136.718 1.00 27.92 1479 TYR A N 1
ATOM 8840 C CA . TYR A 1 1534 ? 151.218 152.956 137.700 1.00 27.92 1479 TYR A CA 1
ATOM 8841 C C . TYR A 1 1534 ? 150.471 152.785 139.012 1.00 27.92 1479 TYR A C 1
ATOM 8842 O O . TYR A 1 1534 ? 150.521 151.714 139.623 1.00 27.92 1479 TYR A O 1
ATOM 8851 N N . ILE A 1 1535 ? 149.775 153.827 139.469 1.00 28.19 1480 ILE A N 1
ATOM 8852 C CA . ILE A 1 1535 ? 149.022 153.729 140.715 1.00 28.19 1480 ILE A CA 1
ATOM 8853 C C . ILE A 1 1535 ? 148.019 152.589 140.633 1.00 28.19 1480 ILE A C 1
ATOM 8854 O O . ILE A 1 1535 ? 147.929 151.752 141.537 1.00 28.19 1480 ILE A O 1
ATOM 8859 N N . LEU A 1 1536 ? 147.263 152.523 139.538 1.00 29.15 1481 LEU A N 1
ATOM 8860 C CA . LEU A 1 1536 ? 146.251 151.478 139.416 1.00 29.15 1481 LEU A CA 1
ATOM 8861 C C . LEU A 1 1536 ? 146.881 150.090 139.418 1.00 29.15 1481 LEU A C 1
ATOM 8862 O O . LEU A 1 1536 ? 146.437 149.192 140.148 1.00 29.15 1481 LEU A O 1
ATOM 8867 N N . ILE A 1 1537 ? 147.921 149.889 138.606 1.00 29.94 1482 ILE A N 1
ATOM 8868 C CA . ILE A 1 1537 ? 148.504 148.554 138.478 1.00 29.94 1482 ILE A CA 1
ATOM 8869 C C . ILE A 1 1537 ? 149.129 148.115 139.797 1.00 29.94 1482 ILE A C 1
ATOM 8870 O O . ILE A 1 1537 ? 148.903 146.992 140.277 1.00 29.94 1482 ILE A O 1
ATOM 8875 N N . SER A 1 1538 ? 149.932 148.993 140.404 1.00 27.75 1483 SER A N 1
ATOM 8876 C CA . SER A 1 1538 ? 150.570 148.645 141.663 1.00 27.75 1483 SER A CA 1
ATOM 8877 C C . SER A 1 1538 ? 149.537 148.370 142.740 1.00 27.75 1483 SER A C 1
ATOM 8878 O O . SER A 1 1538 ? 149.696 147.435 143.530 1.00 27.75 1483 SER A O 1
ATOM 8881 N N . TRP A 1 1539 ? 148.470 149.173 142.795 1.00 29.65 1484 TRP A N 1
ATOM 8882 C CA . TRP A 1 1539 ? 147.420 148.940 143.775 1.00 29.65 1484 TRP A CA 1
ATOM 8883 C C . TRP A 1 1539 ? 146.814 147.556 143.611 1.00 29.65 1484 TRP A C 1
ATOM 8884 O O . TRP A 1 1539 ? 146.634 146.829 144.593 1.00 29.65 1484 TRP A O 1
ATOM 8895 N N . LEU A 1 1540 ? 146.502 147.163 142.376 1.00 30.35 1485 LEU A N 1
ATOM 8896 C CA . LEU A 1 1540 ? 145.883 145.855 142.170 1.00 30.35 1485 LEU A CA 1
ATOM 8897 C C . LEU A 1 1540 ? 146.800 144.732 142.641 1.00 30.35 1485 LEU A C 1
ATOM 8898 O O . LEU A 1 1540 ? 146.378 143.825 143.379 1.00 30.35 1485 LEU A O 1
ATOM 8903 N N . ILE A 1 1541 ? 148.073 144.785 142.245 1.00 32.05 1486 ILE A N 1
ATOM 8904 C CA . ILE A 1 1541 ? 148.979 143.703 142.623 1.00 32.05 1486 ILE A CA 1
ATOM 8905 C C . ILE A 1 1541 ? 149.176 143.668 144.137 1.00 32.05 1486 ILE A C 1
ATOM 8906 O O . ILE A 1 1541 ? 149.154 142.596 144.755 1.00 32.05 1486 ILE A O 1
ATOM 8911 N N . ILE A 1 1542 ? 149.365 144.829 144.762 1.00 30.25 1487 ILE A N 1
ATOM 8912 C CA . ILE A 1 1542 ? 149.621 144.865 146.199 1.00 30.25 1487 ILE A CA 1
ATOM 8913 C C . ILE A 1 1542 ? 148.410 144.367 146.971 1.00 30.25 1487 ILE A C 1
ATOM 8914 O O . ILE A 1 1542 ? 148.543 143.672 147.989 1.00 30.25 1487 ILE A O 1
ATOM 8919 N N . VAL A 1 1543 ? 147.210 144.727 146.523 1.00 29.99 1488 VAL A N 1
ATOM 8920 C CA . VAL A 1 1543 ? 146.009 144.224 147.174 1.00 29.99 1488 VAL A CA 1
ATOM 8921 C C . VAL A 1 1543 ? 145.971 142.708 147.099 1.00 29.99 1488 VAL A C 1
ATOM 8922 O O . VAL A 1 1543 ? 145.599 142.035 148.065 1.00 29.99 1488 VAL A O 1
ATOM 8926 N N . ASN A 1 1544 ? 146.357 142.139 145.956 1.00 32.73 1489 ASN A N 1
ATOM 8927 C CA . ASN A 1 1544 ? 146.380 140.680 145.874 1.00 32.73 1489 ASN A CA 1
ATOM 8928 C C . ASN A 1 1544 ? 147.417 140.082 146.822 1.00 32.73 1489 ASN A C 1
ATOM 8929 O O . ASN A 1 1544 ? 147.198 139.008 147.393 1.00 32.73 1489 ASN A O 1
ATOM 8934 N N . MET A 1 1545 ? 148.550 140.765 147.001 1.00 31.58 1490 MET A N 1
ATOM 8935 C CA . MET A 1 1545 ? 149.529 140.349 148.008 1.00 31.58 1490 MET A CA 1
ATOM 8936 C C . MET A 1 1545 ? 148.891 140.249 149.389 1.00 31.58 1490 MET A C 1
ATOM 8937 O O . MET A 1 1545 ? 149.048 139.245 150.105 1.00 31.58 1490 MET A O 1
ATOM 8942 N N . TYR A 1 1546 ? 148.186 141.311 149.786 1.00 30.11 1491 TYR A N 1
ATOM 8943 C CA . TYR A 1 1546 ? 147.504 141.332 151.078 1.00 30.11 1491 TYR A CA 1
ATOM 8944 C C . TYR A 1 1546 ? 146.517 140.181 151.193 1.00 30.11 1491 TYR A C 1
ATOM 8945 O O . TYR A 1 1546 ? 146.454 139.501 152.222 1.00 30.11 1491 TYR A O 1
ATOM 8954 N N . ILE A 1 1547 ? 145.715 139.967 150.148 1.00 31.86 1492 ILE A N 1
ATOM 8955 C CA . ILE A 1 1547 ? 144.730 138.891 150.186 1.00 31.86 1492 ILE A CA 1
ATOM 8956 C C . ILE A 1 1547 ? 145.423 137.560 150.411 1.00 31.86 1492 ILE A C 1
ATOM 8957 O O . ILE A 1 1547 ? 144.956 136.728 151.193 1.00 31.86 1492 ILE A O 1
ATOM 8962 N N . VAL A 1 1548 ? 146.541 137.331 149.722 1.00 34.06 1493 VAL A N 1
ATOM 8963 C CA . VAL A 1 1548 ? 147.234 136.050 149.839 1.00 34.06 1493 VAL A CA 1
ATOM 8964 C C . VAL A 1 1548 ? 147.683 135.821 151.274 1.00 34.06 1493 VAL A C 1
ATOM 8965 O O . VAL A 1 1548 ? 147.423 134.764 151.867 1.00 34.06 1493 VAL A O 1
ATOM 8969 N N . VAL A 1 1549 ? 148.355 136.810 151.864 1.00 33.16 1494 VAL A N 1
ATOM 8970 C CA . VAL A 1 1549 ? 148.867 136.604 153.218 1.00 33.16 1494 VAL A CA 1
ATOM 8971 C C . VAL A 1 1549 ? 147.723 136.415 154.206 1.00 33.16 1494 VAL A C 1
ATOM 8972 O O . VAL A 1 1549 ? 147.781 135.548 155.087 1.00 33.16 1494 VAL A O 1
ATOM 8976 N N . VAL A 1 1550 ? 146.669 137.225 154.088 1.00 32.42 1495 VAL A N 1
ATOM 8977 C CA . VAL A 1 1550 ? 145.589 137.155 155.066 1.00 32.42 1495 VAL A CA 1
ATOM 8978 C C . VAL A 1 1550 ? 144.831 135.841 154.938 1.00 32.42 1495 VAL A C 1
ATOM 8979 O O . VAL A 1 1550 ? 144.435 135.241 155.943 1.00 32.42 1495 VAL A O 1
ATOM 8983 N N . MET A 1 1551 ? 144.610 135.370 153.710 1.00 35.67 1496 MET A N 1
ATOM 8984 C CA . MET A 1 1551 ? 143.946 134.086 153.529 1.00 35.67 1496 MET A CA 1
ATOM 8985 C C . MET A 1 1551 ? 144.788 132.955 154.094 1.00 35.67 1496 MET A C 1
ATOM 8986 O O . MET A 1 1551 ? 144.256 132.015 154.692 1.00 35.67 1496 MET A O 1
ATOM 8991 N N . GLU A 1 1552 ? 146.108 133.021 153.917 1.00 40.01 1497 GLU A N 1
ATOM 8992 C CA . GLU A 1 1552 ? 146.959 132.009 154.530 1.00 40.01 1497 GLU A CA 1
ATOM 8993 C C . GLU A 1 1552 ? 146.817 132.023 156.044 1.00 40.01 1497 GLU A C 1
ATOM 8994 O O . GLU A 1 1552 ? 146.719 130.966 156.680 1.00 40.01 1497 GLU A O 1
ATOM 9000 N N . PHE A 1 1553 ? 146.820 133.214 156.642 1.00 37.42 1498 PHE A N 1
ATOM 9001 C CA . PHE A 1 1553 ? 146.671 133.301 158.088 1.00 37.42 1498 PHE A CA 1
ATOM 9002 C C . PHE A 1 1553 ? 145.355 132.684 158.533 1.00 37.42 1498 PHE A C 1
ATOM 9003 O O . PHE A 1 1553 ? 145.309 131.929 159.509 1.00 37.42 1498 PHE A O 1
ATOM 9011 N N . LEU A 1 1554 ? 144.266 133.012 157.836 1.00 37.98 1499 LEU A N 1
ATOM 9012 C CA . LEU A 1 1554 ? 142.964 132.462 158.198 1.00 37.98 1499 LEU A CA 1
ATOM 9013 C C . LEU A 1 1554 ? 142.966 130.948 158.088 1.00 37.98 1499 LEU A C 1
ATOM 9014 O O . LEU A 1 1554 ? 142.408 130.253 158.942 1.00 37.98 1499 LEU A O 1
ATOM 9019 N N . ASN A 1 1555 ? 143.581 130.418 157.034 1.00 42.54 1500 ASN A N 1
ATOM 9020 C CA . ASN A 1 1555 ? 143.644 128.973 156.859 1.00 42.54 1500 ASN A CA 1
ATOM 9021 C C . ASN A 1 1555 ? 144.381 128.312 158.015 1.00 42.54 1500 ASN A C 1
ATOM 9022 O O . ASN A 1 1555 ? 143.921 127.308 158.568 1.00 42.54 1500 ASN A O 1
ATOM 9027 N N . ILE A 1 1556 ? 145.531 128.867 158.398 1.00 42.52 1501 ILE A N 1
ATOM 9028 C CA . ILE A 1 1556 ? 146.297 128.290 159.501 1.00 42.52 1501 ILE A CA 1
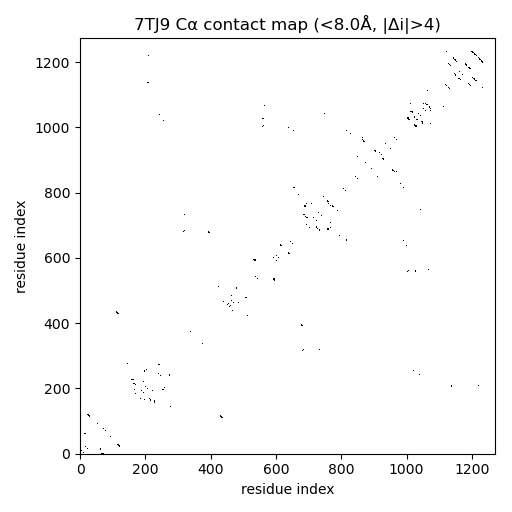ATOM 9029 C C . ILE A 1 1556 ? 145.492 128.346 160.790 1.00 42.52 1501 ILE A C 1
ATOM 9030 O O . ILE A 1 1556 ? 145.423 127.370 161.544 1.00 42.52 1501 ILE A O 1
ATOM 9035 N N . ALA A 1 1557 ? 144.873 129.495 161.065 1.00 43.26 1502 ALA A N 1
ATOM 9036 C CA . ALA A 1 1557 ? 144.105 129.644 162.296 1.00 43.26 1502 ALA A CA 1
ATOM 9037 C C . ALA A 1 1557 ? 142.887 128.731 162.321 1.00 43.26 1502 ALA A C 1
ATOM 9038 O O . ALA A 1 1557 ? 142.426 128.344 163.399 1.00 43.26 1502 ALA A O 1
ATOM 9040 N N . SER A 1 1558 ? 142.354 128.374 161.152 1.00 48.62 1503 SER A N 1
ATOM 9041 C CA . SER A 1 1558 ? 141.146 127.561 161.106 1.00 48.62 1503 SER A CA 1
ATOM 9042 C C . SER A 1 1558 ? 141.345 126.183 161.719 1.00 48.62 1503 SER A C 1
ATOM 9043 O O . SER A 1 1558 ? 140.358 125.495 161.999 1.00 48.62 1503 SER A O 1
ATOM 9046 N N . LYS A 1 1559 ? 142.587 125.759 161.920 1.00 49.41 1504 LYS A N 1
ATOM 9047 C CA . LYS A 1 1559 ? 142.856 124.466 162.537 1.00 49.41 1504 LYS A CA 1
ATOM 9048 C C . LYS A 1 1559 ? 142.863 124.577 164.057 1.00 49.41 1504 LYS A C 1
ATOM 9049 O O . LYS A 1 1559 ? 142.139 123.856 164.742 1.00 49.41 1504 LYS A O 1
ATOM 9055 N N . VAL B 2 25 ? 170.886 169.326 134.340 1.00 40.85 25 VAL B N 1
ATOM 9056 C CA . VAL B 2 25 ? 171.640 168.098 134.528 1.00 40.85 25 VAL B CA 1
ATOM 9057 C C . VAL B 2 25 ? 173.041 168.283 133.972 1.00 40.85 25 VAL B C 1
ATOM 9058 O O . VAL B 2 25 ? 173.212 168.776 132.865 1.00 40.85 25 VAL B O 1
ATOM 9062 N N . CYS B 2 26 ? 174.043 167.901 134.758 1.00 46.21 26 CYS B N 1
ATOM 9063 C CA . CYS B 2 26 ? 175.436 167.969 134.348 1.00 46.21 26 CYS B CA 1
ATOM 9064 C C . CYS B 2 26 ? 176.108 166.626 134.548 1.00 46.21 26 CYS B C 1
ATOM 9065 O O . CYS B 2 26 ? 175.998 166.016 135.614 1.00 46.21 26 CYS B O 1
ATOM 9068 N N . VAL B 2 27 ? 176.809 166.177 133.514 1.00 44.35 27 VAL B N 1
ATOM 9069 C CA . VAL B 2 27 ? 177.694 165.026 133.590 1.00 44.35 27 VAL B CA 1
ATOM 9070 C C . VAL B 2 27 ? 178.999 165.426 132.924 1.00 44.35 27 VAL B C 1
ATOM 9071 O O . VAL B 2 27 ? 179.004 165.820 131.754 1.00 44.35 27 VAL B O 1
ATOM 9075 N N . GLU B 2 28 ? 180.096 165.346 133.667 1.00 47.86 28 GLU B N 1
ATOM 9076 C CA . GLU B 2 28 ? 181.397 165.714 133.132 1.00 47.86 28 GLU B CA 1
ATOM 9077 C C . GLU B 2 28 ? 181.916 164.606 132.231 1.00 47.86 28 GLU B C 1
ATOM 9078 O O . GLU B 2 28 ? 181.906 163.432 132.611 1.00 47.86 28 GLU B O 1
ATOM 9084 N N . VAL B 2 29 ? 182.365 164.977 131.038 1.00 48.57 29 VAL B N 1
ATOM 9085 C CA . VAL B 2 29 ? 182.873 164.004 130.077 1.00 48.57 29 VAL B CA 1
ATOM 9086 C C . VAL B 2 29 ? 184.023 164.636 129.299 1.00 48.57 29 VAL B C 1
ATOM 9087 O O . VAL B 2 29 ? 183.885 165.765 128.812 1.00 48.57 29 VAL B O 1
ATOM 9091 N N . PRO B 2 30 ? 185.166 163.967 129.161 1.00 51.58 30 PRO B N 1
ATOM 9092 C CA . PRO B 2 30 ? 186.295 164.583 128.459 1.00 51.58 30 PRO B CA 1
ATOM 9093 C C . PRO B 2 30 ? 186.030 164.712 126.969 1.00 51.58 30 PRO B C 1
ATOM 9094 O O . PRO B 2 30 ? 185.194 164.017 126.390 1.00 51.58 30 PRO B O 1
ATOM 9098 N N . SER B 2 31 ? 186.772 165.620 126.347 1.00 56.58 31 SER B N 1
ATOM 9099 C CA . SER B 2 31 ? 186.618 165.885 124.927 1.00 56.58 31 SER B CA 1
ATOM 9100 C C . SER B 2 31 ? 187.417 164.887 124.095 1.00 56.58 31 SER B C 1
ATOM 9101 O O . SER B 2 31 ? 188.394 164.292 124.554 1.00 56.58 31 SER B O 1
ATOM 9104 N N . GLU B 2 32 ? 186.984 164.708 122.850 1.00 61.68 32 GLU B N 1
ATOM 9105 C CA . GLU B 2 32 ? 187.760 163.918 121.908 1.00 61.68 32 GLU B CA 1
ATOM 9106 C C . GLU B 2 32 ? 189.077 164.619 121.614 1.00 61.68 32 GLU B C 1
ATOM 9107 O O . GLU B 2 32 ? 189.121 165.837 121.424 1.00 61.68 32 GLU B O 1
ATOM 9113 N N . THR B 2 33 ? 190.155 163.843 121.578 1.00 62.81 33 THR B N 1
ATOM 9114 C CA . THR B 2 33 ? 191.488 164.371 121.327 1.00 62.81 33 THR B CA 1
ATOM 9115 C C . THR B 2 33 ? 191.924 164.236 119.875 1.00 62.81 33 THR B C 1
ATOM 9116 O O . THR B 2 33 ? 193.059 164.592 119.552 1.00 62.81 33 THR B O 1
ATOM 9120 N N . GLU B 2 34 ? 191.054 163.749 118.995 1.00 65.64 34 GLU B N 1
ATOM 9121 C CA . GLU B 2 34 ? 191.406 163.447 117.614 1.00 65.64 34 GLU B CA 1
ATOM 9122 C C . GLU B 2 34 ? 190.498 164.220 116.671 1.00 65.64 34 GLU B C 1
ATOM 9123 O O . GLU B 2 34 ? 189.278 164.237 116.854 1.00 65.64 34 GLU B O 1
ATOM 9129 N N . ALA B 2 35 ? 191.093 164.838 115.657 1.00 65.36 35 ALA B N 1
ATOM 9130 C CA . ALA B 2 35 ? 190.354 165.580 114.651 1.00 65.36 35 ALA B CA 1
ATOM 9131 C C . ALA B 2 35 ? 190.855 165.187 113.272 1.00 65.36 35 ALA B C 1
ATOM 9132 O O . ALA B 2 35 ? 191.980 164.708 113.109 1.00 65.36 35 ALA B O 1
ATOM 9134 N N . VAL B 2 36 ? 190.003 165.402 112.275 1.00 68.28 36 VAL B N 1
ATOM 9135 C CA . VAL B 2 36 ? 190.281 165.037 110.893 1.00 68.28 36 VAL B CA 1
ATOM 9136 C C . VAL B 2 36 ? 190.363 166.312 110.069 1.00 68.28 36 VAL B C 1
ATOM 9137 O O . VAL B 2 36 ? 189.461 167.155 110.127 1.00 68.28 36 VAL B O 1
ATOM 9141 N N . GLN B 2 37 ? 191.445 166.449 109.308 1.00 67.81 37 GLN B N 1
ATOM 9142 C CA . GLN B 2 37 ? 191.626 167.606 108.445 1.00 67.81 37 GLN B CA 1
ATOM 9143 C C . GLN B 2 37 ? 190.343 167.929 107.694 1.00 67.81 37 GLN B C 1
ATOM 9144 O O . GLN B 2 37 ? 189.589 167.035 107.307 1.00 67.81 37 GLN B O 1
ATOM 9150 N N . GLY B 2 38 ? 190.084 169.223 107.518 1.00 66.24 38 GLY B N 1
ATOM 9151 C CA . GLY B 2 38 ? 188.985 169.686 106.702 1.00 66.24 38 GLY B CA 1
ATOM 9152 C C . GLY B 2 38 ? 187.636 169.757 107.386 1.00 66.24 38 GLY B C 1
ATOM 9153 O O . GLY B 2 38 ? 186.668 170.199 106.757 1.00 66.24 38 GLY B O 1
ATOM 9154 N N . ASN B 2 39 ? 187.534 169.351 108.640 1.00 66.92 39 ASN B N 1
ATOM 9155 C CA . ASN B 2 39 ? 186.287 169.348 109.385 1.00 66.92 39 ASN B CA 1
ATOM 9156 C C . ASN B 2 39 ? 186.328 170.338 110.539 1.00 66.92 39 ASN B C 1
ATOM 9157 O O . ASN B 2 39 ? 187.373 170.925 110.838 1.00 66.92 39 ASN B O 1
ATOM 9162 N N . PRO B 2 40 ? 185.196 170.570 111.197 1.00 63.86 40 PRO B N 1
ATOM 9163 C CA . PRO B 2 40 ? 185.203 171.299 112.466 1.00 63.86 40 PRO B CA 1
ATOM 9164 C C . PRO B 2 40 ? 185.442 170.371 113.645 1.00 63.86 40 PRO B C 1
ATOM 9165 O O . PRO B 2 40 ? 185.104 169.187 113.621 1.00 63.86 40 PRO B O 1
ATOM 9169 N N . MET B 2 41 ? 186.041 170.931 114.693 1.00 62.28 41 MET B N 1
ATOM 9170 C CA . MET B 2 41 ? 186.379 170.178 115.895 1.00 62.28 41 MET B CA 1
ATOM 9171 C C . MET B 2 41 ? 185.761 170.865 117.101 1.00 62.28 41 MET B C 1
ATOM 9172 O O . MET B 2 41 ? 185.776 172.096 117.192 1.00 62.28 41 MET B O 1
ATOM 9177 N N . LYS B 2 42 ? 185.218 170.072 118.019 1.00 57.42 42 LYS B N 1
ATOM 9178 C CA . LYS B 2 42 ? 184.659 170.596 119.259 1.00 57.42 42 LYS B CA 1
ATOM 9179 C C . LYS B 2 42 ? 185.595 170.252 120.408 1.00 57.42 42 LYS B C 1
ATOM 9180 O O . LYS B 2 42 ? 185.779 169.078 120.739 1.00 57.42 42 LYS B O 1
ATOM 9186 N N . LEU B 2 43 ? 186.186 171.275 121.021 1.00 56.95 43 LEU B N 1
ATOM 9187 C CA . LEU B 2 43 ? 187.020 171.099 122.207 1.00 56.95 43 LEU B CA 1
ATOM 9188 C C . LEU B 2 43 ? 186.103 171.180 123.416 1.00 56.95 43 LEU B C 1
ATOM 9189 O O . LEU B 2 43 ? 185.946 172.228 124.038 1.00 56.95 43 LEU B O 1
ATOM 9194 N N . ARG B 2 44 ? 185.489 170.053 123.753 1.00 52.78 44 ARG B N 1
ATOM 9195 C CA . ARG B 2 44 ? 184.535 170.015 124.847 1.00 52.78 44 ARG B CA 1
ATOM 9196 C C . ARG B 2 44 ? 185.214 170.342 126.170 1.00 52.78 44 ARG B C 1
ATOM 9197 O O . ARG B 2 44 ? 186.391 170.046 126.383 1.00 52.78 44 ARG B O 1
ATOM 9205 N N . CYS B 2 45 ? 184.459 170.984 127.057 1.00 51.31 45 CYS B N 1
ATOM 9206 C CA . CYS B 2 45 ? 184.945 171.299 128.397 1.00 51.31 45 CYS B CA 1
ATOM 9207 C C . CYS B 2 45 ? 183.729 171.493 129.287 1.00 51.31 45 CYS B C 1
ATOM 9208 O O . CYS B 2 45 ? 182.952 172.426 129.071 1.00 51.31 45 CYS B O 1
ATOM 9211 N N . ILE B 2 46 ? 183.561 170.621 130.273 1.00 48.96 46 ILE B N 1
ATOM 9212 C CA . ILE B 2 46 ? 182.423 170.669 131.179 1.00 48.96 46 ILE B CA 1
ATOM 9213 C C . ILE B 2 46 ? 182.966 170.832 132.588 1.00 48.96 46 ILE B C 1
ATOM 9214 O O . ILE B 2 46 ? 183.685 169.960 133.088 1.00 48.96 46 ILE B O 1
ATOM 9219 N N . SER B 2 47 ? 182.626 171.946 133.228 1.00 50.64 47 SER B N 1
ATOM 9220 C CA . SER B 2 47 ? 183.018 172.230 134.606 1.00 50.64 47 SER B CA 1
ATOM 9221 C C . SER B 2 47 ? 181.779 172.744 135.322 1.00 50.64 47 SER B C 1
ATOM 9222 O O . SER B 2 47 ? 181.378 173.892 135.117 1.00 50.64 47 SER B O 1
ATOM 9225 N N . CYS B 2 48 ? 181.176 171.915 136.166 1.00 49.94 48 CYS B N 1
ATOM 9226 C CA . CYS B 2 48 ? 179.900 172.262 136.765 1.00 49.94 48 CYS B CA 1
ATOM 9227 C C . CYS B 2 48 ? 179.943 172.177 138.281 1.00 49.94 48 CYS B C 1
ATOM 9228 O O . CYS B 2 48 ? 180.759 171.469 138.875 1.00 49.94 48 CYS B O 1
ATOM 9231 N N . MET B 2 49 ? 179.029 172.929 138.886 1.00 48.57 49 MET B N 1
ATOM 9232 C CA . MET B 2 49 ? 179.003 173.180 140.314 1.00 48.57 49 MET B CA 1
ATOM 9233 C C . MET B 2 49 ? 178.498 171.963 141.075 1.00 48.57 49 MET B C 1
ATOM 9234 O O . MET B 2 49 ? 177.765 171.123 140.548 1.00 48.57 49 MET B O 1
ATOM 9239 N N . LYS B 2 50 ? 178.907 171.878 142.341 1.00 44.06 50 LYS B N 1
ATOM 9240 C CA . LYS B 2 50 ? 178.417 170.813 143.206 1.00 44.06 50 LYS B CA 1
ATOM 9241 C C . LYS B 2 50 ? 176.914 170.937 143.411 1.00 44.06 50 LYS B C 1
ATOM 9242 O O . LYS B 2 50 ? 176.177 169.951 143.310 1.00 44.06 50 LYS B O 1
ATOM 9248 N N . ARG B 2 51 ? 176.444 172.146 143.696 1.00 42.32 51 ARG B N 1
ATOM 9249 C CA . ARG B 2 51 ? 175.026 172.446 143.797 1.00 42.32 51 ARG B CA 1
ATOM 9250 C C . ARG B 2 51 ? 174.617 173.325 142.626 1.00 42.32 51 ARG B C 1
ATOM 9251 O O . ARG B 2 51 ? 175.319 174.275 142.274 1.00 42.32 51 ARG B O 1
ATOM 9259 N N . GLU B 2 52 ? 173.482 172.996 142.025 1.00 47.52 52 GLU B N 1
ATOM 9260 C CA . GLU B 2 52 ? 172.949 173.732 140.891 1.00 47.52 52 GLU B CA 1
ATOM 9261 C C . GLU B 2 52 ? 171.877 174.738 141.287 1.00 47.52 52 GLU B C 1
ATOM 9262 O O . GLU B 2 52 ? 171.337 175.423 140.414 1.00 47.52 52 GLU B O 1
ATOM 9268 N N . GLU B 2 53 ? 171.560 174.853 142.577 1.00 47.45 53 GLU B N 1
ATOM 9269 C CA . GLU B 2 53 ? 170.696 175.929 143.039 1.00 47.45 53 GLU B CA 1
ATOM 9270 C C . GLU B 2 53 ? 171.420 177.262 143.072 1.00 47.45 53 GLU B C 1
ATOM 9271 O O . GLU B 2 53 ? 170.767 178.309 143.117 1.00 47.45 53 GLU B O 1
ATOM 9277 N N . VAL B 2 54 ? 172.741 177.246 143.053 1.00 49.40 54 VAL B N 1
ATOM 9278 C CA . VAL B 2 54 ? 173.546 178.414 143.376 1.00 49.40 54 VAL B CA 1
ATOM 9279 C C . VAL B 2 54 ? 173.888 179.167 142.103 1.00 49.40 54 VAL B C 1
ATOM 9280 O O . VAL B 2 54 ? 174.138 178.564 141.054 1.00 49.40 54 VAL B O 1
ATOM 9284 N N . GLU B 2 55 ? 173.903 180.491 142.200 1.00 53.28 55 GLU B N 1
ATOM 9285 C CA . GLU B 2 55 ? 174.342 181.364 141.124 1.00 53.28 55 GLU B CA 1
ATOM 9286 C C . GLU B 2 55 ? 175.787 181.781 141.361 1.00 53.28 55 GLU B C 1
ATOM 9287 O O . GLU B 2 55 ? 176.287 181.757 142.487 1.00 53.28 55 GLU B O 1
ATOM 9293 N N . ALA B 2 56 ? 176.459 182.170 140.281 1.00 51.32 56 ALA B N 1
ATOM 9294 C CA . ALA B 2 56 ? 177.871 182.508 140.355 1.00 51.32 56 ALA B CA 1
ATOM 9295 C C . ALA B 2 56 ? 178.214 183.495 139.251 1.00 51.32 56 ALA B C 1
ATOM 9296 O O . ALA B 2 56 ? 177.416 183.759 138.352 1.00 51.32 56 ALA B O 1
ATOM 9298 N N . THR B 2 57 ? 179.418 184.047 139.339 1.00 50.81 57 THR B N 1
ATOM 9299 C CA . THR B 2 57 ? 179.978 184.926 138.315 1.00 50.81 57 THR B CA 1
ATOM 9300 C C . THR B 2 57 ? 181.179 184.204 137.715 1.00 50.81 57 THR B C 1
ATOM 9301 O O . THR B 2 57 ? 182.248 184.146 138.328 1.00 50.81 57 THR B O 1
ATOM 9305 N N . THR B 2 58 ? 181.004 183.667 136.513 1.00 50.05 58 THR B N 1
ATOM 9306 C CA . THR B 2 58 ? 181.968 182.759 135.909 1.00 50.05 58 THR B CA 1
ATOM 9307 C C . THR B 2 58 ? 182.920 183.519 134.998 1.00 50.05 58 THR B C 1
ATOM 9308 O O . THR B 2 58 ? 182.490 184.356 134.201 1.00 50.05 58 THR B O 1
ATOM 9312 N N . VAL B 2 59 ? 184.210 183.221 135.117 1.00 51.46 59 VAL B N 1
ATOM 9313 C CA . VAL B 2 59 ? 185.236 183.740 134.222 1.00 51.46 59 VAL B CA 1
ATOM 9314 C C . VAL B 2 59 ? 185.853 182.552 133.502 1.00 51.46 59 VAL B C 1
ATOM 9315 O O . VAL B 2 59 ? 186.368 181.630 134.144 1.00 51.46 59 VAL B O 1
ATOM 9319 N N . VAL B 2 60 ? 185.803 182.574 132.175 1.00 51.94 60 VAL B N 1
ATOM 9320 C CA . VAL B 2 60 ? 186.261 181.469 131.344 1.00 51.94 60 VAL B CA 1
ATOM 9321 C C . VAL B 2 60 ? 187.416 181.956 130.487 1.00 51.94 60 VAL B C 1
ATOM 9322 O O . VAL B 2 60 ? 187.416 183.099 130.019 1.00 51.94 60 VAL B O 1
ATOM 9326 N N . GLU B 2 61 ? 188.405 181.092 130.295 1.00 53.78 61 GLU B N 1
ATOM 9327 C CA . GLU B 2 61 ? 189.558 181.425 129.478 1.00 53.78 61 GLU B CA 1
ATOM 9328 C C . GLU B 2 61 ? 190.047 180.169 128.778 1.00 53.78 61 GLU B C 1
ATOM 9329 O O . GLU B 2 61 ? 190.141 179.106 129.394 1.00 53.78 61 GLU B O 1
ATOM 9335 N N . TRP B 2 62 ? 190.346 180.300 127.488 1.00 53.85 62 TRP B N 1
ATOM 9336 C CA . TRP B 2 62 ? 190.906 179.226 126.681 1.00 53.85 62 TRP B CA 1
ATOM 9337 C C . TRP B 2 62 ? 192.305 179.623 126.244 1.00 53.85 62 TRP B C 1
ATOM 9338 O O . TRP B 2 62 ? 192.519 180.754 125.799 1.00 53.85 62 TRP B O 1
ATOM 9349 N N . PHE B 2 63 ? 193.250 178.698 126.360 1.00 56.09 63 PHE B N 1
ATOM 9350 C CA . PHE B 2 63 ? 194.615 178.927 125.919 1.00 56.09 63 PHE B CA 1
ATOM 9351 C C . PHE B 2 63 ? 195.027 177.826 124.960 1.00 56.09 63 PHE B C 1
ATOM 9352 O O . PHE B 2 63 ? 194.521 176.703 125.022 1.00 56.09 63 PHE B O 1
ATOM 9360 N N . TYR B 2 64 ? 195.955 178.165 124.072 1.00 60.74 64 TYR B N 1
ATOM 9361 C CA . TYR B 2 64 ? 196.479 177.245 123.076 1.00 60.74 64 TYR B CA 1
ATOM 9362 C C . TYR B 2 64 ? 197.998 177.265 123.121 1.00 60.74 64 TYR B C 1
ATOM 9363 O O . TYR B 2 64 ? 198.604 178.288 123.445 1.00 60.74 64 TYR B O 1
ATOM 9372 N N . ARG B 2 65 ? 198.612 176.128 122.800 1.00 61.70 65 ARG B N 1
ATOM 9373 C CA . ARG B 2 65 ? 200.064 176.042 122.868 1.00 61.70 65 ARG B CA 1
ATOM 9374 C C . ARG B 2 65 ? 200.655 175.149 121.785 1.00 61.70 65 ARG B C 1
ATOM 9375 O O . ARG B 2 65 ? 200.508 173.922 121.844 1.00 61.70 65 ARG B O 1
ATOM 9383 N N . PRO B 2 66 ? 201.332 175.717 120.793 1.00 62.87 66 PRO B N 1
ATOM 9384 C CA . PRO B 2 66 ? 202.197 174.905 119.932 1.00 62.87 66 PRO B CA 1
ATOM 9385 C C . PRO B 2 66 ? 203.375 174.356 120.722 1.00 62.87 66 PRO B C 1
ATOM 9386 O O . PRO B 2 66 ? 203.614 174.720 121.873 1.00 62.87 66 PRO B O 1
ATOM 9390 N N . GLU B 2 67 ? 204.124 173.456 120.081 1.00 68.00 67 GLU B N 1
ATOM 9391 C CA . GLU B 2 67 ? 205.281 172.864 120.747 1.00 68.00 67 GLU B CA 1
ATOM 9392 C C . GLU B 2 67 ? 206.276 173.925 121.185 1.00 68.00 67 GLU B C 1
ATOM 9393 O O . GLU B 2 67 ? 206.969 173.747 122.192 1.00 68.00 67 GLU B O 1
ATOM 9399 N N . GLY B 2 68 ? 206.369 175.022 120.443 1.00 68.36 68 GLY B N 1
ATOM 9400 C CA . GLY B 2 68 ? 207.181 176.156 120.820 1.00 68.36 68 GLY B CA 1
ATOM 9401 C C . GLY B 2 68 ? 206.406 177.315 121.400 1.00 68.36 68 GLY B C 1
ATOM 9402 O O . GLY B 2 68 ? 206.967 178.405 121.547 1.00 68.36 68 GLY B O 1
ATOM 9403 N N . GLY B 2 69 ? 205.129 177.118 121.736 1.00 64.64 69 GLY B N 1
ATOM 9404 C CA . GLY B 2 69 ? 204.307 178.197 122.236 1.00 64.64 69 GLY B CA 1
ATOM 9405 C C . GLY B 2 69 ? 204.455 178.419 123.726 1.00 64.64 69 GLY B C 1
ATOM 9406 O O . GLY B 2 69 ? 205.139 177.685 124.438 1.00 64.64 69 GLY B O 1
ATOM 9407 N N . LYS B 2 70 ? 203.791 179.473 124.201 1.00 63.09 70 LYS B N 1
ATOM 9408 C CA . LYS B 2 70 ? 203.919 179.923 125.580 1.00 63.09 70 LYS B CA 1
ATOM 9409 C C . LYS B 2 70 ? 202.556 180.085 126.244 1.00 63.09 70 LYS B C 1
ATOM 9410 O O . LYS B 2 70 ? 202.422 180.832 127.215 1.00 63.09 70 LYS B O 1
ATOM 9416 N N . ASP B 2 71 ? 201.537 179.381 125.750 1.00 61.81 71 ASP B N 1
ATOM 9417 C CA . ASP B 2 71 ? 200.211 179.371 126.368 1.00 61.81 71 ASP B CA 1
ATOM 9418 C C . ASP B 2 71 ? 199.585 180.771 126.383 1.00 61.81 71 ASP B C 1
ATOM 9419 O O . ASP B 2 71 ? 199.410 181.388 127.433 1.00 61.81 71 ASP B O 1
ATOM 9424 N N . PHE B 2 72 ? 199.263 181.272 125.191 1.00 57.47 72 PHE B N 1
ATOM 9425 C CA . PHE B 2 72 ? 198.549 182.538 125.057 1.00 57.47 72 PHE B CA 1
ATOM 9426 C C . PHE B 2 72 ? 197.080 182.288 124.730 1.00 57.47 72 PHE B C 1
ATOM 9427 O O . PHE B 2 72 ? 196.752 181.401 123.939 1.00 57.47 72 PHE B O 1
ATOM 9435 N N . LEU B 2 73 ? 196.202 183.085 125.337 1.00 56.64 73 LEU B N 1
ATOM 9436 C CA . LEU B 2 73 ? 194.770 182.827 125.277 1.00 56.64 73 LEU B CA 1
ATOM 9437 C C . LEU B 2 73 ? 194.197 183.161 123.904 1.00 56.64 73 LEU B C 1
ATOM 9438 O O . LEU B 2 73 ? 194.740 183.972 123.153 1.00 56.64 73 LEU B O 1
ATOM 9443 N N . ILE B 2 74 ? 193.059 182.534 123.598 1.00 57.66 74 ILE B N 1
ATOM 9444 C CA . ILE B 2 74 ? 192.403 182.671 122.303 1.00 57.66 74 ILE B CA 1
ATOM 9445 C C . ILE B 2 74 ? 190.922 182.985 122.468 1.00 57.66 74 ILE B C 1
ATOM 9446 O O . ILE B 2 74 ? 190.204 183.161 121.479 1.00 57.66 74 ILE B O 1
ATOM 9451 N N . TYR B 2 75 ? 190.449 183.047 123.708 1.00 55.66 75 TYR B N 1
ATOM 9452 C CA . TYR B 2 75 ? 189.035 183.269 123.976 1.00 55.66 75 TYR B CA 1
ATOM 9453 C C . TYR B 2 75 ? 188.873 183.537 125.462 1.00 55.66 75 TYR B C 1
ATOM 9454 O O . TYR B 2 75 ? 189.728 183.149 126.260 1.00 55.66 75 TYR B O 1
ATOM 9463 N N . GLU B 2 76 ? 187.786 184.209 125.830 1.00 55.71 76 GLU B N 1
ATOM 9464 C CA . GLU B 2 76 ? 187.506 184.407 127.244 1.00 55.71 76 GLU B CA 1
ATOM 9465 C C . GLU B 2 76 ? 186.114 184.987 127.425 1.00 55.71 76 GLU B C 1
ATOM 9466 O O . GLU B 2 76 ? 185.656 185.785 126.607 1.00 55.71 76 GLU B O 1
ATOM 9472 N N . TYR B 2 77 ? 185.451 184.577 128.500 1.00 53.02 77 TYR B N 1
ATOM 9473 C CA . TYR B 2 77 ? 184.177 185.144 128.918 1.00 53.02 77 TYR B CA 1
ATOM 9474 C C . TYR B 2 77 ? 184.394 185.879 130.232 1.00 53.02 77 TYR B C 1
ATOM 9475 O O . TYR B 2 77 ? 184.776 185.267 131.234 1.00 53.02 77 TYR B O 1
ATOM 9484 N N . ARG B 2 78 ? 184.156 187.187 130.225 1.00 54.55 78 ARG B N 1
ATOM 9485 C CA . ARG B 2 78 ? 184.239 187.992 131.440 1.00 54.55 78 ARG B CA 1
ATOM 9486 C C . ARG B 2 78 ? 183.235 189.122 131.290 1.00 54.55 78 ARG B C 1
ATOM 9487 O O . ARG B 2 78 ? 183.468 190.058 130.520 1.00 54.55 78 ARG B O 1
ATOM 9495 N N . ASN B 2 79 ? 182.127 189.039 132.020 1.00 55.32 79 ASN B N 1
ATOM 9496 C CA . ASN B 2 79 ? 181.028 189.984 131.852 1.00 55.32 79 ASN B CA 1
ATOM 9497 C C . ASN B 2 79 ? 180.582 190.024 130.396 1.00 55.32 79 ASN B C 1
ATOM 9498 O O . ASN B 2 79 ? 180.355 191.089 129.821 1.00 55.32 79 ASN B O 1
ATOM 9503 N N . GLY B 2 80 ? 180.467 188.850 129.795 1.00 54.93 80 GLY B N 1
ATOM 9504 C CA . GLY B 2 80 ? 180.108 188.711 128.402 1.00 54.93 80 GLY B CA 1
ATOM 9505 C C . GLY B 2 80 ? 181.298 188.300 127.550 1.00 54.93 80 GLY B C 1
ATOM 9506 O O . GLY B 2 80 ? 182.462 188.456 127.927 1.00 54.93 80 GLY B O 1
ATOM 9507 N N . HIS B 2 81 ? 180.987 187.752 126.380 1.00 55.65 81 HIS B N 1
ATOM 9508 C CA . HIS B 2 81 ? 182.031 187.348 125.452 1.00 55.65 81 HIS B CA 1
ATOM 9509 C C . HIS B 2 81 ? 182.843 188.556 125.015 1.00 55.65 81 HIS B C 1
ATOM 9510 O O . HIS B 2 81 ? 182.287 189.580 124.612 1.00 55.65 81 HIS B O 1
ATOM 9517 N N . GLN B 2 82 ? 184.163 188.431 125.077 1.00 57.35 82 GLN B N 1
ATOM 9518 C CA . GLN B 2 82 ? 185.071 189.483 124.655 1.00 57.35 82 GLN B CA 1
ATOM 9519 C C . GLN B 2 82 ? 185.706 189.125 123.322 1.00 57.35 82 GLN B C 1
ATOM 9520 O O . GLN B 2 82 ? 185.635 187.985 122.857 1.00 57.35 82 GLN B O 1
ATOM 9526 N N . GLU B 2 83 ? 186.322 190.128 122.709 1.00 60.51 83 GLU B N 1
ATOM 9527 C CA . GLU B 2 83 ? 187.024 189.977 121.443 1.00 60.51 83 GLU B CA 1
ATOM 9528 C C . GLU B 2 83 ? 188.523 190.000 121.714 1.00 60.51 83 GLU B C 1
ATOM 9529 O O . GLU B 2 83 ? 189.036 190.956 122.302 1.00 60.51 83 GLU B O 1
ATOM 9535 N N . VAL B 2 84 ? 189.211 188.935 121.312 1.00 58.49 84 VAL B N 1
ATOM 9536 C CA . VAL B 2 84 ? 190.605 188.700 121.676 1.00 58.49 84 VAL B CA 1
ATOM 9537 C C . VAL B 2 84 ? 191.379 188.412 120.398 1.00 58.49 84 VAL B C 1
ATOM 9538 O O . VAL B 2 84 ? 191.263 187.327 119.821 1.00 58.49 84 VAL B O 1
ATOM 9542 N N . GLU B 2 85 ? 192.177 189.375 119.959 1.00 59.06 85 GLU B N 1
ATOM 9543 C CA . GLU B 2 85 ? 193.008 189.165 118.787 1.00 59.06 85 GLU B CA 1
ATOM 9544 C C . GLU B 2 85 ? 193.951 187.994 119.023 1.00 59.06 85 GLU B C 1
ATOM 9545 O O . GLU B 2 85 ? 194.545 187.861 120.094 1.00 59.06 85 GLU B O 1
ATOM 9551 N N . SER B 2 86 ? 194.067 187.131 118.015 1.00 60.05 86 SER B N 1
ATOM 9552 C CA . SER B 2 86 ? 194.970 185.986 118.054 1.00 60.05 86 SER B CA 1
ATOM 9553 C C . SER B 2 86 ? 195.029 185.334 116.679 1.00 60.05 86 SER B C 1
ATOM 9554 O O . SER B 2 86 ? 194.279 185.719 115.776 1.00 60.05 86 SER B O 1
ATOM 9557 N N . PRO B 2 87 ? 195.885 184.352 116.479 1.00 58.26 87 PRO B N 1
ATOM 9558 C CA . PRO B 2 87 ? 195.850 183.610 115.217 1.00 58.26 87 PRO B CA 1
ATOM 9559 C C . PRO B 2 87 ? 194.489 182.994 114.954 1.00 58.26 87 PRO B C 1
ATOM 9560 O O . PRO B 2 87 ? 194.154 182.685 113.808 1.00 58.26 87 PRO B O 1
ATOM 9564 N N . PHE B 2 88 ? 193.695 182.806 116.002 1.00 58.90 88 PHE B N 1
ATOM 9565 C CA . PHE B 2 88 ? 192.409 182.137 115.880 1.00 58.90 88 PHE B CA 1
ATOM 9566 C C . PHE B 2 88 ? 191.252 183.092 115.618 1.00 58.90 88 PHE B C 1
ATOM 9567 O O . PHE B 2 88 ? 190.104 182.643 115.532 1.00 58.90 88 PHE B O 1
ATOM 9575 N N . GLN B 2 89 ? 191.520 184.386 115.475 1.00 59.65 89 GLN B N 1
ATOM 9576 C CA . GLN B 2 89 ? 190.452 185.335 115.199 1.00 59.65 89 GLN B CA 1
ATOM 9577 C C . GLN B 2 89 ? 189.683 184.942 113.949 1.00 59.65 89 GLN B C 1
ATOM 9578 O O . GLN B 2 89 ? 190.267 184.698 112.891 1.00 59.65 89 GLN B O 1
ATOM 9584 N N . GLY B 2 90 ? 188.363 184.891 114.079 1.00 60.04 90 GLY B N 1
ATOM 9585 C CA . GLY B 2 90 ? 187.472 184.746 112.959 1.00 60.04 90 GLY B CA 1
ATOM 9586 C C . GLY B 2 90 ? 187.016 183.331 112.685 1.00 60.04 90 GLY B C 1
ATOM 9587 O O . GLY B 2 90 ? 185.996 183.149 112.010 1.00 60.04 90 GLY B O 1
ATOM 9588 N N . ARG B 2 91 ? 187.730 182.329 113.183 1.00 60.88 91 ARG B N 1
ATOM 9589 C CA . ARG B 2 91 ? 187.372 180.938 112.946 1.00 60.88 91 ARG B CA 1
ATOM 9590 C C . ARG B 2 91 ? 187.196 180.191 114.259 1.00 60.88 91 ARG B C 1
ATOM 9591 O O . ARG B 2 91 ? 187.533 179.013 114.379 1.00 60.88 91 ARG B O 1
ATOM 9599 N N . LEU B 2 92 ? 186.646 180.874 115.256 1.00 58.68 92 LEU B N 1
ATOM 9600 C CA . LEU B 2 92 ? 186.362 180.285 116.554 1.00 58.68 92 LEU B CA 1
ATOM 9601 C C . LEU B 2 92 ? 184.891 180.500 116.864 1.00 58.68 92 LEU B C 1
ATOM 9602 O O . LEU B 2 92 ? 184.330 181.546 116.530 1.00 58.68 92 LEU B O 1
ATOM 9607 N N . GLN B 2 93 ? 184.267 179.512 117.497 1.00 58.55 93 GLN B N 1
ATOM 9608 C CA . GLN B 2 93 ? 182.829 179.529 117.710 1.00 58.55 93 GLN B CA 1
ATOM 9609 C C . GLN B 2 93 ? 182.532 179.175 119.159 1.00 58.55 93 GLN B C 1
ATOM 9610 O O . GLN B 2 93 ? 183.342 178.547 119.842 1.00 58.55 93 GLN B O 1
ATOM 9616 N N . TRP B 2 94 ? 181.357 179.588 119.625 1.00 53.77 94 TRP B N 1
ATOM 9617 C CA . TRP B 2 94 ? 180.928 179.375 121.001 1.00 53.77 94 TRP B CA 1
ATOM 9618 C C . TRP B 2 94 ? 179.760 178.403 121.019 1.00 53.77 94 TRP B C 1
ATOM 9619 O O . TRP B 2 94 ? 178.781 178.593 120.295 1.00 53.77 94 TRP B O 1
ATOM 9630 N N . ASN B 2 95 ? 179.890 177.354 121.829 1.00 55.67 95 ASN B N 1
ATOM 9631 C CA . ASN B 2 95 ? 178.857 176.299 121.926 1.00 55.67 95 ASN B CA 1
ATOM 9632 C C . ASN B 2 95 ? 178.591 175.977 123.400 1.00 55.67 95 ASN B C 1
ATOM 9633 O O . ASN B 2 95 ? 178.372 174.797 123.710 1.00 55.67 95 ASN B O 1
ATOM 9638 N N . GLY B 2 96 ? 178.574 176.992 124.267 1.00 51.49 96 GLY B N 1
ATOM 9639 C CA . GLY B 2 96 ? 178.342 176.789 125.679 1.00 51.49 96 GLY B CA 1
ATOM 9640 C C . GLY B 2 96 ? 176.891 176.997 126.059 1.00 51.49 96 GLY B C 1
ATOM 9641 O O . GLY B 2 96 ? 175.994 177.067 125.218 1.00 51.49 96 GLY B O 1
ATOM 9642 N N . SER B 2 97 ? 176.667 177.108 127.364 1.00 49.40 97 SER B N 1
ATOM 9643 C CA . SER B 2 97 ? 175.338 177.215 127.939 1.00 49.40 97 SER B CA 1
ATOM 9644 C C . SER B 2 97 ? 175.144 178.589 128.564 1.00 49.40 97 SER B C 1
ATOM 9645 O O . SER B 2 97 ? 176.105 179.243 128.972 1.00 49.40 97 SER B O 1
ATOM 9648 N N . LYS B 2 98 ? 173.884 179.019 128.643 1.00 50.60 98 LYS B N 1
ATOM 9649 C CA . LYS B 2 98 ? 173.586 180.305 129.259 1.00 50.60 98 LYS B CA 1
ATOM 9650 C C . LYS B 2 98 ? 174.148 180.375 130.668 1.00 50.60 98 LYS B C 1
ATOM 9651 O O . LYS B 2 98 ? 174.720 181.395 131.066 1.00 50.60 98 LYS B O 1
ATOM 9657 N N . ASP B 2 99 ? 174.002 179.300 131.435 1.00 49.83 99 ASP B N 1
ATOM 9658 C CA . ASP B 2 99 ? 174.538 179.240 132.788 1.00 49.83 99 ASP B CA 1
ATOM 9659 C C . ASP B 2 99 ? 176.043 179.017 132.818 1.00 49.83 99 ASP B C 1
ATOM 9660 O O . ASP B 2 99 ? 176.590 178.750 133.891 1.00 49.83 99 ASP B O 1
ATOM 9665 N N . LEU B 2 100 ? 176.718 179.107 131.672 1.00 49.64 100 LEU B N 1
ATOM 9666 C CA . LEU B 2 100 ? 178.170 178.974 131.609 1.00 49.64 100 LEU B CA 1
ATOM 9667 C C . LEU B 2 100 ? 178.636 177.716 132.324 1.00 49.64 100 LEU B C 1
ATOM 9668 O O . LEU B 2 100 ? 179.757 177.643 132.826 1.00 49.64 100 LEU B O 1
ATOM 9673 N N . GLN B 2 101 ? 177.772 176.713 132.371 1.00 48.31 101 GLN B N 1
ATOM 9674 C CA . GLN B 2 101 ? 178.103 175.454 133.011 1.00 48.31 101 GLN B CA 1
ATOM 9675 C C . GLN B 2 101 ? 178.759 174.482 132.047 1.00 48.31 101 GLN B C 1
ATOM 9676 O O . GLN B 2 101 ? 179.379 173.511 132.488 1.00 48.31 101 GLN B O 1
ATOM 9682 N N . ASP B 2 102 ? 178.637 174.733 130.747 1.00 48.99 102 ASP B N 1
ATOM 9683 C CA . ASP B 2 102 ? 179.390 174.038 129.713 1.00 48.99 102 ASP B CA 1
ATOM 9684 C C . ASP B 2 102 ? 180.039 175.100 128.844 1.00 48.99 102 ASP B C 1
ATOM 9685 O O . ASP B 2 102 ? 179.343 175.928 128.250 1.00 48.99 102 ASP B O 1
ATOM 9690 N N . VAL B 2 103 ? 181.363 175.072 128.761 1.00 50.93 103 VAL B N 1
ATOM 9691 C CA . VAL B 2 103 ? 182.111 176.156 128.139 1.00 50.93 103 VAL B CA 1
ATOM 9692 C C . VAL B 2 103 ? 182.824 175.627 126.904 1.00 50.93 103 VAL B C 1
ATOM 9693 O O . VAL B 2 103 ? 183.939 176.050 126.585 1.00 50.93 103 VAL B O 1
ATOM 9697 N N . SER B 2 104 ? 182.183 174.686 126.215 1.00 52.77 104 SER B N 1
ATOM 9698 C CA . SER B 2 104 ? 182.762 174.088 125.021 1.00 52.77 104 SER B CA 1
ATOM 9699 C C . SER B 2 104 ? 182.954 175.131 123.930 1.00 52.77 104 SER B C 1
ATOM 9700 O O . SER B 2 104 ? 182.164 176.066 123.792 1.00 52.77 104 SER B O 1
ATOM 9703 N N . ILE B 2 105 ? 184.013 174.957 123.148 1.00 55.82 105 ILE B N 1
ATOM 9704 C CA . ILE B 2 105 ? 184.393 175.892 122.097 1.00 55.82 105 ILE B CA 1
ATOM 9705 C C . ILE B 2 105 ? 184.680 175.091 120.839 1.00 55.82 105 ILE B C 1
ATOM 9706 O O . ILE B 2 105 ? 185.259 174.003 120.909 1.00 55.82 105 ILE B O 1
ATOM 9711 N N . THR B 2 106 ? 184.269 175.616 119.688 1.00 59.09 106 THR B N 1
ATOM 9712 C CA . THR B 2 106 ? 184.401 174.907 118.423 1.00 59.09 106 THR B CA 1
ATOM 9713 C C . THR B 2 106 ? 185.339 175.662 117.497 1.00 59.09 106 THR B C 1
ATOM 9714 O O . THR B 2 106 ? 185.288 176.893 117.414 1.00 59.09 106 THR B O 1
ATOM 9718 N N . VAL B 2 107 ? 186.184 174.913 116.796 1.00 61.48 107 VAL B N 1
ATOM 9719 C CA . VAL B 2 107 ? 187.153 175.465 115.859 1.00 61.48 107 VAL B CA 1
ATOM 9720 C C . VAL B 2 107 ? 186.776 175.036 114.449 1.00 61.48 107 VAL B C 1
ATOM 9721 O O . VAL B 2 107 ? 186.284 173.925 114.226 1.00 61.48 107 VAL B O 1
ATOM 9725 N N . LEU B 2 108 ? 186.988 175.940 113.489 1.00 62.75 108 LEU B N 1
ATOM 9726 C CA . LEU B 2 108 ? 186.541 175.658 112.100 1.00 62.75 108 LEU B CA 1
ATOM 9727 C C . LEU B 2 108 ? 187.740 175.378 111.189 1.00 62.75 108 LEU B C 1
ATOM 9728 O O . LEU B 2 108 ? 188.759 176.074 111.331 1.00 62.75 108 LEU B O 1
ATOM 9733 N N . ASN B 2 109 ? 187.614 174.387 110.305 1.00 65.01 109 ASN B N 1
ATOM 9734 C CA . ASN B 2 109 ? 188.697 174.043 109.353 1.00 65.01 109 ASN B CA 1
ATOM 9735 C C . ASN B 2 109 ? 190.004 173.777 110.097 1.00 65.01 109 ASN B C 1
ATOM 9736 O O . ASN B 2 109 ? 191.015 174.391 109.739 1.00 65.01 109 ASN B O 1
ATOM 9741 N N . VAL B 2 110 ? 189.989 172.890 111.083 1.00 64.32 110 VAL B N 1
ATOM 9742 C CA . VAL B 2 110 ? 191.260 172.510 111.764 1.00 64.32 110 VAL B CA 1
ATOM 9743 C C . VAL B 2 110 ? 192.279 172.122 110.691 1.00 64.32 110 VAL B C 1
ATOM 9744 O O . VAL B 2 110 ? 191.950 171.268 109.855 1.00 64.32 110 VAL B O 1
ATOM 9748 N N . THR B 2 111 ? 193.473 172.711 110.725 1.00 66.13 111 THR B N 1
ATOM 9749 C CA . THR B 2 111 ? 194.503 172.432 109.739 1.00 66.13 111 THR B CA 1
ATOM 9750 C C . THR B 2 111 ? 195.517 171.511 110.360 1.00 66.13 111 THR B C 1
ATOM 9751 O O . THR B 2 111 ? 195.517 171.313 111.555 1.00 66.13 111 THR B O 1
ATOM 9755 N N . LEU B 2 112 ? 196.411 170.958 109.565 1.00 66.76 112 LEU B N 1
ATOM 9756 C CA . LEU B 2 112 ? 197.356 170.017 110.122 1.00 66.76 112 LEU B CA 1
ATOM 9757 C C . LEU B 2 112 ? 198.226 170.619 111.186 1.00 66.76 112 LEU B C 1
ATOM 9758 O O . LEU B 2 112 ? 198.412 170.007 112.221 1.00 66.76 112 LEU B O 1
ATOM 9763 N N . ASN B 2 113 ? 198.637 171.873 110.999 1.00 68.02 113 ASN B N 1
ATOM 9764 C CA . ASN B 2 113 ? 199.622 172.478 111.934 1.00 68.02 113 ASN B CA 1
ATOM 9765 C C . ASN B 2 113 ? 199.020 172.685 113.320 1.00 68.02 113 ASN B C 1
ATOM 9766 O O . ASN B 2 113 ? 199.673 172.288 114.292 1.00 68.02 113 ASN B O 1
ATOM 9771 N N . ASP B 2 114 ? 197.837 173.281 113.413 1.00 65.39 114 ASP B N 1
ATOM 9772 C CA . ASP B 2 114 ? 197.264 173.625 114.716 1.00 65.39 114 ASP B CA 1
ATOM 9773 C C . ASP B 2 114 ? 196.996 172.353 115.561 1.00 65.39 114 ASP B C 1
ATOM 9774 O O . ASP B 2 114 ? 196.174 171.539 115.196 1.00 65.39 114 ASP B O 1
ATOM 9779 N N . SER B 2 115 ? 197.746 172.138 116.651 1.00 63.54 115 SER B N 1
ATOM 9780 C CA . SER B 2 115 ? 197.648 170.918 117.436 1.00 63.54 115 SER B CA 1
ATOM 9781 C C . SER B 2 115 ? 198.318 171.195 118.772 1.00 63.54 115 SER B C 1
ATOM 9782 O O . SER B 2 115 ? 198.895 172.264 118.985 1.00 63.54 115 SER B O 1
ATOM 9785 N N . GLY B 2 116 ? 198.241 170.219 119.668 1.00 62.33 116 GLY B N 1
ATOM 9786 C CA . GLY B 2 116 ? 198.977 170.304 120.911 1.00 62.33 116 GLY B CA 1
ATOM 9787 C C . GLY B 2 116 ? 198.098 170.481 122.127 1.00 62.33 116 GLY B C 1
ATOM 9788 O O . GLY B 2 116 ? 197.276 169.613 122.432 1.00 62.33 116 GLY B O 1
ATOM 9789 N N . LEU B 2 117 ? 198.254 171.599 122.829 1.00 59.29 117 LEU B N 1
ATOM 9790 C CA . LEU B 2 117 ? 197.604 171.818 124.113 1.00 59.29 117 LEU B CA 1
ATOM 9791 C C . LEU B 2 117 ? 196.536 172.897 123.996 1.00 59.29 117 LEU B C 1
ATOM 9792 O O . LEU B 2 117 ? 196.820 174.019 123.566 1.00 59.29 117 LEU B O 1
ATOM 9797 N N . TYR B 2 118 ? 195.312 172.546 124.382 1.00 57.45 118 TYR B N 1
ATOM 9798 C CA . TYR B 2 118 ? 194.216 173.487 124.561 1.00 57.45 118 TYR B CA 1
ATOM 9799 C C . TYR B 2 118 ? 193.802 173.441 126.022 1.00 57.45 118 TYR B C 1
ATOM 9800 O O . TYR B 2 118 ? 193.648 172.355 126.587 1.00 57.45 118 TYR B O 1
ATOM 9809 N N . THR B 2 119 ? 193.626 174.607 126.634 1.00 54.72 119 THR B N 1
ATOM 9810 C CA . THR B 2 119 ? 193.410 174.700 128.072 1.00 54.72 119 THR B CA 1
ATOM 9811 C C . THR B 2 119 ? 192.119 175.449 128.357 1.00 54.72 119 THR B C 1
ATOM 9812 O O . THR B 2 119 ? 191.996 176.627 128.018 1.00 54.72 119 THR B O 1
ATOM 9816 N N . CYS B 2 120 ? 191.175 174.764 128.999 1.00 53.42 120 CYS B N 1
ATOM 9817 C CA . CYS B 2 120 ? 189.914 175.344 129.450 1.00 53.42 120 CYS B CA 1
ATOM 9818 C C . CYS B 2 120 ? 190.062 175.600 130.944 1.00 53.42 120 CYS B C 1
ATOM 9819 O O . CYS B 2 120 ? 190.043 174.667 131.749 1.00 53.42 120 CYS B O 1
ATOM 9822 N N . ASN B 2 121 ? 190.497 176.830 131.240 1.00 52.81 121 ASN B N 1
ATOM 9823 C CA . ASN B 2 121 ? 190.764 177.264 132.632 1.00 52.81 121 ASN B CA 1
ATOM 9824 C C . ASN B 2 121 ? 189.563 178.086 133.055 1.00 52.81 121 ASN B C 1
ATOM 9825 O O . ASN B 2 121 ? 189.386 179.186 132.527 1.00 52.81 121 ASN B O 1
ATOM 9830 N N . VAL B 2 122 ? 188.782 177.572 133.985 1.00 50.58 122 VAL B N 1
ATOM 9831 C CA . VAL B 2 122 ? 187.531 178.225 134.363 1.00 50.58 122 VAL B CA 1
ATOM 9832 C C . VAL B 2 122 ? 187.566 178.537 135.852 1.00 50.58 122 VAL B C 1
ATOM 9833 O O . VAL B 2 122 ? 187.886 177.665 136.667 1.00 50.58 122 VAL B O 1
ATOM 9837 N N . SER B 2 123 ? 187.220 179.771 136.206 1.00 50.66 123 SER B N 1
ATOM 9838 C CA . SER B 2 123 ? 187.190 180.221 137.591 1.00 50.66 123 SER B CA 1
ATOM 9839 C C . SER B 2 123 ? 185.862 180.908 137.871 1.00 50.66 123 SER B C 1
ATOM 9840 O O . SER B 2 123 ? 185.428 181.760 137.091 1.00 50.66 123 SER B O 1
ATOM 9843 N N . ARG B 2 124 ? 185.222 180.545 138.982 1.00 49.73 124 ARG B N 1
ATOM 9844 C CA . ARG B 2 124 ? 183.930 181.107 139.347 1.00 49.73 124 ARG B CA 1
ATOM 9845 C C . ARG B 2 124 ? 183.903 181.432 140.833 1.00 49.73 124 ARG B C 1
ATOM 9846 O O . ARG B 2 124 ? 184.611 180.816 141.632 1.00 49.73 124 ARG B O 1
ATOM 9854 N N . GLU B 2 125 ? 183.071 182.409 141.193 1.00 50.47 125 GLU B N 1
ATOM 9855 C CA . GLU B 2 125 ? 182.934 182.878 142.564 1.00 50.47 125 GLU B CA 1
ATOM 9856 C C . GLU B 2 125 ? 181.461 183.008 142.918 1.00 50.47 125 GLU B C 1
ATOM 9857 O O . GLU B 2 125 ? 180.657 183.451 142.095 1.00 50.47 125 GLU B O 1
ATOM 9863 N N . PHE B 2 126 ? 181.117 182.648 144.149 1.00 49.57 126 PHE B N 1
ATOM 9864 C CA . PHE B 2 126 ? 179.734 182.542 144.588 1.00 49.57 126 PHE B CA 1
ATOM 9865 C C . PHE B 2 126 ? 179.392 183.651 145.576 1.00 49.57 126 PHE B C 1
ATOM 9866 O O . PHE B 2 126 ? 180.261 184.371 146.068 1.00 49.57 126 PHE B O 1
ATOM 9874 N N . GLU B 2 127 ? 178.095 183.781 145.853 1.00 51.00 127 GLU B N 1
ATOM 9875 C CA . GLU B 2 127 ? 177.562 184.803 146.746 1.00 51.00 127 GLU B CA 1
ATOM 9876 C C . GLU B 2 127 ? 176.737 184.141 147.837 1.00 51.00 127 GLU B C 1
ATOM 9877 O O . GLU B 2 127 ? 175.825 183.362 147.542 1.00 51.00 127 GLU B O 1
ATOM 9883 N N . PHE B 2 128 ? 177.050 184.455 149.097 1.00 49.44 128 PHE B N 1
ATOM 9884 C CA . PHE B 2 128 ? 176.331 183.863 150.218 1.00 49.44 128 PHE B CA 1
ATOM 9885 C C . PHE B 2 128 ? 176.082 184.838 151.366 1.00 49.44 128 PHE B C 1
ATOM 9886 O O . PHE B 2 128 ? 175.765 184.391 152.475 1.00 49.44 128 PHE B O 1
ATOM 9894 N N . GLU B 2 129 ? 176.246 186.145 151.148 1.00 54.99 129 GLU B N 1
ATOM 9895 C CA . GLU B 2 129 ? 175.904 187.186 152.117 1.00 54.99 129 GLU B CA 1
ATOM 9896 C C . GLU B 2 129 ? 176.867 187.236 153.299 1.00 54.99 129 GLU B C 1
ATOM 9897 O O . GLU B 2 129 ? 176.794 188.159 154.117 1.00 54.99 129 GLU B O 1
ATOM 9903 N N . ALA B 2 130 ? 177.762 186.272 153.405 1.00 50.24 130 ALA B N 1
ATOM 9904 C CA . ALA B 2 130 ? 178.770 186.267 154.459 1.00 50.24 130 ALA B CA 1
ATOM 9905 C C . ALA B 2 130 ? 180.169 186.029 153.924 1.00 50.24 130 ALA B C 1
ATOM 9906 O O . ALA B 2 130 ? 181.129 186.584 154.461 1.00 50.24 130 ALA B O 1
ATOM 9908 N N . HIS B 2 131 ? 180.309 185.210 152.886 1.00 48.32 131 HIS B N 1
ATOM 9909 C CA . HIS B 2 131 ? 181.605 184.912 152.305 1.00 48.32 131 HIS B CA 1
ATOM 9910 C C . HIS B 2 131 ? 181.418 184.659 150.819 1.00 48.32 131 HIS B C 1
ATOM 9911 O O . HIS B 2 131 ? 180.314 184.366 150.355 1.00 48.32 131 HIS B O 1
ATOM 9918 N N . ARG B 2 132 ? 182.511 184.791 150.073 1.00 51.70 132 ARG B N 1
ATOM 9919 C CA . ARG B 2 132 ? 182.501 184.687 148.616 1.00 51.70 132 ARG B CA 1
ATOM 9920 C C . ARG B 2 132 ? 183.563 183.681 148.202 1.00 51.70 132 ARG B C 1
ATOM 9921 O O . ARG B 2 132 ? 184.682 184.055 147.832 1.00 51.70 132 ARG B O 1
ATOM 9929 N N . PRO B 2 133 ? 183.249 182.392 148.257 1.00 48.38 133 PRO B N 1
ATOM 9930 C CA . PRO B 2 133 ? 184.238 181.384 147.876 1.00 48.38 133 PRO B CA 1
ATOM 9931 C C . PRO B 2 133 ? 184.701 181.564 146.439 1.00 48.38 133 PRO B C 1
ATOM 9932 O O . PRO B 2 133 ? 183.946 181.997 145.568 1.00 48.38 133 PRO B O 1
ATOM 9936 N N . PHE B 2 134 ? 185.968 181.235 146.207 1.00 50.63 134 PHE B N 1
ATOM 9937 C CA . PHE B 2 134 ? 186.573 181.254 144.885 1.00 50.63 134 PHE B CA 1
ATOM 9938 C C . PHE B 2 134 ? 187.084 179.864 144.551 1.00 50.63 134 PHE B C 1
ATOM 9939 O O . PHE B 2 134 ? 187.653 179.183 145.406 1.00 50.63 134 PHE B O 1
ATOM 9947 N N . VAL B 2 135 ? 186.875 179.443 143.307 1.00 50.14 135 VAL B N 1
ATOM 9948 C CA . VAL B 2 135 ? 187.311 178.133 142.844 1.00 50.14 135 VAL B CA 1
ATOM 9949 C C . VAL B 2 135 ? 187.829 178.257 141.422 1.00 50.14 135 VAL B C 1
ATOM 9950 O O . VAL B 2 135 ? 187.323 179.046 140.621 1.00 50.14 135 VAL B O 1
ATOM 9954 N N . LYS B 2 136 ? 188.860 177.474 141.120 1.00 50.73 136 LYS B N 1
ATOM 9955 C CA . LYS B 2 136 ? 189.372 177.331 139.767 1.00 50.73 136 LYS B CA 1
ATOM 9956 C C . LYS B 2 136 ? 189.542 175.849 139.489 1.00 50.73 136 LYS B C 1
ATOM 9957 O O . LYS B 2 136 ? 190.070 175.119 140.330 1.00 50.73 136 LYS B O 1
ATOM 9963 N N . THR B 2 137 ? 189.078 175.403 138.326 1.00 52.24 137 THR B N 1
ATOM 9964 C CA . THR B 2 137 ? 189.206 174.010 137.913 1.00 52.24 137 THR B CA 1
ATOM 9965 C C . THR B 2 137 ? 189.755 173.984 136.496 1.00 52.24 137 THR B C 1
ATOM 9966 O O . THR B 2 137 ? 189.053 174.350 135.549 1.00 52.24 137 THR B O 1
ATOM 9970 N N . THR B 2 138 ? 191.004 173.556 136.352 1.00 53.08 138 THR B N 1
ATOM 9971 C CA . THR B 2 138 ? 191.646 173.518 135.051 1.00 53.08 138 THR B CA 1
ATOM 9972 C C . THR B 2 138 ? 191.270 172.244 134.306 1.00 53.08 138 THR B C 1
ATOM 9973 O O . THR B 2 138 ? 191.027 171.195 134.905 1.00 53.08 138 THR B O 1
ATOM 9977 N N . ARG B 2 139 ? 191.221 172.350 132.983 1.00 52.78 139 ARG B N 1
ATOM 9978 C CA . ARG B 2 139 ? 190.955 171.202 132.130 1.00 52.78 139 ARG B CA 1
ATOM 9979 C C . ARG B 2 139 ? 191.749 171.370 130.846 1.00 52.78 139 ARG B C 1
ATOM 9980 O O . ARG B 2 139 ? 191.612 172.386 130.162 1.00 52.78 139 ARG B O 1
ATOM 9988 N N . LEU B 2 140 ? 192.562 170.374 130.521 1.00 55.13 140 LEU B N 1
ATOM 9989 C CA . LEU B 2 140 ? 193.477 170.448 129.396 1.00 55.13 140 LEU B CA 1
ATOM 9990 C C . LEU B 2 140 ? 193.113 169.401 128.352 1.00 55.13 140 LEU B C 1
ATOM 9991 O O . LEU B 2 140 ? 192.582 168.336 128.672 1.00 55.13 140 LEU B O 1
ATOM 9996 N N . ILE B 2 141 ? 193.390 169.730 127.096 1.00 57.10 141 ILE B N 1
ATOM 9997 C CA . ILE B 2 141 ? 193.003 168.900 125.960 1.00 57.10 141 ILE B CA 1
ATOM 9998 C C . ILE B 2 141 ? 194.209 168.706 125.050 1.00 57.10 141 ILE B C 1
ATOM 9999 O O . ILE B 2 141 ? 194.712 169.686 124.483 1.00 57.10 141 ILE B O 1
ATOM 10004 N N . PRO B 2 142 ? 194.724 167.489 124.892 1.00 60.00 142 PRO B N 1
ATOM 10005 C CA . PRO B 2 142 ? 195.781 167.268 123.902 1.00 60.00 142 PRO B CA 1
ATOM 10006 C C . PRO B 2 142 ? 195.204 166.966 122.533 1.00 60.00 142 PRO B C 1
ATOM 10007 O O . PRO B 2 142 ? 194.522 165.955 122.364 1.00 60.00 142 PRO B O 1
ATOM 10011 N N . LEU B 2 143 ? 195.468 167.814 121.548 1.00 61.50 143 LEU B N 1
ATOM 10012 C CA . LEU B 2 143 ? 194.856 167.699 120.233 1.00 61.50 143 LEU B CA 1
ATOM 10013 C C . LEU B 2 143 ? 195.916 167.336 119.206 1.00 61.50 143 LEU B C 1
ATOM 10014 O O . LEU B 2 143 ? 196.946 168.010 119.107 1.00 61.50 143 LEU B O 1
ATOM 10019 N N . ARG B 2 144 ? 195.659 166.275 118.442 1.00 65.73 144 ARG B N 1
ATOM 10020 C CA . ARG B 2 144 ? 196.555 165.841 117.369 1.00 65.73 144 ARG B CA 1
ATOM 10021 C C . ARG B 2 144 ? 195.696 165.516 116.149 1.00 65.73 144 ARG B C 1
ATOM 10022 O O . ARG B 2 144 ? 195.233 164.387 115.983 1.00 65.73 144 ARG B O 1
ATOM 10030 N N . VAL B 2 145 ? 195.492 166.512 115.301 1.00 67.00 145 VAL B N 1
ATOM 10031 C CA . VAL B 2 145 ? 194.793 166.312 114.038 1.00 67.00 145 VAL B CA 1
ATOM 10032 C C . VAL B 2 145 ? 195.695 165.549 113.080 1.00 67.00 145 VAL B C 1
ATOM 10033 O O . VAL B 2 145 ? 196.925 165.651 113.132 1.00 67.00 145 VAL B O 1
ATOM 10037 N N . THR B 2 146 ? 195.078 164.777 112.193 1.00 70.45 146 THR B N 1
ATOM 10038 C CA . THR B 2 146 ? 195.799 163.932 111.257 1.00 70.45 146 THR B CA 1
ATOM 10039 C C . THR B 2 146 ? 195.116 163.977 109.899 1.00 70.45 146 THR B C 1
ATOM 10040 O O . THR B 2 146 ? 193.973 164.421 109.764 1.00 70.45 146 THR B O 1
ATOM 10044 N N . GLU B 2 147 ? 195.840 163.499 108.885 1.00 73.01 147 GLU B N 1
ATOM 10045 C CA . GLU B 2 147 ? 195.353 163.600 107.514 1.00 73.01 147 GLU B CA 1
ATOM 10046 C C . GLU B 2 147 ? 194.067 162.807 107.320 1.00 73.01 147 GLU B C 1
ATOM 10047 O O . GLU B 2 147 ? 193.137 163.273 106.654 1.00 73.01 147 GLU B O 1
ATOM 10053 N N . GLU B 2 148 ? 193.997 161.601 107.878 1.00 73.98 148 GLU B N 1
ATOM 10054 C CA . GLU B 2 148 ? 192.756 160.831 107.844 1.00 73.98 148 GLU B CA 1
ATOM 10055 C C . GLU B 2 148 ? 192.772 159.854 109.009 1.00 73.98 148 GLU B C 1
ATOM 10056 O O . GLU B 2 148 ? 193.489 158.851 108.964 1.00 73.98 148 GLU B O 1
ATOM 10062 N N . ALA B 2 149 ? 191.985 160.145 110.037 1.00 73.68 149 ALA B N 1
ATOM 10063 C CA . ALA B 2 149 ? 191.850 159.246 111.172 1.00 73.68 149 ALA B CA 1
ATOM 10064 C C . ALA B 2 149 ? 190.774 158.215 110.863 1.00 73.68 149 ALA B C 1
ATOM 10065 O O . ALA B 2 149 ? 189.624 158.571 110.586 1.00 73.68 149 ALA B O 1
ATOM 10067 N N . GLY B 2 150 ? 191.144 156.940 110.913 1.00 77.83 150 GLY B N 1
ATOM 10068 C CA . GLY B 2 150 ? 190.224 155.867 110.614 1.00 77.83 150 GLY B CA 1
ATOM 10069 C C . GLY B 2 150 ? 189.334 155.544 111.796 1.00 77.83 150 GLY B C 1
ATOM 10070 O O . GLY B 2 150 ? 189.318 156.230 112.819 1.00 77.83 150 GLY B O 1
ATOM 10071 N N . GLU B 2 151 ? 188.569 154.466 111.638 1.00 76.90 151 GLU B N 1
ATOM 10072 C CA . GLU B 2 151 ? 187.694 154.018 112.710 1.00 76.90 151 GLU B CA 1
ATOM 10073 C C . GLU B 2 151 ? 188.508 153.754 113.971 1.00 76.90 151 GLU B C 1
ATOM 10074 O O . GLU B 2 151 ? 189.607 153.193 113.919 1.00 76.90 151 GLU B O 1
ATOM 10080 N N . ASP B 2 152 ? 187.967 154.177 115.108 1.00 74.53 152 ASP B N 1
ATOM 10081 C CA . ASP B 2 152 ? 188.671 154.026 116.369 1.00 74.53 152 ASP B CA 1
ATOM 10082 C C . ASP B 2 152 ? 188.823 152.551 116.716 1.00 74.53 152 ASP B C 1
ATOM 10083 O O . ASP B 2 152 ? 188.034 151.703 116.293 1.00 74.53 152 ASP B O 1
ATOM 10088 N N . PHE B 2 153 ? 189.862 152.249 117.494 1.00 70.75 153 PHE B N 1
ATOM 10089 C CA . PHE B 2 153 ? 190.222 150.857 117.741 1.00 70.75 153 PHE B CA 1
ATOM 10090 C C . PHE B 2 153 ? 189.097 150.101 118.432 1.00 70.75 153 PHE B C 1
ATOM 10091 O O . PHE B 2 153 ? 188.792 148.959 118.070 1.00 70.75 153 PHE B O 1
ATOM 10099 N N . THR B 2 154 ? 188.468 150.719 119.431 1.00 68.53 154 THR B N 1
ATOM 10100 C CA . THR B 2 154 ? 187.478 150.010 120.233 1.00 68.53 154 THR B CA 1
ATOM 10101 C C . THR B 2 154 ? 186.306 149.541 119.382 1.00 68.53 154 THR B C 1
ATOM 10102 O O . THR B 2 154 ? 185.842 148.402 119.519 1.00 68.53 154 THR B O 1
ATOM 10106 N N . SER B 2 155 ? 185.812 150.406 118.496 1.00 67.53 155 SER B N 1
ATOM 10107 C CA . SER B 2 155 ? 184.646 150.052 117.696 1.00 67.53 155 SER B CA 1
ATOM 10108 C C . SER B 2 155 ? 184.949 148.896 116.752 1.00 67.53 155 SER B C 1
ATOM 10109 O O . SER B 2 155 ? 184.097 148.028 116.536 1.00 67.53 155 SER B O 1
ATOM 10112 N N . VAL B 2 156 ? 186.148 148.871 116.169 1.00 70.64 156 VAL B N 1
ATOM 10113 C CA . VAL B 2 156 ? 186.484 147.817 115.216 1.00 70.64 156 VAL B CA 1
ATOM 10114 C C . VAL B 2 156 ? 186.521 146.459 115.910 1.00 70.64 156 VAL B C 1
ATOM 10115 O O . VAL B 2 156 ? 185.963 145.472 115.414 1.00 70.64 156 VAL B O 1
ATOM 10119 N N . VAL B 2 157 ? 187.183 146.385 117.066 1.00 68.59 157 VAL B N 1
ATOM 10120 C CA . VAL B 2 157 ? 187.225 145.124 117.793 1.00 68.59 157 VAL B CA 1
ATOM 10121 C C . VAL B 2 157 ? 185.833 144.740 118.273 1.00 68.59 157 VAL B C 1
ATOM 10122 O O . VAL B 2 157 ? 185.489 143.554 118.310 1.00 68.59 157 VAL B O 1
ATOM 10126 N N . SER B 2 158 ? 185.006 145.719 118.643 1.00 67.14 158 SER B N 1
ATOM 10127 C CA . SER B 2 158 ? 183.633 145.403 119.024 1.00 67.14 158 SER B CA 1
ATOM 10128 C C . SER B 2 158 ? 182.864 144.799 117.856 1.00 67.14 158 SER B C 1
ATOM 10129 O O . SER B 2 158 ? 182.095 143.847 118.030 1.00 67.14 158 SER B O 1
ATOM 10132 N N . GLU B 2 159 ? 183.049 145.351 116.656 1.00 68.12 159 GLU B N 1
ATOM 10133 C CA . GLU B 2 159 ? 182.375 144.807 115.481 1.00 68.12 159 GLU B CA 1
ATOM 10134 C C . GLU B 2 159 ? 182.865 143.398 115.173 1.00 68.12 159 GLU B C 1
ATOM 10135 O O . GLU B 2 159 ? 182.076 142.522 114.794 1.00 68.12 159 GLU B O 1
ATOM 10141 N N . ILE B 2 160 ? 184.167 143.161 115.325 1.00 68.63 160 ILE B N 1
ATOM 10142 C CA . ILE B 2 160 ? 184.694 141.812 115.141 1.00 68.63 160 ILE B CA 1
ATOM 10143 C C . ILE B 2 160 ? 184.053 140.859 116.140 1.00 68.63 160 ILE B C 1
ATOM 10144 O O . ILE B 2 160 ? 183.687 139.727 115.797 1.00 68.63 160 ILE B O 1
ATOM 10149 N N . MET B 2 161 ? 183.922 141.293 117.393 1.00 68.65 161 MET B N 1
ATOM 10150 C CA . MET B 2 161 ? 183.257 140.474 118.401 1.00 68.65 161 MET B CA 1
ATOM 10151 C C . MET B 2 161 ? 181.832 140.148 117.980 1.00 68.65 161 MET B C 1
ATOM 10152 O O . MET B 2 161 ? 181.393 138.994 118.069 1.00 68.65 161 MET B O 1
ATOM 10157 N N . MET B 2 162 ? 181.091 141.157 117.519 1.00 65.86 162 MET B N 1
ATOM 10158 C CA . MET B 2 162 ? 179.720 140.910 117.090 1.00 65.86 162 MET B CA 1
ATOM 10159 C C . MET B 2 162 ? 179.688 139.869 115.987 1.00 65.86 162 MET B C 1
ATOM 10160 O O . MET B 2 162 ? 178.864 138.950 116.006 1.00 65.86 162 MET B O 1
ATOM 10165 N N . TYR B 2 163 ? 180.563 140.019 114.994 1.00 66.92 163 TYR B N 1
ATOM 10166 C CA . TYR B 2 163 ? 180.517 139.122 113.847 1.00 66.92 163 TYR B CA 1
ATOM 10167 C C . TYR B 2 163 ? 180.867 137.698 114.247 1.00 66.92 163 TYR B C 1
ATOM 10168 O O . TYR B 2 163 ? 180.190 136.748 113.834 1.00 66.92 163 TYR B O 1
ATOM 10177 N N . ILE B 2 164 ? 181.901 137.522 115.069 1.00 66.88 164 ILE B N 1
ATOM 10178 C CA . ILE B 2 164 ? 182.270 136.169 115.469 1.00 66.88 164 ILE B CA 1
ATOM 10179 C C . ILE B 2 164 ? 181.152 135.540 116.286 1.00 66.88 164 ILE B C 1
ATOM 10180 O O . ILE B 2 164 ? 180.837 134.358 116.120 1.00 66.88 164 ILE B O 1
ATOM 10185 N N . LEU B 2 165 ? 180.529 136.316 117.179 1.00 64.71 165 LEU B N 1
ATOM 10186 C CA . LEU B 2 165 ? 179.460 135.763 118.005 1.00 64.71 165 LEU B CA 1
ATOM 10187 C C . LEU B 2 165 ? 178.245 135.395 117.163 1.00 64.71 165 LEU B C 1
ATOM 10188 O O . LEU B 2 165 ? 177.630 134.342 117.372 1.00 64.71 165 LEU B O 1
ATOM 10193 N N . LEU B 2 166 ? 177.889 136.247 116.203 1.00 62.99 166 LEU B N 1
ATOM 10194 C CA . LEU B 2 166 ? 176.782 135.948 115.305 1.00 62.99 166 LEU B CA 1
ATOM 10195 C C . LEU B 2 166 ? 177.049 134.665 114.528 1.00 62.99 166 LEU B C 1
ATOM 10196 O O . LEU B 2 166 ? 176.178 133.785 114.421 1.00 62.99 166 LEU B O 1
ATOM 10201 N N . VAL B 2 167 ? 178.263 134.538 113.986 1.00 64.73 167 VAL B N 1
ATOM 10202 C CA . VAL B 2 167 ? 178.618 133.347 113.224 1.00 64.73 167 VAL B CA 1
ATOM 10203 C C . VAL B 2 167 ? 178.571 132.113 114.113 1.00 64.73 167 VAL B C 1
ATOM 10204 O O . VAL B 2 167 ? 178.077 131.060 113.705 1.00 64.73 167 VAL B O 1
ATOM 10208 N N . PHE B 2 168 ? 179.093 132.215 115.334 1.00 63.60 168 PHE B N 1
ATOM 10209 C CA . PHE B 2 168 ? 179.095 131.056 116.219 1.00 63.60 168 PHE B CA 1
ATOM 10210 C C . PHE B 2 168 ? 177.676 130.634 116.576 1.00 63.60 168 PHE B C 1
ATOM 10211 O O . PHE B 2 168 ? 177.377 129.438 116.640 1.00 63.60 168 PHE B O 1
ATOM 10219 N N . LEU B 2 169 ? 176.789 131.599 116.824 1.00 60.51 169 LEU B N 1
ATOM 10220 C CA . LEU B 2 169 ? 175.410 131.255 117.152 1.00 60.51 169 LEU B CA 1
ATOM 10221 C C . LEU B 2 169 ? 174.730 130.545 115.987 1.00 60.51 169 LEU B C 1
ATOM 10222 O O . LEU B 2 169 ? 174.079 129.506 116.169 1.00 60.51 169 LEU B O 1
ATOM 10227 N N . THR B 2 170 ? 174.861 131.096 114.777 1.00 62.65 170 THR B N 1
ATOM 10228 C CA . THR B 2 170 ? 174.226 130.451 113.632 1.00 62.65 170 THR B CA 1
ATOM 10229 C C . THR B 2 170 ? 174.843 129.082 113.367 1.00 62.65 170 THR B C 1
ATOM 10230 O O . THR B 2 170 ? 174.142 128.137 112.985 1.00 62.65 170 THR B O 1
ATOM 10234 N N . LEU B 2 171 ? 176.152 128.949 113.587 1.00 63.58 171 LEU B N 1
ATOM 10235 C CA . LEU B 2 171 ? 176.801 127.653 113.441 1.00 63.58 171 LEU B CA 1
ATOM 10236 C C . LEU B 2 171 ? 176.250 126.647 114.441 1.00 63.58 171 LEU B C 1
ATOM 10237 O O . LEU B 2 171 ? 176.005 125.490 114.093 1.00 63.58 171 LEU B O 1
ATOM 10242 N N . TRP B 2 172 ? 176.068 127.064 115.693 1.00 62.51 172 TRP B N 1
ATOM 10243 C CA . TRP B 2 172 ? 175.520 126.169 116.707 1.00 62.51 172 TRP B CA 1
ATOM 10244 C C . TRP B 2 172 ? 174.116 125.720 116.332 1.00 62.51 172 TRP B C 1
ATOM 10245 O O . TRP B 2 172 ? 173.765 124.538 116.467 1.00 62.51 172 TRP B O 1
ATOM 10256 N N . LEU B 2 173 ? 173.301 126.653 115.844 1.00 61.91 173 LEU B N 1
ATOM 10257 C CA . LEU B 2 173 ? 171.964 126.292 115.390 1.00 61.91 173 LEU B CA 1
ATOM 10258 C C . LEU B 2 173 ? 172.034 125.275 114.257 1.00 61.91 173 LEU B C 1
ATOM 10259 O O . LEU B 2 173 ? 171.307 124.277 114.259 1.00 61.91 173 LEU B O 1
ATOM 10264 N N . LEU B 2 174 ? 172.915 125.508 113.282 1.00 63.85 174 LEU B N 1
ATOM 10265 C CA . LEU B 2 174 ? 173.032 124.586 112.157 1.00 63.85 174 LEU B CA 1
ATOM 10266 C C . LEU B 2 174 ? 173.486 123.207 112.615 1.00 63.85 174 LEU B C 1
ATOM 10267 O O . LEU B 2 174 ? 172.958 122.183 112.161 1.00 63.85 174 LEU B O 1
ATOM 10272 N N . ILE B 2 175 ? 174.470 123.161 113.509 1.00 64.27 175 ILE B N 1
ATOM 10273 C CA . ILE B 2 175 ? 174.969 121.884 114.000 1.00 64.27 175 ILE B CA 1
ATOM 10274 C C . ILE B 2 175 ? 173.853 121.104 114.673 1.00 64.27 175 ILE B C 1
ATOM 10275 O O . ILE B 2 175 ? 173.680 119.906 114.423 1.00 64.27 175 ILE B O 1
ATOM 10280 N N . GLU B 2 176 ? 173.076 121.758 115.543 1.00 65.07 176 GLU B N 1
ATOM 10281 C CA . GLU B 2 176 ? 172.042 120.989 116.230 1.00 65.07 176 GLU B CA 1
ATOM 10282 C C . GLU B 2 176 ? 170.888 120.639 115.306 1.00 65.07 176 GLU B C 1
ATOM 10283 O O . GLU B 2 176 ? 170.261 119.592 115.487 1.00 65.07 176 GLU B O 1
ATOM 10289 N N . MET B 2 177 ? 170.603 121.462 114.298 1.00 64.40 177 MET B N 1
ATOM 10290 C CA . MET B 2 177 ? 169.607 121.055 113.315 1.00 64.40 177 MET B CA 1
ATOM 10291 C C . MET B 2 177 ? 170.046 119.785 112.599 1.00 64.40 177 MET B C 1
ATOM 10292 O O . MET B 2 177 ? 169.269 118.833 112.475 1.00 64.40 177 MET B O 1
ATOM 10297 N N . ILE B 2 178 ? 171.302 119.735 112.146 1.00 65.65 178 ILE B N 1
ATOM 10298 C CA . ILE B 2 178 ? 171.789 118.530 111.471 1.00 65.65 178 ILE B CA 1
ATOM 10299 C C . ILE B 2 178 ? 171.754 117.338 112.421 1.00 65.65 178 ILE B C 1
ATOM 10300 O O . ILE B 2 178 ? 171.288 116.245 112.068 1.00 65.65 178 ILE B O 1
ATOM 10305 N N . TYR B 2 179 ? 172.249 117.533 113.640 1.00 66.59 179 TYR B N 1
ATOM 10306 C CA . TYR B 2 179 ? 172.304 116.445 114.607 1.00 66.59 179 TYR B CA 1
ATOM 10307 C C . TYR B 2 179 ? 170.918 115.863 114.847 1.00 66.59 179 TYR B C 1
ATOM 10308 O O . TYR B 2 179 ? 170.700 114.651 114.705 1.00 66.59 179 TYR B O 1
ATOM 10317 N N . CYS B 2 180 ? 169.956 116.721 115.185 1.00 65.24 180 CYS B N 1
ATOM 10318 C CA . CYS B 2 180 ? 168.628 116.229 115.507 1.00 65.24 180 CYS B CA 1
ATOM 10319 C C . CYS B 2 180 ? 167.914 115.686 114.279 1.00 65.24 180 CYS B C 1
ATOM 10320 O O . CYS B 2 180 ? 167.125 114.748 114.404 1.00 65.24 180 CYS B O 1
ATOM 10323 N N . TYR B 2 181 ? 168.175 116.228 113.088 1.00 65.23 181 TYR B N 1
ATOM 10324 C CA . TYR B 2 181 ? 167.573 115.643 111.896 1.00 65.23 181 TYR B CA 1
ATOM 10325 C C . TYR B 2 181 ? 168.055 114.218 111.700 1.00 65.23 181 TYR B C 1
ATOM 10326 O O . TYR B 2 181 ? 167.259 113.311 111.432 1.00 65.23 181 TYR B O 1
ATOM 10335 N N . ARG B 2 182 ? 169.363 114.001 111.828 1.00 66.52 182 ARG B N 1
ATOM 10336 C CA . ARG B 2 182 ? 169.891 112.648 111.718 1.00 66.52 182 ARG B CA 1
ATOM 10337 C C . ARG B 2 182 ? 169.229 111.729 112.739 1.00 66.52 182 ARG B C 1
ATOM 10338 O O . ARG B 2 182 ? 168.686 110.669 112.389 1.00 66.52 182 ARG B O 1
ATOM 10346 N N . LYS B 2 183 ? 169.225 112.144 114.009 1.00 66.52 183 LYS B N 1
ATOM 10347 C CA . LYS B 2 183 ? 168.696 111.275 115.057 1.00 66.52 183 LYS B CA 1
ATOM 10348 C C . LYS B 2 183 ? 167.217 110.976 114.841 1.00 66.52 183 LYS B C 1
ATOM 10349 O O . LYS B 2 183 ? 166.783 109.826 114.972 1.00 66.52 183 LYS B O 1
ATOM 10355 N N . VAL B 2 184 ? 166.423 111.994 114.512 1.00 64.79 184 VAL B N 1
ATOM 10356 C CA . VAL B 2 184 ? 164.994 111.788 114.320 1.00 64.79 184 VAL B CA 1
ATOM 10357 C C . VAL B 2 184 ? 164.743 110.871 113.135 1.00 64.79 184 VAL B C 1
ATOM 10358 O O . VAL B 2 184 ? 163.998 109.891 113.240 1.00 64.79 184 VAL B O 1
ATOM 10362 N N . SER B 2 185 ? 165.362 111.163 111.990 1.00 66.08 185 SER B N 1
ATOM 10363 C CA . SER B 2 185 ? 165.082 110.366 110.805 1.00 66.08 185 SER B CA 1
ATOM 10364 C C . SER B 2 185 ? 165.501 108.918 111.001 1.00 66.08 185 SER B C 1
ATOM 10365 O O . SER B 2 185 ? 164.894 108.018 110.412 1.00 66.08 185 SER B O 1
ATOM 10368 N N . LYS B 2 186 ? 166.522 108.662 111.818 1.00 66.56 186 LYS B N 1
ATOM 10369 C CA . LYS B 2 186 ? 166.794 107.274 112.182 1.00 66.56 186 LYS B CA 1
ATOM 10370 C C . LYS B 2 186 ? 165.800 106.822 113.243 1.00 66.56 186 LYS B C 1
ATOM 10371 O O . LYS B 2 186 ? 164.690 107.344 113.330 1.00 66.56 186 LYS B O 1
#

CATH classification: 1.20.120.350 (+1 more: 1.10.287.70)

B-factor: mean 44.08, std 12.2, range [20.0, 77.83]

Radius of gyration: 36.89 Å; Cα contacts (8 Å, |Δi|>4): 1626; chains: 2; bounding box: 111×95×95 Å

Nearest PDB structures (foldseek):
  7tj9-assembly1_B  TM=1.006E+00  e=3.278E-29  Homo sapiens
  4l1d-assembly1_A  TM=9.835E-01  e=5.547E-17  Homo sapiens
  4l1d-assembly3_C  TM=9.573E-01  e=4.727E-17  Homo sapiens
  8tl4-assembly1_K  TM=7.400E-01  e=1.390E-06  Homo sapiens
  7mxe-assembly1_R  TM=6.958E-01  e=1.914E-06  Macaca mulatta

Foldseek 3Di:
DADDPPDPVLVVLLVLVPDVVLLVVLLVLLVVCLCCLAVDDDDPCVVVSVVVSLVSLVVVLVSQCHNQPDPPPDSHCVNDVVSVLSVVLSVVLVDCVPHPDPPPLVNSLSVLVSLCVNQVSDVLSVVVVVLLVVLVVLCVLLVVVLVVVLLLLLLVCCLPFALLLQKFWFQPPDDFQPQQDDPCVTTPDDPPDRDGFAAADDPQAADHDPRTHIDRDDEGPLRNLAHSQFPPSSSVLLVCLLLVFLCVVVLNSRCRSPGLVCCVSSVVSCCVRVFQSVLLSLLSLLVSVVVVVVVDLPPPPCVVVLVLLVVLLVLLQPDFPDDDPVNVVVSVVSLVVSLVVLVVVLVVVCVVQPPVRQPPDDLSVLSVVLSVLSVVCVPPCVPPPPLCSVLCNLSSNCNNCVPPPVSVLLVVLCVVLVVVLVSLVVNLVSVLSSLLSSQCSQPLCLCQVPVSNPDGVSDRDPADNNGRVSSSVLLVCVLVRNNPPVLSVRCSRPNDVPSVVSSVVSNVVSPSSLSSSLSSLLVSSLCVVVLQVLLVVLPDPVVLVVLLVLLVVLLVLLQQPFLCNLVPPVSVVVNVVSLVVSLVSLVVSLVSVCSHQPPVRQVVDPLSVVSVVLSVLSVLLVVQPPDVVSVVSNLSNLSSNCNNCSRDVLSVLQVVLLCLQQVVCPSLVVVLVSVLLSLLSSQLSQWALFQKAKAALVVGDGDACVQCFWQVNQVDDDPPDGIDIDGDPQTSRGSVSSSVLLVCLLLPFCVVVHVQSSQQTDDNTGHTHGRPNVVCVVSSVCCNVPSRSSSVSNSLSSSLVSLVVVCVVPVHLDRSFDPVCVVVLVVLVDVLVDDPPDDDDWDDDVDPVACLVVLVDPVNLQVVLVLLVVLSVLSSPGGNPDDPVNLVVSLVVLVVSLVVLVVSLVSVCSGDVPCLVVDPVSVLSVVLSVVLVCLSCVCVPVVPVHRSPCPSSSSSNVCNVQQQDCPRHDNVSVLSCVLCSSCVRSLVSLVVVLVSVLSSLLSSQSVAFPLADAWQQRDSQAGSRGSNNSSVVLVCLLSSSHVVRVLVSQCVVVVVDWDQADDDPSDPDGIHHHDNVVSVCSSVVSNVVSVSSSSVVSSSSSSSSSVSVVD/DDDFDAADQEDAAQFKGKRWDAAADPDPVFAKQKKKWKWAADPPGDTDTDWIAHVHTDQDDDPQPPFKAFDADPSNRIGMIMGGRDHQRRFAKMKIWMKIWGDDPPDIDIDIDIDMHGHHYDHDDDDDPVVVVVVVVVVVVVVVVVVVVVVVVVVVVVVVVD

GO terms:
  GO:0005272 sodium channel activity (F, IMP)
  GO:0055078 sodium ion homeostasis (P, IMP)
  GO:0005515 protein binding (F, IPI)

InterPro domains:
  IPR001696 Voltage gated sodium channel, alpha subunit [PR00170] (1478-1497)
  IPR001696 Voltage gated sodium channel, alpha subunit [PR00170] (1513-1526)
  IPR005821 Ion transport domain [PF00520] (117-403)
  IPR005821 Ion transport domain [PF00520] (505-731)
  IPR005821 Ion transport domain [PF00520] (934-1199)
  IPR005821 Ion transport domain [PF00520] (1251-1501)
  IPR010526 Sodium ion transport-associated domain [PF06512] (743-927)
  IPR027359 Voltage-dependent channel domain superfamily [G3DSA:1.20.120.350] (109-218)
  IPR027359 Voltage-dependent channel domain superfamily [G3DSA:1.20.120.350] (497-611)
  IPR027359 Voltage-dependent channel domain superfamily [G3DSA:1.20.120.350] (926-1047)
  IPR027359 Voltage-dependent channel domain superfamily [G3DSA:1.20.120.350] (1243-1361)
  IPR043203 Voltage-gated cation channel calcium and sodium [PTHR10037] (32-1651)
  IPR044564 Voltage-gated sodium channel alpha subunit, inactivation gate [cd13433] (1194-1246)
  IPR058542 SCN5A-like, C-terminal IQ motif [PF24609] (1618-1650)

Solvent-accessible surface area: 64578 Å² total; per-residue (Å²): 123,69,73,56,89,170,58,105,81,34,132,65,12,59,150,62,29,106,84,96,149,16,85,112,93,1,46,89,8,0,64,75,4,4,64,75,18,5,115,46,117,156,53,177,194,61,85,107,43,5,55,74,6,6,40,33,2,43,94,3,10,90,12,31,45,97,3,103,2,50,150,79,42,70,178,3,3,48,31,38,102,52,5,132,46,7,87,65,9,6,57,69,0,60,90,8,66,140,44,124,90,111,107,92,106,69,3,68,16,19,4,0,47,7,1,34,3,27,10,24,13,43,133,31,3,73,64,20,31,40,32,10,86,115,4,69,131,63,7,88,17,2,65,88,0,10,98,39,14,10,24,18,24,0,2,41,0,8,17,59,3,50,0,26,4,30,36,15,0,44,39,135,105,130,199,63,16,103,105,53,124,85,81,65,94,46,19,19,35,43,126,76,102,72,49,9,13,16,0,6,137,124,134,28,10,5,66,8,2,57,16,15,55,26,55,104,35,43,126,14,5,15,62,25,15,5,5,1,16,25,55,39,63,0,52,29,5,0,54,3,3,32,49,52,7,77,5,33,38,0,4,33,22,2,2,28,3,10,0,74,74,55,20,107,15,1,64,65,1,12,70,24,0,13,16,0,0,28,1,1,46,52,0,18,6,25,38,2,34,91,86,42,116,142,182,133,192,76,100,202,64,64,117,116,38,45,80,8,7,72,88,7,19,70,56,5,50,88,43,72,62,96,58,67,162,136,42,64,58,91,13,90,96,6,16,88,80,14,5,37,42,2,31,40,20,38,91,135,61,57,112,47,107,139,94,164,37,0,103,127,74,52,74,9,73,43,1,11,114,7,5,138,34,7,79,66,11,71,95,95,39,134,105,77,47,104,74,115,55,40,27,104,30,2,61,9,2,55,10,35,0,49,74,49,102,25,13,77,104,20,88,158,7,42,68,92,26,159,92,48,18,89,36,8,78,71,7,22,111,8,14,13,27,12,0,0,0,42,0,26,51,41,2,4,151,42,1,97,101,80,23,40,39,15,34,114,131,48,127,54,17,47,27,9,0,65,55,18,52,18,0,38,7,0,0,24,8,3,26,32,28,43,10,0,65,7,5,30,38,0,7,44,5,32,17,79,96,160,0,45,75,9,2,70,49,0,10,100,71,0,71,26,6,32,48,5,16,34,21,2,12,18,28,8,22,56,102,167,83,74,97,125,0,4,26,114,11,5,94,72,114,195,32,106,62,56,3,4,101,7,0,95,111,0,13,33,30,4,22,90,69,16,7,74,19,37,82,71,147,70,54,76,37,95,26,67,36,28,20,77,14,15,12,65,12,2,56,37,7,22,82,10,17,50,90,10,72,15,119,178,50,2,75,77,49,44,58,51,125,42,7,50,69,3,11,71,9,4,45,48,9,48,82,1,100,82,161,153,154,71,100,90,40,32,30,58,26,8,89,5,0,37,2,13,25,8,39,55,99,75,10,53,20,0,36,126,3,29,81,103,0,19,119,69,13,116,79,11,80,76,5,7,69,14,25,39,38,12,15,0,6,38,0,3,35,20,1,18,1,71,8,59,33,0,1,35,59,121,72,32,102,77,39,80,30,102,89,2,100,42,76,79,94,2,116,48,131,150,184,138,101,68,31,86,29,34,34,25,58,21,11,0,14,53,14,44,48,0,61,24,0,0,25,12,0,18,18,44,15,16,7,42,92,2,2,34,18,0,0,0,3,64,36,62,74,59,0,6,56,110,40,91,41,26,155,31,5,62,17,1,24,61,0,14,70,104,1,24,47,25,6,60,0,6,25,22,5,32,3,32,62,21,13,68,117,37,69,120,134,94,70,20,49,19,15,2,9,12,109,154,8,84,138,66,24,156,118,20,109,112,85,39,117,83,99,57,140,156,124,38,104,131,21,96,139,158,97,141,64,25,115,22,86,67,4,69,37,132,65,40,39,72,102,13,20,62,38,4,41,120,4,8,90,23,8,55,97,29,43,34,126,57,58,138,125,79,54,96,47,16,113,154,76,19,11,82,19,7,110,62,5,29,114,22,7,93,70,33,62,94,4,26,105,109,90,2,100,91,55,83,86,17,57,55,18,49,94,9,10,78,113,1,74,67,7,27,60,58,60,145,116,109,51,47,233,131,17,67,127,25,66,12,19,43,45,2,8,43,7,13,72,4,29,31,59,89,67,54,24,51,139,68,6,18,63,15,20,8,0,27,65,3,0,78,4,2,2,83,0,0,72,74,7,30,98,13,23,23,16,31,31,0,2,68,0,9,93,45,4,7,32,7,77,56,61,70,10,4,28,59,3,0,3,2,26,29,43,49,14,0,29,17,0,1,31,4,1,20,35,58,1,8,0,36,13,0,4,47,0,0,2,0,51,119,83,103,66,36,53,90,101,59,42,2,5,4,24,151,75,151,9,12,43,14,82,24,81,40,0,52,147,2,2,41,21,4,7,83,66,10,63,65,8,47,15,1,13,60,10,6,0,15,39,7,13,45,62,29,42,85,202,22,32,6,83,12,110,14,117,46,61,8,44,88,42,72,93,16,78,0,48,2,2,8,33,34,109,12,88,67,19,129,17,71,7,37,0,34,0,39,12,94,42,157,60,20,172,65,80,54,3,26,23,45,108,141,23,96,87,151,27,148,19,101,5,116,70,67,36,87,57,53,11,9,188,60,22,14,6,1,0,0,13,0,71,95,0,57,130,122,8,19,26,36,1,22,0,31,2,10,12,56,9,84,30,187,56,34,170,17,127,36,128,50,80,77,114,6,76,3,140,15,48,130,129,37,55,145,100,160,64,32,63,76,15,58,97,105,21,114,94,61,48,90,109,17,52,90,98,40,99,93,62,45,111,144,23,100,153,140,48,62,176